Protein AF-A0A5N5PLQ9-F1 (afdb_monomer_lite)

Radius of gyration: 39.33 Å; chains: 1; bounding box: 97×87×127 Å

Structure (mmCIF, N/CA/C/O backbone):
data_AF-A0A5N5PLQ9-F1
#
_entry.id   AF-A0A5N5PLQ9-F1
#
loop_
_atom_site.group_PDB
_atom_site.id
_atom_site.type_symbol
_atom_site.label_atom_id
_atom_site.label_alt_id
_atom_site.label_comp_id
_atom_site.label_asym_id
_atom_site.label_entity_id
_atom_site.label_seq_id
_atom_site.pdbx_PDB_ins_code
_atom_site.Cartn_x
_atom_site.Cartn_y
_atom_site.Cartn_z
_atom_site.occupancy
_atom_site.B_iso_or_equiv
_atom_site.auth_seq_id
_atom_site.auth_comp_id
_atom_site.auth_asym_id
_atom_site.auth_atom_id
_atom_site.pdbx_PDB_model_num
ATOM 1 N N . MET A 1 1 ? 40.479 -20.915 9.458 1.00 91.56 1 MET A N 1
ATOM 2 C CA . MET A 1 1 ? 40.654 -22.218 10.147 1.00 91.56 1 MET A CA 1
ATOM 3 C C . MET A 1 1 ? 41.685 -22.178 11.271 1.00 91.56 1 MET A C 1
ATOM 5 O O . MET A 1 1 ? 41.251 -22.421 12.381 1.00 91.56 1 MET A O 1
ATOM 9 N N . ARG A 1 2 ? 42.975 -21.832 11.072 1.00 94.31 2 ARG A N 1
ATOM 10 C CA . ARG A 1 2 ? 43.963 -21.769 12.189 1.00 94.31 2 ARG A CA 1
ATOM 11 C C . ARG A 1 2 ? 43.480 -20.915 13.383 1.00 94.31 2 ARG A C 1
ATOM 13 O O . ARG A 1 2 ? 43.333 -21.447 14.471 1.00 94.31 2 ARG A O 1
ATOM 20 N N . ARG A 1 3 ? 42.987 -19.692 13.142 1.00 94.75 3 ARG A N 1
ATOM 21 C CA . ARG A 1 3 ? 42.328 -18.868 14.185 1.00 94.75 3 ARG A CA 1
ATOM 22 C C . ARG A 1 3 ? 41.118 -19.508 14.878 1.00 94.75 3 ARG A C 1
ATOM 24 O O . ARG A 1 3 ? 40.865 -19.220 16.036 1.00 94.75 3 ARG A O 1
ATOM 31 N N . VAL A 1 4 ? 40.373 -20.384 14.200 1.00 94.31 4 VAL A N 1
ATOM 32 C CA . VAL A 1 4 ? 39.262 -21.136 14.818 1.00 94.31 4 VAL A CA 1
ATOM 33 C C . VAL A 1 4 ? 39.811 -22.276 15.680 1.00 94.31 4 VAL A C 1
ATOM 35 O O . VAL A 1 4 ? 39.299 -22.509 16.764 1.00 94.31 4 VAL A O 1
ATOM 38 N N . GLN A 1 5 ? 40.900 -22.924 15.250 1.00 95.44 5 GLN A N 1
ATOM 39 C CA . GLN A 1 5 ? 41.643 -23.892 16.061 1.00 95.44 5 GLN A CA 1
ATOM 40 C C . GLN A 1 5 ? 42.141 -23.261 17.370 1.00 95.44 5 GLN A C 1
ATOM 42 O O . GLN A 1 5 ? 41.986 -23.854 18.432 1.00 95.44 5 GLN A O 1
ATOM 47 N N . GLU A 1 6 ? 42.697 -22.049 17.280 1.00 94.94 6 GLU A N 1
ATOM 48 C CA . GLU A 1 6 ? 43.163 -21.246 18.415 1.00 94.94 6 GLU A CA 1
ATOM 49 C C . GLU A 1 6 ? 41.993 -20.854 19.340 1.00 94.94 6 GLU A C 1
ATOM 51 O O . GLU A 1 6 ? 42.039 -21.147 20.532 1.00 94.94 6 GLU A O 1
ATOM 56 N N . LYS A 1 7 ? 40.916 -20.259 18.798 1.00 93.69 7 LYS A N 1
ATOM 57 C CA . LYS A 1 7 ? 39.748 -19.788 19.573 1.00 93.69 7 LYS A CA 1
ATOM 58 C C . LYS A 1 7 ? 38.915 -20.915 20.209 1.00 93.69 7 LYS A C 1
ATOM 60 O O . LYS A 1 7 ? 38.348 -20.702 21.275 1.00 93.69 7 LYS A O 1
ATOM 65 N N . GLU A 1 8 ? 38.823 -22.095 19.587 1.00 93.75 8 GLU A N 1
ATOM 66 C CA . GLU A 1 8 ? 38.110 -23.265 20.140 1.00 93.75 8 GLU A CA 1
ATOM 67 C C . GLU A 1 8 ? 39.027 -24.259 20.889 1.00 93.75 8 GLU A C 1
ATOM 69 O O . GLU A 1 8 ? 38.540 -25.272 21.389 1.00 93.75 8 GLU A O 1
ATOM 74 N N . GLY A 1 9 ? 40.339 -24.001 20.989 1.00 93.62 9 GLY A N 1
ATOM 75 C CA . GLY A 1 9 ? 41.283 -24.846 21.739 1.00 93.62 9 GLY A CA 1
ATOM 76 C C . GLY A 1 9 ? 41.495 -26.251 21.152 1.00 93.62 9 GLY A C 1
ATOM 77 O O . GLY A 1 9 ? 41.645 -27.222 21.893 1.00 93.62 9 GLY A O 1
ATOM 78 N N . LEU A 1 10 ? 41.464 -26.391 19.824 1.00 93.00 10 LEU A N 1
ATOM 79 C CA . LEU A 1 10 ? 41.426 -27.693 19.149 1.00 93.00 10 LEU A CA 1
ATOM 80 C C . LEU A 1 10 ? 42.824 -28.286 18.886 1.00 93.00 10 LEU A C 1
ATOM 82 O O . LEU A 1 10 ? 43.667 -27.692 18.213 1.00 93.00 10 LEU A O 1
ATOM 86 N N . ASN A 1 11 ? 43.032 -29.539 19.301 1.00 91.50 11 ASN A N 1
ATOM 87 C CA . ASN A 1 11 ? 44.289 -30.281 19.091 1.00 91.50 11 ASN A CA 1
ATOM 88 C C . ASN A 1 11 ? 44.632 -30.564 17.611 1.00 91.50 11 ASN A C 1
ATOM 90 O O . ASN A 1 11 ? 45.754 -30.956 17.304 1.00 91.50 11 ASN A O 1
ATOM 94 N N . THR A 1 12 ? 43.680 -30.404 16.686 1.00 91.50 12 THR A N 1
ATOM 95 C CA . THR A 1 12 ? 43.868 -30.631 15.242 1.00 91.50 12 THR A CA 1
ATOM 96 C C . THR A 1 12 ? 43.189 -29.530 14.430 1.00 91.50 12 THR A C 1
ATOM 98 O O . THR A 1 12 ? 42.253 -28.891 14.907 1.00 91.50 12 THR A O 1
ATOM 101 N N . LEU A 1 13 ? 43.665 -29.292 13.204 1.00 93.62 13 LEU A N 1
ATOM 102 C CA . LEU A 1 13 ? 43.151 -28.234 12.332 1.00 93.62 13 LEU A CA 1
ATOM 103 C C . LEU A 1 13 ? 41.700 -28.543 11.890 1.00 93.62 13 LEU A C 1
ATOM 105 O O . LEU A 1 13 ? 41.498 -29.522 11.171 1.00 93.62 13 LEU A O 1
ATOM 109 N N . PRO A 1 14 ? 40.693 -27.723 12.251 1.00 94.69 14 PRO A N 1
ATOM 110 C CA . PRO A 1 14 ? 39.298 -27.976 11.894 1.00 94.69 14 PRO A CA 1
ATOM 111 C C . PRO A 1 14 ? 39.049 -27.987 10.377 1.00 94.69 14 PRO A C 1
ATOM 113 O O . PRO A 1 14 ? 39.562 -27.142 9.632 1.00 94.69 14 PRO A O 1
ATOM 116 N N . ARG A 1 15 ? 38.206 -28.922 9.918 1.00 94.50 15 ARG A N 1
ATOM 117 C CA . ARG A 1 15 ? 37.817 -29.068 8.505 1.00 94.50 15 ARG A CA 1
ATOM 118 C C . ARG A 1 15 ? 36.704 -28.073 8.155 1.00 94.50 15 ARG A C 1
ATOM 120 O O . ARG A 1 15 ? 35.741 -27.967 8.915 1.00 94.50 15 ARG A O 1
ATOM 127 N N . PRO A 1 16 ? 36.738 -27.386 6.998 1.00 94.69 16 PRO A N 1
ATOM 128 C CA . PRO A 1 16 ? 35.674 -26.450 6.617 1.00 94.69 16 PRO A CA 1
ATOM 129 C C . PRO A 1 16 ? 34.268 -27.067 6.566 1.00 94.69 16 PRO A C 1
ATOM 131 O O . PRO A 1 16 ? 33.301 -26.388 6.910 1.00 94.69 16 PRO A O 1
ATOM 134 N N . CYS A 1 17 ? 34.149 -28.355 6.221 1.00 92.69 17 CYS A N 1
ATOM 135 C CA . CYS A 1 17 ? 32.877 -29.084 6.192 1.00 92.69 17 CYS A CA 1
ATOM 136 C C . CYS A 1 17 ? 32.149 -29.168 7.544 1.00 92.69 17 CYS A C 1
ATOM 138 O O . CYS A 1 17 ? 30.941 -29.384 7.552 1.00 92.69 17 CYS A O 1
ATOM 140 N N . ASP A 1 18 ? 32.846 -28.993 8.671 1.00 91.31 18 ASP A N 1
ATOM 141 C CA . ASP A 1 18 ? 32.240 -29.045 10.009 1.00 91.31 18 ASP A CA 1
ATOM 142 C C . ASP A 1 18 ? 31.623 -27.691 10.424 1.00 91.31 18 ASP A C 1
ATOM 144 O O . ASP A 1 18 ? 30.775 -27.622 11.315 1.00 91.31 18 ASP A O 1
ATOM 148 N N . TYR A 1 19 ? 31.995 -26.604 9.736 1.00 91.94 19 TYR A N 1
ATOM 149 C CA . TYR A 1 19 ? 31.581 -25.234 10.058 1.00 91.94 19 TYR A CA 1
ATOM 150 C C . TYR A 1 19 ? 30.620 -24.682 9.004 1.00 91.94 19 TYR A C 1
ATOM 152 O O . TYR A 1 19 ? 29.542 -24.204 9.364 1.00 91.94 19 TYR A O 1
ATOM 160 N N . PHE A 1 20 ? 30.958 -24.813 7.719 1.00 93.00 20 PHE A N 1
ATOM 161 C CA . PHE A 1 20 ? 30.150 -24.319 6.605 1.00 93.00 20 PHE A CA 1
ATOM 162 C C . PHE A 1 20 ? 29.087 -25.340 6.181 1.00 93.00 20 PHE A C 1
ATOM 164 O O . PHE A 1 20 ? 29.387 -26.488 5.854 1.00 93.00 20 PHE A O 1
ATOM 171 N N . ASP A 1 21 ? 27.822 -24.918 6.165 1.00 91.38 21 ASP A N 1
ATOM 172 C CA . ASP A 1 21 ? 26.695 -25.762 5.755 1.00 91.38 21 ASP A CA 1
ATOM 173 C C . ASP A 1 21 ? 26.682 -26.070 4.248 1.00 91.38 21 ASP A C 1
ATOM 175 O O . ASP A 1 21 ? 26.325 -27.186 3.860 1.00 91.38 21 ASP A O 1
ATOM 179 N N . LEU A 1 22 ? 27.087 -25.097 3.422 1.00 92.25 22 LEU A N 1
ATOM 180 C CA . LEU A 1 22 ? 27.115 -25.153 1.959 1.00 92.25 22 LEU A CA 1
ATOM 181 C C . LEU A 1 22 ? 28.392 -24.483 1.421 1.00 92.25 22 LEU A C 1
ATOM 183 O O . LEU A 1 22 ? 28.823 -23.455 1.941 1.00 92.25 22 LEU A O 1
ATOM 187 N N . MET A 1 23 ? 28.975 -25.057 0.370 1.00 95.00 23 MET A N 1
ATOM 188 C CA . MET A 1 23 ? 30.137 -24.551 -0.366 1.00 95.00 23 MET A CA 1
ATOM 189 C C . MET A 1 23 ? 29.860 -24.574 -1.877 1.00 95.00 23 MET A C 1
ATOM 191 O O . MET A 1 23 ? 29.136 -25.438 -2.371 1.00 95.00 23 MET A O 1
ATOM 195 N N . ALA A 1 24 ? 30.458 -23.643 -2.618 1.00 95.06 24 ALA A N 1
ATOM 196 C CA . ALA A 1 24 ? 30.345 -23.548 -4.072 1.00 95.06 24 ALA A CA 1
ATOM 197 C C . ALA A 1 24 ? 31.711 -23.239 -4.688 1.00 95.06 24 ALA A C 1
ATOM 199 O O . ALA A 1 24 ? 32.555 -22.622 -4.036 1.00 95.06 24 ALA A O 1
ATOM 200 N N . GLY A 1 25 ? 31.919 -23.630 -5.943 1.00 93.50 25 GLY A N 1
ATOM 201 C CA . GLY A 1 25 ? 33.151 -23.318 -6.655 1.00 93.50 25 GLY A CA 1
ATOM 202 C C . GLY A 1 25 ? 33.025 -23.401 -8.173 1.00 93.50 25 GLY A C 1
ATOM 203 O O . GLY A 1 25 ? 32.235 -24.174 -8.711 1.00 93.50 25 GLY A O 1
ATOM 204 N N . THR A 1 26 ? 33.858 -22.615 -8.844 1.00 89.19 26 THR A N 1
ATOM 205 C CA . THR A 1 26 ? 33.985 -22.537 -10.302 1.00 89.19 26 THR A CA 1
ATOM 206 C C . THR A 1 26 ? 35.455 -22.740 -10.677 1.00 89.19 26 THR A C 1
ATOM 208 O O . THR A 1 26 ? 36.331 -22.371 -9.889 1.00 89.19 26 THR A O 1
ATOM 211 N N . SER A 1 27 ? 35.757 -23.329 -11.838 1.00 87.06 27 SER A N 1
ATOM 212 C CA . SER A 1 27 ? 37.130 -23.603 -12.281 1.00 87.06 27 SER A CA 1
ATOM 213 C C . SER A 1 27 ? 37.939 -24.378 -11.224 1.00 87.06 27 SER A C 1
ATOM 215 O O . SER A 1 27 ? 37.453 -25.337 -10.615 1.00 87.06 27 SER A O 1
ATOM 217 N N . THR A 1 28 ? 39.173 -23.963 -10.944 1.00 85.50 28 THR A N 1
ATOM 218 C CA . THR A 1 28 ? 40.009 -24.496 -9.855 1.00 85.50 28 THR A CA 1
ATOM 219 C C . THR A 1 28 ? 39.378 -24.334 -8.467 1.00 85.50 28 THR A C 1
ATOM 221 O O . THR A 1 28 ? 39.568 -25.198 -7.610 1.00 85.50 28 THR A O 1
ATOM 224 N N . GLY A 1 29 ? 38.550 -23.306 -8.252 1.00 88.38 29 GLY A N 1
ATOM 225 C CA . GLY A 1 29 ? 37.715 -23.169 -7.055 1.00 88.38 29 GLY A CA 1
ATOM 226 C C . GLY A 1 29 ? 36.673 -24.286 -6.924 1.00 88.38 29 GLY A C 1
ATOM 227 O O . GLY A 1 29 ? 36.380 -24.727 -5.814 1.00 88.38 29 GLY A O 1
ATOM 228 N N . GLY A 1 30 ? 36.169 -24.812 -8.044 1.00 90.88 30 GLY A N 1
ATOM 229 C CA . GLY A 1 30 ? 35.303 -25.993 -8.083 1.00 90.88 30 GLY A CA 1
ATOM 230 C C . GLY A 1 30 ? 36.023 -27.248 -7.587 1.00 90.88 30 GLY A C 1
ATOM 231 O O . GLY A 1 30 ? 35.507 -27.971 -6.734 1.00 90.88 30 GLY A O 1
ATOM 232 N N . LEU A 1 31 ? 37.269 -27.462 -8.025 1.00 90.19 31 LEU A N 1
ATOM 233 C CA . LEU A 1 31 ? 38.106 -28.538 -7.485 1.00 90.19 31 LEU A CA 1
ATOM 234 C C . LEU A 1 31 ? 38.316 -28.377 -5.967 1.00 90.19 31 LEU A C 1
ATOM 236 O O . LEU A 1 31 ? 38.152 -29.345 -5.227 1.00 90.19 31 LEU A O 1
ATOM 240 N N . ILE A 1 32 ? 38.594 -27.163 -5.481 1.00 92.06 32 ILE A N 1
ATOM 241 C CA . ILE A 1 32 ? 38.752 -26.880 -4.042 1.00 92.06 32 ILE A CA 1
ATOM 242 C C . ILE A 1 32 ? 37.457 -27.176 -3.260 1.00 92.06 32 ILE A C 1
ATOM 244 O O . ILE A 1 32 ? 37.521 -27.796 -2.196 1.00 92.06 32 ILE A O 1
ATOM 248 N N . ALA A 1 33 ? 36.279 -26.827 -3.790 1.00 94.44 33 ALA A N 1
ATOM 249 C CA . ALA A 1 33 ? 34.990 -27.158 -3.173 1.00 94.44 33 ALA A CA 1
ATOM 250 C C . ALA A 1 33 ? 34.750 -28.682 -3.077 1.00 94.44 33 ALA A C 1
ATOM 252 O O . ALA A 1 33 ? 34.196 -29.162 -2.084 1.00 94.44 33 ALA A O 1
ATOM 253 N N . ILE A 1 34 ? 35.229 -29.464 -4.052 1.00 94.38 34 ILE A N 1
ATOM 254 C CA . ILE A 1 34 ? 35.226 -30.936 -3.994 1.00 94.38 34 ILE A CA 1
ATOM 255 C C . ILE A 1 34 ? 36.176 -31.451 -2.897 1.00 94.38 34 ILE A C 1
ATOM 257 O O . ILE A 1 34 ? 35.775 -32.318 -2.114 1.00 94.38 34 ILE A O 1
ATOM 261 N N . LEU A 1 35 ? 37.400 -30.915 -2.789 1.00 94.88 35 LEU A N 1
ATOM 262 C CA . LEU A 1 35 ? 38.365 -31.328 -1.757 1.00 94.88 35 LEU A CA 1
ATOM 263 C C . LEU A 1 35 ? 37.844 -31.046 -0.333 1.00 94.88 35 LEU A C 1
ATOM 265 O O . LEU A 1 35 ? 37.879 -31.926 0.529 1.00 94.88 35 LEU A O 1
ATOM 269 N N . LEU A 1 36 ? 37.328 -29.837 -0.091 1.00 95.06 36 LEU A N 1
ATOM 270 C CA . LEU A 1 36 ? 36.887 -29.389 1.237 1.00 95.06 36 LEU A CA 1
ATOM 271 C C . LEU A 1 36 ? 35.491 -29.904 1.626 1.00 95.06 36 LEU A C 1
ATOM 273 O O . LEU A 1 36 ? 35.249 -30.175 2.801 1.00 95.06 36 LEU A O 1
ATOM 277 N N . GLY A 1 37 ? 34.576 -30.048 0.662 1.00 93.56 37 GLY A N 1
ATOM 278 C CA . GLY A 1 37 ? 33.211 -30.537 0.879 1.00 93.56 37 GLY A CA 1
ATOM 279 C C . GLY A 1 37 ? 33.082 -32.049 0.711 1.00 93.56 37 GLY A C 1
ATOM 280 O O . GLY A 1 37 ? 32.916 -32.777 1.688 1.00 93.56 37 GLY A O 1
ATOM 281 N N . ARG A 1 38 ? 33.180 -32.546 -0.530 1.00 93.00 38 ARG A N 1
ATOM 282 C CA . ARG A 1 38 ? 32.905 -33.960 -0.865 1.00 93.00 38 ARG A CA 1
ATOM 283 C C . ARG A 1 38 ? 33.914 -34.945 -0.274 1.00 93.00 38 ARG A C 1
ATOM 285 O O . ARG A 1 38 ? 33.540 -36.071 0.067 1.00 93.00 38 ARG A O 1
ATOM 292 N N . LEU A 1 39 ? 35.180 -34.542 -0.185 1.00 93.12 39 LEU A N 1
ATOM 293 C CA . LEU A 1 39 ? 36.262 -35.368 0.361 1.00 93.12 39 LEU A CA 1
ATOM 294 C C . LEU A 1 39 ? 36.614 -35.021 1.818 1.00 93.12 39 LEU A C 1
ATOM 296 O O . LEU A 1 39 ? 37.296 -35.811 2.470 1.00 93.12 39 LEU A O 1
ATOM 300 N N . GLN A 1 40 ? 36.079 -33.913 2.346 1.00 91.88 40 GLN A N 1
ATOM 301 C CA . GLN A 1 40 ? 36.221 -33.462 3.739 1.00 91.88 40 GLN A CA 1
ATOM 302 C C . GLN A 1 40 ? 37.683 -33.323 4.198 1.00 91.88 40 GLN A C 1
ATOM 304 O O . GLN A 1 40 ? 38.036 -33.709 5.312 1.00 91.88 40 GLN A O 1
ATOM 309 N N . MET A 1 41 ? 38.541 -32.776 3.334 1.00 94.69 41 MET A N 1
ATOM 310 C CA . MET A 1 41 ? 39.920 -32.427 3.685 1.00 94.69 41 MET A CA 1
ATOM 311 C C . MET A 1 41 ? 39.972 -31.209 4.620 1.00 94.69 41 MET A C 1
ATOM 313 O O . MET A 1 41 ? 39.159 -30.285 4.518 1.00 94.69 41 MET A O 1
ATOM 317 N N . THR A 1 42 ? 40.981 -31.154 5.490 1.00 96.00 42 THR A N 1
ATOM 318 C CA . THR A 1 42 ? 41.402 -29.892 6.118 1.00 96.00 42 THR A CA 1
ATOM 319 C C . THR A 1 42 ? 41.978 -28.933 5.068 1.00 96.00 42 THR A C 1
ATOM 321 O O . THR A 1 42 ? 42.375 -29.338 3.972 1.00 96.00 42 THR A O 1
ATOM 324 N N . THR A 1 43 ? 42.081 -27.640 5.393 1.00 93.44 43 THR A N 1
ATOM 325 C CA . THR A 1 43 ? 42.650 -26.653 4.454 1.00 93.44 43 THR A CA 1
ATOM 326 C C . THR A 1 43 ? 44.131 -26.885 4.149 1.00 93.44 43 THR A C 1
ATOM 328 O O . THR A 1 43 ? 44.593 -26.442 3.104 1.00 93.44 43 THR A O 1
ATOM 331 N N . GLN A 1 44 ? 44.869 -27.566 5.034 1.00 93.50 44 GLN A N 1
ATOM 332 C CA . GLN A 1 44 ? 46.270 -27.921 4.799 1.00 93.50 44 GLN A CA 1
ATOM 333 C C . GLN A 1 44 ? 46.365 -29.074 3.792 1.00 93.50 44 GLN A C 1
ATOM 335 O O . GLN A 1 44 ? 46.954 -28.909 2.732 1.00 93.50 44 GLN A O 1
ATOM 340 N N . GLU A 1 45 ? 45.664 -30.184 4.043 1.00 94.56 45 GLU A N 1
ATOM 341 C CA . GLU A 1 45 ? 45.624 -31.325 3.118 1.00 94.56 45 GLU A CA 1
ATOM 342 C C . GLU A 1 45 ? 45.125 -30.942 1.720 1.00 94.56 45 GLU A C 1
ATOM 344 O O . GLU A 1 45 ? 45.648 -31.440 0.724 1.00 94.56 45 GLU A O 1
ATOM 349 N N . ALA A 1 46 ? 44.122 -30.063 1.631 1.00 93.06 46 ALA A N 1
ATOM 350 C CA . ALA A 1 46 ? 43.607 -29.585 0.353 1.00 93.06 46 ALA A CA 1
ATOM 351 C C . ALA A 1 46 ? 44.644 -28.744 -0.409 1.00 93.06 46 ALA A C 1
ATOM 353 O O . ALA A 1 46 ? 44.763 -28.896 -1.624 1.00 93.06 46 ALA A O 1
ATOM 354 N N . LEU A 1 47 ? 45.422 -27.908 0.290 1.00 89.25 47 LEU A N 1
ATOM 355 C CA . LEU A 1 47 ? 46.523 -27.140 -0.296 1.00 89.25 47 LEU A CA 1
ATOM 356 C C . LEU A 1 47 ? 47.642 -28.069 -0.787 1.00 89.25 47 LEU A C 1
ATOM 358 O O . LEU A 1 47 ? 48.060 -27.962 -1.937 1.00 89.25 47 LEU A O 1
ATOM 362 N N . ASP A 1 48 ? 48.067 -29.021 0.045 1.00 90.19 48 ASP A N 1
ATOM 363 C CA . ASP A 1 48 ? 49.145 -29.966 -0.273 1.00 90.19 48 ASP A CA 1
ATOM 364 C C . ASP A 1 48 ? 48.753 -30.914 -1.422 1.00 90.19 48 ASP A C 1
ATOM 366 O O . ASP A 1 48 ? 49.582 -31.266 -2.266 1.00 90.19 48 ASP A O 1
ATOM 370 N N . THR A 1 49 ? 47.470 -31.287 -1.498 1.00 90.75 49 THR A N 1
ATOM 371 C CA . THR A 1 49 ? 46.887 -32.037 -2.621 1.00 90.75 49 THR A CA 1
ATOM 372 C C . THR A 1 49 ? 46.848 -31.180 -3.888 1.00 90.75 49 THR A C 1
ATOM 374 O O . THR A 1 49 ? 47.274 -31.632 -4.951 1.00 90.75 49 THR A O 1
ATOM 377 N N . TYR A 1 50 ? 46.378 -29.932 -3.799 1.00 87.31 50 TYR A N 1
ATOM 378 C CA . TYR A 1 50 ? 46.282 -29.027 -4.946 1.00 87.31 50 TYR A CA 1
ATOM 379 C C . TYR A 1 50 ? 47.661 -28.707 -5.545 1.00 87.31 50 TYR A C 1
ATOM 381 O O . TYR A 1 50 ? 47.825 -28.763 -6.763 1.00 87.31 50 TYR A O 1
ATOM 389 N N . ASP A 1 51 ? 48.676 -28.466 -4.708 1.00 84.19 51 ASP A N 1
ATOM 390 C CA . ASP A 1 51 ? 50.067 -28.249 -5.132 1.00 84.19 51 ASP A CA 1
ATOM 391 C C . ASP A 1 51 ? 50.605 -29.450 -5.941 1.00 84.19 51 ASP A C 1
ATOM 393 O O . ASP A 1 51 ? 51.292 -29.260 -6.946 1.00 84.19 51 ASP A O 1
ATOM 397 N N . GLN A 1 52 ? 50.284 -30.689 -5.543 1.00 84.94 52 GLN A N 1
ATOM 398 C CA . GLN A 1 52 ? 50.662 -31.909 -6.275 1.00 84.94 52 GLN A CA 1
ATOM 399 C C . GLN A 1 52 ? 49.900 -32.054 -7.602 1.00 84.94 52 GLN A C 1
ATOM 401 O O . GLN A 1 52 ? 50.495 -32.374 -8.635 1.00 84.94 52 GLN A O 1
ATOM 406 N N . VAL A 1 53 ? 48.592 -31.786 -7.591 1.00 84.69 53 VAL A N 1
ATOM 407 C CA . VAL A 1 53 ? 47.722 -31.853 -8.775 1.00 84.69 53 VAL A CA 1
ATOM 408 C C . VAL A 1 53 ? 48.148 -30.829 -9.830 1.00 84.69 53 VAL A C 1
ATOM 410 O O . VAL A 1 53 ? 48.347 -31.197 -10.988 1.00 84.69 53 VAL A O 1
ATOM 413 N N . ALA A 1 54 ? 48.379 -29.574 -9.438 1.00 81.44 54 ALA A N 1
ATOM 414 C CA . ALA A 1 54 ? 48.837 -28.515 -10.335 1.00 81.44 54 ALA A CA 1
ATOM 415 C C . ALA A 1 54 ? 50.195 -28.856 -10.982 1.00 81.44 54 ALA A C 1
ATOM 417 O O . ALA A 1 54 ? 50.328 -28.765 -12.204 1.00 81.44 54 ALA A O 1
ATOM 418 N N . LYS A 1 55 ? 51.166 -29.347 -10.193 1.00 83.06 55 LYS A N 1
ATOM 419 C CA . LYS A 1 55 ? 52.488 -29.804 -10.678 1.00 83.06 55 LYS A CA 1
ATOM 420 C C . LYS A 1 55 ? 52.400 -30.962 -11.681 1.00 83.06 55 LYS A C 1
ATOM 422 O O . LYS A 1 55 ? 53.230 -31.041 -12.588 1.00 83.06 55 LYS A O 1
ATOM 427 N N . ARG A 1 56 ? 51.409 -31.856 -11.546 1.00 84.25 56 ARG A N 1
ATOM 428 C CA . ARG A 1 56 ? 51.156 -32.962 -12.493 1.00 84.25 56 ARG A CA 1
ATOM 429 C C . ARG A 1 56 ? 50.469 -32.477 -13.775 1.00 84.25 56 ARG A C 1
ATOM 431 O O . ARG A 1 56 ? 50.822 -32.930 -14.860 1.00 84.25 56 ARG A O 1
ATOM 438 N N . ILE A 1 57 ? 49.507 -31.563 -13.657 1.00 82.25 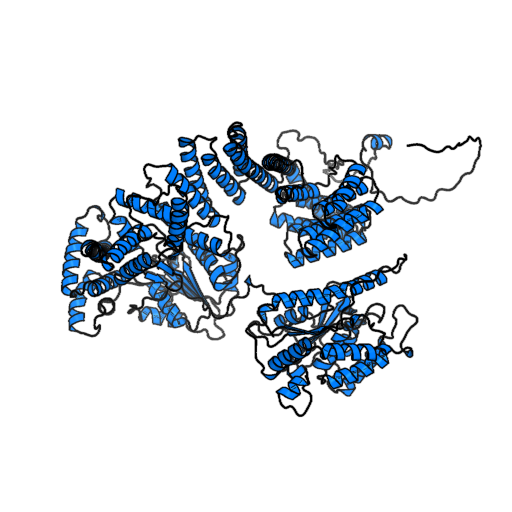57 ILE A N 1
ATOM 439 C CA . ILE A 1 57 ? 48.658 -31.112 -14.768 1.00 82.25 57 ILE A CA 1
ATOM 440 C C . ILE A 1 57 ? 49.354 -30.088 -15.663 1.00 82.25 57 ILE A C 1
ATOM 442 O O . ILE A 1 57 ? 49.338 -30.250 -16.881 1.00 82.25 57 ILE A O 1
ATOM 446 N N . PHE A 1 58 ? 49.970 -29.052 -15.094 1.00 78.19 58 PHE A N 1
ATOM 447 C CA . PHE A 1 58 ? 50.541 -27.946 -15.874 1.00 78.19 58 PHE A CA 1
ATOM 448 C C . PHE A 1 58 ? 52.012 -28.171 -16.269 1.00 78.19 58 PHE A C 1
ATOM 450 O O . PHE A 1 58 ? 52.661 -27.300 -16.860 1.00 78.19 58 PHE A O 1
ATOM 457 N N . ASN A 1 59 ? 52.533 -29.373 -15.999 1.00 80.31 59 ASN A N 1
ATOM 458 C CA . ASN A 1 59 ? 53.869 -29.801 -16.392 1.00 80.31 59 ASN A CA 1
ATOM 459 C C . ASN A 1 59 ? 54.096 -29.662 -17.908 1.00 80.31 59 ASN A C 1
ATOM 461 O O . ASN A 1 59 ? 53.198 -29.921 -18.714 1.00 80.31 59 ASN A O 1
ATOM 465 N N . ARG A 1 60 ? 55.329 -29.337 -18.318 1.00 74.19 60 ARG A N 1
ATOM 466 C CA . ARG A 1 60 ? 55.709 -29.262 -19.739 1.00 74.19 60 ARG A CA 1
ATOM 467 C C . ARG A 1 60 ? 55.504 -30.606 -20.458 1.00 74.19 60 ARG A C 1
ATOM 469 O O . ARG A 1 60 ? 55.085 -30.598 -21.609 1.00 74.19 60 ARG A O 1
ATOM 476 N N . SER A 1 61 ? 55.682 -31.743 -19.776 1.00 76.25 61 SER A N 1
ATOM 477 C CA . SER A 1 61 ? 55.411 -33.091 -20.320 1.00 76.25 61 SER A CA 1
ATOM 478 C C . SER A 1 61 ? 53.920 -33.402 -20.549 1.00 76.25 61 SER A C 1
ATOM 480 O O . SER A 1 61 ? 53.578 -34.352 -21.264 1.00 76.25 61 SER A O 1
ATOM 482 N N . ASN A 1 62 ? 53.021 -32.600 -19.966 1.00 79.12 62 ASN A N 1
ATOM 483 C CA . ASN A 1 62 ? 51.581 -32.698 -20.179 1.00 79.12 62 ASN A CA 1
ATOM 484 C C . ASN A 1 62 ? 51.049 -31.719 -21.242 1.00 79.12 62 ASN A C 1
ATOM 486 O O . ASN A 1 62 ? 49.861 -31.763 -21.574 1.00 79.12 62 ASN A O 1
ATOM 490 N N . ARG A 1 63 ? 51.906 -30.852 -21.800 1.00 78.25 63 ARG A N 1
ATOM 491 C CA . ARG A 1 63 ? 51.505 -29.959 -22.892 1.00 78.25 63 ARG A CA 1
ATOM 492 C C . ARG A 1 63 ? 51.283 -30.736 -24.196 1.00 78.25 63 ARG A C 1
ATOM 494 O O . ARG A 1 63 ? 51.882 -31.790 -24.419 1.00 78.25 63 ARG A O 1
ATOM 501 N N . LYS A 1 64 ? 50.415 -30.214 -25.062 1.00 69.94 64 LYS A N 1
ATOM 502 C CA . LYS A 1 64 ? 50.142 -30.726 -26.411 1.00 69.94 64 LYS A CA 1
ATOM 503 C C . LYS A 1 64 ? 50.340 -29.636 -27.462 1.00 69.94 64 LYS A C 1
ATOM 505 O O . LYS A 1 64 ? 49.927 -28.499 -27.269 1.00 69.94 64 LYS A O 1
ATOM 510 N N . LEU A 1 65 ? 50.877 -30.030 -28.615 1.00 61.94 65 LEU A N 1
ATOM 511 C CA . LEU A 1 65 ? 50.733 -29.297 -29.875 1.00 61.94 65 LEU A CA 1
ATOM 512 C C . LEU A 1 65 ? 49.343 -29.614 -30.453 1.00 61.94 65 LEU A C 1
ATOM 514 O O . LEU A 1 65 ? 49.188 -30.503 -31.285 1.00 61.94 65 LEU A O 1
ATOM 518 N N . SER A 1 66 ? 48.315 -28.956 -29.916 1.00 65.44 66 SER A N 1
ATOM 519 C CA . SER A 1 66 ? 46.922 -29.054 -30.370 1.00 65.44 66 SER A CA 1
ATOM 520 C C . SER A 1 66 ? 46.128 -27.811 -29.960 1.00 65.44 66 SER A C 1
ATOM 522 O O . SER A 1 66 ? 46.625 -27.002 -29.186 1.00 65.44 66 SER A O 1
ATOM 524 N N . GLU A 1 67 ? 44.878 -27.706 -30.419 1.00 61.03 67 GLU A N 1
ATOM 525 C CA . GLU A 1 67 ? 43.896 -26.668 -30.044 1.00 61.03 67 GLU A CA 1
ATOM 526 C C . GLU A 1 67 ? 43.807 -26.404 -28.524 1.00 61.03 67 GLU A C 1
ATOM 528 O O . GLU A 1 67 ? 43.597 -25.271 -28.096 1.00 61.03 67 GLU A O 1
ATOM 533 N N . TYR A 1 68 ? 44.015 -27.443 -27.708 1.00 76.00 68 TYR A N 1
ATOM 534 C CA . TYR A 1 68 ? 44.058 -27.360 -26.248 1.00 76.00 68 TYR A CA 1
ATOM 535 C C . TYR A 1 68 ? 45.479 -27.597 -25.734 1.00 76.00 68 TYR A C 1
ATOM 537 O O . TYR A 1 68 ? 46.138 -28.561 -26.142 1.00 76.00 68 TYR A O 1
ATOM 545 N N . GLN A 1 69 ? 45.931 -26.752 -24.806 1.00 77.19 69 GLN A N 1
ATOM 546 C CA . GLN A 1 69 ? 47.304 -26.764 -24.303 1.00 77.19 69 GLN A CA 1
ATOM 547 C C . GLN A 1 69 ? 47.661 -28.016 -23.488 1.00 77.19 69 GLN A C 1
ATOM 549 O O . GLN A 1 69 ? 48.817 -28.424 -23.539 1.00 77.19 69 GLN A O 1
ATOM 554 N N . PHE A 1 70 ? 46.726 -28.634 -22.751 1.00 82.69 70 PHE A N 1
ATOM 555 C CA . PHE A 1 70 ? 47.015 -29.713 -21.788 1.00 82.69 70 PHE A CA 1
ATOM 556 C C . PHE A 1 70 ? 46.146 -30.968 -21.987 1.00 82.69 70 PHE A C 1
ATOM 558 O O . PHE A 1 70 ? 45.016 -30.910 -22.483 1.00 82.69 70 PHE A O 1
ATOM 565 N N . LYS A 1 71 ? 46.647 -32.146 -21.577 1.00 85.31 71 LYS A N 1
ATOM 566 C CA . LYS A 1 71 ? 45.866 -33.399 -21.649 1.00 85.31 71 LYS A CA 1
ATOM 567 C C . LYS A 1 71 ? 44.785 -33.423 -20.565 1.00 85.31 71 LYS A C 1
ATOM 569 O O . LYS A 1 71 ? 45.088 -33.442 -19.374 1.00 85.31 71 LYS A O 1
ATOM 574 N N . ALA A 1 72 ? 43.526 -33.508 -20.997 1.00 84.75 72 ALA A N 1
ATOM 575 C CA . ALA A 1 72 ? 42.358 -33.663 -20.128 1.00 84.75 72 ALA A CA 1
ATOM 576 C C . ALA A 1 72 ? 42.405 -34.933 -19.253 1.00 84.75 72 ALA A C 1
ATOM 578 O O . ALA A 1 72 ? 41.995 -34.888 -18.094 1.00 84.75 72 ALA A O 1
ATOM 579 N N . THR A 1 73 ? 42.937 -36.042 -19.784 1.00 86.81 73 THR A N 1
ATOM 580 C CA . THR A 1 73 ? 43.062 -37.321 -19.061 1.00 86.81 73 THR A CA 1
ATOM 581 C C . THR A 1 73 ? 43.912 -37.177 -17.804 1.00 86.81 73 THR A C 1
ATOM 583 O O . THR A 1 73 ? 43.499 -37.602 -16.742 1.00 86.81 73 THR A O 1
ATOM 586 N N . THR A 1 74 ? 45.025 -36.445 -17.855 1.00 88.31 74 THR A N 1
ATOM 587 C CA . THR A 1 74 ? 45.932 -36.287 -16.705 1.00 88.31 74 THR A CA 1
ATOM 588 C C . THR A 1 74 ? 45.306 -35.570 -15.500 1.00 88.31 74 THR A C 1
ATOM 590 O O . THR A 1 74 ? 45.781 -35.749 -14.379 1.00 88.31 74 THR A O 1
ATOM 593 N N . LEU A 1 75 ? 44.218 -34.812 -15.695 1.00 85.81 75 LEU A N 1
ATOM 594 C CA . LEU A 1 75 ? 43.382 -34.304 -14.601 1.00 85.81 75 LEU A CA 1
ATOM 595 C C . LEU A 1 75 ? 42.368 -35.355 -14.111 1.00 85.81 75 LEU A C 1
ATOM 597 O O . LEU A 1 75 ? 42.190 -35.491 -12.903 1.00 85.81 75 LEU A O 1
ATOM 601 N N . GLN A 1 76 ? 41.756 -36.138 -15.005 1.00 91.00 76 GLN A N 1
ATOM 602 C CA . GLN A 1 76 ? 40.937 -37.294 -14.615 1.00 91.00 76 GLN A CA 1
ATOM 603 C C . GLN A 1 76 ? 41.759 -38.285 -13.769 1.00 91.00 76 GLN A C 1
ATOM 605 O O . GLN A 1 76 ? 41.407 -38.514 -12.615 1.00 91.00 76 GLN A O 1
ATOM 610 N N . ASP A 1 77 ? 42.913 -38.743 -14.269 1.00 91.00 77 ASP A N 1
ATOM 611 C CA . ASP A 1 77 ? 43.850 -39.647 -13.583 1.00 91.00 77 ASP A CA 1
ATOM 612 C C . ASP A 1 77 ? 44.340 -39.107 -12.219 1.00 91.00 77 ASP A C 1
ATOM 614 O O . ASP A 1 77 ? 44.914 -39.840 -11.408 1.00 91.00 77 ASP A O 1
ATOM 618 N N . ALA A 1 78 ? 44.256 -37.790 -11.999 1.00 90.19 78 ALA A N 1
ATOM 619 C CA . ALA A 1 78 ? 44.632 -37.144 -10.744 1.00 90.19 78 ALA A CA 1
ATOM 620 C C . ALA A 1 78 ? 43.466 -37.135 -9.750 1.00 90.19 78 ALA A C 1
ATOM 622 O O . ALA A 1 78 ? 43.661 -37.487 -8.588 1.00 90.19 78 ALA A O 1
ATOM 623 N N . VAL A 1 79 ? 42.256 -36.792 -10.201 1.00 90.69 79 VAL A N 1
ATOM 624 C CA . VAL A 1 79 ? 41.060 -36.781 -9.347 1.00 90.69 79 VAL A CA 1
ATOM 625 C C . VAL A 1 79 ? 40.613 -38.202 -8.997 1.00 90.69 79 VAL A C 1
ATOM 627 O O . VAL A 1 79 ? 40.316 -38.457 -7.835 1.00 90.69 79 VAL A O 1
ATOM 630 N N . GLU A 1 80 ? 40.634 -39.145 -9.944 1.00 92.12 80 GLU A N 1
ATOM 631 C CA . GLU A 1 80 ? 40.341 -40.564 -9.682 1.00 92.12 80 GLU A CA 1
ATOM 632 C C . GLU A 1 80 ? 41.285 -41.143 -8.619 1.00 92.12 80 GLU A C 1
ATOM 634 O O . GLU A 1 80 ? 40.826 -41.763 -7.659 1.00 92.12 80 GLU A O 1
ATOM 639 N N . LYS A 1 81 ? 42.592 -40.851 -8.721 1.00 91.19 81 LYS A N 1
ATOM 640 C CA . LYS A 1 81 ? 43.577 -41.253 -7.710 1.00 91.19 81 LYS A CA 1
ATOM 641 C C . LYS A 1 81 ? 43.237 -40.685 -6.321 1.00 91.19 81 LYS A C 1
ATOM 643 O O . LYS A 1 81 ? 43.223 -41.437 -5.352 1.00 91.19 81 LYS A O 1
ATOM 648 N N . ILE A 1 82 ? 42.928 -39.391 -6.222 1.00 91.50 82 ILE A N 1
ATOM 649 C CA . ILE A 1 82 ? 42.591 -38.729 -4.947 1.00 91.50 82 ILE A CA 1
ATOM 650 C C . ILE A 1 82 ? 41.313 -39.307 -4.321 1.00 91.50 82 ILE A C 1
ATOM 652 O O . ILE A 1 82 ? 41.230 -39.458 -3.102 1.00 91.50 82 ILE A O 1
ATOM 656 N N . VAL A 1 83 ? 40.311 -39.633 -5.139 1.00 90.81 83 VAL A N 1
ATOM 657 C CA . VAL A 1 83 ? 39.051 -40.238 -4.681 1.00 90.81 83 VAL A CA 1
ATOM 658 C C . VAL A 1 83 ? 39.291 -41.645 -4.126 1.00 90.81 83 VAL A C 1
ATOM 660 O O . VAL A 1 83 ? 38.767 -41.965 -3.055 1.00 90.81 83 VAL A O 1
ATOM 663 N N . ALA A 1 84 ? 40.137 -42.439 -4.792 1.00 88.44 84 ALA A N 1
ATOM 664 C CA . ALA A 1 84 ? 40.560 -43.754 -4.319 1.00 88.44 84 ALA A CA 1
ATOM 665 C C . ALA A 1 84 ? 41.371 -43.669 -3.011 1.00 88.44 84 ALA A C 1
ATOM 667 O O . ALA A 1 84 ? 41.024 -44.337 -2.043 1.00 88.44 84 ALA A O 1
ATOM 668 N N . GLU A 1 85 ? 42.383 -42.796 -2.934 1.00 88.25 85 GLU A N 1
ATOM 669 C CA . GLU A 1 85 ? 43.206 -42.593 -1.724 1.00 88.25 85 GLU A CA 1
ATOM 670 C C . GLU A 1 85 ? 42.395 -42.100 -0.513 1.00 88.25 85 GLU A C 1
ATOM 672 O O . GLU A 1 85 ? 42.799 -42.306 0.631 1.00 88.25 85 GLU A O 1
ATOM 677 N N . ARG A 1 86 ? 41.242 -41.457 -0.740 1.00 86.69 86 ARG A N 1
ATOM 678 C CA . ARG A 1 86 ? 40.346 -40.992 0.329 1.00 86.69 86 ARG A CA 1
ATOM 679 C C . ARG A 1 86 ? 39.282 -42.008 0.743 1.00 86.69 86 ARG A C 1
ATOM 681 O O . ARG A 1 86 ? 38.660 -41.797 1.781 1.00 86.69 86 ARG A O 1
ATOM 688 N N . SER A 1 87 ? 39.064 -43.087 -0.013 1.00 80.06 87 SER A N 1
ATOM 689 C CA . SER A 1 87 ? 38.110 -44.163 0.315 1.00 80.06 87 SER A CA 1
ATOM 690 C C . SER A 1 87 ? 36.676 -43.687 0.622 1.00 80.06 87 SER A C 1
ATOM 692 O O . SER A 1 87 ? 36.000 -44.239 1.489 1.00 80.06 87 SER A O 1
ATOM 694 N N . ARG A 1 88 ? 36.184 -42.653 -0.084 1.00 79.06 88 ARG A N 1
ATOM 695 C CA . ARG A 1 88 ? 34.837 -42.062 0.133 1.00 79.06 88 ARG A CA 1
ATOM 696 C C . ARG A 1 88 ? 33.825 -42.316 -0.992 1.00 79.06 88 ARG A C 1
ATOM 698 O O . ARG A 1 88 ? 32.814 -41.613 -1.054 1.00 79.06 88 ARG A O 1
ATOM 705 N N . GLY A 1 89 ? 34.091 -43.296 -1.856 1.00 84.06 89 GLY A N 1
ATOM 706 C CA . GLY A 1 89 ? 33.241 -43.698 -2.984 1.00 84.06 89 GLY A CA 1
ATOM 707 C C . GLY A 1 89 ? 33.270 -42.737 -4.181 1.00 84.06 89 GLY A C 1
ATOM 708 O O . GLY A 1 89 ? 33.366 -41.523 -4.014 1.00 84.06 89 GLY A O 1
ATOM 709 N N . ASP A 1 90 ? 33.149 -43.293 -5.389 1.00 89.19 90 ASP A N 1
ATOM 710 C CA . ASP A 1 90 ? 33.357 -42.588 -6.667 1.00 89.19 90 ASP A CA 1
ATOM 711 C C . ASP A 1 90 ? 32.300 -41.534 -7.024 1.00 89.19 90 ASP A C 1
ATOM 713 O O . ASP A 1 90 ? 32.572 -40.628 -7.817 1.00 89.19 90 ASP A O 1
ATOM 717 N N . LEU A 1 91 ? 31.076 -41.684 -6.511 1.00 93.25 91 LEU A N 1
ATOM 718 C CA . LEU A 1 91 ? 29.933 -40.852 -6.892 1.00 93.25 91 LEU A CA 1
ATOM 719 C C . LEU A 1 91 ? 30.043 -39.444 -6.305 1.00 93.25 91 LEU A C 1
ATOM 721 O O . LEU A 1 91 ? 30.422 -39.257 -5.148 1.00 93.25 91 LEU A O 1
ATOM 725 N N . LEU A 1 92 ? 29.660 -38.438 -7.087 1.00 92.62 92 LEU A N 1
ATOM 726 C CA . LEU A 1 92 ? 29.630 -37.045 -6.654 1.00 92.62 92 LEU A CA 1
ATOM 727 C C . LEU A 1 92 ? 28.664 -36.851 -5.480 1.00 92.62 92 LEU A C 1
ATOM 729 O O . LEU A 1 92 ? 29.021 -36.197 -4.501 1.00 92.62 92 LEU A O 1
ATOM 733 N N . LYS A 1 93 ? 27.473 -37.452 -5.558 1.00 90.31 93 LYS A N 1
ATOM 734 C CA . LYS A 1 93 ? 26.479 -37.452 -4.480 1.00 90.31 93 LYS A CA 1
ATOM 735 C C . LYS A 1 93 ? 26.979 -38.305 -3.307 1.00 90.31 93 LYS A C 1
ATOM 737 O O . LYS A 1 93 ? 27.191 -39.505 -3.462 1.00 90.31 93 LYS A O 1
ATOM 742 N N . ASP A 1 94 ? 27.170 -37.690 -2.140 1.00 86.50 94 ASP A N 1
ATOM 743 C CA . ASP A 1 94 ? 27.426 -38.405 -0.883 1.00 86.50 94 ASP A CA 1
ATOM 744 C C . ASP A 1 94 ? 26.063 -38.799 -0.269 1.00 86.50 94 ASP A C 1
ATOM 746 O O . ASP A 1 94 ? 25.284 -37.908 0.088 1.00 86.50 94 ASP A O 1
ATOM 750 N N . PRO A 1 95 ? 25.743 -40.102 -0.122 1.00 76.69 95 PRO A N 1
ATOM 751 C CA . PRO A 1 95 ? 24.454 -40.554 0.414 1.00 76.69 95 PRO A CA 1
ATOM 752 C C . PRO A 1 95 ? 24.224 -40.142 1.878 1.00 76.69 95 PRO A C 1
ATOM 754 O O . PRO A 1 95 ? 23.103 -40.208 2.372 1.00 76.69 95 PRO A O 1
ATOM 757 N N . GLN A 1 96 ? 25.264 -39.690 2.584 1.00 77.75 96 GLN A N 1
ATOM 758 C CA . GLN A 1 96 ? 25.190 -39.214 3.964 1.00 77.75 96 GLN A CA 1
ATOM 759 C C . GLN A 1 96 ? 25.139 -37.673 4.056 1.00 77.75 96 GLN A C 1
ATOM 761 O O . GLN A 1 96 ? 25.074 -37.123 5.158 1.00 77.75 96 GLN A O 1
ATOM 766 N N . ALA A 1 97 ? 25.123 -36.953 2.923 1.00 74.62 97 ALA A N 1
ATOM 767 C CA . ALA A 1 97 ? 25.110 -35.486 2.887 1.00 74.62 97 ALA A CA 1
ATOM 768 C C . ALA A 1 97 ? 23.824 -34.854 3.443 1.00 74.62 97 ALA A C 1
ATOM 770 O O . ALA A 1 97 ? 23.863 -33.717 3.917 1.00 74.62 97 ALA A O 1
ATOM 771 N N . ALA A 1 98 ? 22.688 -35.561 3.414 1.00 67.56 98 ALA A N 1
ATOM 772 C CA . ALA A 1 98 ? 21.421 -35.058 3.951 1.00 67.56 98 ALA A CA 1
ATOM 773 C C . ALA A 1 98 ? 21.543 -34.686 5.442 1.00 67.56 98 ALA A C 1
ATOM 775 O O . ALA A 1 98 ? 21.166 -33.585 5.840 1.00 67.56 98 ALA A O 1
ATOM 776 N N . GLN A 1 99 ? 22.172 -35.563 6.230 1.00 65.06 99 GLN A N 1
ATOM 777 C CA . GLN A 1 99 ? 22.281 -35.481 7.692 1.00 65.06 99 GLN A CA 1
ATOM 778 C C . GLN A 1 99 ? 23.407 -34.555 8.196 1.00 65.06 99 GLN A C 1
ATOM 780 O O . GLN A 1 99 ? 23.654 -34.499 9.399 1.00 65.06 99 GLN A O 1
ATOM 785 N N . ARG A 1 100 ? 24.152 -33.877 7.306 1.00 77.31 100 ARG A N 1
ATOM 786 C CA . ARG A 1 100 ? 25.417 -33.201 7.657 1.00 77.31 100 ARG A CA 1
ATOM 787 C C . ARG A 1 100 ? 25.596 -31.824 7.011 1.00 77.31 100 ARG A C 1
ATOM 789 O O . ARG A 1 100 ? 24.928 -31.473 6.034 1.00 77.31 100 ARG A O 1
ATOM 796 N N . LYS A 1 101 ? 26.542 -31.068 7.575 1.00 86.50 101 LYS A N 1
ATOM 797 C CA . LYS A 1 101 ? 27.171 -29.880 6.979 1.00 86.50 101 LYS A CA 1
ATOM 798 C C . LYS A 1 101 ? 28.131 -30.264 5.840 1.00 86.50 101 LYS A C 1
ATOM 800 O O . LYS A 1 101 ? 28.307 -31.446 5.543 1.00 86.50 101 LYS A O 1
ATOM 805 N N . GLY A 1 102 ? 28.739 -29.268 5.196 1.00 88.88 102 GLY A N 1
ATOM 806 C CA . GLY A 1 102 ? 29.739 -29.477 4.151 1.00 88.88 102 GLY A CA 1
ATOM 807 C C . GLY A 1 102 ? 29.176 -29.909 2.799 1.00 88.88 102 GLY A C 1
ATOM 808 O O . GLY A 1 102 ? 29.911 -30.485 1.998 1.00 88.88 102 GLY A O 1
ATOM 809 N N . LYS A 1 103 ? 27.891 -29.636 2.532 1.00 92.94 103 LYS A N 1
ATOM 810 C CA . LYS A 1 103 ? 27.298 -29.810 1.198 1.00 92.94 103 LYS A CA 1
ATOM 811 C C . LYS A 1 103 ? 28.080 -28.952 0.200 1.00 92.94 103 LYS A C 1
ATOM 813 O O . LYS A 1 103 ? 28.411 -27.813 0.519 1.00 92.94 103 LYS A O 1
ATOM 818 N N . ALA A 1 104 ? 28.367 -29.457 -0.996 1.00 93.94 104 ALA A N 1
ATOM 819 C CA . ALA A 1 104 ? 29.074 -28.689 -2.015 1.00 93.94 104 ALA A CA 1
ATOM 820 C C . ALA A 1 104 ? 28.423 -28.816 -3.396 1.00 93.94 104 ALA A C 1
ATOM 822 O O . ALA A 1 104 ? 27.731 -29.793 -3.689 1.00 93.94 104 ALA A O 1
ATOM 823 N N . PHE A 1 105 ? 28.653 -27.830 -4.256 1.00 94.19 105 PHE A N 1
ATOM 824 C CA . PHE A 1 105 ? 28.396 -27.949 -5.688 1.00 94.19 105 PHE A CA 1
ATOM 825 C C . PHE A 1 105 ? 29.480 -27.243 -6.504 1.00 94.19 105 PHE A C 1
ATOM 827 O O . PHE A 1 105 ? 30.172 -26.359 -5.992 1.00 94.19 105 PHE A O 1
ATOM 834 N N . VAL A 1 106 ? 29.626 -27.632 -7.771 1.00 94.75 106 VAL A N 1
ATOM 835 C CA . VAL A 1 106 ? 30.528 -26.960 -8.719 1.00 94.75 106 VAL A CA 1
ATOM 836 C C . VAL A 1 106 ? 29.786 -26.498 -9.969 1.00 94.75 106 VAL A C 1
ATOM 838 O O . VAL A 1 106 ? 28.856 -27.166 -10.424 1.00 94.75 106 VAL A O 1
ATOM 841 N N . CYS A 1 107 ? 30.192 -25.350 -10.506 1.00 93.12 107 CYS A N 1
ATOM 842 C CA . CYS A 1 107 ? 29.573 -24.726 -11.674 1.00 93.12 107 CYS A CA 1
ATOM 843 C C . CYS A 1 107 ? 30.295 -25.128 -12.967 1.00 93.12 107 CYS A C 1
ATOM 845 O O . CYS A 1 107 ? 31.523 -25.040 -13.049 1.00 93.12 107 CYS A O 1
ATOM 847 N N . ALA A 1 108 ? 29.537 -25.501 -13.995 1.00 91.44 108 ALA A N 1
ATOM 848 C CA . ALA A 1 108 ? 30.006 -25.618 -15.377 1.00 91.44 108 ALA A CA 1
ATOM 849 C C . ALA A 1 108 ? 28.918 -25.093 -16.329 1.00 91.44 108 ALA A C 1
ATOM 851 O O . ALA A 1 108 ? 27.769 -24.942 -15.921 1.00 91.44 108 ALA A O 1
ATOM 852 N N . VAL A 1 109 ? 29.263 -24.810 -17.581 1.00 84.94 109 VAL A N 1
ATOM 853 C CA . VAL A 1 109 ? 28.337 -24.247 -18.584 1.00 84.94 109 VAL A CA 1
ATOM 854 C C . VAL A 1 109 ? 28.173 -25.233 -19.738 1.00 84.94 109 VAL A C 1
ATOM 856 O O . VAL A 1 109 ? 29.139 -25.902 -20.111 1.00 84.94 109 VAL A O 1
ATOM 859 N N . ASP A 1 110 ? 26.961 -25.364 -20.284 1.00 83.25 110 ASP A N 1
ATOM 860 C CA . ASP A 1 110 ? 26.729 -26.174 -21.487 1.00 83.25 110 ASP A CA 1
ATOM 861 C C . ASP A 1 110 ? 27.283 -25.435 -22.715 1.00 83.25 110 ASP A C 1
ATOM 863 O O . ASP A 1 110 ? 26.948 -24.282 -22.975 1.00 83.25 110 ASP A O 1
ATOM 867 N N . ALA A 1 111 ? 28.126 -26.101 -23.501 1.00 72.38 111 ALA A N 1
ATOM 868 C CA . ALA A 1 111 ? 28.747 -25.534 -24.695 1.00 72.38 111 ALA A CA 1
ATOM 869 C C . ALA A 1 111 ? 27.735 -25.140 -25.793 1.00 72.38 111 ALA A C 1
ATOM 871 O O . ALA A 1 111 ? 28.121 -24.470 -26.750 1.00 72.38 111 ALA A O 1
ATOM 872 N N . LYS A 1 112 ? 26.464 -25.556 -25.675 1.00 67.94 112 LYS A N 1
ATOM 873 C CA . LYS A 1 112 ? 25.353 -25.150 -26.554 1.00 67.94 112 LYS A CA 1
ATOM 874 C C . LYS A 1 112 ? 24.459 -24.040 -25.980 1.00 67.94 112 LYS A C 1
ATOM 876 O O . LYS A 1 112 ? 23.623 -23.530 -26.716 1.00 67.94 112 LYS A O 1
ATOM 881 N N . GLY A 1 113 ? 24.605 -23.693 -24.700 1.00 62.88 113 GLY A N 1
ATOM 882 C CA . GLY A 1 113 ? 23.768 -22.723 -23.986 1.00 62.88 113 GLY A CA 1
ATOM 883 C C . GLY A 1 113 ? 24.601 -21.989 -22.943 1.00 62.88 113 GLY A C 1
ATOM 884 O O . GLY A 1 113 ? 24.654 -22.394 -21.781 1.00 62.88 113 GLY A O 1
ATOM 885 N N . LEU A 1 114 ? 25.310 -20.947 -23.390 1.00 54.81 114 LEU A N 1
ATOM 886 C CA . LEU A 1 114 ? 26.314 -20.227 -22.593 1.00 54.81 114 LEU A CA 1
ATOM 887 C C . LEU A 1 114 ? 25.714 -19.436 -21.415 1.00 54.81 114 LEU A C 1
ATOM 889 O O . LEU A 1 114 ? 26.433 -19.039 -20.499 1.00 54.81 114 LEU A O 1
ATOM 893 N N . ASP A 1 115 ? 24.404 -19.235 -21.434 1.00 54.25 115 ASP A N 1
ATOM 894 C CA . ASP A 1 115 ? 23.560 -18.630 -20.409 1.00 54.25 115 ASP A CA 1
ATOM 895 C C . ASP A 1 115 ? 23.214 -19.592 -19.252 1.00 54.25 115 ASP A C 1
ATOM 897 O O . ASP A 1 115 ? 22.994 -19.149 -18.121 1.00 54.25 115 ASP A O 1
ATOM 901 N N . VAL A 1 116 ? 23.209 -20.912 -19.486 1.00 65.25 116 VAL A N 1
ATOM 902 C CA . VAL A 1 116 ? 22.747 -21.906 -18.502 1.00 65.25 116 VAL A CA 1
ATOM 903 C C . VAL A 1 116 ? 23.907 -22.535 -17.720 1.00 65.25 116 VAL A C 1
ATOM 905 O O . VAL A 1 116 ? 24.653 -23.389 -18.208 1.00 65.25 116 VAL A O 1
ATOM 908 N N . VAL A 1 117 ? 24.015 -22.164 -16.440 1.00 83.75 117 VAL A N 1
ATOM 909 C CA . VAL A 1 117 ? 25.002 -22.719 -15.498 1.00 83.75 117 VAL A CA 1
ATOM 910 C C . VAL A 1 117 ? 24.480 -24.014 -14.859 1.00 83.75 117 VAL A C 1
ATOM 912 O O . VAL A 1 117 ? 23.590 -23.997 -14.010 1.00 83.75 117 VAL A O 1
ATOM 915 N N . GLN A 1 118 ? 25.081 -25.146 -15.220 1.00 90.12 118 GLN A N 1
ATOM 916 C CA . GLN A 1 118 ? 24.815 -26.463 -14.641 1.00 90.12 118 GLN A CA 1
ATOM 917 C C . GLN A 1 118 ? 25.482 -26.595 -13.260 1.00 90.12 118 GLN A C 1
ATOM 919 O O . GLN A 1 118 ? 26.699 -26.431 -13.127 1.00 90.12 118 GLN A O 1
ATOM 924 N N . LEU A 1 119 ? 24.696 -26.946 -12.233 1.00 92.25 119 LEU A N 1
ATOM 925 C CA . LEU A 1 119 ? 25.186 -27.141 -10.861 1.00 92.25 119 LEU A CA 1
ATOM 926 C C . LEU A 1 119 ? 25.389 -28.630 -10.539 1.00 92.25 119 LEU A C 1
ATOM 928 O O . LEU A 1 119 ? 24.440 -29.380 -10.308 1.00 92.25 119 LEU A O 1
ATOM 932 N N . PHE A 1 120 ? 26.647 -29.056 -10.468 1.00 93.69 120 PHE A N 1
ATOM 933 C CA . PHE A 1 120 ? 27.035 -30.419 -10.103 1.00 93.69 120 PHE A CA 1
ATOM 934 C C . PHE A 1 120 ? 27.075 -30.561 -8.573 1.00 93.69 120 PHE A C 1
ATOM 936 O O . PHE A 1 120 ? 28.065 -30.202 -7.935 1.00 93.69 120 PHE A O 1
ATOM 943 N N . ARG A 1 121 ? 25.982 -31.055 -7.974 1.00 93.00 121 ARG A N 1
ATOM 944 C CA . ARG A 1 121 ? 25.769 -31.133 -6.512 1.00 93.00 121 ARG A CA 1
ATOM 945 C C . ARG A 1 121 ? 26.291 -32.427 -5.885 1.00 93.00 121 ARG A C 1
ATOM 947 O O . ARG A 1 121 ? 26.099 -33.513 -6.425 1.00 93.00 121 ARG A O 1
ATOM 954 N N . THR A 1 122 ? 26.841 -32.329 -4.674 1.00 92.31 122 THR A N 1
ATOM 955 C CA . THR A 1 122 ? 27.299 -33.480 -3.869 1.00 92.31 122 THR A CA 1
ATOM 956 C C . THR A 1 122 ? 26.213 -34.077 -2.967 1.00 92.31 122 THR A C 1
ATOM 958 O O . THR A 1 122 ? 26.516 -34.817 -2.032 1.00 92.31 122 THR A O 1
ATOM 961 N N . TYR A 1 123 ? 24.954 -33.715 -3.196 1.00 89.75 123 TYR A N 1
ATOM 962 C CA . TYR A 1 123 ? 23.795 -34.030 -2.364 1.00 89.75 123 TYR A CA 1
ATOM 963 C C . TYR A 1 123 ? 22.538 -34.116 -3.239 1.00 89.75 123 TYR A C 1
ATOM 965 O O . TYR A 1 123 ? 22.554 -33.713 -4.404 1.00 89.75 123 TYR A O 1
ATOM 973 N N . GLU A 1 124 ? 21.452 -34.651 -2.686 1.00 83.19 124 GLU A N 1
ATOM 974 C CA . GLU A 1 124 ? 20.155 -34.717 -3.364 1.00 83.19 124 GLU A CA 1
ATOM 975 C C . GLU A 1 124 ? 19.257 -33.532 -2.994 1.00 83.19 124 GLU A C 1
ATOM 977 O O . GLU A 1 124 ? 19.314 -33.014 -1.878 1.00 83.19 124 GLU A O 1
ATOM 982 N N . THR A 1 125 ? 18.424 -33.117 -3.948 1.00 71.19 125 THR A N 1
ATOM 983 C CA . THR A 1 125 ? 17.433 -32.045 -3.813 1.00 71.19 125 THR A CA 1
ATOM 984 C C . THR A 1 125 ? 16.080 -32.536 -4.341 1.00 71.19 125 THR A C 1
ATOM 986 O O . THR A 1 125 ? 16.042 -33.122 -5.431 1.00 71.19 125 THR A O 1
ATOM 989 N N . PRO A 1 126 ? 14.967 -32.319 -3.609 1.00 55.09 126 PRO A N 1
ATOM 990 C CA . PRO A 1 126 ? 13.629 -32.644 -4.100 1.00 55.09 126 PRO A CA 1
ATOM 991 C C . PRO A 1 126 ? 13.329 -31.937 -5.427 1.00 55.09 126 PRO A C 1
ATOM 993 O O . PRO A 1 126 ? 13.731 -30.791 -5.619 1.00 55.09 126 PRO A O 1
ATOM 996 N N . ASN A 1 127 ? 12.599 -32.613 -6.315 1.00 53.25 127 ASN A N 1
ATOM 997 C CA . ASN A 1 127 ? 12.090 -32.078 -7.586 1.00 53.25 127 ASN A CA 1
ATOM 998 C C . ASN A 1 127 ? 13.160 -31.478 -8.529 1.00 53.25 127 ASN A C 1
ATOM 1000 O O . ASN A 1 127 ? 12.859 -30.570 -9.298 1.00 53.25 127 ASN A O 1
ATOM 1004 N N . SER A 1 128 ? 14.404 -31.964 -8.486 1.00 56.09 128 SER A N 1
ATOM 1005 C CA . SER A 1 128 ? 15.467 -31.496 -9.386 1.00 56.09 128 SER A CA 1
ATOM 1006 C C . SER A 1 128 ? 15.417 -32.159 -10.767 1.00 56.09 128 SER A C 1
ATOM 1008 O O . SER A 1 128 ? 15.295 -33.376 -10.889 1.00 56.09 128 SER A O 1
ATOM 1010 N N . GLU A 1 129 ? 15.607 -31.361 -11.821 1.00 56.34 129 GLU A N 1
ATOM 1011 C CA . GLU A 1 129 ? 15.765 -31.838 -13.208 1.00 56.34 129 GLU A CA 1
ATOM 1012 C C . GLU A 1 129 ? 17.047 -32.682 -13.389 1.00 56.34 129 GLU A C 1
ATOM 1014 O O . GLU A 1 129 ? 17.141 -33.533 -14.272 1.00 56.34 129 GLU A O 1
ATOM 1019 N N . ASP A 1 130 ? 18.008 -32.533 -12.473 1.00 65.75 130 ASP A N 1
ATOM 1020 C CA . ASP A 1 130 ? 19.297 -33.236 -12.414 1.00 65.75 130 ASP A CA 1
ATOM 1021 C C . ASP A 1 130 ? 19.206 -34.716 -11.970 1.00 65.75 130 ASP A C 1
ATOM 1023 O O . ASP A 1 130 ? 20.174 -35.297 -11.465 1.00 65.75 130 ASP A O 1
ATOM 1027 N N . THR A 1 131 ? 18.057 -35.368 -12.176 1.00 71.19 131 THR A N 1
ATOM 1028 C CA . THR A 1 131 ? 17.899 -36.824 -11.986 1.00 71.19 131 THR A CA 1
ATOM 1029 C C . THR A 1 131 ? 18.877 -37.617 -12.853 1.00 71.19 131 THR A C 1
ATOM 1031 O O . THR A 1 131 ? 19.466 -38.588 -12.378 1.00 71.19 131 THR A O 1
ATOM 1034 N N . TRP A 1 132 ? 19.140 -37.158 -14.080 1.00 84.44 132 TRP A N 1
ATOM 1035 C CA . TRP A 1 132 ? 20.116 -37.761 -14.995 1.00 84.44 132 TRP A CA 1
ATOM 1036 C C . TRP A 1 132 ? 21.565 -37.714 -14.467 1.00 84.44 132 TRP A C 1
ATOM 1038 O O . TRP A 1 132 ? 22.371 -38.564 -14.835 1.00 84.44 132 TRP A O 1
ATOM 1048 N N . LEU A 1 133 ? 21.897 -36.792 -13.549 1.00 86.62 133 LEU A N 1
ATOM 1049 C CA . LEU A 1 133 ? 23.209 -36.698 -12.886 1.00 86.62 133 LEU A CA 1
ATOM 1050 C C . LEU A 1 133 ? 23.316 -37.539 -11.600 1.00 86.62 133 LEU A C 1
ATOM 1052 O O . LEU A 1 133 ? 24.288 -37.393 -10.855 1.00 86.62 133 LEU A O 1
ATOM 1056 N N . LYS A 1 134 ? 22.352 -38.426 -11.305 1.00 83.88 134 LYS A N 1
ATOM 1057 C CA . LYS A 1 134 ? 22.393 -39.298 -10.114 1.00 83.88 134 LYS A CA 1
ATOM 1058 C C . LYS A 1 134 ? 23.700 -40.087 -10.005 1.00 83.88 134 LYS A C 1
ATOM 1060 O O . LYS A 1 134 ? 24.326 -40.068 -8.948 1.00 83.88 134 LYS A O 1
ATOM 1065 N N . ASP A 1 135 ? 24.138 -40.678 -11.112 1.00 87.62 135 ASP A N 1
ATOM 1066 C CA . ASP A 1 135 ? 25.330 -41.528 -11.177 1.00 87.62 135 ASP A CA 1
ATOM 1067 C C . ASP A 1 135 ? 26.564 -40.772 -11.710 1.00 87.62 135 ASP A C 1
ATOM 1069 O O . ASP A 1 135 ? 27.448 -41.361 -12.333 1.00 87.62 135 ASP A O 1
ATOM 1073 N N . CYS A 1 136 ? 26.620 -39.446 -11.526 1.00 92.50 136 CYS A N 1
ATOM 1074 C CA . CYS A 1 136 ? 27.796 -38.634 -11.850 1.00 92.50 136 CYS A CA 1
ATOM 1075 C C . CYS A 1 136 ? 28.954 -38.970 -10.898 1.00 92.50 136 CYS A C 1
ATOM 1077 O O . CYS A 1 136 ? 28.778 -38.973 -9.678 1.00 92.50 136 CYS A O 1
ATOM 1079 N N . LYS A 1 137 ? 30.156 -39.198 -11.431 1.00 94.81 137 LYS A N 1
ATOM 1080 C CA . LYS A 1 137 ? 31.387 -39.386 -10.653 1.00 94.81 137 LYS A CA 1
ATOM 1081 C C . LYS A 1 137 ? 32.000 -38.051 -10.230 1.00 94.81 137 LYS A C 1
ATOM 1083 O O . LYS A 1 137 ? 31.812 -37.024 -10.884 1.00 94.81 137 LYS A O 1
ATOM 1088 N N . VAL A 1 138 ? 32.796 -38.071 -9.159 1.00 94.56 138 VAL A N 1
ATOM 1089 C CA . VAL A 1 138 ? 33.538 -36.893 -8.667 1.00 94.56 138 VAL A CA 1
ATOM 1090 C C . VAL A 1 138 ? 34.461 -36.313 -9.749 1.00 94.56 138 VAL A C 1
ATOM 1092 O O . VAL A 1 138 ? 34.551 -35.093 -9.889 1.00 94.56 138 VAL A O 1
ATOM 1095 N N . TRP A 1 139 ? 35.112 -37.164 -10.552 1.00 93.88 139 TRP A N 1
ATOM 1096 C CA . TRP A 1 139 ? 36.004 -36.698 -11.617 1.00 93.88 139 TRP A CA 1
ATOM 1097 C C . TRP A 1 139 ? 35.263 -36.064 -12.798 1.00 93.88 139 TRP A C 1
ATOM 1099 O O . TRP A 1 139 ? 35.803 -35.130 -13.382 1.00 93.88 139 TRP A O 1
ATOM 1109 N N . GLU A 1 140 ? 34.044 -36.508 -13.135 1.00 94.69 140 GLU A N 1
ATOM 1110 C CA . GLU A 1 140 ? 33.249 -35.921 -14.229 1.00 94.69 140 GLU A CA 1
ATOM 1111 C C . GLU A 1 140 ? 32.914 -34.459 -13.906 1.00 94.69 140 GLU A C 1
ATOM 1113 O O . GLU A 1 140 ? 33.179 -33.569 -14.713 1.00 94.69 140 GLU A O 1
ATOM 1118 N N . ALA A 1 141 ? 32.447 -34.191 -12.682 1.00 94.69 141 ALA A N 1
ATOM 1119 C CA . ALA A 1 141 ? 32.183 -32.836 -12.197 1.00 94.69 141 ALA A CA 1
ATOM 1120 C C . ALA A 1 141 ? 33.458 -31.981 -12.104 1.00 94.69 141 ALA A C 1
ATOM 1122 O O . ALA A 1 141 ? 33.465 -30.827 -12.536 1.00 94.69 141 ALA A O 1
ATOM 1123 N N . ALA A 1 142 ? 34.560 -32.552 -11.598 1.00 92.94 142 ALA A N 1
ATOM 1124 C CA . ALA A 1 142 ? 35.851 -31.869 -11.553 1.00 92.94 142 ALA A CA 1
ATOM 1125 C C . ALA A 1 142 ? 36.372 -31.525 -12.961 1.00 92.94 142 ALA A C 1
ATOM 1127 O O . ALA A 1 142 ? 36.910 -30.440 -13.163 1.00 92.94 142 ALA A O 1
ATOM 1128 N N . ARG A 1 143 ? 36.179 -32.410 -13.949 1.00 92.44 143 ARG A N 1
ATOM 1129 C CA . ARG A 1 143 ? 36.517 -32.178 -15.362 1.00 92.44 143 ARG A CA 1
ATOM 1130 C C . ARG A 1 143 ? 35.600 -31.162 -16.038 1.00 92.44 143 ARG A C 1
ATOM 1132 O O . ARG A 1 143 ? 36.099 -30.420 -16.876 1.00 92.44 143 ARG A O 1
ATOM 1139 N N . ALA A 1 144 ? 34.316 -31.118 -15.681 1.00 92.50 144 ALA A N 1
ATOM 1140 C CA . ALA A 1 144 ? 33.354 -30.157 -16.217 1.00 92.50 144 ALA A CA 1
ATOM 1141 C C . ALA A 1 144 ? 33.662 -28.736 -15.740 1.00 92.50 144 ALA A C 1
ATOM 1143 O O . ALA A 1 144 ? 33.870 -27.845 -16.559 1.00 92.50 144 ALA A O 1
ATOM 1144 N N . THR A 1 145 ? 33.794 -28.537 -14.424 1.00 90.94 145 THR A N 1
ATOM 1145 C CA . THR A 1 145 ? 34.057 -27.202 -13.866 1.00 90.94 145 THR A CA 1
ATOM 1146 C C . THR A 1 145 ? 35.414 -26.634 -14.296 1.00 90.94 145 THR A C 1
ATOM 1148 O O . THR A 1 145 ? 35.528 -25.427 -14.411 1.00 90.94 145 THR A O 1
ATOM 1151 N N . THR A 1 146 ? 36.408 -27.474 -14.621 1.00 87.44 146 THR A N 1
ATOM 1152 C CA . THR A 1 146 ? 37.766 -27.073 -15.068 1.00 87.44 146 THR A CA 1
ATOM 1153 C C . THR A 1 146 ? 38.009 -27.194 -16.581 1.00 87.44 146 THR A C 1
ATOM 1155 O O . THR A 1 146 ? 39.161 -27.204 -17.030 1.00 87.44 146 THR A O 1
ATOM 1158 N N . ALA A 1 147 ? 36.969 -27.331 -17.408 1.00 86.31 147 ALA A N 1
ATOM 1159 C CA . ALA A 1 147 ? 37.103 -27.422 -18.867 1.00 86.31 147 ALA A CA 1
ATOM 1160 C C . ALA A 1 147 ? 37.397 -26.046 -19.510 1.00 86.31 147 ALA A C 1
ATOM 1162 O O . ALA A 1 147 ? 36.633 -25.543 -20.333 1.00 86.31 147 ALA A O 1
ATOM 1163 N N . ALA A 1 148 ? 38.493 -25.416 -19.075 1.00 80.62 148 ALA A N 1
ATOM 1164 C CA . ALA A 1 148 ? 38.862 -24.047 -19.414 1.00 80.62 148 ALA A CA 1
ATOM 1165 C C . ALA A 1 148 ? 39.230 -23.927 -20.908 1.00 80.62 148 ALA A C 1
ATOM 1167 O O . ALA A 1 148 ? 40.134 -24.643 -21.361 1.00 80.62 148 ALA A O 1
ATOM 1168 N N . PRO A 1 149 ? 38.576 -23.031 -21.677 1.00 71.56 149 PRO A N 1
ATOM 1169 C CA . PRO A 1 149 ? 38.835 -22.856 -23.106 1.00 71.56 149 PRO A CA 1
ATOM 1170 C C . PRO A 1 149 ? 40.315 -22.609 -23.423 1.00 71.56 149 PRO A C 1
ATOM 1172 O O . PRO A 1 149 ? 41.014 -21.944 -22.664 1.00 71.56 149 PRO A O 1
ATOM 1175 N N . ALA A 1 150 ? 40.803 -23.173 -24.533 1.00 72.25 150 ALA A N 1
ATOM 1176 C CA . ALA A 1 150 ? 42.220 -23.259 -24.926 1.00 72.25 150 ALA A CA 1
ATOM 1177 C C . ALA A 1 150 ? 43.167 -24.018 -23.959 1.00 72.25 150 ALA A C 1
ATOM 1179 O O . ALA A 1 150 ? 44.223 -24.475 -24.393 1.00 72.25 150 ALA A O 1
ATOM 1180 N N . TYR A 1 151 ? 42.816 -24.242 -22.688 1.00 74.12 151 TYR A N 1
ATOM 1181 C CA . TYR A 1 151 ? 43.619 -25.051 -21.758 1.00 74.12 151 TYR A CA 1
ATOM 1182 C C . TYR A 1 151 ? 43.266 -26.541 -21.841 1.00 74.12 151 TYR A C 1
ATOM 1184 O O . TYR A 1 151 ? 44.158 -27.376 -22.002 1.00 74.12 151 TYR A O 1
ATOM 1192 N N . PHE A 1 152 ? 41.974 -26.875 -21.781 1.00 81.06 152 PHE A N 1
ATOM 1193 C CA . PHE A 1 152 ? 41.465 -28.248 -21.802 1.00 81.06 152 PHE A CA 1
ATOM 1194 C C . PHE A 1 152 ? 40.322 -28.407 -22.801 1.00 81.06 152 PHE A C 1
ATOM 1196 O O . PHE A 1 152 ? 39.491 -27.516 -22.956 1.00 81.06 152 PHE A O 1
ATOM 1203 N N . LYS A 1 153 ? 40.229 -29.590 -23.421 1.00 84.62 153 LYS A N 1
ATOM 1204 C CA . LYS A 1 153 ? 39.061 -29.958 -24.230 1.00 84.62 153 LYS A CA 1
ATOM 1205 C C . LYS A 1 153 ? 37.787 -29.951 -23.353 1.00 84.62 153 LYS A C 1
ATOM 1207 O O . LYS A 1 153 ? 37.874 -30.423 -22.209 1.00 84.62 153 LYS A O 1
ATOM 1212 N N . PRO A 1 154 ? 36.626 -29.501 -23.874 1.00 88.12 154 PRO A N 1
ATOM 1213 C CA . PRO A 1 154 ? 35.320 -29.720 -23.250 1.00 88.12 154 PRO A CA 1
ATOM 1214 C C . PRO A 1 154 ? 35.081 -31.194 -22.885 1.00 88.12 154 PRO A C 1
ATOM 1216 O O . PRO A 1 154 ? 35.632 -32.095 -23.528 1.00 88.12 154 PRO A O 1
ATOM 1219 N N . VAL A 1 155 ? 34.266 -31.458 -21.860 1.00 91.38 155 VAL A N 1
ATOM 1220 C CA . VAL A 1 155 ? 33.913 -32.828 -21.438 1.00 91.38 155 VAL A CA 1
ATOM 1221 C C . VAL A 1 155 ? 32.468 -33.151 -21.802 1.00 91.38 155 VAL A C 1
ATOM 1223 O O . VAL A 1 155 ? 31.561 -32.389 -21.493 1.00 91.38 155 VAL A O 1
ATOM 1226 N N . GLU A 1 156 ? 32.249 -34.285 -22.458 1.00 92.31 156 GLU A N 1
ATOM 1227 C CA . GLU A 1 156 ? 30.915 -34.766 -22.817 1.00 92.31 156 GLU A CA 1
ATOM 1228 C C . GLU A 1 156 ? 30.452 -35.800 -21.781 1.00 92.31 156 GLU A C 1
ATOM 1230 O O . GLU A 1 156 ? 31.146 -36.789 -21.544 1.00 92.31 156 GLU A O 1
ATOM 1235 N N . ILE A 1 157 ? 29.295 -35.574 -21.156 1.00 91.69 157 ILE A N 1
ATOM 1236 C CA . ILE A 1 157 ? 28.688 -36.481 -20.172 1.00 91.69 157 ILE A CA 1
ATOM 1237 C C . ILE A 1 157 ? 27.393 -37.031 -20.771 1.00 91.69 157 ILE A C 1
ATOM 1239 O O . ILE A 1 157 ? 26.512 -36.270 -21.178 1.00 91.69 157 ILE A O 1
ATOM 1243 N N . LYS A 1 158 ? 27.281 -38.364 -20.816 1.00 88.62 158 LYS A N 1
ATOM 1244 C CA . LYS A 1 158 ? 26.119 -39.090 -21.354 1.00 88.62 158 LYS A CA 1
ATOM 1245 C C . LYS A 1 158 ? 25.486 -39.953 -20.277 1.00 88.62 158 LYS A C 1
ATOM 1247 O O . LYS A 1 158 ? 26.215 -40.645 -19.560 1.00 88.62 158 LYS A O 1
ATOM 1252 N N . ARG A 1 159 ? 24.155 -39.930 -20.180 1.00 88.69 159 ARG A N 1
ATOM 1253 C CA . ARG A 1 159 ? 23.329 -40.830 -19.356 1.00 88.69 159 ARG A CA 1
ATOM 1254 C C . ARG A 1 159 ? 21.968 -41.012 -20.040 1.00 88.69 159 ARG A C 1
ATOM 1256 O O . ARG A 1 159 ? 21.248 -40.041 -20.256 1.00 88.69 159 ARG A O 1
ATOM 1263 N N . GLY A 1 160 ? 21.615 -42.251 -20.390 1.00 82.19 160 GLY A N 1
ATOM 1264 C CA . GLY A 1 160 ? 20.395 -42.539 -21.155 1.00 82.19 160 GLY A CA 1
ATOM 1265 C C . GLY A 1 160 ? 20.373 -41.808 -22.503 1.00 82.19 160 GLY A C 1
ATOM 1266 O O . GLY A 1 160 ? 21.354 -41.842 -23.242 1.00 82.19 160 GLY A O 1
ATOM 1267 N N . SER A 1 161 ? 19.266 -41.126 -22.802 1.00 80.38 161 SER A N 1
ATOM 1268 C CA . SER A 1 161 ? 19.100 -40.269 -23.985 1.00 80.38 161 SER A CA 1
ATOM 1269 C C . SER A 1 161 ? 19.750 -38.881 -23.861 1.00 80.38 161 SER A C 1
ATOM 1271 O O . SER A 1 161 ? 19.805 -38.153 -24.851 1.00 80.38 161 SER A O 1
ATOM 1273 N N . VAL A 1 162 ? 20.246 -38.494 -22.679 1.00 83.00 162 VAL A N 1
ATOM 1274 C CA . VAL A 1 162 ? 20.834 -37.168 -22.440 1.00 83.00 162 VAL A CA 1
ATOM 1275 C C . VAL A 1 162 ? 22.339 -37.198 -22.702 1.00 83.00 162 VAL A C 1
ATOM 1277 O O . VAL A 1 162 ? 23.072 -37.994 -22.110 1.00 83.00 162 VAL A O 1
ATOM 1280 N N . ALA A 1 163 ? 22.805 -36.289 -23.560 1.00 86.94 163 ALA A N 1
ATOM 1281 C CA . ALA A 1 163 ? 24.216 -36.024 -23.821 1.00 86.94 163 ALA A CA 1
ATOM 1282 C C . ALA A 1 163 ? 24.464 -34.507 -23.819 1.00 86.94 163 ALA A C 1
ATOM 1284 O O . ALA A 1 163 ? 23.928 -33.793 -24.668 1.00 86.94 163 ALA A O 1
ATOM 1285 N N . LYS A 1 164 ? 25.274 -34.025 -22.871 1.00 88.50 164 LYS A N 1
ATOM 1286 C CA . LYS A 1 164 ? 25.665 -32.610 -22.741 1.00 88.50 164 LYS A CA 1
ATOM 1287 C C . LYS A 1 164 ? 27.183 -32.460 -22.766 1.00 88.50 164 LYS A C 1
ATOM 1289 O O . LYS A 1 164 ? 27.899 -33.333 -22.270 1.00 88.50 164 LYS A O 1
ATOM 1294 N N . THR A 1 165 ? 27.666 -31.342 -23.303 1.00 90.06 165 THR A N 1
ATOM 1295 C CA . THR A 1 165 ? 29.099 -31.023 -23.399 1.00 90.06 165 THR A CA 1
ATOM 1296 C C . THR A 1 165 ? 29.395 -29.793 -22.561 1.00 90.06 165 THR A C 1
ATOM 1298 O O . THR A 1 165 ? 28.840 -28.735 -22.825 1.00 90.06 165 THR A O 1
ATOM 1301 N N . PHE A 1 166 ? 30.279 -29.916 -21.574 1.00 89.81 166 PHE A N 1
ATOM 1302 C CA . PHE A 1 166 ? 30.545 -28.871 -20.591 1.00 89.81 166 PHE A CA 1
ATOM 1303 C C . PHE A 1 166 ? 31.894 -28.180 -20.787 1.00 89.81 166 PHE A C 1
ATOM 1305 O O . PHE A 1 166 ? 32.909 -28.825 -21.082 1.00 89.81 166 PHE A O 1
ATOM 1312 N N . ILE A 1 167 ? 31.878 -26.869 -20.549 1.00 85.50 167 ILE A N 1
ATOM 1313 C CA . ILE A 1 167 ? 33.035 -25.977 -20.432 1.00 85.50 167 ILE A CA 1
ATOM 1314 C C . ILE A 1 167 ? 33.093 -25.353 -19.029 1.00 85.50 167 ILE A C 1
ATOM 1316 O O . ILE A 1 167 ? 32.120 -25.407 -18.271 1.00 85.50 167 ILE A O 1
ATOM 1320 N N . ASP A 1 168 ? 34.247 -24.780 -18.680 1.00 81.81 168 ASP A N 1
ATOM 1321 C CA . ASP A 1 168 ? 34.494 -24.157 -17.373 1.00 81.81 168 ASP A CA 1
ATOM 1322 C C . ASP A 1 168 ? 33.420 -23.118 -17.017 1.00 81.81 168 ASP A C 1
ATOM 1324 O O . ASP A 1 168 ? 33.080 -22.245 -17.819 1.00 81.81 168 ASP A O 1
ATOM 1328 N N . GLY A 1 169 ? 32.903 -23.191 -15.789 1.00 73.12 169 GLY A N 1
ATOM 1329 C CA . GLY A 1 169 ? 31.886 -22.259 -15.311 1.00 73.12 169 GLY A CA 1
ATOM 1330 C C . GLY A 1 169 ? 32.355 -20.800 -15.270 1.00 73.12 169 GLY A C 1
ATOM 1331 O O . GLY A 1 169 ? 31.514 -19.908 -15.246 1.00 73.12 169 GLY A O 1
ATOM 1332 N N . ALA A 1 170 ? 33.665 -20.524 -15.309 1.00 71.31 170 ALA A N 1
ATOM 1333 C CA . ALA A 1 170 ? 34.231 -19.173 -15.331 1.00 71.31 170 ALA A CA 1
ATOM 1334 C C . ALA A 1 170 ? 33.957 -18.415 -16.644 1.00 71.31 170 ALA A C 1
ATOM 1336 O O . ALA A 1 170 ? 34.263 -17.229 -16.741 1.00 71.31 170 ALA A O 1
ATOM 1337 N N . VAL A 1 171 ? 33.353 -19.076 -17.637 1.00 66.31 171 VAL A N 1
ATOM 1338 C CA . VAL A 1 171 ? 32.783 -18.429 -18.826 1.00 66.31 171 VAL A CA 1
ATOM 1339 C C . VAL A 1 171 ? 31.559 -17.568 -18.468 1.00 66.31 171 VAL A C 1
ATOM 1341 O O . VAL A 1 171 ? 31.410 -16.492 -19.047 1.00 66.31 171 VAL A O 1
ATOM 1344 N N . SER A 1 172 ? 30.750 -17.976 -17.475 1.00 67.25 172 SER A N 1
ATOM 1345 C CA . SER A 1 172 ? 29.451 -17.335 -17.159 1.00 67.25 172 SER A CA 1
ATOM 1346 C C . SER A 1 172 ? 29.148 -17.150 -15.658 1.00 67.25 172 SER A C 1
ATOM 1348 O O . SER A 1 172 ? 28.132 -16.562 -15.309 1.00 67.25 172 SER A O 1
ATOM 1350 N N . CYS A 1 173 ? 29.981 -17.665 -14.746 1.00 74.25 173 CYS A N 1
ATOM 1351 C CA . CYS A 1 173 ? 29.762 -17.614 -13.293 1.00 74.25 173 CYS A CA 1
ATOM 1352 C C . CYS A 1 173 ? 31.085 -17.740 -12.505 1.00 74.25 173 CYS A C 1
ATOM 1354 O O . CYS A 1 173 ? 31.272 -18.648 -11.687 1.00 74.25 173 CYS A O 1
ATOM 1356 N N . ASN A 1 174 ? 32.042 -16.847 -12.771 1.00 78.19 174 ASN A N 1
ATOM 1357 C CA . ASN A 1 174 ? 33.380 -16.901 -12.170 1.00 78.19 174 ASN A CA 1
ATOM 1358 C C . ASN A 1 174 ? 33.372 -16.597 -10.654 1.00 78.19 174 ASN A C 1
ATOM 1360 O O . ASN A 1 174 ? 34.181 -17.145 -9.907 1.00 78.19 174 ASN A O 1
ATOM 1364 N N . ASN A 1 175 ? 32.414 -15.799 -10.162 1.00 84.88 175 ASN A N 1
ATOM 1365 C CA . ASN A 1 175 ? 32.142 -15.645 -8.727 1.00 84.88 175 ASN A CA 1
ATOM 1366 C C . ASN A 1 175 ? 30.813 -16.332 -8.339 1.00 84.88 175 ASN A C 1
ATOM 1368 O O . ASN A 1 175 ? 29.765 -15.684 -8.327 1.00 84.88 175 ASN A O 1
ATOM 1372 N N . PRO A 1 176 ? 30.821 -17.628 -7.965 1.00 90.19 176 PRO A N 1
ATOM 1373 C CA . PRO A 1 176 ? 29.602 -18.394 -7.688 1.00 90.19 176 PRO A CA 1
ATOM 1374 C C . PRO A 1 176 ? 28.898 -18.010 -6.375 1.00 90.19 176 PRO A C 1
ATOM 1376 O O . PRO A 1 176 ? 27.958 -18.692 -5.971 1.00 90.19 176 PRO A O 1
ATOM 1379 N N . ALA A 1 177 ? 29.311 -16.930 -5.698 1.00 87.38 177 ALA A N 1
ATOM 1380 C CA . ALA A 1 177 ? 28.684 -16.477 -4.460 1.00 87.38 177 ALA A CA 1
ATOM 1381 C C . ALA A 1 177 ? 27.181 -16.192 -4.638 1.00 87.38 177 ALA A C 1
ATOM 1383 O O . ALA A 1 177 ? 26.403 -16.605 -3.789 1.00 87.38 177 ALA A O 1
ATOM 1384 N N . GLY A 1 178 ? 26.749 -15.591 -5.755 1.00 81.88 178 GLY A N 1
ATOM 1385 C CA . GLY A 1 178 ? 25.318 -15.410 -6.051 1.00 81.88 178 GLY A CA 1
ATOM 1386 C C . GLY A 1 178 ? 24.560 -16.742 -6.150 1.00 81.88 178 GLY A C 1
ATOM 1387 O O . GLY A 1 178 ? 23.559 -16.946 -5.462 1.00 81.88 178 GLY A O 1
ATOM 1388 N N . LYS A 1 179 ? 25.100 -17.706 -6.913 1.00 85.81 179 LYS A N 1
ATOM 1389 C CA . LYS A 1 179 ? 24.524 -19.057 -7.039 1.00 85.81 179 LYS A CA 1
ATOM 1390 C C . LYS A 1 179 ? 24.526 -19.840 -5.723 1.00 85.81 179 LYS A C 1
ATOM 1392 O O . LYS A 1 179 ? 23.621 -20.640 -5.506 1.00 85.81 179 LYS A O 1
ATOM 1397 N N . LEU A 1 180 ? 25.477 -19.590 -4.819 1.00 89.44 180 LEU A N 1
ATOM 1398 C CA . LEU A 1 180 ? 25.472 -20.167 -3.470 1.00 89.44 180 LEU A CA 1
ATOM 1399 C C . LEU A 1 180 ? 24.270 -19.680 -2.649 1.00 89.44 180 LEU A C 1
ATOM 1401 O O . LEU A 1 180 ? 23.714 -20.473 -1.893 1.00 89.44 180 LEU A O 1
ATOM 1405 N N . LEU A 1 181 ? 23.843 -18.422 -2.806 1.00 83.75 181 LEU A N 1
ATOM 1406 C CA . LEU A 1 181 ? 22.685 -17.873 -2.091 1.00 83.75 181 LEU A CA 1
ATOM 1407 C C . LEU A 1 181 ? 21.353 -18.349 -2.694 1.00 83.75 181 LEU A C 1
ATOM 1409 O O . LEU A 1 181 ? 20.462 -18.735 -1.939 1.00 83.75 181 LEU A O 1
ATOM 1413 N N . GLU A 1 182 ? 21.240 -18.414 -4.028 1.00 81.38 182 GLU A N 1
ATOM 1414 C CA . GLU A 1 182 ? 20.105 -19.071 -4.706 1.00 81.38 182 GLU A CA 1
ATOM 1415 C C . GLU A 1 182 ? 19.934 -20.520 -4.229 1.00 81.38 182 GLU A C 1
ATOM 1417 O O . GLU A 1 182 ? 18.847 -20.942 -3.836 1.00 81.38 182 GLU A O 1
ATOM 1422 N N . GLU A 1 183 ? 21.021 -21.295 -4.244 1.00 85.88 183 GLU A N 1
ATOM 1423 C CA . GLU A 1 183 ? 20.986 -22.708 -3.879 1.00 85.88 183 GLU A CA 1
ATOM 1424 C C . GLU A 1 183 ? 20.778 -22.903 -2.369 1.00 85.88 183 GLU A C 1
ATOM 1426 O O . GLU A 1 183 ? 20.060 -23.816 -1.969 1.00 85.88 183 GLU A O 1
ATOM 1431 N N . ALA A 1 184 ? 21.287 -22.005 -1.515 1.00 85.31 184 ALA A N 1
ATOM 1432 C CA . ALA A 1 184 ? 20.932 -21.981 -0.095 1.00 85.31 184 ALA A CA 1
ATOM 1433 C C . ALA A 1 184 ? 19.416 -21.805 0.114 1.00 85.31 184 ALA A C 1
ATOM 1435 O O . ALA A 1 184 ? 18.853 -22.471 0.982 1.00 85.31 184 ALA A O 1
ATOM 1436 N N . GLY A 1 185 ? 18.755 -20.982 -0.712 1.00 75.62 185 GLY A N 1
ATOM 1437 C CA . GLY A 1 185 ? 17.296 -20.825 -0.740 1.00 75.62 185 GLY A CA 1
ATOM 1438 C C . GLY A 1 185 ? 16.524 -22.089 -1.128 1.00 75.62 185 GLY A C 1
ATOM 1439 O O . GLY A 1 185 ? 15.412 -22.293 -0.648 1.00 75.62 185 GLY A O 1
ATOM 1440 N N . ARG A 1 186 ? 17.118 -22.966 -1.951 1.00 77.75 186 ARG A N 1
ATOM 1441 C CA . ARG A 1 186 ? 16.537 -24.272 -2.324 1.00 77.75 186 ARG A CA 1
ATOM 1442 C C . ARG A 1 186 ? 16.801 -25.360 -1.277 1.00 77.75 186 ARG A C 1
ATOM 1444 O O . ARG A 1 186 ? 15.973 -26.246 -1.086 1.00 77.75 186 ARG A O 1
ATOM 1451 N N . VAL A 1 187 ? 17.964 -25.320 -0.624 1.00 79.00 187 VAL A N 1
ATOM 1452 C CA . VAL A 1 187 ? 18.483 -26.402 0.237 1.00 79.00 187 VAL A CA 1
ATOM 1453 C C . VAL A 1 187 ? 18.124 -26.228 1.717 1.00 79.00 187 VAL A C 1
ATOM 1455 O O . VAL A 1 187 ? 18.099 -27.212 2.461 1.00 79.00 187 VAL A O 1
ATOM 1458 N N . PHE A 1 188 ? 17.837 -25.006 2.173 1.00 80.88 188 PHE A N 1
ATOM 1459 C CA . PHE A 1 188 ? 17.545 -24.711 3.577 1.00 80.88 188 PHE A CA 1
ATOM 1460 C C . PHE A 1 188 ? 16.198 -24.005 3.765 1.00 80.88 188 PHE A C 1
ATOM 1462 O O . PHE A 1 188 ? 15.700 -23.315 2.885 1.00 80.88 188 PHE A O 1
ATOM 1469 N N . ASN A 1 189 ? 15.618 -24.147 4.961 1.00 70.44 189 ASN A N 1
ATOM 1470 C CA . ASN A 1 189 ? 14.417 -23.411 5.360 1.00 70.44 189 ASN A CA 1
ATOM 1471 C C . ASN A 1 189 ? 14.663 -21.890 5.260 1.00 70.44 189 ASN A C 1
ATOM 1473 O O . ASN A 1 189 ? 15.660 -21.395 5.783 1.00 70.44 189 ASN A O 1
ATOM 1477 N N . SER A 1 190 ? 13.741 -21.150 4.643 1.00 63.41 190 SER A N 1
ATOM 1478 C CA . SER A 1 190 ? 13.843 -19.703 4.404 1.00 63.41 190 SER A CA 1
ATOM 1479 C C . SER A 1 190 ? 13.978 -18.859 5.684 1.00 63.41 190 SER A C 1
ATOM 1481 O O . SER A 1 190 ? 14.633 -17.815 5.666 1.00 63.41 190 SER A O 1
ATOM 1483 N N . ARG A 1 191 ? 13.447 -19.323 6.824 1.00 61.44 191 ARG A N 1
ATOM 1484 C CA . ARG A 1 191 ? 13.608 -18.688 8.148 1.00 61.44 191 ARG A CA 1
ATOM 1485 C C . ARG A 1 191 ? 14.939 -19.035 8.839 1.00 61.44 191 ARG A C 1
ATOM 1487 O O . ARG A 1 191 ? 15.250 -18.466 9.884 1.00 61.44 191 ARG A O 1
ATOM 1494 N N . ARG A 1 192 ? 15.762 -19.940 8.285 1.00 77.44 192 ARG A N 1
ATOM 1495 C CA . ARG A 1 192 ? 17.077 -20.296 8.853 1.00 77.44 192 ARG A CA 1
ATOM 1496 C C . ARG A 1 192 ? 17.992 -19.071 8.866 1.00 77.44 192 ARG A C 1
ATOM 1498 O O . ARG A 1 192 ? 18.271 -18.508 7.811 1.00 77.44 192 ARG A O 1
ATOM 1505 N N . LYS A 1 193 ? 18.500 -18.690 10.041 1.00 79.00 193 LYS A N 1
ATOM 1506 C CA . LYS A 1 193 ? 19.464 -17.588 10.182 1.00 79.00 193 LYS A CA 1
ATOM 1507 C C . LYS A 1 193 ? 20.862 -17.973 9.692 1.00 79.00 193 LYS A C 1
ATOM 1509 O O . LYS A 1 193 ? 21.275 -19.129 9.809 1.00 79.00 193 LYS A O 1
ATOM 1514 N N . ILE A 1 194 ? 21.580 -16.994 9.151 1.00 80.31 194 ILE A N 1
ATOM 1515 C CA . ILE A 1 194 ? 22.930 -17.141 8.593 1.00 80.31 194 ILE A CA 1
ATOM 1516 C C . ILE A 1 194 ? 23.969 -16.768 9.663 1.00 80.31 194 ILE A C 1
ATOM 1518 O O . ILE A 1 194 ? 23.757 -15.847 10.454 1.00 80.31 194 ILE A O 1
ATOM 1522 N N . GLY A 1 195 ? 25.087 -17.500 9.691 1.00 81.38 195 GLY A N 1
ATOM 1523 C CA . GLY A 1 195 ? 26.283 -17.134 10.457 1.00 81.38 195 GLY A CA 1
ATOM 1524 C C . GLY A 1 195 ? 27.141 -16.139 9.676 1.00 81.38 195 GLY A C 1
ATOM 1525 O O . GLY A 1 195 ? 27.090 -14.945 9.938 1.00 81.38 195 GLY A O 1
ATOM 1526 N N . ALA A 1 196 ? 27.876 -16.637 8.677 1.00 88.00 196 ALA A N 1
ATOM 1527 C CA . ALA A 1 196 ? 28.688 -15.836 7.762 1.00 88.00 196 ALA A CA 1
ATOM 1528 C C . ALA A 1 196 ? 28.676 -16.414 6.337 1.00 88.00 196 ALA A C 1
ATOM 1530 O O . ALA A 1 196 ? 28.541 -17.626 6.148 1.00 88.00 196 ALA A O 1
ATOM 1531 N N . ILE A 1 197 ? 28.883 -15.547 5.346 1.00 90.50 197 ILE A N 1
ATOM 1532 C CA . ILE A 1 197 ? 29.140 -15.882 3.941 1.00 90.50 197 ILE A CA 1
ATOM 1533 C C . ILE A 1 197 ? 30.596 -15.516 3.638 1.00 90.50 197 ILE A C 1
ATOM 1535 O O . ILE A 1 197 ? 30.999 -14.367 3.804 1.00 90.50 197 ILE A O 1
ATOM 1539 N N . LEU A 1 198 ? 31.385 -16.488 3.181 1.00 92.75 198 LEU A N 1
ATOM 1540 C CA . LEU A 1 198 ? 32.807 -16.319 2.878 1.00 92.75 198 LEU A CA 1
ATOM 1541 C C . LEU A 1 198 ? 33.048 -16.430 1.369 1.00 92.75 198 LEU A C 1
ATOM 1543 O O . LEU A 1 198 ? 32.770 -17.468 0.772 1.00 92.75 198 LEU A O 1
ATOM 1547 N N . SER A 1 199 ? 33.600 -15.379 0.762 1.00 92.31 199 SER A N 1
ATOM 1548 C CA . SER A 1 199 ? 34.040 -15.365 -0.635 1.00 92.31 199 SER A CA 1
ATOM 1549 C C . SER A 1 199 ? 35.564 -15.260 -0.710 1.00 92.31 199 SER A C 1
ATOM 1551 O O . SER A 1 199 ? 36.168 -14.405 -0.063 1.00 92.31 199 SER A O 1
ATOM 1553 N N . ILE A 1 200 ? 36.190 -16.126 -1.508 1.00 89.81 200 ILE A N 1
ATOM 1554 C CA . ILE A 1 200 ? 37.641 -16.151 -1.732 1.00 89.81 200 ILE A CA 1
ATOM 1555 C C . ILE A 1 200 ? 37.881 -16.007 -3.237 1.00 89.81 200 ILE A C 1
ATOM 1557 O O . ILE A 1 200 ? 37.323 -16.774 -4.019 1.00 89.81 200 ILE A O 1
ATOM 1561 N N . GLY A 1 201 ? 38.673 -15.012 -3.636 1.00 84.31 201 GLY A N 1
ATOM 1562 C CA . GLY A 1 201 ? 39.035 -14.744 -5.030 1.00 84.31 201 GLY A CA 1
ATOM 1563 C C . GLY A 1 201 ? 40.497 -15.072 -5.346 1.00 84.31 201 GLY A C 1
ATOM 1564 O O . GLY A 1 201 ? 41.348 -15.130 -4.460 1.00 84.31 201 GLY A O 1
ATOM 1565 N N . THR A 1 202 ? 40.795 -15.267 -6.633 1.00 74.06 202 THR A N 1
ATOM 1566 C CA . THR A 1 202 ? 42.135 -15.599 -7.160 1.00 74.06 202 THR A CA 1
ATOM 1567 C C . THR A 1 202 ? 43.044 -14.383 -7.388 1.00 74.06 202 THR A C 1
ATOM 1569 O O . THR A 1 202 ? 44.151 -14.521 -7.900 1.00 74.06 202 THR A O 1
ATOM 1572 N N . GLY A 1 203 ? 42.590 -13.189 -7.012 1.00 72.56 203 GLY A N 1
ATOM 1573 C CA . GLY A 1 203 ? 43.305 -11.924 -7.127 1.00 72.56 203 GLY A CA 1
ATOM 1574 C C . GLY A 1 203 ? 42.864 -11.042 -8.296 1.00 72.56 203 GLY A C 1
ATOM 1575 O O . GLY A 1 203 ? 42.302 -11.505 -9.288 1.00 72.56 203 GLY A O 1
ATOM 1576 N N . THR A 1 204 ? 43.129 -9.740 -8.178 1.00 66.88 204 THR A N 1
ATOM 1577 C CA . THR A 1 204 ? 42.763 -8.722 -9.182 1.00 66.88 204 THR A CA 1
ATOM 1578 C C . THR A 1 204 ? 43.919 -8.400 -10.137 1.00 66.88 204 THR A C 1
ATOM 1580 O O . THR A 1 204 ? 45.068 -8.763 -9.878 1.00 66.88 204 THR A O 1
ATOM 1583 N N . LYS A 1 205 ? 43.625 -7.703 -11.244 1.00 57.44 205 LYS A N 1
ATOM 1584 C CA . LYS A 1 205 ? 44.614 -7.134 -12.183 1.00 57.44 205 LYS A CA 1
ATOM 1585 C C . LYS A 1 205 ? 44.614 -5.594 -12.083 1.00 57.44 205 LYS A C 1
ATOM 1587 O O . LYS A 1 205 ? 43.542 -5.020 -11.884 1.00 57.44 205 LYS A O 1
ATOM 1592 N N . PRO A 1 206 ? 45.766 -4.909 -12.219 1.00 44.47 206 PRO A N 1
ATOM 1593 C CA . PRO A 1 206 ? 45.847 -3.449 -12.266 1.00 44.47 206 PRO A CA 1
ATOM 1594 C C . PRO A 1 206 ? 45.294 -2.893 -13.588 1.00 44.47 206 PRO A C 1
ATOM 1596 O O . PRO A 1 206 ? 45.168 -3.610 -14.580 1.00 44.47 206 PRO A O 1
ATOM 1599 N N . LYS A 1 207 ? 44.955 -1.599 -13.597 1.00 39.84 207 LYS A N 1
ATOM 1600 C CA . LYS A 1 207 ? 44.066 -1.000 -14.609 1.00 39.84 207 LYS A CA 1
ATOM 1601 C C . LYS A 1 207 ? 44.686 -0.682 -15.982 1.00 39.84 207 LYS A C 1
ATOM 1603 O O . LYS A 1 207 ? 43.922 -0.476 -16.919 1.00 39.84 207 LYS A O 1
ATOM 1608 N N . ASN A 1 208 ? 46.015 -0.662 -16.135 1.00 36.28 208 ASN A N 1
ATOM 1609 C CA . ASN A 1 208 ? 46.663 -0.108 -17.335 1.00 36.28 208 ASN A CA 1
ATOM 1610 C C . ASN A 1 208 ? 47.532 -1.136 -18.086 1.00 36.28 208 ASN A C 1
ATOM 1612 O O . ASN A 1 208 ? 48.617 -1.464 -17.616 1.00 36.28 208 ASN A O 1
ATOM 1616 N N . MET A 1 209 ? 47.096 -1.566 -19.279 1.00 24.83 209 MET A N 1
ATOM 1617 C CA . MET A 1 209 ? 47.938 -1.728 -20.486 1.00 24.83 209 MET A CA 1
ATOM 1618 C C . MET A 1 209 ? 47.075 -2.064 -21.729 1.00 24.83 209 MET A C 1
ATOM 1620 O O . MET A 1 209 ? 45.978 -2.612 -21.570 1.00 24.83 209 MET A O 1
ATOM 1624 N N . PRO A 1 210 ? 47.530 -1.721 -22.954 1.00 35.72 210 PRO A N 1
ATOM 1625 C CA . PRO A 1 210 ? 46.766 -1.905 -24.191 1.00 35.72 210 PRO A CA 1
ATOM 1626 C C . PRO A 1 210 ? 46.764 -3.367 -24.675 1.00 35.72 210 PRO A C 1
ATOM 1628 O O . PRO A 1 210 ? 47.401 -4.241 -24.087 1.00 35.72 210 PRO A O 1
ATOM 1631 N N . THR A 1 211 ? 46.040 -3.642 -25.763 1.00 29.73 211 THR A N 1
ATOM 1632 C CA . THR A 1 211 ? 46.095 -4.925 -26.485 1.00 29.73 211 THR A CA 1
ATOM 1633 C C . THR A 1 211 ? 46.131 -4.681 -27.984 1.00 29.73 211 THR A C 1
ATOM 1635 O O . THR A 1 211 ? 45.273 -3.969 -28.491 1.00 29.73 211 THR A O 1
ATOM 1638 N N . ASP A 1 212 ? 47.118 -5.296 -28.631 1.00 26.08 212 ASP A N 1
ATOM 1639 C CA . ASP A 1 212 ? 47.500 -5.113 -30.033 1.00 26.08 212 ASP A CA 1
ATOM 1640 C C . ASP A 1 212 ? 46.559 -5.830 -31.028 1.00 26.08 212 ASP A C 1
ATOM 1642 O O . ASP A 1 212 ? 45.765 -6.708 -30.654 1.00 26.08 212 ASP A O 1
ATOM 1646 N N . GLU A 1 213 ? 46.645 -5.445 -32.298 1.00 35.62 213 GLU A N 1
ATOM 1647 C CA . GLU A 1 213 ? 45.712 -5.832 -33.358 1.00 35.62 213 GLU A CA 1
ATOM 1648 C C . GLU A 1 213 ? 46.104 -7.136 -34.086 1.00 35.62 213 GLU A C 1
ATOM 1650 O O . GLU A 1 213 ? 47.063 -7.825 -33.741 1.00 35.62 213 GLU A O 1
ATOM 1655 N N . GLY A 1 214 ? 45.283 -7.565 -35.051 1.00 27.56 214 GLY A N 1
ATOM 1656 C CA . GLY A 1 214 ? 45.541 -8.757 -35.872 1.00 27.56 214 GLY A CA 1
ATOM 1657 C C . GLY A 1 214 ? 44.276 -9.561 -36.173 1.00 27.56 214 GLY A C 1
ATOM 1658 O O . GLY A 1 214 ? 43.580 -10.019 -35.256 1.00 27.56 214 GLY A O 1
ATOM 1659 N N . SER A 1 215 ? 43.985 -9.726 -37.461 1.00 36.28 215 SER A N 1
ATOM 1660 C CA . SER A 1 215 ? 42.717 -10.214 -38.013 1.00 36.28 215 SER A CA 1
ATOM 1661 C C . SER A 1 215 ? 42.752 -11.690 -38.455 1.00 36.28 215 SER A C 1
ATOM 1663 O O . SER A 1 215 ? 43.810 -12.297 -38.596 1.00 36.28 215 SER A O 1
ATOM 1665 N N . GLY A 1 216 ? 41.566 -12.271 -38.683 1.00 33.03 216 GLY A N 1
ATOM 1666 C CA . GLY A 1 216 ? 41.390 -13.576 -39.341 1.00 33.03 216 GLY A CA 1
ATOM 1667 C C . GLY A 1 216 ? 41.215 -14.791 -38.413 1.00 33.03 216 GLY A C 1
ATOM 1668 O O . GLY A 1 216 ? 42.093 -15.105 -37.617 1.00 33.03 216 GLY A O 1
ATOM 1669 N N . LYS A 1 217 ? 40.075 -15.493 -38.569 1.00 33.25 217 LYS A N 1
ATOM 1670 C CA . LYS A 1 217 ? 39.647 -16.832 -38.060 1.00 33.25 217 LYS A CA 1
ATOM 1671 C C . LYS A 1 217 ? 39.866 -17.228 -36.585 1.00 33.25 217 LYS A C 1
ATOM 1673 O O . LYS A 1 217 ? 39.181 -18.128 -36.114 1.00 33.25 217 LYS A O 1
ATOM 1678 N N . LEU A 1 218 ? 40.673 -16.514 -35.810 1.00 32.62 218 LEU A N 1
ATOM 1679 C CA . LEU A 1 218 ? 40.849 -16.665 -34.361 1.00 32.62 218 LEU A CA 1
ATOM 1680 C C . LEU A 1 218 ? 39.638 -16.128 -33.559 1.00 32.62 218 LEU A C 1
ATOM 1682 O O . LEU A 1 218 ? 39.728 -15.965 -32.347 1.00 32.62 218 LEU A O 1
ATOM 1686 N N . GLY A 1 219 ? 38.514 -15.826 -34.225 1.00 37.69 219 GLY A N 1
ATOM 1687 C CA . GLY A 1 219 ? 37.375 -15.066 -33.698 1.00 37.69 219 GLY A CA 1
ATOM 1688 C C . GLY A 1 219 ? 36.782 -15.648 -32.419 1.00 37.69 219 GLY A C 1
ATOM 1689 O O . GLY A 1 219 ? 36.797 -14.972 -31.399 1.00 37.69 219 GLY A O 1
ATOM 1690 N N . TYR A 1 220 ? 36.353 -16.915 -32.433 1.00 35.50 220 TYR A N 1
ATOM 1691 C CA . TYR A 1 220 ? 35.776 -17.573 -31.250 1.00 35.50 220 TYR A CA 1
ATOM 1692 C C . TYR A 1 220 ? 36.758 -17.604 -30.064 1.00 35.50 220 TYR A C 1
ATOM 1694 O O . TYR A 1 220 ? 36.393 -17.268 -28.940 1.00 35.50 220 TYR A O 1
ATOM 1702 N N . ALA A 1 221 ? 38.036 -17.908 -30.318 1.00 33.38 221 ALA A N 1
ATOM 1703 C CA . ALA A 1 221 ? 39.070 -17.919 -29.283 1.00 33.38 221 ALA A CA 1
ATOM 1704 C C . ALA A 1 221 ? 39.371 -16.511 -28.729 1.00 33.38 221 ALA A C 1
ATOM 1706 O O . ALA A 1 221 ? 39.459 -16.348 -27.513 1.00 33.38 221 ALA A O 1
ATOM 1707 N N . LYS A 1 222 ? 39.478 -15.481 -29.585 1.00 38.53 222 LYS A N 1
ATOM 1708 C CA . LYS A 1 222 ? 39.650 -14.077 -29.163 1.00 38.53 222 LYS A CA 1
ATOM 1709 C C . LYS A 1 222 ? 38.412 -13.554 -28.427 1.00 38.53 222 LYS A C 1
ATOM 1711 O O . LYS A 1 222 ? 38.580 -12.885 -27.414 1.00 38.53 222 LYS A O 1
ATOM 1716 N N . ALA A 1 223 ? 37.198 -13.872 -28.877 1.00 40.41 223 ALA A N 1
ATOM 1717 C CA . ALA A 1 223 ? 35.948 -13.480 -28.224 1.00 40.41 223 ALA A CA 1
ATOM 1718 C C . ALA A 1 223 ? 35.842 -14.090 -26.821 1.00 40.41 223 ALA A C 1
ATOM 1720 O O . ALA A 1 223 ? 35.645 -13.366 -25.849 1.00 40.41 223 ALA A O 1
ATOM 1721 N N . LEU A 1 224 ? 36.097 -15.393 -26.694 1.00 37.62 224 LEU A N 1
ATOM 1722 C CA . LEU A 1 224 ? 36.064 -16.112 -25.421 1.00 37.62 224 LEU A CA 1
ATOM 1723 C C . LEU A 1 224 ? 37.189 -15.654 -24.470 1.00 37.62 224 LEU A C 1
ATOM 1725 O O . LEU A 1 224 ? 36.965 -15.495 -23.272 1.00 37.62 224 LEU A O 1
ATOM 1729 N N . PHE A 1 225 ? 38.374 -15.318 -24.993 1.00 39.28 225 PHE A N 1
ATOM 1730 C CA . PHE A 1 225 ? 39.458 -14.696 -24.217 1.00 39.28 225 PHE A CA 1
ATOM 1731 C C . PHE A 1 225 ? 39.144 -13.241 -23.807 1.00 39.28 225 PHE A C 1
ATOM 1733 O O . PHE A 1 225 ? 39.524 -12.812 -22.718 1.00 39.28 225 PHE A O 1
ATOM 1740 N N . LYS A 1 226 ? 38.403 -12.482 -24.631 1.00 45.06 226 LYS A N 1
ATOM 1741 C CA . LYS A 1 226 ? 37.891 -11.132 -24.317 1.00 45.06 226 LYS A CA 1
ATOM 1742 C C . LYS A 1 226 ? 36.776 -11.200 -23.260 1.00 45.06 226 LYS A C 1
ATOM 1744 O O . LYS A 1 226 ? 36.805 -10.410 -22.322 1.00 45.06 226 LYS A O 1
ATOM 1749 N N . MET A 1 227 ? 35.893 -12.202 -23.314 1.00 41.59 227 MET A N 1
ATOM 1750 C CA . MET A 1 227 ? 34.956 -12.544 -22.231 1.00 41.59 227 MET A CA 1
ATOM 1751 C C . MET A 1 227 ? 35.697 -12.857 -20.930 1.00 41.59 227 MET A C 1
ATOM 1753 O O . MET A 1 227 ? 35.406 -12.242 -19.912 1.00 41.59 227 MET A O 1
ATOM 1757 N N . LEU A 1 228 ? 36.709 -13.731 -20.953 1.00 42.12 228 LEU A N 1
ATOM 1758 C CA . LEU A 1 228 ? 37.518 -14.055 -19.768 1.00 42.12 228 LEU A CA 1
ATOM 1759 C C . LEU A 1 228 ? 38.335 -12.850 -19.246 1.00 42.12 228 LEU A C 1
ATOM 1761 O O . LEU A 1 228 ? 38.615 -12.768 -18.049 1.00 42.12 228 LEU A O 1
ATOM 1765 N N . LYS A 1 229 ? 38.685 -11.879 -20.105 1.00 45.62 229 LYS A N 1
ATOM 1766 C CA . LYS A 1 229 ? 39.260 -10.581 -19.696 1.00 45.62 229 LYS A CA 1
ATOM 1767 C C . LYS A 1 229 ? 38.213 -9.704 -18.990 1.00 45.62 229 LYS A C 1
ATOM 1769 O O . LYS A 1 229 ? 38.538 -9.098 -17.972 1.00 45.62 229 LYS A O 1
ATOM 1774 N N . ASN A 1 230 ? 36.970 -9.692 -19.475 1.00 47.47 230 ASN A N 1
ATOM 1775 C CA . ASN A 1 230 ? 35.850 -8.944 -18.891 1.00 47.47 230 ASN A CA 1
ATOM 1776 C C . ASN A 1 230 ? 35.299 -9.590 -17.601 1.00 47.47 230 ASN A C 1
ATOM 1778 O O . ASN A 1 230 ? 34.907 -8.874 -16.686 1.00 47.47 230 ASN A O 1
ATOM 1782 N N . GLN A 1 231 ? 35.352 -10.920 -17.464 1.00 43.81 231 GLN A N 1
ATOM 1783 C CA . GLN A 1 231 ? 34.967 -11.688 -16.264 1.00 43.81 231 GLN A CA 1
ATOM 1784 C C . GLN A 1 231 ? 35.744 -11.273 -14.995 1.00 43.81 231 GLN A C 1
ATOM 1786 O O . GLN A 1 231 ? 35.278 -11.492 -13.879 1.00 43.81 231 GLN A O 1
ATOM 1791 N N . ALA A 1 232 ? 36.905 -10.617 -15.125 1.00 45.41 232 ALA A N 1
ATOM 1792 C CA . ALA A 1 232 ? 37.582 -10.000 -13.981 1.00 45.41 232 ALA A CA 1
ATOM 1793 C C . ALA A 1 232 ? 36.742 -8.868 -13.348 1.00 45.41 232 ALA A C 1
ATOM 1795 O O . ALA A 1 232 ? 36.780 -8.689 -12.132 1.00 45.41 232 ALA A O 1
ATOM 1796 N N . VAL A 1 233 ? 35.949 -8.149 -14.153 1.00 47.25 233 VAL A N 1
ATOM 1797 C CA . VAL A 1 233 ? 34.998 -7.125 -13.693 1.00 47.25 233 VAL A CA 1
ATOM 1798 C C . VAL A 1 233 ? 33.794 -7.779 -13.014 1.00 47.25 233 VAL A C 1
ATOM 1800 O O . VAL A 1 233 ? 33.426 -7.347 -11.926 1.00 47.25 233 VAL A O 1
ATOM 1803 N N . ASP A 1 234 ? 33.247 -8.866 -13.577 1.00 53.50 234 ASP A N 1
ATOM 1804 C CA . ASP A 1 234 ? 32.135 -9.628 -12.973 1.00 53.50 234 ASP A CA 1
ATOM 1805 C C . ASP A 1 234 ? 32.458 -10.096 -11.545 1.00 53.50 234 ASP A C 1
ATOM 1807 O O . ASP A 1 234 ? 31.680 -9.879 -10.613 1.00 53.50 234 ASP A O 1
ATOM 1811 N N . THR A 1 235 ? 33.654 -10.656 -11.322 1.00 63.38 235 THR A N 1
ATOM 1812 C CA . THR A 1 235 ? 34.001 -11.155 -9.981 1.00 63.38 235 THR A CA 1
ATOM 1813 C C . THR A 1 235 ? 33.983 -10.083 -8.892 1.00 63.38 235 THR A C 1
ATOM 1815 O O . THR A 1 235 ? 33.723 -10.427 -7.733 1.00 63.38 235 THR A O 1
ATOM 1818 N N . GLU A 1 236 ? 34.229 -8.816 -9.244 1.00 68.94 236 GLU A N 1
ATOM 1819 C CA . GLU A 1 236 ? 34.122 -7.665 -8.345 1.00 68.94 236 GLU A CA 1
ATOM 1820 C C . GLU A 1 236 ? 32.734 -7.002 -8.390 1.00 68.94 236 GLU A C 1
ATOM 1822 O O . GLU A 1 236 ? 32.274 -6.534 -7.355 1.00 68.94 236 GLU A O 1
ATOM 1827 N N . HIS A 1 237 ? 32.000 -7.048 -9.507 1.00 66.81 237 HIS A N 1
ATOM 1828 C CA . HIS A 1 237 ? 30.587 -6.649 -9.571 1.00 66.81 237 HIS A CA 1
ATOM 1829 C C . HIS A 1 237 ? 29.731 -7.495 -8.611 1.00 66.81 237 HIS A C 1
ATOM 1831 O O . HIS A 1 237 ? 29.056 -6.944 -7.741 1.00 66.81 237 HIS A O 1
ATOM 1837 N N . VAL A 1 238 ? 29.858 -8.828 -8.652 1.00 71.81 238 VAL A N 1
ATOM 1838 C CA . VAL A 1 238 ? 29.198 -9.734 -7.693 1.00 71.81 238 VAL A CA 1
ATOM 1839 C C . VAL A 1 238 ? 29.667 -9.469 -6.255 1.00 71.81 238 VAL A C 1
ATOM 1841 O O . VAL A 1 238 ? 28.866 -9.544 -5.325 1.00 71.81 238 VAL A O 1
ATOM 1844 N N . HIS A 1 239 ? 30.941 -9.115 -6.034 1.00 81.12 239 HIS A N 1
ATOM 1845 C CA . HIS A 1 239 ? 31.403 -8.717 -4.697 1.00 81.12 239 HIS A CA 1
ATOM 1846 C C . HIS A 1 239 ? 30.717 -7.429 -4.214 1.00 81.12 239 HIS A C 1
ATOM 1848 O O . HIS A 1 239 ? 30.220 -7.395 -3.089 1.00 81.12 239 HIS A O 1
ATOM 1854 N N . LEU A 1 240 ? 30.667 -6.391 -5.050 1.00 76.00 240 LEU A N 1
ATOM 1855 C CA . LEU A 1 240 ? 30.078 -5.093 -4.723 1.00 76.00 240 LEU A CA 1
ATOM 1856 C C . LEU A 1 240 ? 28.563 -5.188 -4.516 1.00 76.00 240 LEU A C 1
ATOM 1858 O O . LEU A 1 240 ? 28.061 -4.626 -3.545 1.00 76.00 240 LEU A O 1
ATOM 1862 N N . GLY A 1 241 ? 27.851 -5.962 -5.342 1.00 69.94 241 GLY A N 1
ATOM 1863 C CA . GLY A 1 241 ? 26.423 -6.239 -5.166 1.00 69.94 241 GLY A CA 1
ATOM 1864 C C . GLY A 1 241 ? 26.124 -6.925 -3.829 1.00 69.94 241 GLY A C 1
ATOM 1865 O O . GLY A 1 241 ? 25.238 -6.493 -3.091 1.00 69.94 241 GLY A O 1
ATOM 1866 N N . LEU A 1 242 ? 26.919 -7.930 -3.442 1.00 76.00 242 LEU A N 1
ATOM 1867 C CA . LEU A 1 242 ? 26.792 -8.559 -2.122 1.00 76.00 242 LEU A CA 1
ATOM 1868 C C . LEU A 1 242 ? 27.207 -7.614 -0.982 1.00 76.00 242 LEU A C 1
ATOM 1870 O O . LEU A 1 242 ? 26.522 -7.550 0.035 1.00 76.00 242 LEU A O 1
ATOM 1874 N N . LYS A 1 243 ? 28.270 -6.821 -1.150 1.00 78.06 243 LYS A N 1
ATOM 1875 C CA . LYS A 1 243 ? 28.709 -5.822 -0.160 1.00 78.06 243 LYS A CA 1
ATOM 1876 C C . LYS A 1 243 ? 27.655 -4.732 0.069 1.00 78.06 243 LYS A C 1
ATOM 1878 O O . LYS A 1 243 ? 27.484 -4.290 1.202 1.00 78.06 243 LYS A O 1
ATOM 1883 N N . ALA A 1 244 ? 26.918 -4.341 -0.971 1.00 67.94 244 ALA A N 1
ATOM 1884 C CA . ALA A 1 244 ? 25.757 -3.465 -0.861 1.00 67.94 244 ALA A CA 1
ATOM 1885 C C . ALA A 1 244 ? 24.586 -4.168 -0.149 1.00 67.94 244 ALA A C 1
ATOM 1887 O O . ALA A 1 244 ? 24.064 -3.629 0.827 1.00 67.94 244 ALA A O 1
ATOM 1888 N N . ARG A 1 245 ? 24.235 -5.400 -0.559 1.00 70.06 245 ARG A N 1
ATOM 1889 C CA . ARG A 1 245 ? 23.163 -6.216 0.051 1.00 70.06 245 ARG A CA 1
ATOM 1890 C C . ARG A 1 245 ? 23.363 -6.437 1.556 1.00 70.06 245 ARG A C 1
ATOM 1892 O O . ARG A 1 245 ? 22.401 -6.389 2.315 1.00 70.06 245 ARG A O 1
ATOM 1899 N N . PHE A 1 246 ? 24.605 -6.641 1.996 1.00 72.88 246 PHE A N 1
ATOM 1900 C CA . PHE A 1 246 ? 24.953 -6.875 3.403 1.00 72.88 246 PHE A CA 1
ATOM 1901 C C . PHE A 1 246 ? 25.438 -5.624 4.155 1.00 72.88 246 PHE A C 1
ATOM 1903 O O . PHE A 1 246 ? 25.871 -5.746 5.297 1.00 72.88 246 PHE A O 1
ATOM 1910 N N . LYS A 1 247 ? 25.327 -4.413 3.583 1.00 73.12 247 LYS A N 1
ATOM 1911 C CA . LYS A 1 247 ? 25.813 -3.159 4.199 1.00 73.12 247 LYS A CA 1
ATOM 1912 C C . LYS A 1 247 ? 25.289 -2.924 5.625 1.00 73.12 247 LYS A C 1
ATOM 1914 O O . LYS A 1 247 ? 26.018 -2.403 6.464 1.00 73.12 247 LYS A O 1
ATOM 1919 N N . ASN A 1 248 ? 24.047 -3.324 5.898 1.00 64.44 248 ASN A N 1
ATOM 1920 C CA . ASN A 1 248 ? 23.394 -3.158 7.203 1.00 64.44 248 ASN A CA 1
ATOM 1921 C C . ASN A 1 248 ? 23.629 -4.346 8.162 1.00 64.44 248 ASN A C 1
ATOM 1923 O O . ASN A 1 248 ? 23.134 -4.334 9.286 1.00 64.44 248 ASN A O 1
ATOM 1927 N N . PHE A 1 249 ? 24.372 -5.369 7.728 1.00 69.50 249 PHE A N 1
ATOM 1928 C CA . PHE A 1 249 ? 24.632 -6.610 8.458 1.00 69.50 249 PHE A CA 1
ATOM 1929 C C . PHE A 1 249 ? 26.152 -6.831 8.588 1.00 69.50 249 PHE A C 1
ATOM 1931 O O . PHE A 1 249 ? 26.715 -7.689 7.898 1.00 69.50 249 PHE A O 1
ATOM 1938 N N . PRO A 1 250 ? 26.846 -6.052 9.444 1.00 69.19 250 PRO A N 1
ATOM 1939 C CA . PRO A 1 250 ? 28.273 -6.243 9.684 1.00 69.19 250 PRO A CA 1
ATOM 1940 C C . PRO A 1 250 ? 28.559 -7.683 10.123 1.00 69.19 250 PRO A C 1
ATOM 1942 O O . PRO A 1 250 ? 27.756 -8.313 10.811 1.00 69.19 250 PRO A O 1
ATOM 1945 N N . ASN A 1 251 ? 29.710 -8.203 9.698 1.00 80.19 251 ASN A N 1
ATOM 1946 C CA . ASN A 1 251 ? 30.191 -9.566 9.945 1.00 80.19 251 ASN A CA 1
ATOM 1947 C C . ASN A 1 251 ? 29.353 -10.690 9.289 1.00 80.19 251 ASN A C 1
ATOM 1949 O O . ASN A 1 251 ? 29.630 -11.866 9.522 1.00 80.19 251 ASN A O 1
ATOM 1953 N N . ALA A 1 252 ? 28.361 -10.374 8.442 1.00 81.69 252 ALA A N 1
ATOM 1954 C CA . ALA A 1 252 ? 27.590 -11.382 7.701 1.00 81.69 252 ALA A CA 1
ATOM 1955 C C . ALA A 1 252 ? 28.245 -11.818 6.375 1.00 81.69 252 ALA A C 1
ATOM 1957 O O . ALA A 1 252 ? 27.981 -12.925 5.901 1.00 81.69 252 ALA A O 1
ATOM 1958 N N . TYR A 1 253 ? 29.102 -10.985 5.774 1.00 89.06 253 TYR A N 1
ATOM 1959 C CA . TYR A 1 253 ? 29.769 -11.253 4.495 1.00 89.06 253 TYR A CA 1
ATOM 1960 C C . TYR A 1 253 ? 31.232 -10.795 4.508 1.00 89.06 253 TYR A C 1
ATOM 1962 O O . TYR A 1 253 ? 31.514 -9.642 4.820 1.00 89.06 253 TYR A O 1
ATOM 1970 N N . PHE A 1 254 ? 32.139 -11.693 4.117 1.00 91.31 254 PHE A N 1
ATOM 1971 C CA . PHE A 1 254 ? 33.587 -11.469 4.063 1.00 91.31 254 PHE A CA 1
ATOM 1972 C C . PHE A 1 254 ? 34.139 -11.803 2.669 1.00 91.31 254 PHE A C 1
ATOM 1974 O O . PHE A 1 254 ? 33.706 -12.775 2.035 1.00 91.31 254 PHE A O 1
ATOM 1981 N N . ARG A 1 255 ? 35.125 -11.029 2.195 1.00 90.94 255 ARG A N 1
ATOM 1982 C CA . ARG A 1 255 ? 35.768 -11.207 0.882 1.00 90.94 255 ARG A CA 1
ATOM 1983 C C . ARG A 1 255 ? 37.282 -11.086 1.002 1.00 90.94 255 ARG A C 1
ATOM 1985 O O . ARG A 1 255 ? 37.802 -9.986 1.143 1.00 90.94 255 ARG A O 1
ATOM 1992 N N . PHE A 1 256 ? 37.986 -12.195 0.800 1.00 91.31 256 PHE A N 1
ATOM 1993 C CA . PHE A 1 256 ? 39.442 -12.184 0.660 1.00 91.31 256 PHE A CA 1
ATOM 1994 C C . PHE A 1 256 ? 39.825 -12.302 -0.816 1.00 91.31 256 PHE A C 1
ATOM 1996 O O . PHE A 1 256 ? 39.440 -13.262 -1.485 1.00 91.31 256 PHE A O 1
ATOM 2003 N N . ASN A 1 257 ? 40.554 -11.317 -1.346 1.00 87.12 257 ASN A N 1
ATOM 2004 C CA . ASN A 1 257 ? 40.984 -11.288 -2.747 1.00 87.12 257 ASN A CA 1
ATOM 2005 C C . ASN A 1 257 ? 42.336 -10.563 -2.867 1.00 87.12 257 ASN A C 1
ATOM 2007 O O . ASN A 1 257 ? 42.431 -9.388 -2.519 1.00 87.12 257 ASN A O 1
ATOM 2011 N N . VAL A 1 258 ? 43.383 -11.254 -3.330 1.00 85.25 258 VAL A N 1
ATOM 2012 C CA . VAL A 1 258 ? 44.775 -10.757 -3.285 1.00 85.25 258 VAL A CA 1
ATOM 2013 C C . VAL A 1 258 ? 45.026 -9.703 -4.381 1.00 85.25 258 VAL A C 1
ATOM 2015 O O . VAL A 1 258 ? 44.987 -10.046 -5.567 1.00 85.25 258 VAL A O 1
ATOM 2018 N N . PRO A 1 259 ? 45.321 -8.429 -4.054 1.00 78.81 259 PRO A N 1
ATOM 2019 C CA . PRO A 1 259 ? 45.569 -7.406 -5.069 1.00 78.81 259 PRO A CA 1
ATOM 2020 C C . PRO A 1 259 ? 46.773 -7.762 -5.952 1.00 78.81 259 PRO A C 1
ATOM 2022 O O . PRO A 1 259 ? 47.835 -8.107 -5.443 1.00 78.81 259 PRO A O 1
ATOM 2025 N N . GLY A 1 260 ? 46.605 -7.704 -7.275 1.00 69.00 260 GLY A N 1
ATOM 2026 C CA . GLY A 1 260 ? 47.645 -8.079 -8.246 1.00 69.00 260 GLY A CA 1
ATOM 2027 C C . GLY A 1 260 ? 47.814 -9.589 -8.479 1.00 69.00 260 GLY A C 1
ATOM 2028 O O . GLY A 1 260 ? 48.399 -9.975 -9.490 1.00 69.00 260 GLY A O 1
ATOM 2029 N N . GLY A 1 261 ? 47.257 -10.456 -7.620 1.00 71.69 261 GLY A N 1
ATOM 2030 C CA . GLY A 1 261 ? 47.385 -11.917 -7.745 1.00 71.69 261 GLY A CA 1
ATOM 2031 C C . GLY A 1 261 ? 46.854 -12.479 -9.070 1.00 71.69 261 GLY A C 1
ATOM 2032 O O . GLY A 1 261 ? 47.401 -13.447 -9.595 1.00 71.69 261 GLY A O 1
ATOM 2033 N N . GLY A 1 262 ? 45.876 -11.800 -9.682 1.00 67.19 262 GLY A N 1
ATOM 2034 C CA . GLY A 1 262 ? 45.286 -12.177 -10.969 1.00 67.19 262 GLY A CA 1
ATOM 2035 C C . GLY A 1 262 ? 46.226 -12.033 -12.176 1.00 67.19 262 GLY A C 1
ATOM 2036 O O . GLY A 1 262 ? 45.813 -12.328 -13.297 1.00 67.19 262 GLY A O 1
ATOM 2037 N N . HIS A 1 263 ? 47.467 -11.572 -11.987 1.00 68.62 263 HIS A N 1
ATOM 2038 C CA . HIS A 1 263 ? 48.517 -11.591 -13.013 1.00 68.62 263 HIS A CA 1
ATOM 2039 C C . HIS A 1 263 ? 49.091 -12.981 -13.308 1.00 68.62 263 HIS A C 1
ATOM 2041 O O . HIS A 1 263 ? 49.644 -13.175 -14.390 1.00 68.62 263 HIS A O 1
ATOM 2047 N N . ILE A 1 264 ? 49.027 -13.915 -12.357 1.00 71.31 264 ILE A N 1
ATOM 2048 C CA . ILE A 1 264 ? 49.630 -15.245 -12.499 1.00 71.31 264 ILE A CA 1
ATOM 2049 C C . ILE A 1 264 ? 48.626 -16.148 -13.221 1.00 71.31 264 ILE A C 1
ATOM 2051 O O . ILE A 1 264 ? 47.503 -16.350 -12.758 1.00 71.31 264 ILE A O 1
ATOM 2055 N N . GLY A 1 265 ? 49.003 -16.632 -14.406 1.00 67.19 265 GLY A N 1
ATOM 2056 C CA . GLY A 1 265 ? 48.122 -17.414 -15.271 1.00 67.19 265 GLY A CA 1
ATOM 2057 C C . GLY A 1 265 ? 47.865 -18.832 -14.755 1.00 67.19 265 GLY A C 1
ATOM 2058 O O . GLY A 1 265 ? 48.658 -19.395 -14.007 1.00 67.19 265 GLY A O 1
ATOM 2059 N N . LEU A 1 266 ? 46.787 -19.468 -15.230 1.00 66.75 266 LEU A N 1
ATOM 2060 C CA . LEU A 1 266 ? 46.423 -20.845 -14.849 1.00 66.75 266 LEU A CA 1
ATOM 2061 C C . LEU A 1 266 ? 47.542 -21.876 -15.136 1.00 66.75 266 LEU A C 1
ATOM 2063 O O . LEU A 1 266 ? 47.629 -22.897 -14.463 1.00 66.75 266 LEU A O 1
ATOM 2067 N N . ALA A 1 267 ? 48.400 -21.609 -16.130 1.00 65.88 267 ALA A N 1
ATOM 2068 C CA . ALA A 1 267 ? 49.548 -22.451 -16.484 1.00 65.88 267 ALA A CA 1
ATOM 2069 C C . ALA A 1 267 ? 50.874 -22.042 -15.813 1.00 65.88 267 ALA A C 1
ATOM 2071 O O . ALA A 1 267 ? 51.852 -22.781 -15.959 1.00 65.88 267 ALA A O 1
ATOM 2072 N N . ASP A 1 268 ? 50.920 -20.923 -15.085 1.00 73.62 268 ASP A N 1
ATOM 2073 C CA . ASP A 1 268 ? 52.127 -20.341 -14.476 1.00 73.62 268 ASP A CA 1
ATOM 2074 C C . ASP A 1 268 ? 52.444 -21.016 -13.124 1.00 73.62 268 ASP A C 1
ATOM 2076 O O . ASP A 1 268 ? 52.713 -20.369 -12.110 1.00 73.62 268 ASP A O 1
ATOM 2080 N N . TRP A 1 269 ? 52.354 -22.348 -13.069 1.00 72.38 269 TRP A N 1
ATOM 2081 C CA . TRP A 1 269 ? 52.500 -23.113 -11.824 1.00 72.38 269 TRP A CA 1
ATOM 2082 C C . TRP A 1 269 ? 53.908 -23.004 -11.210 1.00 72.38 269 TRP A C 1
ATOM 2084 O O . TRP A 1 269 ? 54.080 -23.209 -10.008 1.00 72.38 269 TRP A O 1
ATOM 2094 N N . ASP A 1 270 ? 54.910 -22.663 -12.021 1.00 74.00 270 ASP A N 1
ATOM 2095 C CA . ASP A 1 270 ? 56.275 -22.345 -11.604 1.00 74.00 270 ASP A CA 1
ATOM 2096 C C . ASP A 1 270 ? 56.367 -20.991 -10.872 1.00 74.00 270 ASP A C 1
ATOM 2098 O O . ASP A 1 270 ? 57.212 -20.828 -9.991 1.00 74.00 270 ASP A O 1
ATOM 2102 N N . ARG A 1 271 ? 55.430 -20.065 -11.118 1.00 80.12 271 ARG A N 1
ATOM 2103 C CA . ARG A 1 271 ? 55.284 -18.790 -10.387 1.00 80.12 271 ARG A CA 1
ATOM 2104 C C . ARG A 1 271 ? 54.453 -18.902 -9.103 1.00 80.12 271 ARG A C 1
ATOM 2106 O O . ARG A 1 271 ? 54.234 -17.904 -8.422 1.00 80.12 271 ARG A O 1
ATOM 2113 N N . MET A 1 272 ? 54.041 -20.101 -8.677 1.00 75.12 272 MET A N 1
ATOM 2114 C CA . MET A 1 272 ? 53.272 -20.277 -7.429 1.00 75.12 272 MET A CA 1
ATOM 2115 C C . MET A 1 272 ? 54.003 -19.791 -6.163 1.00 75.12 272 MET A C 1
ATOM 2117 O O . MET A 1 272 ? 53.345 -19.488 -5.169 1.00 75.12 272 MET A O 1
ATOM 2121 N N . GLY A 1 273 ? 55.338 -19.678 -6.178 1.00 80.19 273 GLY A N 1
ATOM 2122 C CA . GLY A 1 273 ? 56.096 -19.033 -5.094 1.00 80.19 273 GLY A CA 1
ATOM 2123 C C . GLY A 1 273 ? 55.833 -17.524 -4.988 1.00 80.19 273 GLY A C 1
ATOM 2124 O O . GLY A 1 273 ? 55.661 -17.005 -3.888 1.00 80.19 273 GLY A O 1
ATOM 2125 N N . GLU A 1 274 ? 55.707 -16.840 -6.128 1.00 83.31 274 GLU A N 1
ATOM 2126 C CA . GLU A 1 274 ? 55.337 -15.421 -6.227 1.00 83.31 274 GLU A CA 1
ATOM 2127 C C . GLU A 1 274 ? 53.912 -15.201 -5.692 1.00 83.31 274 GLU A C 1
ATOM 2129 O O . GLU A 1 274 ? 53.680 -14.310 -4.874 1.00 83.31 274 GLU A O 1
ATOM 2134 N N . LEU A 1 275 ? 52.968 -16.080 -6.063 1.00 81.31 275 LEU A N 1
ATOM 2135 C CA . LEU A 1 275 ? 51.592 -16.033 -5.558 1.00 81.31 275 LEU A CA 1
ATOM 2136 C C . LEU A 1 275 ? 51.517 -16.254 -4.039 1.00 81.31 275 LEU A C 1
ATOM 2138 O O . LEU A 1 275 ? 50.760 -15.558 -3.360 1.00 81.31 275 LEU A O 1
ATOM 2142 N N . LYS A 1 276 ? 52.308 -17.190 -3.493 1.00 84.00 276 LYS A N 1
ATOM 2143 C CA . LYS A 1 276 ? 52.381 -17.441 -2.043 1.00 84.00 276 LYS A CA 1
ATOM 2144 C C . LYS A 1 276 ? 52.929 -16.216 -1.300 1.00 84.00 276 LYS A C 1
ATOM 2146 O O . LYS A 1 276 ? 52.253 -15.738 -0.395 1.00 84.00 276 LYS A O 1
ATOM 2151 N N . ALA A 1 277 ? 54.029 -15.617 -1.762 1.00 84.56 277 ALA A N 1
ATOM 2152 C CA . ALA A 1 277 ? 54.585 -14.395 -1.169 1.00 84.56 277 ALA A CA 1
ATOM 2153 C C . ALA A 1 277 ? 53.624 -13.184 -1.240 1.00 84.56 277 ALA A C 1
ATOM 2155 O O . ALA A 1 277 ? 53.487 -12.435 -0.270 1.00 84.56 277 ALA A O 1
ATOM 2156 N N . MET A 1 278 ? 52.903 -12.999 -2.357 1.00 85.25 278 MET A N 1
ATOM 2157 C CA . MET A 1 278 ? 51.852 -11.971 -2.458 1.00 85.25 278 MET A CA 1
ATOM 2158 C C . MET A 1 278 ? 50.692 -12.230 -1.487 1.00 85.25 278 MET A C 1
ATOM 2160 O O . MET A 1 278 ? 50.177 -11.293 -0.875 1.00 85.25 278 MET A O 1
ATOM 2164 N N . THR A 1 279 ? 50.300 -13.495 -1.318 1.00 88.00 279 THR A N 1
ATOM 2165 C CA . THR A 1 279 ? 49.231 -13.896 -0.394 1.00 88.00 279 THR A CA 1
ATOM 2166 C C . THR A 1 279 ? 49.646 -13.674 1.061 1.00 88.00 279 THR A C 1
ATOM 2168 O O . THR A 1 279 ? 48.877 -13.099 1.823 1.00 88.00 279 THR A O 1
ATOM 2171 N N . GLU A 1 280 ? 50.868 -14.044 1.444 1.00 89.38 280 GLU A N 1
ATOM 2172 C CA . GLU A 1 280 ? 51.421 -13.804 2.785 1.00 89.38 280 GLU A CA 1
ATOM 2173 C C . GLU A 1 280 ? 51.449 -12.305 3.121 1.00 89.38 280 GLU A C 1
ATOM 2175 O O . GLU A 1 280 ? 50.941 -11.903 4.169 1.00 89.38 280 GLU A O 1
ATOM 2180 N N . LYS A 1 281 ? 51.923 -11.462 2.190 1.00 88.88 281 LYS A N 1
ATOM 2181 C CA . LYS A 1 281 ? 51.916 -9.997 2.341 1.00 88.88 281 LYS A CA 1
ATOM 2182 C C . LYS A 1 281 ? 50.504 -9.407 2.459 1.00 88.88 281 LYS A C 1
ATOM 2184 O O . LYS A 1 281 ? 50.313 -8.432 3.184 1.00 88.88 281 LYS A O 1
ATOM 2189 N N . TYR A 1 282 ? 49.524 -9.964 1.746 1.00 91.12 282 TYR A N 1
ATOM 2190 C CA . TYR A 1 282 ? 48.120 -9.549 1.844 1.00 91.12 282 TYR A CA 1
ATOM 2191 C C . TYR A 1 282 ? 47.504 -9.945 3.193 1.00 91.12 282 TYR A C 1
ATOM 2193 O O . TYR A 1 282 ? 46.864 -9.119 3.841 1.00 91.12 282 TYR A O 1
ATOM 2201 N N . LEU A 1 283 ? 47.749 -11.175 3.652 1.00 90.31 283 LEU A N 1
ATOM 2202 C CA . LEU A 1 283 ? 47.255 -11.677 4.937 1.00 90.31 283 LEU A CA 1
ATOM 2203 C C . LEU A 1 283 ? 47.875 -10.944 6.138 1.00 90.31 283 LEU A C 1
ATOM 2205 O O . LEU A 1 283 ? 47.214 -10.825 7.164 1.00 90.31 283 LEU A O 1
ATOM 2209 N N . SER A 1 284 ? 49.096 -10.406 6.014 1.00 88.38 284 SER A N 1
ATOM 2210 C CA . SER A 1 284 ? 49.739 -9.600 7.064 1.00 88.38 284 SER A CA 1
ATOM 2211 C C . SER A 1 284 ? 49.265 -8.140 7.144 1.00 88.38 284 SER A C 1
ATOM 2213 O O . SER A 1 284 ? 49.767 -7.384 7.974 1.00 88.38 284 SER A O 1
ATOM 2215 N N . LEU A 1 285 ? 48.341 -7.694 6.283 1.00 91.38 285 LEU A N 1
ATOM 2216 C CA . LEU A 1 285 ? 47.777 -6.343 6.386 1.00 91.38 285 LEU A CA 1
ATOM 2217 C C . LEU A 1 285 ? 46.889 -6.244 7.645 1.00 91.38 285 LEU A C 1
ATOM 2219 O O . LEU A 1 285 ? 46.077 -7.147 7.861 1.00 91.38 285 LEU A O 1
ATOM 2223 N N . PRO A 1 286 ? 46.963 -5.166 8.455 1.00 90.75 286 PRO A N 1
ATOM 2224 C CA . PRO A 1 286 ? 46.197 -5.071 9.704 1.00 90.75 286 PRO A CA 1
ATOM 2225 C C . PRO A 1 286 ? 44.681 -5.240 9.533 1.00 90.75 286 PRO A C 1
ATOM 2227 O O . PRO A 1 286 ? 44.070 -6.004 10.272 1.00 90.75 286 PRO A O 1
ATOM 2230 N N . ALA A 1 287 ? 44.085 -4.610 8.514 1.00 84.31 287 ALA A N 1
ATOM 2231 C CA . ALA A 1 287 ? 42.653 -4.743 8.225 1.00 84.31 287 ALA A CA 1
ATOM 2232 C C . ALA A 1 287 ? 42.260 -6.176 7.812 1.00 84.31 287 ALA A C 1
ATOM 2234 O O . ALA A 1 287 ? 41.247 -6.695 8.266 1.00 84.31 287 ALA A O 1
ATOM 2235 N N . VAL A 1 288 ? 43.096 -6.852 7.015 1.00 90.44 288 VAL A N 1
ATOM 2236 C CA . VAL A 1 288 ? 42.858 -8.246 6.596 1.00 90.44 288 VAL A CA 1
ATOM 2237 C C . VAL A 1 288 ? 43.020 -9.197 7.784 1.00 90.44 288 VAL A C 1
ATOM 2239 O O . VAL A 1 288 ? 42.214 -10.107 7.956 1.00 90.44 288 VAL A O 1
ATOM 2242 N N . THR A 1 289 ? 44.007 -8.951 8.652 1.00 92.25 289 THR A N 1
ATOM 2243 C CA . THR A 1 289 ? 44.161 -9.663 9.932 1.00 92.25 289 THR A CA 1
ATOM 2244 C C . THR A 1 289 ? 42.912 -9.504 10.806 1.00 92.25 289 THR A C 1
ATOM 2246 O O . THR A 1 289 ? 42.439 -10.493 11.359 1.00 92.25 289 THR A O 1
ATOM 2249 N N . GLN A 1 290 ? 42.346 -8.294 10.895 1.00 91.44 290 GLN A N 1
ATOM 2250 C CA . GLN A 1 290 ? 41.123 -8.026 11.656 1.00 91.44 290 GLN A CA 1
ATOM 2251 C C . GLN A 1 290 ? 39.906 -8.770 11.079 1.00 91.44 290 GLN A C 1
ATOM 2253 O O . GLN A 1 290 ? 39.250 -9.497 11.821 1.00 91.44 290 GLN A O 1
ATOM 2258 N N . GLU A 1 291 ? 39.644 -8.683 9.769 1.00 91.00 291 GLU A N 1
ATOM 2259 C CA . GLU A 1 291 ? 38.545 -9.427 9.123 1.00 91.00 291 GLU A CA 1
ATOM 2260 C C . GLU A 1 291 ? 38.675 -10.955 9.329 1.00 91.00 291 GLU A C 1
ATOM 2262 O O . GLU A 1 291 ? 37.676 -11.671 9.441 1.00 91.00 291 GLU A O 1
ATOM 2267 N N . ILE A 1 292 ? 39.910 -11.472 9.417 1.00 94.38 292 ILE A N 1
ATOM 2268 C CA . ILE A 1 292 ? 40.206 -12.886 9.706 1.00 94.38 292 ILE A CA 1
ATOM 2269 C C . ILE A 1 292 ? 39.913 -13.262 11.170 1.00 94.38 292 ILE A C 1
ATOM 2271 O O . ILE A 1 292 ? 39.471 -14.390 11.416 1.00 94.38 292 ILE A O 1
ATOM 2275 N N . GLU A 1 293 ? 40.125 -12.360 12.133 1.00 93.62 293 GLU A N 1
ATOM 2276 C CA . GLU A 1 293 ? 39.669 -12.556 13.518 1.00 93.62 293 GLU A CA 1
ATOM 2277 C C . GLU A 1 293 ? 38.141 -12.548 13.596 1.00 93.62 293 GLU A C 1
ATOM 2279 O O . GLU A 1 293 ? 37.557 -13.486 14.136 1.00 93.62 293 GLU A O 1
ATOM 2284 N N . GLU A 1 294 ? 37.496 -11.546 12.993 1.00 91.69 294 GLU A N 1
ATOM 2285 C CA . GLU A 1 294 ? 36.045 -11.339 13.043 1.00 91.69 294 GLU A CA 1
ATOM 2286 C C . GLU A 1 294 ? 35.270 -12.539 12.481 1.00 91.69 294 GLU A C 1
ATOM 2288 O O . GLU A 1 294 ? 34.353 -13.046 13.135 1.00 91.69 294 GLU A O 1
ATOM 2293 N N . ILE A 1 295 ? 35.663 -13.072 11.315 1.00 91.94 295 ILE A N 1
ATOM 2294 C CA . ILE A 1 295 ? 35.040 -14.298 10.792 1.00 91.94 295 ILE A CA 1
ATOM 2295 C C . ILE A 1 295 ? 35.353 -15.518 11.669 1.00 91.94 295 ILE A C 1
ATOM 2297 O O . ILE A 1 295 ? 34.495 -16.386 11.840 1.00 91.94 295 ILE A O 1
ATOM 2301 N N . ALA A 1 296 ? 36.550 -15.609 12.256 1.00 93.50 296 ALA A N 1
ATOM 2302 C CA . ALA A 1 296 ? 36.890 -16.715 13.145 1.00 93.50 296 ALA A CA 1
ATOM 2303 C C . ALA A 1 296 ? 36.076 -16.678 14.451 1.00 93.50 296 ALA A C 1
ATOM 2305 O O . ALA A 1 296 ? 35.666 -17.739 14.923 1.00 93.50 296 ALA A O 1
ATOM 2306 N N . ASP A 1 297 ? 35.758 -15.493 14.981 1.00 90.44 297 ASP A N 1
ATOM 2307 C CA . ASP A 1 297 ? 34.845 -15.318 16.114 1.00 90.44 297 ASP A CA 1
ATOM 2308 C C . ASP A 1 297 ? 33.397 -15.678 15.757 1.00 90.44 297 ASP A C 1
ATOM 2310 O O . ASP A 1 297 ? 32.729 -16.350 16.547 1.00 90.44 297 ASP A O 1
ATOM 2314 N N . VAL A 1 298 ? 32.898 -15.322 14.565 1.00 89.12 298 VAL A N 1
ATOM 2315 C CA . VAL A 1 298 ? 31.562 -15.761 14.105 1.00 89.12 298 VAL A CA 1
ATOM 2316 C C . VAL A 1 298 ? 31.494 -17.291 13.986 1.00 89.12 298 VAL A C 1
ATOM 2318 O O . VAL A 1 298 ? 30.538 -17.905 14.466 1.00 89.12 298 VAL A O 1
ATOM 2321 N N . LEU A 1 299 ? 32.522 -17.924 13.408 1.00 90.75 299 LEU A N 1
ATOM 2322 C CA . LEU A 1 299 ? 32.578 -19.380 13.232 1.00 90.75 299 LEU A CA 1
ATOM 2323 C C . LEU A 1 299 ? 32.719 -20.145 14.560 1.00 90.75 299 LEU A C 1
ATOM 2325 O O . LEU A 1 299 ? 32.038 -21.155 14.737 1.00 90.75 299 LEU A O 1
ATOM 2329 N N . ALA A 1 300 ? 33.557 -19.672 15.489 1.00 89.50 300 ALA A N 1
ATOM 2330 C CA . ALA A 1 300 ? 33.765 -20.305 16.796 1.00 89.50 300 ALA A CA 1
ATOM 2331 C C . ALA A 1 300 ? 32.565 -20.101 17.740 1.00 89.50 300 ALA A C 1
ATOM 2333 O O . ALA A 1 300 ? 32.070 -21.049 18.351 1.00 89.50 300 ALA A O 1
ATOM 2334 N N . SER A 1 301 ? 32.033 -18.874 17.819 1.00 82.94 301 SER A N 1
ATOM 2335 C CA . SER A 1 301 ? 30.886 -18.561 18.689 1.00 82.94 301 SER A CA 1
ATOM 2336 C C . SER A 1 301 ? 29.548 -19.102 18.175 1.00 82.94 301 SER A C 1
ATOM 2338 O O . SER A 1 301 ? 28.568 -19.093 18.920 1.00 82.94 301 SER A O 1
ATOM 2340 N N . LYS A 1 302 ? 29.490 -19.560 16.913 1.00 76.81 302 LYS A N 1
ATOM 2341 C CA . LYS A 1 302 ? 28.302 -20.137 16.246 1.00 76.81 302 LYS A CA 1
ATOM 2342 C C . LYS A 1 302 ? 27.079 -19.203 16.265 1.00 76.81 302 LYS A C 1
ATOM 2344 O O . LYS A 1 302 ? 25.941 -19.649 16.109 1.00 76.81 302 LYS A O 1
ATOM 2349 N N . LYS A 1 303 ? 27.315 -17.896 16.433 1.00 68.69 303 LYS A N 1
ATOM 2350 C CA . LYS A 1 303 ? 26.289 -16.847 16.417 1.00 68.69 303 LYS A CA 1
ATOM 2351 C C . LYS A 1 303 ? 25.671 -16.719 15.023 1.00 68.69 303 LYS A C 1
ATOM 2353 O O . LYS A 1 303 ? 26.324 -16.962 14.012 1.00 68.69 303 LYS A O 1
ATOM 2358 N N . THR A 1 304 ? 24.408 -16.299 14.979 1.00 67.19 304 THR A N 1
ATOM 2359 C CA . THR A 1 304 ? 23.699 -15.993 13.728 1.00 67.19 304 THR A CA 1
ATOM 2360 C C . THR A 1 304 ? 23.212 -14.549 13.747 1.00 67.19 304 THR A C 1
ATOM 2362 O O . THR A 1 304 ? 22.656 -14.087 14.745 1.00 67.19 304 THR A O 1
ATOM 2365 N N . LEU A 1 305 ? 23.454 -13.811 12.665 1.00 59.53 305 LEU A N 1
ATOM 2366 C CA . LEU A 1 305 ? 23.429 -12.341 12.658 1.00 59.53 305 LEU A CA 1
ATOM 2367 C C . LEU A 1 305 ? 22.060 -11.762 12.262 1.00 59.53 305 LEU A C 1
ATOM 2369 O O . LEU A 1 305 ? 21.961 -10.809 11.496 1.00 59.53 305 LEU A O 1
ATOM 2373 N N . GLY A 1 306 ? 20.983 -12.369 12.770 1.00 54.88 306 GLY A N 1
ATOM 2374 C CA . GLY A 1 306 ? 19.591 -11.949 12.545 1.00 54.88 306 GLY A CA 1
ATOM 2375 C C . GLY A 1 306 ? 19.029 -12.283 11.157 1.00 54.88 306 GLY A C 1
ATOM 2376 O O . GLY A 1 306 ? 17.925 -12.816 11.074 1.00 54.88 306 GLY A O 1
ATOM 2377 N N . ILE A 1 307 ? 19.809 -12.032 10.104 1.00 66.50 307 ILE A N 1
ATOM 2378 C CA . ILE A 1 307 ? 19.486 -12.256 8.691 1.00 66.50 307 ILE A CA 1
ATOM 2379 C C . ILE A 1 307 ? 19.243 -13.741 8.357 1.00 66.50 307 ILE A C 1
ATOM 2381 O O . ILE A 1 307 ? 19.946 -14.623 8.861 1.00 66.50 307 ILE A O 1
ATOM 2385 N N . THR A 1 308 ? 18.253 -14.029 7.502 1.00 72.62 308 THR A N 1
ATOM 2386 C CA . THR A 1 308 ? 17.845 -15.402 7.134 1.00 72.62 308 THR A CA 1
ATOM 2387 C C . THR A 1 308 ? 18.137 -15.767 5.678 1.00 72.62 308 THR A C 1
ATOM 2389 O O . THR A 1 308 ? 18.409 -14.908 4.845 1.00 72.62 308 THR A O 1
ATOM 2392 N N . VAL A 1 309 ? 18.016 -17.058 5.355 1.00 70.56 309 VAL A N 1
ATOM 2393 C CA . VAL A 1 309 ? 18.102 -17.603 3.989 1.00 70.56 309 VAL A CA 1
ATOM 2394 C C . VAL A 1 309 ? 17.121 -16.923 3.012 1.00 70.56 309 VAL A C 1
ATOM 2396 O O . VAL A 1 309 ? 17.472 -16.717 1.854 1.00 70.56 309 VAL A O 1
ATOM 2399 N N . ALA A 1 310 ? 15.941 -16.480 3.464 1.00 57.50 310 ALA A N 1
ATOM 2400 C CA . ALA A 1 310 ? 15.022 -15.672 2.651 1.00 57.50 310 ALA A CA 1
ATOM 2401 C C . ALA A 1 310 ? 15.672 -14.367 2.151 1.00 57.50 310 ALA A C 1
ATOM 2403 O O . ALA A 1 310 ? 15.578 -14.040 0.971 1.00 57.50 310 ALA A O 1
ATOM 2404 N N . HIS A 1 311 ? 16.406 -13.670 3.027 1.00 58.31 311 HIS A N 1
ATOM 2405 C CA . HIS A 1 311 ? 16.993 -12.354 2.746 1.00 58.31 311 HIS A CA 1
ATOM 2406 C C . HIS A 1 311 ? 18.079 -12.389 1.655 1.00 58.31 311 HIS A C 1
ATOM 2408 O O . HIS A 1 311 ? 18.465 -11.347 1.118 1.00 58.31 311 HIS A O 1
ATOM 2414 N N . ILE A 1 312 ? 18.602 -13.577 1.334 1.00 58.28 312 ILE A N 1
ATOM 2415 C CA . ILE A 1 312 ? 19.733 -13.769 0.416 1.00 58.28 312 ILE A CA 1
ATOM 2416 C C . ILE A 1 312 ? 19.353 -14.423 -0.914 1.00 58.28 312 ILE A C 1
ATOM 2418 O O . ILE A 1 312 ? 20.054 -14.213 -1.899 1.00 58.28 312 ILE A O 1
ATOM 2422 N N . ALA A 1 313 ? 18.255 -15.180 -0.964 1.00 52.50 313 ALA A N 1
ATOM 2423 C CA . ALA A 1 313 ? 17.899 -16.036 -2.099 1.00 52.50 313 ALA A CA 1
ATOM 2424 C C . ALA A 1 313 ? 17.073 -15.333 -3.198 1.00 52.50 313 ALA A C 1
ATOM 2426 O O . ALA A 1 313 ? 16.442 -16.000 -4.011 1.00 52.50 313 ALA A O 1
ATOM 2427 N N . CYS A 1 314 ? 17.084 -13.996 -3.220 1.00 48.91 314 CYS A N 1
ATOM 2428 C CA . CYS A 1 314 ? 16.321 -13.151 -4.153 1.00 48.91 314 CYS A CA 1
ATOM 2429 C C . CYS A 1 314 ? 14.790 -13.247 -4.033 1.00 48.91 314 CYS A C 1
ATOM 2431 O O . CYS A 1 314 ? 14.077 -13.108 -5.020 1.00 48.91 314 CYS A O 1
ATOM 2433 N N . LEU A 1 315 ? 14.303 -13.349 -2.795 1.00 39.44 315 LEU A N 1
ATOM 2434 C CA . LEU A 1 315 ? 13.177 -12.507 -2.387 1.00 39.44 315 LEU A CA 1
ATOM 2435 C C . LEU A 1 315 ? 13.689 -11.061 -2.200 1.00 39.44 315 LEU A C 1
ATOM 2437 O O . LEU A 1 315 ? 14.864 -10.855 -1.856 1.00 39.44 315 LEU A O 1
ATOM 2441 N N . THR A 1 316 ? 12.845 -10.078 -2.503 1.00 34.44 316 THR A N 1
ATOM 2442 C CA . THR A 1 316 ? 13.142 -8.635 -2.436 1.00 34.44 316 THR A CA 1
ATOM 2443 C C . THR A 1 316 ? 13.016 -8.098 -1.002 1.00 34.44 316 THR A C 1
ATOM 2445 O O . THR A 1 316 ? 12.620 -8.827 -0.097 1.00 34.44 316 THR A O 1
ATOM 2448 N N . ASN A 1 317 ? 13.332 -6.818 -0.757 1.00 33.66 317 ASN A N 1
ATOM 2449 C CA . ASN A 1 317 ? 12.967 -6.190 0.526 1.00 33.66 317 ASN A CA 1
ATOM 2450 C C . ASN A 1 317 ? 11.440 -6.112 0.701 1.00 33.66 317 ASN A C 1
ATOM 2452 O O . ASN A 1 317 ? 10.954 -6.183 1.825 1.00 33.66 317 ASN A O 1
ATOM 2456 N N . ASP A 1 318 ? 10.715 -6.023 -0.410 1.00 36.16 318 ASP A N 1
ATOM 2457 C CA . ASP A 1 318 ? 9.259 -5.949 -0.517 1.00 36.16 318 ASP A CA 1
ATOM 2458 C C . ASP A 1 318 ? 8.570 -7.313 -0.265 1.00 36.16 318 ASP A C 1
ATOM 2460 O O . ASP A 1 318 ? 7.358 -7.365 -0.086 1.00 36.16 318 ASP A O 1
ATOM 2464 N N . ASP A 1 319 ? 9.346 -8.402 -0.172 1.00 36.47 319 ASP A N 1
ATOM 2465 C CA . ASP A 1 319 ? 8.917 -9.747 0.255 1.00 36.47 319 ASP A CA 1
ATOM 2466 C C . ASP A 1 319 ? 9.345 -10.093 1.702 1.00 36.47 319 ASP A C 1
ATOM 2468 O O . ASP A 1 319 ? 8.988 -11.147 2.242 1.00 36.47 319 ASP A O 1
ATOM 2472 N N . LEU A 1 320 ? 10.192 -9.268 2.333 1.00 32.44 320 LEU A N 1
ATOM 2473 C CA . LEU A 1 320 ? 10.868 -9.597 3.596 1.00 32.44 320 LEU A CA 1
ATOM 2474 C C . LEU A 1 320 ? 10.059 -9.168 4.816 1.00 32.44 320 LEU A C 1
ATOM 2476 O O . LEU A 1 320 ? 10.488 -8.360 5.645 1.00 32.44 320 LEU A O 1
ATOM 2480 N N . TYR A 1 321 ? 8.885 -9.780 4.948 1.00 36.09 321 TYR A N 1
ATOM 2481 C CA . TYR A 1 321 ? 8.035 -9.559 6.101 1.00 36.09 321 TYR A CA 1
ATOM 2482 C C . TYR A 1 321 ? 8.707 -9.974 7.421 1.00 36.09 321 TYR A C 1
ATOM 2484 O O . TYR A 1 321 ? 9.300 -11.051 7.547 1.00 36.09 321 TYR A O 1
ATOM 2492 N N . ILE A 1 322 ? 8.608 -9.106 8.431 1.00 31.73 322 ILE A N 1
ATOM 2493 C CA . ILE A 1 322 ? 9.251 -9.313 9.731 1.00 31.73 322 ILE A CA 1
ATOM 2494 C C . ILE A 1 322 ? 8.402 -10.275 10.570 1.00 31.73 322 ILE A C 1
ATOM 2496 O O . ILE A 1 322 ? 7.388 -9.885 11.147 1.00 31.73 322 ILE A O 1
ATOM 2500 N N . ASP A 1 323 ? 8.892 -11.511 10.700 1.00 30.59 323 ASP A N 1
ATOM 2501 C CA . ASP A 1 323 ? 8.356 -12.637 11.493 1.00 30.59 323 ASP A CA 1
ATOM 2502 C C . ASP A 1 323 ? 8.417 -12.409 13.029 1.00 30.59 323 ASP A C 1
ATOM 2504 O O . ASP A 1 323 ? 8.864 -13.250 13.807 1.00 30.59 323 ASP A O 1
ATOM 2508 N N . THR A 1 324 ? 8.008 -11.218 13.467 1.00 31.66 324 THR A N 1
ATOM 2509 C CA . THR A 1 324 ? 7.668 -10.853 14.854 1.00 31.66 324 THR A CA 1
ATOM 2510 C C . THR A 1 324 ? 6.324 -10.127 14.948 1.00 31.66 324 THR A C 1
ATOM 2512 O O . THR A 1 324 ? 5.793 -9.969 16.049 1.00 31.66 324 THR A O 1
ATOM 2515 N N . LYS A 1 325 ? 5.748 -9.706 13.816 1.00 33.44 325 LYS A N 1
ATOM 2516 C CA . LYS A 1 325 ? 4.365 -9.246 13.739 1.00 33.44 325 LYS A CA 1
ATOM 2517 C C . LYS A 1 325 ? 3.456 -10.447 13.493 1.00 33.44 325 LYS A C 1
ATOM 2519 O O . LYS A 1 325 ? 3.392 -10.981 12.392 1.00 33.44 325 LYS A O 1
ATOM 2524 N N . THR A 1 326 ? 2.735 -10.855 14.531 1.00 34.12 326 THR A N 1
ATOM 2525 C CA . THR A 1 326 ? 1.440 -11.499 14.321 1.00 34.12 326 THR A CA 1
ATOM 2526 C C . THR A 1 326 ? 0.498 -10.471 13.708 1.00 34.12 326 THR A C 1
ATOM 2528 O O . THR A 1 326 ? 0.422 -9.346 14.211 1.00 34.12 326 THR A O 1
ATOM 2531 N N . ALA A 1 327 ? -0.232 -10.860 12.661 1.00 37.81 327 ALA A N 1
ATOM 2532 C CA . ALA A 1 327 ? -1.342 -10.069 12.147 1.00 37.81 327 ALA A CA 1
ATOM 2533 C C . ALA A 1 327 ? -2.333 -9.850 13.300 1.00 37.81 327 ALA A C 1
ATOM 2535 O O . ALA A 1 327 ? -2.933 -10.803 13.806 1.00 37.81 327 ALA A O 1
ATOM 2536 N N . ARG A 1 328 ? -2.429 -8.610 13.790 1.00 43.88 328 ARG A N 1
ATOM 2537 C CA . ARG A 1 328 ? -3.364 -8.250 14.861 1.00 43.88 328 ARG A CA 1
ATOM 2538 C C . ARG A 1 328 ? -4.661 -7.760 14.226 1.00 43.88 328 ARG A C 1
ATOM 2540 O O . ARG A 1 328 ? -4.588 -6.948 13.299 1.00 43.88 328 ARG A O 1
ATOM 2547 N N . PRO A 1 329 ? -5.835 -8.179 14.733 1.00 47.47 329 PRO A N 1
ATOM 2548 C CA . PRO A 1 329 ? -7.098 -7.617 14.274 1.00 47.47 329 PRO A CA 1
ATOM 2549 C C . PRO A 1 329 ? -7.133 -6.089 14.464 1.00 47.47 329 PRO A C 1
ATOM 2551 O O . PRO A 1 329 ? -6.351 -5.521 15.228 1.00 47.47 329 PRO A O 1
ATOM 2554 N N . MET A 1 330 ? -8.058 -5.418 13.771 1.00 49.41 330 MET A N 1
ATOM 2555 C CA . MET A 1 330 ? -8.196 -3.947 13.744 1.00 49.41 330 MET A CA 1
ATOM 2556 C C . MET A 1 330 ? -8.507 -3.285 15.102 1.00 49.41 330 MET A C 1
ATOM 2558 O O . MET A 1 330 ? -8.530 -2.063 15.196 1.00 49.41 330 MET A O 1
ATOM 2562 N N . GLY A 1 331 ? -8.694 -4.069 16.164 1.00 54.22 331 GLY A N 1
ATOM 2563 C CA . GLY A 1 331 ? -8.691 -3.606 17.546 1.00 54.22 331 GLY A CA 1
ATOM 2564 C C . GLY A 1 331 ? -8.593 -4.778 18.522 1.00 54.22 331 GLY A C 1
ATOM 2565 O O . GLY A 1 331 ? -8.681 -5.939 18.126 1.00 54.22 331 GLY A O 1
ATOM 2566 N N . SER A 1 332 ? -8.444 -4.485 19.812 1.00 59.53 332 SER A N 1
ATOM 2567 C CA . SER A 1 332 ? -8.655 -5.477 20.876 1.00 59.53 332 SER A CA 1
ATOM 2568 C C . SER A 1 332 ? -10.153 -5.628 21.188 1.00 59.53 332 SER A C 1
ATOM 2570 O O . SER A 1 332 ? -10.919 -4.677 20.990 1.00 59.53 332 SER A O 1
ATOM 2572 N N . PRO A 1 333 ? -10.610 -6.770 21.737 1.00 72.50 333 PRO A N 1
ATOM 2573 C CA . PRO A 1 333 ? -11.902 -6.812 22.420 1.00 72.50 333 PRO A CA 1
ATOM 2574 C C . PRO A 1 333 ? -11.913 -5.821 23.599 1.00 72.50 333 PRO A C 1
ATOM 2576 O O . PRO A 1 333 ? -10.873 -5.534 24.193 1.00 72.50 333 PRO A O 1
ATOM 2579 N N . SER A 1 334 ? -13.088 -5.295 23.960 1.00 74.12 334 SER A N 1
ATOM 2580 C CA . SER A 1 334 ? -13.219 -4.378 25.101 1.00 74.12 334 SER A CA 1
ATOM 2581 C C . SER A 1 334 ? -12.668 -4.997 26.390 1.00 74.12 334 SER A C 1
ATOM 2583 O O . SER A 1 334 ? -12.998 -6.133 26.734 1.00 74.12 334 SER A O 1
ATOM 2585 N N . HIS A 1 335 ? -11.908 -4.218 27.164 1.00 72.69 335 HIS A N 1
ATOM 2586 C CA . HIS A 1 335 ? -11.454 -4.617 28.501 1.00 72.69 335 HIS A CA 1
ATOM 2587 C C . HIS A 1 335 ? -12.629 -4.894 29.462 1.00 72.69 335 HIS A C 1
ATOM 2589 O O . HIS A 1 335 ? -12.481 -5.644 30.426 1.00 72.69 335 HIS A O 1
ATOM 2595 N N . LYS A 1 336 ? -13.813 -4.339 29.164 1.00 79.94 336 LYS A N 1
ATOM 2596 C CA . LYS A 1 336 ? -15.074 -4.570 29.880 1.00 79.94 336 LYS A CA 1
ATOM 2597 C C . LYS A 1 336 ? -15.866 -5.782 29.356 1.00 79.94 336 LYS A C 1
ATOM 2599 O O . LYS A 1 336 ? -16.994 -5.967 29.792 1.00 79.94 336 LYS A O 1
ATOM 2604 N N . PHE A 1 337 ? -15.341 -6.601 28.433 1.00 83.56 337 PHE A N 1
ATOM 2605 C CA . PHE A 1 337 ? -16.088 -7.736 27.860 1.00 83.56 337 PHE A CA 1
ATOM 2606 C C . PHE A 1 337 ? -16.626 -8.682 28.954 1.00 83.56 337 PHE A C 1
ATOM 2608 O O . PHE A 1 337 ? -15.917 -9.072 29.890 1.00 83.56 337 PHE A O 1
ATOM 2615 N N . VAL A 1 338 ? -17.898 -9.051 28.818 1.00 84.50 338 VAL A N 1
ATOM 2616 C CA . VAL A 1 338 ? -18.661 -9.917 29.723 1.00 84.50 338 VAL A CA 1
ATOM 2617 C C . VAL A 1 338 ? -19.460 -10.906 28.871 1.00 84.50 338 VAL A C 1
ATOM 2619 O O . VAL A 1 338 ? -19.858 -10.578 27.751 1.00 84.50 338 VAL A O 1
ATOM 2622 N N . GLY A 1 339 ? -19.679 -12.107 29.407 1.00 83.06 339 GLY A N 1
ATOM 2623 C CA . GLY A 1 339 ? -20.660 -13.033 28.863 1.00 83.06 339 GLY A CA 1
ATOM 2624 C C . GLY A 1 339 ? -20.259 -13.862 27.655 1.00 83.06 339 GLY A C 1
ATOM 2625 O O . GLY A 1 339 ? -19.079 -14.100 27.386 1.00 83.06 339 GLY A O 1
ATOM 2626 N N . ARG A 1 340 ? -21.294 -14.298 26.926 1.00 88.31 340 ARG A N 1
ATOM 2627 C CA . ARG A 1 340 ? -21.223 -14.973 25.612 1.00 88.31 340 ARG A CA 1
ATOM 2628 C C . ARG A 1 340 ? -20.412 -16.276 25.584 1.00 88.31 340 ARG A C 1
ATOM 2630 O O . ARG A 1 340 ? -19.852 -16.632 24.545 1.00 88.31 340 ARG A O 1
ATOM 2637 N N . ARG A 1 341 ? -20.333 -16.987 26.715 1.00 86.94 341 ARG A N 1
ATOM 2638 C CA . ARG A 1 341 ? -19.642 -18.288 26.814 1.00 86.94 341 ARG A CA 1
ATOM 2639 C C . ARG A 1 341 ? -20.216 -19.312 25.840 1.00 86.94 341 ARG A C 1
ATOM 2641 O O . ARG A 1 341 ? -19.457 -19.966 25.143 1.00 86.94 341 ARG A O 1
ATOM 2648 N N . ASP A 1 342 ? -21.537 -19.355 25.720 1.00 87.81 342 ASP A N 1
ATOM 2649 C CA . ASP A 1 342 ? -22.291 -20.169 24.765 1.00 87.81 342 ASP A CA 1
ATOM 2650 C C . ASP A 1 342 ? -21.827 -19.990 23.306 1.00 87.81 342 ASP A C 1
ATOM 2652 O O . ASP A 1 342 ? -21.694 -20.967 22.569 1.00 87.81 342 ASP A O 1
ATOM 2656 N N . ILE A 1 343 ? -21.537 -18.753 22.888 1.00 91.94 343 ILE A N 1
ATOM 2657 C CA . ILE A 1 343 ? -21.070 -18.449 21.528 1.00 91.94 343 ILE A CA 1
ATOM 2658 C C . ILE A 1 343 ? -19.559 -18.694 21.398 1.00 91.94 343 ILE A C 1
ATOM 2660 O O . ILE A 1 343 ? -19.113 -19.208 20.374 1.00 91.94 343 ILE A O 1
ATOM 2664 N N . LEU A 1 344 ? -18.767 -18.366 22.423 1.00 91.75 344 LEU A N 1
ATOM 2665 C CA . LEU A 1 344 ? -17.309 -18.544 22.414 1.00 91.75 344 LEU A CA 1
ATOM 2666 C C . LEU A 1 344 ? -16.898 -20.025 22.460 1.00 91.75 344 LEU A C 1
ATOM 2668 O O . LEU A 1 344 ? -16.123 -20.455 21.612 1.00 91.75 344 LEU A O 1
ATOM 2672 N N . GLU A 1 345 ? -17.476 -20.828 23.355 1.00 90.50 345 GLU A N 1
ATOM 2673 C CA . GLU A 1 345 ? -17.241 -22.279 23.441 1.00 90.50 345 GLU A CA 1
ATOM 2674 C C . GLU A 1 345 ? -17.655 -22.990 22.142 1.00 90.50 345 GLU A C 1
ATOM 2676 O O . GLU A 1 345 ? -16.994 -23.924 21.681 1.00 90.50 345 GLU A O 1
ATOM 2681 N N . ARG A 1 346 ? -18.719 -22.501 21.495 1.00 92.38 346 ARG A N 1
ATOM 2682 C CA . ARG A 1 346 ? -19.185 -22.983 20.192 1.00 92.38 346 ARG A CA 1
ATOM 2683 C C . ARG A 1 346 ? -18.250 -22.591 19.043 1.00 92.38 346 ARG A C 1
ATOM 2685 O O . ARG A 1 346 ? -18.036 -23.414 18.153 1.00 92.38 346 ARG A O 1
ATOM 2692 N N . LEU A 1 347 ? -17.662 -21.392 19.065 1.00 92.88 347 LEU A N 1
ATOM 2693 C CA . LEU A 1 347 ? -16.607 -20.983 18.129 1.00 92.88 347 LEU A CA 1
ATOM 2694 C C . LEU A 1 347 ? -15.339 -21.833 18.318 1.00 92.88 347 LEU A C 1
ATOM 2696 O O . LEU A 1 347 ? -14.830 -22.375 17.337 1.00 92.88 347 LEU A O 1
ATOM 2700 N N . ASP A 1 348 ? -14.873 -22.017 19.558 1.00 90.06 348 ASP A N 1
ATOM 2701 C CA . ASP A 1 348 ? -13.717 -22.865 19.891 1.00 90.06 348 ASP A CA 1
ATOM 2702 C C . ASP A 1 348 ? -13.927 -24.322 19.447 1.00 90.06 348 ASP A C 1
ATOM 2704 O O . ASP A 1 348 ? -13.033 -24.926 18.845 1.00 90.06 348 ASP A O 1
ATOM 2708 N N . SER A 1 349 ? -15.127 -24.869 19.671 1.00 89.69 349 SER A N 1
ATOM 2709 C CA . SER A 1 349 ? -15.515 -26.216 19.242 1.00 89.69 349 SER A CA 1
ATOM 2710 C C . SER A 1 349 ? -15.564 -26.352 17.714 1.00 89.69 349 SER A C 1
ATOM 2712 O O . SER A 1 349 ? -14.865 -27.192 17.143 1.00 89.69 349 SER A O 1
ATOM 2714 N N . PHE A 1 350 ? -16.321 -25.492 17.023 1.00 90.81 350 PHE A N 1
ATOM 2715 C CA . PHE A 1 350 ? -16.472 -25.540 15.563 1.00 90.81 350 PHE A CA 1
ATOM 2716 C C . PHE A 1 350 ? -15.132 -25.352 14.838 1.00 90.81 350 PHE A C 1
ATOM 2718 O O . PHE A 1 350 ? -14.787 -26.074 13.891 1.00 90.81 350 PHE A O 1
ATOM 2725 N N . PHE A 1 351 ? -14.330 -24.397 15.307 1.00 90.12 351 PHE A N 1
ATOM 2726 C CA . PHE A 1 351 ? -13.031 -24.124 14.723 1.00 90.12 351 PHE A CA 1
ATOM 2727 C C . PHE A 1 351 ? -11.916 -25.035 15.228 1.00 90.12 351 PHE A C 1
ATOM 2729 O O . PHE A 1 351 ? -10.813 -24.837 14.741 1.00 90.12 351 PHE A O 1
ATOM 2736 N N . ALA A 1 352 ? -12.124 -26.021 16.111 1.00 86.50 352 ALA A N 1
ATOM 2737 C CA . ALA A 1 352 ? -11.075 -26.822 16.777 1.00 86.50 352 ALA A CA 1
ATOM 2738 C C . ALA A 1 352 ? -9.912 -27.338 15.873 1.00 86.50 352 ALA A C 1
ATOM 2740 O O . ALA A 1 352 ? -10.092 -27.508 14.658 1.00 86.50 352 ALA A O 1
ATOM 2741 N N . PRO A 1 353 ? -8.699 -27.592 16.418 1.00 81.19 353 PRO A N 1
ATOM 2742 C CA . PRO A 1 353 ? -7.533 -28.021 15.634 1.00 81.19 353 PRO A CA 1
ATOM 2743 C C . PRO A 1 353 ? -7.806 -29.246 14.748 1.00 81.19 353 PRO A C 1
ATOM 2745 O O . PRO A 1 353 ? -8.370 -30.242 15.201 1.00 81.19 353 PRO A O 1
ATOM 2748 N N . ARG A 1 354 ? -7.403 -29.188 13.472 1.00 75.62 354 ARG A N 1
ATOM 2749 C CA . ARG A 1 354 ? -7.668 -30.276 12.516 1.00 75.62 354 ARG A CA 1
ATOM 2750 C C . ARG A 1 354 ? -6.778 -31.488 12.792 1.00 75.62 354 ARG A C 1
ATOM 2752 O O . ARG A 1 354 ? -5.554 -31.377 12.797 1.00 75.62 354 ARG A O 1
ATOM 2759 N N . GLY A 1 355 ? -7.392 -32.666 12.905 1.00 59.22 355 GLY A N 1
ATOM 2760 C CA . GLY A 1 355 ? -6.686 -33.935 12.723 1.00 59.22 355 GLY A CA 1
ATOM 2761 C C . GLY A 1 355 ? -6.181 -34.082 11.281 1.00 59.22 355 GLY A C 1
ATOM 2762 O O . GLY A 1 355 ? -6.788 -33.545 10.352 1.00 59.22 355 GLY A O 1
ATOM 2763 N N . GLY A 1 356 ? -5.090 -34.829 11.084 1.00 51.53 356 GLY A N 1
ATOM 2764 C CA . GLY A 1 356 ? -4.263 -34.811 9.862 1.00 51.53 356 GLY A CA 1
ATOM 2765 C C . GLY A 1 356 ? -4.918 -35.175 8.517 1.00 51.53 356 GLY A C 1
ATOM 2766 O O . GLY A 1 356 ? -4.247 -35.064 7.497 1.00 51.53 356 GLY A O 1
ATOM 2767 N N . ASN A 1 357 ? -6.199 -35.562 8.493 1.00 48.62 357 ASN A N 1
ATOM 2768 C CA . ASN A 1 357 ? -6.952 -35.916 7.282 1.00 48.62 357 ASN A CA 1
ATOM 2769 C C . ASN A 1 357 ? -8.121 -34.954 6.952 1.00 48.62 357 ASN A C 1
ATOM 2771 O O . ASN A 1 357 ? -8.802 -35.159 5.949 1.00 48.62 357 ASN A O 1
ATOM 2775 N N . VAL A 1 358 ? -8.393 -33.914 7.756 1.00 52.34 358 VAL A N 1
ATOM 2776 C CA . VAL A 1 358 ? -9.565 -33.033 7.547 1.00 52.34 358 VAL A CA 1
ATOM 2777 C C . VAL A 1 358 ? -9.242 -31.885 6.582 1.00 52.34 358 VAL A C 1
ATOM 2779 O O . VAL A 1 358 ? -8.550 -30.927 6.934 1.00 52.34 358 VAL A O 1
ATOM 2782 N N . THR A 1 359 ? -9.786 -31.948 5.363 1.00 57.72 359 THR A N 1
ATOM 2783 C CA . THR A 1 359 ? -9.573 -30.946 4.303 1.00 57.72 359 THR A CA 1
ATOM 2784 C C . THR A 1 359 ? -10.881 -30.264 3.889 1.00 57.72 359 THR A C 1
ATOM 2786 O O . THR A 1 359 ? -11.756 -30.870 3.286 1.00 57.72 359 THR A O 1
ATOM 2789 N N . GLY A 1 360 ? -11.014 -28.974 4.208 1.00 70.00 360 GLY A N 1
ATOM 2790 C CA . GLY A 1 360 ? -12.182 -28.156 3.862 1.00 70.00 360 GLY A CA 1
ATOM 2791 C C . GLY A 1 360 ? -12.109 -26.764 4.492 1.00 70.00 360 GLY A C 1
ATOM 2792 O O . GLY A 1 360 ? -11.506 -26.592 5.551 1.00 70.00 360 GLY A O 1
ATOM 2793 N N . ARG A 1 361 ? -12.689 -25.752 3.843 1.00 85.12 361 ARG A N 1
ATOM 2794 C CA . ARG A 1 361 ? -12.798 -24.395 4.403 1.00 85.12 361 ARG A CA 1
ATOM 2795 C C . ARG A 1 361 ? -13.853 -24.383 5.511 1.00 85.12 361 ARG A C 1
ATOM 2797 O O . ARG A 1 361 ? -14.959 -24.867 5.288 1.00 85.12 361 ARG A O 1
ATOM 2804 N N . ARG A 1 362 ? -13.546 -23.794 6.672 1.00 88.25 362 ARG A N 1
ATOM 2805 C CA . ARG A 1 362 ? -14.540 -23.569 7.738 1.00 88.25 362 ARG A CA 1
ATOM 2806 C C . ARG A 1 362 ? -15.056 -22.141 7.709 1.00 88.25 362 ARG A C 1
ATOM 2808 O O . ARG A 1 362 ? -14.284 -21.214 7.486 1.00 88.25 362 ARG A O 1
ATOM 2815 N N . GLN A 1 363 ? -16.353 -21.985 7.933 1.00 90.00 363 GLN A N 1
ATOM 2816 C CA . GLN A 1 363 ? -17.084 -20.728 7.814 1.00 90.00 363 GLN A CA 1
ATOM 2817 C C . GLN A 1 363 ? -18.123 -20.661 8.932 1.00 90.00 363 GLN A C 1
ATOM 2819 O O . GLN A 1 363 ? -18.821 -21.648 9.140 1.00 90.00 363 GLN A O 1
ATOM 2824 N N . PHE A 1 364 ? -18.211 -19.537 9.640 1.00 92.44 364 PHE A N 1
ATOM 2825 C CA . PHE A 1 364 ? -19.129 -19.328 10.761 1.00 92.44 364 PHE A CA 1
ATOM 2826 C C . PHE A 1 364 ? -19.764 -17.937 10.663 1.00 92.44 364 PHE A C 1
ATOM 2828 O O . PHE A 1 364 ? -19.084 -16.971 10.316 1.00 92.44 364 PHE A O 1
ATOM 2835 N N . LEU A 1 365 ? -21.055 -17.823 10.973 1.00 91.12 365 LEU A N 1
ATOM 2836 C CA . LEU A 1 365 ? -21.831 -16.588 10.876 1.00 91.12 365 LEU A CA 1
ATOM 2837 C C . LEU A 1 365 ? -22.290 -16.117 12.262 1.00 91.12 365 LEU A C 1
ATOM 2839 O O . LEU A 1 365 ? -23.061 -16.796 12.938 1.00 91.12 365 LEU A O 1
ATOM 2843 N N . LEU A 1 366 ? -21.858 -14.915 12.645 1.00 92.00 366 LEU A N 1
ATOM 2844 C CA . LEU A 1 366 ? -22.402 -14.139 13.758 1.00 92.00 366 LEU A CA 1
ATOM 2845 C C . LEU A 1 366 ? -23.412 -13.127 13.195 1.00 92.00 366 LEU A C 1
ATOM 2847 O O . LEU A 1 366 ? -23.024 -12.094 12.649 1.00 92.00 366 LEU A O 1
ATOM 2851 N N . CYS A 1 367 ? -24.709 -13.397 13.318 1.00 88.50 367 CYS A N 1
ATOM 2852 C CA . CYS A 1 367 ? -25.773 -12.495 12.852 1.00 88.50 367 CYS A CA 1
ATOM 2853 C C . CYS A 1 367 ? -26.540 -11.878 14.033 1.00 88.50 367 CYS A C 1
ATOM 2855 O O . CYS A 1 367 ? -26.495 -12.402 15.140 1.00 88.50 367 CYS A O 1
ATOM 2857 N N . GLY A 1 368 ? -27.214 -10.739 13.845 1.00 82.25 368 GLY A N 1
ATOM 2858 C CA . GLY A 1 368 ? -27.963 -10.066 14.920 1.00 82.25 368 GLY A CA 1
ATOM 2859 C C . GLY A 1 368 ? -27.959 -8.541 14.812 1.00 82.25 368 GLY A C 1
ATOM 2860 O O . GLY A 1 368 ? -27.353 -7.973 13.903 1.00 82.25 368 GLY A O 1
ATOM 2861 N N . MET A 1 369 ? -28.612 -7.850 15.747 1.00 76.75 369 MET A N 1
ATOM 2862 C CA . MET A 1 369 ? -28.816 -6.394 15.672 1.00 76.75 369 MET A CA 1
ATOM 2863 C C . MET A 1 369 ? -27.516 -5.569 15.782 1.00 76.75 369 MET A C 1
ATOM 2865 O O . MET A 1 369 ? -26.438 -6.070 16.130 1.00 76.75 369 MET A O 1
ATOM 2869 N N . GLY A 1 370 ? -27.598 -4.276 15.448 1.00 70.88 370 GLY A N 1
ATOM 2870 C CA . GLY A 1 370 ? -26.536 -3.308 15.751 1.00 70.88 370 GLY A CA 1
ATOM 2871 C C . GLY A 1 370 ? -26.336 -3.168 17.266 1.00 70.88 370 GLY A C 1
ATOM 2872 O O . GLY A 1 370 ? -27.288 -3.306 18.024 1.00 70.88 370 GLY A O 1
ATOM 2873 N N . GLY A 1 371 ? -25.102 -2.946 17.725 1.00 68.00 371 GLY A N 1
ATOM 2874 C CA . GLY A 1 371 ? -24.782 -2.819 19.157 1.00 68.00 371 GLY A CA 1
ATOM 2875 C C . GLY A 1 371 ? -24.771 -4.122 19.981 1.00 68.00 371 GLY A C 1
ATOM 2876 O O . GLY A 1 371 ? -24.182 -4.129 21.057 1.00 68.00 371 GLY A O 1
ATOM 2877 N N . ALA A 1 372 ? -25.319 -5.240 19.481 1.00 77.69 372 ALA A N 1
ATOM 2878 C CA . ALA A 1 372 ? -25.445 -6.512 20.221 1.00 77.69 372 ALA A CA 1
ATOM 2879 C C . ALA A 1 372 ? -24.112 -7.231 20.563 1.00 77.69 372 ALA A C 1
ATOM 2881 O O . ALA A 1 372 ? -24.091 -8.188 21.342 1.00 77.69 372 ALA A O 1
ATOM 2882 N N . GLY A 1 373 ? -22.987 -6.773 19.994 1.00 79.88 373 GLY A N 1
ATOM 2883 C CA . GLY A 1 373 ? -21.634 -7.220 20.359 1.00 79.88 373 GLY A CA 1
ATOM 2884 C C . GLY A 1 373 ? -20.928 -8.175 19.386 1.00 79.88 373 GLY A C 1
ATOM 2885 O O . GLY A 1 373 ? -19.823 -8.605 19.697 1.00 79.88 373 GLY A O 1
ATOM 2886 N N . LYS A 1 374 ? -21.494 -8.481 18.207 1.00 88.06 374 LYS A N 1
ATOM 2887 C CA . LYS A 1 374 ? -20.925 -9.424 17.209 1.00 88.06 374 LYS A CA 1
ATOM 2888 C C . LYS A 1 374 ? -19.417 -9.250 16.961 1.00 88.06 374 LYS A C 1
ATOM 2890 O O . LYS A 1 374 ? -18.643 -10.172 17.197 1.00 88.06 374 LYS A O 1
ATOM 2895 N N . THR A 1 375 ? -19.010 -8.045 16.561 1.00 84.44 375 THR A N 1
ATOM 2896 C CA . THR A 1 375 ? -17.619 -7.631 16.324 1.00 84.44 375 THR A CA 1
ATOM 2897 C C . THR A 1 375 ? -16.738 -7.898 17.550 1.00 84.44 375 THR A C 1
ATOM 2899 O O . THR A 1 375 ? -15.627 -8.398 17.431 1.00 84.44 375 THR A O 1
ATOM 2902 N N . GLN A 1 376 ? -17.248 -7.641 18.761 1.00 84.31 376 GLN A N 1
ATOM 2903 C CA . GLN A 1 376 ? -16.517 -7.880 20.011 1.00 84.31 376 GLN A CA 1
ATOM 2904 C C . GLN A 1 376 ? -16.366 -9.377 20.327 1.00 84.31 376 GLN A C 1
ATOM 2906 O O . GLN A 1 376 ? -15.332 -9.763 20.860 1.00 84.31 376 GLN A O 1
ATOM 2911 N N . ILE A 1 377 ? -17.342 -10.223 19.974 1.00 90.31 377 ILE A N 1
ATOM 2912 C CA . ILE A 1 377 ? -17.237 -11.689 20.099 1.00 90.31 377 ILE A CA 1
ATOM 2913 C C . ILE A 1 377 ? -16.178 -12.226 19.127 1.00 90.31 377 ILE A C 1
ATOM 2915 O O . ILE A 1 377 ? -15.312 -12.995 19.537 1.00 90.31 377 ILE A O 1
ATOM 2919 N N . ALA A 1 378 ? -16.190 -11.770 17.869 1.00 90.12 378 ALA A N 1
ATOM 2920 C CA . ALA A 1 378 ? -15.188 -12.147 16.870 1.00 90.12 378 ALA A CA 1
ATOM 2921 C C . ALA A 1 378 ? -13.764 -11.736 17.301 1.00 90.12 378 ALA A C 1
ATOM 2923 O O . ALA A 1 378 ? -12.841 -12.548 17.245 1.00 90.12 378 ALA A O 1
ATOM 2924 N N . LEU A 1 379 ? -13.600 -10.513 17.822 1.00 84.12 379 LEU A N 1
ATOM 2925 C CA . LEU A 1 379 ? -12.339 -10.038 18.406 1.00 84.12 379 LEU A CA 1
ATOM 2926 C C . LEU A 1 379 ? -11.925 -10.821 19.661 1.00 84.12 379 LEU A C 1
ATOM 2928 O O . LEU A 1 379 ? -10.739 -11.086 19.849 1.00 84.12 379 LEU A O 1
ATOM 2932 N N . LYS A 1 380 ? -12.875 -11.222 20.515 1.00 86.62 380 LYS A N 1
ATOM 2933 C CA . LYS A 1 380 ? -12.574 -11.989 21.733 1.00 86.62 380 LYS A CA 1
ATOM 2934 C C . LYS A 1 380 ? -12.132 -13.418 21.422 1.00 86.62 380 LYS A C 1
ATOM 2936 O O . LYS A 1 380 ? -11.202 -13.907 22.056 1.00 86.62 380 LYS A O 1
ATOM 2941 N N . PHE A 1 381 ? -12.734 -14.042 20.411 1.00 89.44 381 PHE A N 1
ATOM 2942 C CA . PHE A 1 381 ? -12.280 -15.323 19.873 1.00 89.44 381 PHE A CA 1
ATOM 2943 C C . PHE A 1 381 ? -10.915 -15.209 19.172 1.00 89.44 381 PHE A C 1
ATOM 2945 O O . PHE A 1 381 ? -10.067 -16.084 19.328 1.00 89.44 381 PHE A O 1
ATOM 2952 N N . ALA A 1 382 ? -10.652 -14.125 18.434 1.00 85.38 382 ALA A N 1
ATOM 2953 C CA . ALA A 1 382 ? -9.333 -13.873 17.846 1.00 85.38 382 ALA A CA 1
ATOM 2954 C C . ALA A 1 382 ? -8.233 -13.715 18.915 1.00 85.38 382 ALA A C 1
ATOM 2956 O O . ALA A 1 382 ? -7.121 -14.206 18.737 1.00 85.38 382 ALA A O 1
ATOM 2957 N N . GLU A 1 383 ? -8.548 -13.072 20.043 1.00 81.50 383 GLU A N 1
ATOM 2958 C CA . GLU A 1 383 ? -7.649 -12.952 21.194 1.00 81.50 383 GLU A CA 1
ATOM 2959 C C . GLU A 1 383 ? -7.373 -14.311 21.863 1.00 81.50 383 GLU A C 1
ATOM 2961 O O . GLU A 1 383 ? -6.210 -14.648 22.089 1.00 81.50 383 GLU A O 1
ATOM 2966 N N . SER A 1 384 ? -8.405 -15.123 22.141 1.00 79.81 384 SER A N 1
ATOM 2967 C CA . SER A 1 384 ? -8.227 -16.442 22.776 1.00 79.81 384 SER A CA 1
ATOM 2968 C C . SER A 1 384 ? -7.532 -17.457 21.862 1.00 79.81 384 SER A C 1
ATOM 2970 O O . SER A 1 384 ? -6.703 -18.241 22.325 1.00 79.81 384 SER A O 1
ATOM 2972 N N . SER A 1 385 ? -7.814 -17.420 20.558 1.00 76.69 385 SER A N 1
ATOM 2973 C CA . SER A 1 385 ? -7.216 -18.321 19.562 1.00 76.69 385 SER A CA 1
ATOM 2974 C C . SER A 1 385 ? -5.886 -17.826 18.969 1.00 76.69 385 SER A C 1
ATOM 2976 O O . SER A 1 385 ? -5.278 -18.522 18.152 1.00 76.69 385 SER A O 1
ATOM 2978 N N . GLY A 1 386 ? -5.371 -16.673 19.414 1.00 60.41 386 GLY A N 1
ATOM 2979 C CA . GLY A 1 386 ? -4.176 -16.025 18.856 1.00 60.41 386 GLY A CA 1
ATOM 2980 C C . GLY A 1 386 ? -2.848 -16.785 19.017 1.00 60.41 386 GLY A C 1
ATOM 2981 O O . GLY A 1 386 ? -1.881 -16.462 18.335 1.00 60.41 386 GLY A O 1
ATOM 2982 N N . GLN A 1 387 ? -2.776 -17.815 19.871 1.00 65.19 387 GLN A N 1
ATOM 2983 C CA . GLN A 1 387 ? -1.627 -18.742 19.922 1.00 65.19 387 GLN A CA 1
ATOM 2984 C C . GLN A 1 387 ? -1.693 -19.866 18.873 1.00 65.19 387 GLN A C 1
ATOM 2986 O O . GLN A 1 387 ? -0.754 -20.650 18.748 1.00 65.19 387 GLN A O 1
ATOM 2991 N N . ARG A 1 388 ? -2.820 -19.995 18.166 1.00 73.19 388 ARG A N 1
ATOM 2992 C CA . ARG A 1 388 ? -3.137 -21.148 17.321 1.00 73.19 388 ARG A CA 1
ATOM 2993 C C . ARG A 1 388 ? -3.198 -20.796 15.836 1.00 73.19 388 ARG A C 1
ATOM 2995 O O . ARG A 1 388 ? -2.753 -21.588 15.009 1.00 73.19 388 ARG A O 1
ATOM 3002 N N . PHE A 1 389 ? -3.758 -19.639 15.494 1.00 79.94 389 PHE A N 1
ATOM 3003 C CA . PHE A 1 389 ? -3.730 -19.126 14.127 1.00 79.94 389 PHE A CA 1
ATOM 3004 C C . PHE A 1 389 ? -2.515 -18.213 13.961 1.00 79.94 389 PHE A C 1
ATOM 3006 O O . PHE A 1 389 ? -2.489 -17.112 14.504 1.00 79.94 389 PHE A O 1
ATOM 3013 N N . ASN A 1 390 ? -1.521 -18.655 13.184 1.00 71.56 390 ASN A N 1
ATOM 3014 C CA . ASN A 1 390 ? -0.309 -17.867 12.911 1.00 71.56 390 ASN A CA 1
ATOM 3015 C C . ASN A 1 390 ? -0.618 -16.550 12.171 1.00 71.56 390 ASN A C 1
ATOM 3017 O O . ASN A 1 390 ? 0.170 -15.608 12.225 1.00 71.56 390 ASN A O 1
ATOM 3021 N N . HIS A 1 391 ? -1.774 -16.483 11.501 1.00 77.44 391 HIS A N 1
ATOM 3022 C CA . HIS A 1 391 ? -2.273 -15.306 10.799 1.00 77.44 391 HIS A CA 1
ATOM 3023 C C . HIS A 1 391 ? -3.761 -15.088 11.117 1.00 77.44 391 HIS A C 1
ATOM 3025 O O . HIS A 1 391 ? -4.576 -15.999 10.932 1.00 77.44 391 HIS A O 1
ATOM 3031 N N . VAL A 1 392 ? -4.106 -13.878 11.567 1.00 82.38 392 VAL A N 1
ATOM 3032 C CA . VAL A 1 392 ? -5.480 -13.420 11.818 1.00 82.38 392 VAL A CA 1
ATOM 3033 C C . VAL A 1 392 ? -5.727 -12.142 11.017 1.00 82.38 392 VAL A C 1
ATOM 3035 O O . VAL A 1 392 ? -5.237 -11.071 11.363 1.00 82.38 392 VAL A O 1
ATOM 3038 N N . PHE A 1 393 ? -6.489 -12.258 9.934 1.00 83.06 393 PHE A N 1
ATOM 3039 C CA . PHE A 1 393 ? -6.813 -11.154 9.035 1.00 83.06 393 PHE A CA 1
ATOM 3040 C C . PHE A 1 393 ? -8.157 -10.517 9.396 1.00 83.06 393 PHE A C 1
ATOM 3042 O O . PHE A 1 393 ? -9.105 -11.214 9.765 1.00 83.06 393 PHE A O 1
ATOM 3049 N N . TRP A 1 394 ? -8.256 -9.197 9.237 1.00 82.00 394 TRP A N 1
ATOM 3050 C CA . TRP A 1 394 ? -9.489 -8.433 9.424 1.00 82.00 394 TRP A CA 1
ATOM 3051 C C . TRP A 1 394 ? -9.816 -7.655 8.155 1.00 82.00 394 TRP A C 1
ATOM 3053 O O . TRP A 1 394 ? -8.953 -6.959 7.623 1.00 82.00 394 TRP A O 1
ATOM 3063 N N . VAL A 1 395 ? -11.055 -7.764 7.686 1.00 80.62 395 VAL A N 1
ATOM 3064 C CA . VAL A 1 395 ? -11.557 -7.079 6.495 1.00 80.62 395 VAL A CA 1
ATOM 3065 C C . VAL A 1 395 ? -12.922 -6.478 6.816 1.00 80.62 395 VAL A C 1
ATOM 3067 O O . VAL A 1 395 ? -13.824 -7.179 7.275 1.00 80.62 395 VAL A O 1
ATOM 3070 N N . ASP A 1 396 ? -13.070 -5.179 6.569 1.00 76.19 396 ASP A N 1
ATOM 3071 C CA . ASP A 1 396 ? -14.379 -4.528 6.522 1.00 76.19 396 ASP A CA 1
ATOM 3072 C C . ASP A 1 396 ? -15.103 -4.999 5.254 1.00 76.19 396 ASP A C 1
ATOM 3074 O O . ASP A 1 396 ? -14.610 -4.818 4.141 1.00 76.19 396 ASP A O 1
ATOM 3078 N N . ALA A 1 397 ? -16.256 -5.640 5.428 1.00 78.81 397 ALA A N 1
ATOM 3079 C CA . ALA A 1 397 ? -17.073 -6.199 4.360 1.00 78.81 397 ALA A CA 1
ATOM 3080 C C . ALA A 1 397 ? -18.417 -5.464 4.184 1.00 78.81 397 ALA A C 1
ATOM 3082 O O . ALA A 1 397 ? -19.342 -6.030 3.594 1.00 78.81 397 ALA A O 1
ATOM 3083 N N . GLU A 1 398 ? -18.540 -4.207 4.647 1.00 73.81 398 GLU A N 1
ATOM 3084 C CA . GLU A 1 398 ? -19.732 -3.386 4.374 1.00 73.81 398 GLU A CA 1
ATOM 3085 C C . GLU A 1 398 ? -19.933 -3.194 2.861 1.00 73.81 398 GLU A C 1
ATOM 3087 O O . GLU A 1 398 ? -21.066 -3.125 2.388 1.00 73.81 398 GLU A O 1
ATOM 3092 N N . ASN A 1 399 ? -18.856 -3.120 2.069 1.00 67.69 399 ASN A N 1
ATOM 3093 C CA . ASN A 1 399 ? -18.935 -3.075 0.610 1.00 67.69 399 ASN A CA 1
ATOM 3094 C C . ASN A 1 399 ? -17.602 -3.457 -0.068 1.00 67.69 399 ASN A C 1
ATOM 3096 O O . ASN A 1 399 ? -16.558 -3.591 0.565 1.00 67.69 399 ASN A O 1
ATOM 3100 N N . LEU A 1 400 ? -17.615 -3.585 -1.402 1.00 70.94 400 LEU A N 1
ATOM 3101 C CA . LEU A 1 400 ? -16.414 -3.921 -2.180 1.00 70.94 400 LEU A CA 1
ATOM 3102 C C . LEU A 1 400 ? -15.271 -2.898 -2.056 1.00 70.94 400 LEU A C 1
ATOM 3104 O O . LEU A 1 400 ? -14.125 -3.281 -2.268 1.00 70.94 400 LEU A O 1
ATOM 3108 N N . GLN A 1 401 ? -15.534 -1.619 -1.766 1.00 63.09 401 GLN A N 1
ATOM 3109 C CA . GLN A 1 401 ? -14.467 -0.620 -1.626 1.00 63.09 401 GLN A CA 1
ATOM 3110 C C . GLN A 1 401 ? -13.812 -0.681 -0.244 1.00 63.09 401 GLN A C 1
ATOM 3112 O O . GLN A 1 401 ? -12.585 -0.633 -0.186 1.00 63.09 401 GLN A O 1
ATOM 3117 N N . THR A 1 402 ? -14.583 -0.852 0.838 1.00 68.44 402 THR A N 1
ATOM 3118 C CA . THR A 1 402 ? -14.001 -1.078 2.173 1.00 68.44 402 THR A CA 1
ATOM 3119 C C . THR A 1 402 ? -13.210 -2.383 2.198 1.00 68.44 402 THR A C 1
ATOM 3121 O O . THR A 1 402 ? -12.045 -2.368 2.588 1.00 68.44 402 THR A O 1
ATOM 3124 N N . ALA A 1 403 ? -13.737 -3.459 1.603 1.00 73.31 403 ALA A N 1
ATOM 3125 C CA . ALA A 1 403 ? -13.013 -4.724 1.487 1.00 73.31 403 ALA A CA 1
ATOM 3126 C C . ALA A 1 403 ? -11.715 -4.596 0.670 1.00 73.31 403 ALA A C 1
ATOM 3128 O O . ALA A 1 403 ? -10.662 -5.074 1.094 1.00 73.31 403 ALA A O 1
ATOM 3129 N N . ARG A 1 404 ? -11.747 -3.905 -0.483 1.00 72.44 404 ARG A N 1
ATOM 3130 C CA . ARG A 1 404 ? -10.541 -3.602 -1.281 1.00 72.44 404 ARG A CA 1
ATOM 3131 C C . ARG A 1 404 ? -9.514 -2.794 -0.488 1.00 72.44 404 ARG A C 1
ATOM 3133 O O . ARG A 1 404 ? -8.321 -3.062 -0.615 1.00 72.44 404 ARG A O 1
ATOM 3140 N N . GLN A 1 405 ? -9.961 -1.830 0.317 1.00 65.69 405 GLN A N 1
ATOM 3141 C CA . GLN A 1 405 ? -9.089 -1.008 1.152 1.00 65.69 405 GLN A CA 1
ATOM 3142 C C . GLN A 1 405 ? -8.472 -1.825 2.296 1.00 65.69 405 GLN A C 1
ATOM 3144 O O . GLN A 1 405 ? -7.254 -1.794 2.442 1.00 65.69 405 GLN A O 1
ATOM 3149 N N . SER A 1 406 ? -9.243 -2.652 3.012 1.00 72.25 406 SER A N 1
ATOM 3150 C CA . SER A 1 406 ? -8.689 -3.578 4.012 1.00 72.25 406 SER A CA 1
ATOM 3151 C C . SER A 1 406 ? -7.717 -4.594 3.400 1.00 72.25 406 SER A C 1
ATOM 3153 O O . SER A 1 406 ? -6.703 -4.906 4.013 1.00 72.25 406 SER A O 1
ATOM 3155 N N . TYR A 1 407 ? -7.954 -5.083 2.176 1.00 76.06 407 TYR A N 1
ATOM 3156 C CA . TYR A 1 407 ? -6.978 -5.941 1.491 1.00 76.06 407 TYR A CA 1
ATOM 3157 C C . TYR A 1 407 ? -5.704 -5.187 1.084 1.00 76.06 407 TYR A C 1
ATOM 3159 O O . TYR A 1 407 ? -4.612 -5.729 1.244 1.00 76.06 407 TYR A O 1
ATOM 3167 N N . LYS A 1 408 ? -5.805 -3.930 0.632 1.00 68.50 408 LYS A N 1
ATOM 3168 C CA . LYS A 1 408 ? -4.626 -3.070 0.422 1.00 68.50 408 LYS A CA 1
ATOM 3169 C C . LYS A 1 408 ? -3.881 -2.809 1.734 1.00 68.50 408 LYS A C 1
ATOM 3171 O O . LYS A 1 408 ? -2.657 -2.823 1.737 1.00 68.50 408 LYS A O 1
ATOM 3176 N N . GLU A 1 409 ? -4.586 -2.635 2.848 1.00 65.62 409 GLU A N 1
ATOM 3177 C CA . GLU A 1 409 ? -3.976 -2.533 4.177 1.00 65.62 409 GLU A CA 1
ATOM 3178 C C . GLU A 1 409 ? -3.278 -3.834 4.583 1.00 65.62 409 GLU A C 1
ATOM 3180 O O . GLU A 1 409 ? -2.123 -3.763 4.978 1.00 65.62 409 GLU A O 1
ATOM 3185 N N . ILE A 1 410 ? -3.879 -5.012 4.382 1.00 71.88 410 ILE A N 1
ATOM 3186 C CA . ILE A 1 410 ? -3.219 -6.311 4.621 1.00 71.88 410 ILE A CA 1
ATOM 3187 C C . ILE A 1 410 ? -1.947 -6.463 3.766 1.00 71.88 410 ILE A C 1
ATOM 3189 O O . ILE A 1 410 ? -0.939 -6.957 4.266 1.00 71.88 410 ILE A O 1
ATOM 3193 N N . ALA A 1 411 ? -1.932 -5.997 2.512 1.00 65.00 411 ALA A N 1
ATOM 3194 C CA . ALA A 1 411 ? -0.705 -5.990 1.707 1.00 65.00 411 ALA A CA 1
ATOM 3195 C C . ALA A 1 411 ? 0.401 -5.133 2.356 1.00 65.00 411 ALA A C 1
ATOM 3197 O O . ALA A 1 411 ? 1.539 -5.573 2.517 1.00 65.00 411 ALA A O 1
ATOM 3198 N N . ILE A 1 412 ? 0.057 -3.928 2.808 1.00 53.88 412 ILE A N 1
ATOM 3199 C CA . ILE A 1 412 ? 0.997 -3.003 3.459 1.00 53.88 412 ILE A CA 1
ATOM 3200 C C . ILE A 1 412 ? 1.467 -3.542 4.814 1.00 53.88 412 ILE A C 1
ATOM 3202 O O . ILE A 1 412 ? 2.658 -3.487 5.127 1.00 53.88 412 ILE A O 1
ATOM 3206 N N . THR A 1 413 ? 0.542 -4.032 5.643 1.00 52.44 413 THR A N 1
ATOM 3207 C CA . THR A 1 413 ? 0.836 -4.400 7.029 1.00 52.44 413 THR A CA 1
ATOM 3208 C C . THR A 1 413 ? 1.354 -5.816 7.181 1.00 52.44 413 THR A C 1
ATOM 3210 O O . THR A 1 413 ? 2.072 -6.013 8.156 1.00 52.44 413 THR A O 1
ATOM 3213 N N . GLU A 1 414 ? 1.058 -6.748 6.259 1.00 56.22 414 GLU A N 1
ATOM 3214 C CA . GLU A 1 414 ? 1.380 -8.189 6.350 1.00 56.22 414 GLU A CA 1
ATOM 3215 C C . GLU A 1 414 ? 2.182 -8.768 5.163 1.00 56.22 414 GLU A C 1
ATOM 3217 O O . GLU A 1 414 ? 2.836 -9.795 5.337 1.00 56.22 414 GLU A O 1
ATOM 3222 N N . MET A 1 415 ? 2.171 -8.146 3.972 1.00 51.09 415 MET A N 1
ATOM 3223 C CA . MET A 1 415 ? 3.050 -8.552 2.852 1.00 51.09 415 MET A CA 1
ATOM 3224 C C . MET A 1 415 ? 4.332 -7.707 2.804 1.00 51.09 415 MET A C 1
ATOM 3226 O O . MET A 1 415 ? 5.396 -8.232 2.499 1.00 51.09 415 MET A O 1
ATOM 3230 N N . GLY A 1 416 ? 4.259 -6.427 3.192 1.00 42.81 416 GLY A N 1
ATOM 3231 C CA . GLY A 1 416 ? 5.419 -5.534 3.326 1.00 42.81 416 GLY A CA 1
ATOM 3232 C C . GLY A 1 416 ? 5.875 -4.856 2.030 1.00 42.81 416 GLY A C 1
ATOM 3233 O O . GLY A 1 416 ? 6.894 -4.164 2.036 1.00 42.81 416 GLY A O 1
ATOM 3234 N N . GLN A 1 417 ? 5.118 -5.019 0.945 1.00 39.94 417 GLN A N 1
ATOM 3235 C CA . GLN A 1 417 ? 5.443 -4.465 -0.364 1.00 39.94 417 GLN A CA 1
ATOM 3236 C C . GLN A 1 417 ? 5.376 -2.933 -0.385 1.00 39.94 417 GLN A C 1
ATOM 3238 O O . GLN A 1 417 ? 4.430 -2.331 0.140 1.00 39.94 417 GLN A O 1
ATOM 3243 N N . LYS A 1 418 ? 6.292 -2.287 -1.118 1.00 39.81 418 LYS A N 1
ATOM 3244 C CA . LYS A 1 418 ? 5.916 -1.058 -1.820 1.00 39.81 418 LYS A CA 1
ATOM 3245 C C . LYS A 1 418 ? 4.756 -1.373 -2.758 1.00 39.81 418 LYS A C 1
ATOM 3247 O O . LYS A 1 418 ? 4.889 -2.164 -3.683 1.00 39.81 418 LYS A O 1
ATOM 3252 N N . LEU A 1 419 ? 3.634 -0.710 -2.519 1.00 40.00 419 LEU A N 1
ATOM 3253 C CA . LEU A 1 419 ? 2.529 -0.676 -3.461 1.00 40.00 419 LEU A CA 1
ATOM 3254 C C . LEU A 1 419 ? 2.942 0.133 -4.690 1.00 40.00 419 LEU A C 1
ATOM 3256 O O . LEU A 1 419 ? 2.946 1.366 -4.640 1.00 40.00 419 LEU A O 1
ATOM 3260 N N . ASP A 1 420 ? 3.204 -0.556 -5.792 1.00 42.91 420 ASP A N 1
ATOM 3261 C CA . ASP A 1 420 ? 2.916 0.017 -7.101 1.00 42.91 420 ASP A CA 1
ATOM 3262 C C . ASP A 1 420 ? 1.386 0.213 -7.224 1.00 42.91 420 ASP A C 1
ATOM 3264 O O . ASP A 1 420 ? 0.593 -0.408 -6.502 1.00 42.91 420 ASP A O 1
ATOM 3268 N N . ASP A 1 421 ? 0.929 1.121 -8.091 1.00 43.03 421 ASP A N 1
ATOM 3269 C CA . ASP A 1 421 ? -0.508 1.445 -8.185 1.00 43.03 421 ASP A CA 1
ATOM 3270 C C . ASP A 1 421 ? -1.361 0.251 -8.683 1.00 43.03 421 ASP A C 1
ATOM 3272 O O . ASP A 1 421 ? -2.569 0.219 -8.428 1.00 43.03 421 ASP A O 1
ATOM 3276 N N . ASP A 1 422 ? -0.719 -0.754 -9.292 1.00 45.75 422 ASP A N 1
ATOM 3277 C CA . ASP A 1 422 ? -1.334 -1.940 -9.899 1.00 45.75 422 ASP A CA 1
ATOM 3278 C C . ASP A 1 422 ? -1.602 -3.113 -8.929 1.00 45.75 422 ASP A C 1
ATOM 3280 O O . ASP A 1 422 ? -2.267 -4.071 -9.324 1.00 45.75 422 ASP A O 1
ATOM 3284 N N . THR A 1 423 ? -1.138 -3.080 -7.667 1.00 51.78 423 THR A N 1
ATOM 3285 C CA . THR A 1 423 ? -1.362 -4.196 -6.717 1.00 51.78 423 THR A CA 1
ATOM 3286 C C . THR A 1 423 ? -2.859 -4.440 -6.486 1.00 51.78 423 THR A C 1
ATOM 3288 O O . THR A 1 423 ? -3.560 -3.610 -5.885 1.00 51.78 423 THR A O 1
ATOM 3291 N N . SER A 1 424 ? -3.361 -5.593 -6.936 1.00 64.56 424 SER A N 1
ATOM 3292 C CA . SER A 1 424 ? -4.787 -5.909 -6.905 1.00 64.56 424 SER A CA 1
ATOM 3293 C C . SER A 1 424 ? -5.208 -6.591 -5.599 1.00 64.56 424 SER A C 1
ATOM 3295 O O . SER A 1 424 ? -4.413 -7.179 -4.869 1.00 64.56 424 SER A O 1
ATOM 3297 N N . THR A 1 425 ? -6.509 -6.559 -5.305 1.00 67.31 425 THR A N 1
ATOM 3298 C CA . THR A 1 425 ? -7.085 -7.338 -4.195 1.00 67.31 425 THR A CA 1
ATOM 3299 C C . THR A 1 425 ? -6.984 -8.849 -4.431 1.00 67.31 425 THR A C 1
ATOM 3301 O O . THR A 1 425 ? -6.894 -9.609 -3.468 1.00 67.31 425 THR A O 1
ATOM 3304 N N . GLU A 1 426 ? -6.952 -9.282 -5.692 1.00 73.62 426 GLU A N 1
ATOM 3305 C CA . GLU A 1 426 ? -6.824 -10.691 -6.064 1.00 73.62 426 GLU A CA 1
ATOM 3306 C C . GLU A 1 426 ? -5.417 -11.215 -5.740 1.00 73.62 426 GLU A C 1
ATOM 3308 O O . GLU A 1 426 ? -5.290 -12.336 -5.258 1.00 73.62 426 GLU A O 1
ATOM 3313 N N . ASP A 1 427 ? -4.368 -10.393 -5.864 1.00 70.19 427 ASP A N 1
ATOM 3314 C CA . ASP A 1 427 ? -2.997 -10.760 -5.468 1.00 70.19 427 ASP A CA 1
ATOM 3315 C C . ASP A 1 427 ? -2.887 -11.035 -3.962 1.00 70.19 427 ASP A C 1
ATOM 3317 O O . ASP A 1 427 ? -2.324 -12.049 -3.548 1.00 70.19 427 ASP A O 1
ATOM 3321 N N . VAL A 1 428 ? -3.498 -10.183 -3.130 1.00 73.56 428 VAL A N 1
ATOM 3322 C CA . VAL A 1 428 ? -3.532 -10.354 -1.665 1.00 73.56 428 VAL A CA 1
ATOM 3323 C C . VAL A 1 428 ? -4.337 -11.597 -1.277 1.00 73.56 428 VAL A C 1
ATOM 3325 O O . VAL A 1 428 ? -3.937 -12.367 -0.403 1.00 73.56 428 VAL A O 1
ATOM 3328 N N . GLN A 1 429 ? -5.460 -11.839 -1.956 1.00 79.69 429 GLN A N 1
ATOM 3329 C CA . GLN A 1 429 ? -6.268 -13.044 -1.773 1.00 79.69 429 GLN A CA 1
ATOM 3330 C C . GLN A 1 429 ? -5.516 -14.314 -2.208 1.00 79.69 429 GLN A C 1
ATOM 3332 O O . GLN A 1 429 ? -5.564 -15.322 -1.503 1.00 79.69 429 GLN A O 1
ATOM 3337 N N . ASN A 1 430 ? -4.767 -14.269 -3.311 1.00 76.56 430 ASN A N 1
ATOM 3338 C CA . ASN A 1 430 ? -3.919 -15.365 -3.780 1.00 76.56 430 ASN A CA 1
ATOM 3339 C C . ASN A 1 430 ? -2.726 -15.614 -2.838 1.00 76.56 430 ASN A C 1
ATOM 3341 O O . ASN A 1 430 ? -2.372 -16.767 -2.581 1.00 76.56 430 ASN A O 1
ATOM 3345 N N . TRP A 1 431 ? -2.157 -14.561 -2.244 1.00 78.81 431 TRP A N 1
ATOM 3346 C CA . TRP A 1 431 ? -1.150 -14.680 -1.191 1.00 78.81 431 TRP A CA 1
ATOM 3347 C C . TRP A 1 431 ? -1.718 -15.386 0.051 1.00 78.81 431 TRP A C 1
ATOM 3349 O O . TRP A 1 431 ? -1.159 -16.405 0.462 1.00 78.81 431 TRP A O 1
ATOM 3359 N N . ILE A 1 432 ? -2.872 -14.956 0.581 1.00 80.69 432 ILE A N 1
ATOM 3360 C CA . ILE A 1 432 ? -3.549 -15.631 1.709 1.00 80.69 432 ILE A CA 1
ATOM 3361 C C . ILE A 1 432 ? -3.890 -17.096 1.365 1.00 80.69 432 ILE A C 1
ATOM 3363 O O . ILE A 1 432 ? -3.724 -17.995 2.194 1.00 80.69 432 ILE A O 1
ATOM 3367 N N . ALA A 1 433 ? -4.309 -17.370 0.128 1.00 80.00 433 ALA A N 1
ATOM 3368 C CA . ALA A 1 433 ? -4.577 -18.723 -0.356 1.00 80.00 433 ALA A CA 1
ATOM 3369 C C . ALA A 1 433 ? -3.328 -19.626 -0.383 1.00 80.00 433 ALA A C 1
ATOM 3371 O O . ALA A 1 433 ? -3.439 -20.840 -0.192 1.00 80.00 433 ALA A O 1
ATOM 3372 N N . SER A 1 434 ? -2.145 -19.041 -0.605 1.00 73.62 434 SER A N 1
ATOM 3373 C CA . SER A 1 434 ? -0.855 -19.744 -0.672 1.00 73.62 434 SER A CA 1
ATOM 3374 C C . SER A 1 434 ? -0.282 -20.145 0.696 1.00 73.62 434 SER A C 1
ATOM 3376 O O . SER A 1 434 ? 0.625 -20.985 0.767 1.00 73.62 434 SER A O 1
ATOM 3378 N N . LEU A 1 435 ? -0.805 -19.566 1.786 1.00 73.94 435 LEU A N 1
ATOM 3379 C CA . LEU A 1 435 ? -0.318 -19.795 3.146 1.00 73.94 435 LEU A CA 1
ATOM 3380 C C . LEU A 1 435 ? -0.420 -21.275 3.540 1.00 73.94 435 LEU A C 1
ATOM 3382 O O . LEU A 1 435 ? -1.425 -21.956 3.317 1.00 73.94 435 LEU A O 1
ATOM 3386 N N . ARG A 1 436 ? 0.656 -21.787 4.146 1.00 70.75 436 ARG A N 1
ATOM 3387 C CA . ARG A 1 436 ? 0.773 -23.208 4.511 1.00 70.75 436 ARG A CA 1
ATOM 3388 C C . ARG A 1 436 ? 0.095 -23.541 5.839 1.00 70.75 436 ARG A C 1
ATOM 3390 O O . ARG A 1 436 ? -0.347 -24.679 6.005 1.00 70.75 436 ARG A O 1
ATOM 3397 N N . ASP A 1 437 ? -0.014 -22.576 6.740 1.00 75.75 437 ASP A N 1
ATOM 3398 C CA . ASP A 1 437 ? -0.588 -22.755 8.075 1.00 75.75 437 ASP A CA 1
ATOM 3399 C C . ASP A 1 437 ? -2.115 -22.542 8.070 1.00 75.75 437 ASP A C 1
ATOM 3401 O O . ASP A 1 437 ? -2.690 -22.093 7.075 1.00 75.75 437 ASP A O 1
ATOM 3405 N N . GLU A 1 438 ? -2.800 -22.872 9.172 1.00 82.81 438 GLU A N 1
ATOM 3406 C CA . GLU A 1 438 ? -4.184 -22.418 9.359 1.00 82.81 438 GLU A CA 1
ATOM 3407 C C . GLU A 1 438 ? -4.208 -20.905 9.610 1.00 82.81 438 GLU A C 1
ATOM 3409 O O . GLU A 1 438 ? -3.535 -20.402 10.512 1.00 82.81 438 GLU A O 1
ATOM 3414 N N . TRP A 1 439 ? -5.049 -20.197 8.856 1.00 85.62 439 TRP A N 1
ATOM 3415 C CA . TRP A 1 439 ? -5.351 -18.783 9.066 1.00 85.62 439 TRP A CA 1
ATOM 3416 C C . TRP A 1 439 ? -6.810 -18.573 9.473 1.00 85.62 439 TRP A C 1
ATOM 3418 O O . TRP A 1 439 ? -7.689 -19.380 9.144 1.00 85.62 439 TRP A O 1
ATOM 3428 N N . LEU A 1 440 ? -7.043 -17.471 10.185 1.00 88.94 440 LEU A N 1
ATOM 3429 C CA . LEU A 1 440 ? -8.357 -16.928 10.512 1.00 88.94 440 LEU A CA 1
ATOM 3430 C C . LEU A 1 440 ? -8.580 -15.650 9.691 1.00 88.94 440 LEU A C 1
ATOM 3432 O O . LEU A 1 440 ? -7.686 -14.812 9.598 1.00 88.94 440 LEU A O 1
ATOM 3436 N N . LEU A 1 441 ? -9.763 -15.495 9.104 1.00 89.81 441 LEU A N 1
ATOM 3437 C CA . LEU A 1 441 ? -10.210 -14.269 8.440 1.00 89.81 441 LEU A CA 1
ATOM 3438 C C . LEU A 1 441 ? -11.530 -13.824 9.068 1.00 89.81 441 LEU A C 1
ATOM 3440 O O . LEU A 1 441 ? -12.450 -14.632 9.197 1.00 89.81 441 LEU A O 1
ATOM 3444 N N . ILE A 1 442 ? -11.632 -12.551 9.435 1.00 89.56 442 ILE A N 1
ATOM 3445 C CA . ILE A 1 442 ? -12.865 -11.953 9.946 1.00 89.56 442 ILE A CA 1
ATOM 3446 C C . ILE A 1 442 ? -13.358 -10.917 8.936 1.00 89.56 442 ILE A C 1
ATOM 3448 O O . ILE A 1 442 ? -12.627 -9.990 8.594 1.00 89.56 442 ILE A O 1
ATOM 3452 N N . LEU A 1 443 ? -14.587 -11.112 8.458 1.00 88.19 443 LEU A N 1
ATOM 3453 C CA . LEU A 1 443 ? -15.298 -10.255 7.507 1.00 88.19 443 LEU A CA 1
ATOM 3454 C C . LEU A 1 443 ? -16.445 -9.557 8.253 1.00 88.19 443 LEU A C 1
ATOM 3456 O O . LEU A 1 443 ? -17.568 -10.069 8.345 1.00 88.19 443 LEU A O 1
ATOM 3460 N N . ASP A 1 444 ? -16.128 -8.417 8.866 1.00 84.31 444 ASP A N 1
ATOM 3461 C CA . ASP A 1 444 ? -17.056 -7.668 9.723 1.00 84.31 444 ASP A CA 1
ATOM 3462 C C . ASP A 1 444 ? -18.013 -6.810 8.882 1.00 84.31 444 ASP A C 1
ATOM 3464 O O . ASP A 1 444 ? -17.653 -6.346 7.803 1.00 84.31 444 ASP A O 1
ATOM 3468 N N . ASN A 1 445 ? -19.244 -6.606 9.359 1.00 76.62 445 ASN A N 1
ATOM 3469 C CA . ASN A 1 445 ? -20.300 -5.860 8.651 1.00 76.62 445 ASN A CA 1
ATOM 3470 C C . ASN A 1 445 ? -20.685 -6.415 7.260 1.00 76.62 445 ASN A C 1
ATOM 3472 O O . ASN A 1 445 ? -21.281 -5.698 6.460 1.00 76.62 445 ASN A O 1
ATOM 3476 N N . SER A 1 446 ? -20.431 -7.704 7.006 1.00 77.50 446 SER A N 1
ATOM 3477 C CA . SER A 1 446 ? -20.772 -8.419 5.767 1.00 77.50 446 SER A CA 1
ATOM 3478 C C . SER A 1 446 ? -22.230 -8.199 5.339 1.00 77.50 446 SER A C 1
ATOM 3480 O O . SER A 1 446 ? -23.157 -8.605 6.050 1.00 77.50 446 SER A O 1
ATOM 3482 N N . ILE A 1 447 ? -22.441 -7.609 4.159 1.00 69.06 447 ILE A N 1
ATOM 3483 C CA . ILE A 1 447 ? -23.764 -7.471 3.519 1.00 69.06 447 ILE A CA 1
ATOM 3484 C C . ILE A 1 447 ? -23.983 -8.515 2.413 1.00 69.06 447 ILE A C 1
ATOM 3486 O O . ILE A 1 447 ? -23.058 -9.181 1.963 1.00 69.06 447 ILE A O 1
ATOM 3490 N N . THR A 1 448 ? -25.214 -8.639 1.922 1.00 60.06 448 THR A N 1
ATOM 3491 C CA . THR A 1 448 ? -25.645 -9.690 0.979 1.00 60.06 448 THR A CA 1
ATOM 3492 C C . THR A 1 448 ? -25.039 -9.628 -0.433 1.00 60.06 448 THR A C 1
ATOM 3494 O O . THR A 1 448 ? -25.340 -10.490 -1.254 1.00 60.06 448 THR A O 1
ATOM 3497 N N . ALA A 1 449 ? -24.215 -8.628 -0.767 1.00 56.03 449 ALA A N 1
ATOM 3498 C CA . ALA A 1 449 ? -23.773 -8.369 -2.139 1.00 56.03 449 ALA A CA 1
ATOM 3499 C C . ALA A 1 449 ? -22.255 -8.539 -2.334 1.00 56.03 449 ALA A C 1
ATOM 3501 O O . ALA A 1 449 ? -21.456 -7.836 -1.723 1.00 56.03 449 ALA A O 1
ATOM 3502 N N . ASN A 1 450 ? -21.872 -9.375 -3.308 1.00 57.59 450 ASN A N 1
ATOM 3503 C CA . ASN A 1 450 ? -20.500 -9.580 -3.812 1.00 57.59 450 ASN A CA 1
ATOM 3504 C C . ASN A 1 450 ? -19.491 -10.274 -2.871 1.00 57.59 450 ASN A C 1
ATOM 3506 O O . ASN A 1 450 ? -18.296 -10.252 -3.174 1.00 57.59 450 ASN A O 1
ATOM 3510 N N . LEU A 1 451 ? -19.928 -10.921 -1.785 1.00 63.88 451 LEU A N 1
ATOM 3511 C CA . LEU A 1 451 ? -19.010 -11.516 -0.798 1.00 63.88 451 LEU A CA 1
ATOM 3512 C C . LEU A 1 451 ? -18.079 -12.608 -1.369 1.00 63.88 451 LEU A C 1
ATOM 3514 O O . LEU A 1 451 ? -16.970 -12.791 -0.878 1.00 63.88 451 LEU A O 1
ATOM 3518 N N . GLU A 1 452 ? -18.467 -13.285 -2.456 1.00 64.56 452 GLU A N 1
ATOM 3519 C CA . GLU A 1 452 ? -17.591 -14.221 -3.186 1.00 64.56 452 GLU A CA 1
ATOM 3520 C C . GLU A 1 452 ? -16.262 -13.578 -3.620 1.00 64.56 452 GLU A C 1
ATOM 3522 O O . GLU A 1 452 ? -15.227 -14.238 -3.633 1.00 64.56 452 GLU A O 1
ATOM 3527 N N . ARG A 1 453 ? -16.278 -12.274 -3.936 1.00 67.69 453 ARG A N 1
ATOM 3528 C CA . ARG A 1 453 ? -15.110 -11.492 -4.379 1.00 67.69 453 ARG A CA 1
ATOM 3529 C C . ARG A 1 453 ? -14.295 -10.914 -3.217 1.00 67.69 453 ARG A C 1
ATOM 3531 O O . ARG A 1 453 ? -13.260 -10.292 -3.444 1.00 67.69 453 ARG A O 1
ATOM 3538 N N . THR A 1 454 ? -14.752 -11.086 -1.977 1.00 71.56 454 THR A N 1
ATOM 3539 C CA . THR A 1 454 ? -14.056 -10.632 -0.762 1.00 71.56 454 THR A CA 1
ATOM 3540 C C . THR A 1 454 ? -13.512 -11.795 0.067 1.00 71.56 454 THR A C 1
ATOM 3542 O O . THR A 1 454 ? -13.106 -11.579 1.203 1.00 71.56 454 THR A O 1
ATOM 3545 N N . VAL A 1 455 ? -13.512 -13.024 -0.461 1.00 83.38 455 VAL A N 1
ATOM 3546 C CA . VAL A 1 455 ? -13.020 -14.218 0.238 1.00 83.38 455 VAL A CA 1
ATOM 3547 C C . VAL A 1 455 ? -11.853 -14.842 -0.546 1.00 83.38 455 VAL A C 1
ATOM 3549 O O . VAL A 1 455 ? -12.034 -15.182 -1.713 1.00 83.38 455 VAL A O 1
ATOM 3552 N N . PRO A 1 456 ? -10.675 -15.075 0.073 1.00 84.00 456 PRO A N 1
ATOM 3553 C CA . PRO A 1 456 ? -9.535 -15.716 -0.583 1.00 84.00 456 PRO A CA 1
ATOM 3554 C C . PRO A 1 456 ? -9.870 -17.105 -1.130 1.00 84.00 456 PRO A C 1
ATOM 3556 O O . PRO A 1 456 ? -10.712 -17.811 -0.570 1.00 84.00 456 PRO A O 1
ATOM 3559 N N . VAL A 1 457 ? -9.179 -17.558 -2.176 1.00 72.00 457 VAL A N 1
ATOM 3560 C CA . VAL A 1 457 ? -9.315 -18.937 -2.683 1.00 72.00 457 VAL A CA 1
ATOM 3561 C C . VAL A 1 457 ? -8.658 -19.967 -1.735 1.00 72.00 457 VAL A C 1
ATOM 3563 O O . VAL A 1 457 ? -7.909 -19.624 -0.825 1.00 72.00 457 VAL A O 1
ATOM 3566 N N . GLY A 1 458 ? -8.977 -21.258 -1.885 1.00 70.19 458 GLY A N 1
ATOM 3567 C CA . GLY A 1 458 ? -8.331 -22.349 -1.129 1.00 70.19 458 GLY A CA 1
ATOM 3568 C C . GLY A 1 458 ? -8.984 -22.777 0.203 1.00 70.19 458 GLY A C 1
ATOM 3569 O O . GLY A 1 458 ? -9.904 -22.145 0.729 1.00 70.19 458 GLY A O 1
ATOM 3570 N N . ASN A 1 459 ? -8.507 -23.912 0.740 1.00 74.19 459 ASN A N 1
ATOM 3571 C CA . ASN A 1 459 ? -9.236 -24.749 1.717 1.00 74.19 459 ASN A CA 1
ATOM 3572 C C . ASN A 1 459 ? -8.624 -24.822 3.136 1.00 74.19 459 ASN A C 1
ATOM 3574 O O . ASN A 1 459 ? -9.118 -25.578 3.975 1.00 74.19 459 ASN A O 1
ATOM 3578 N N . ARG A 1 460 ? -7.554 -24.064 3.426 1.00 76.31 460 ARG A N 1
ATOM 3579 C CA . ARG A 1 460 ? -6.935 -23.993 4.773 1.00 76.31 460 ARG A CA 1
ATOM 3580 C C . ARG A 1 460 ? -7.548 -22.917 5.676 1.00 76.31 460 ARG A C 1
ATOM 3582 O O . ARG A 1 460 ? -7.359 -22.968 6.887 1.00 76.31 460 ARG A O 1
ATOM 3589 N N . GLY A 1 461 ? -8.321 -21.999 5.097 1.00 85.56 461 GLY A N 1
ATOM 3590 C CA . GLY A 1 461 ? -8.959 -20.906 5.818 1.00 85.56 461 GLY A CA 1
ATOM 3591 C C . GLY A 1 461 ? -10.043 -21.333 6.805 1.00 85.56 461 GLY A C 1
ATOM 3592 O O . GLY A 1 461 ? -10.762 -22.324 6.608 1.00 85.56 461 GLY A O 1
ATOM 3593 N N . ASN A 1 462 ? -10.157 -20.522 7.850 1.00 90.56 462 ASN A N 1
ATOM 3594 C CA . ASN A 1 462 ? -11.223 -20.501 8.838 1.00 90.56 462 ASN A CA 1
ATOM 3595 C C . ASN A 1 462 ? -11.786 -19.067 8.819 1.00 90.56 462 ASN A C 1
ATOM 3597 O O . ASN A 1 462 ? -11.007 -18.120 8.887 1.00 90.56 462 ASN A O 1
ATOM 3601 N N . ILE A 1 463 ? -13.097 -18.889 8.642 1.00 91.38 463 ILE A N 1
ATOM 3602 C CA . ILE A 1 463 ? -13.694 -17.573 8.352 1.00 91.38 463 ILE A CA 1
ATOM 3603 C C . ILE A 1 463 ? -14.849 -17.275 9.303 1.00 91.38 463 ILE A C 1
ATOM 3605 O O . ILE A 1 463 ? -15.750 -18.101 9.442 1.00 91.38 463 ILE A O 1
ATOM 3609 N N . ILE A 1 464 ? -14.845 -16.088 9.910 1.00 91.94 464 ILE A N 1
ATOM 3610 C CA . ILE A 1 464 ? -15.968 -15.543 10.681 1.00 91.94 464 ILE A CA 1
ATOM 3611 C C . ILE A 1 464 ? -16.575 -14.377 9.904 1.00 91.94 464 ILE A C 1
ATOM 3613 O O . ILE A 1 464 ? -15.897 -13.394 9.618 1.00 91.94 464 ILE A O 1
ATOM 3617 N N . TYR A 1 465 ? -17.867 -14.467 9.617 1.00 89.69 465 TYR A N 1
ATOM 3618 C CA . TYR A 1 465 ? -18.671 -13.362 9.108 1.00 89.69 465 TYR A CA 1
ATOM 3619 C C . TYR A 1 465 ? -19.410 -12.700 10.270 1.00 89.69 465 TYR A C 1
ATOM 3621 O O . TYR A 1 465 ? -19.969 -13.407 11.116 1.00 89.69 465 TYR A O 1
ATOM 3629 N N . THR A 1 466 ? -19.487 -11.368 10.297 1.00 88.69 466 THR A N 1
ATOM 3630 C CA . THR A 1 466 ? -20.471 -10.670 11.141 1.00 88.69 466 THR A CA 1
ATOM 3631 C C . THR A 1 466 ? -21.465 -9.907 10.277 1.00 88.69 466 THR A C 1
ATOM 3633 O O . THR A 1 466 ? -21.081 -9.298 9.282 1.00 88.69 466 THR A O 1
ATOM 3636 N N . SER A 1 467 ? -22.756 -9.946 10.623 1.00 86.19 467 SER A N 1
ATOM 3637 C CA . SER A 1 467 ? -23.791 -9.265 9.834 1.00 86.19 467 SER A CA 1
ATOM 3638 C C . SER A 1 467 ? -24.987 -8.783 10.649 1.00 86.19 467 SER A C 1
ATOM 3640 O O . SER A 1 467 ? -25.230 -9.216 11.779 1.00 86.19 467 SER A O 1
ATOM 3642 N N . ARG A 1 468 ? -25.746 -7.855 10.060 1.00 81.62 468 ARG A N 1
ATOM 3643 C CA . ARG A 1 468 ? -27.089 -7.476 10.519 1.00 81.62 468 ARG A CA 1
ATOM 3644 C C . ARG A 1 468 ? -28.185 -8.335 9.881 1.00 81.62 468 ARG A C 1
ATOM 3646 O O . ARG A 1 468 ? -29.253 -8.441 10.473 1.00 81.62 468 ARG A O 1
ATOM 3653 N N . ASP A 1 469 ? -27.920 -8.962 8.733 1.00 76.12 469 ASP A N 1
ATOM 3654 C CA . ASP A 1 469 ? -28.857 -9.899 8.113 1.00 76.12 469 ASP A CA 1
ATOM 3655 C C . ASP A 1 469 ? -28.795 -11.260 8.827 1.00 76.12 469 ASP A C 1
ATOM 3657 O O . ASP A 1 469 ? -27.725 -11.844 9.008 1.00 76.12 469 ASP A O 1
ATOM 3661 N N . GLN A 1 470 ? -29.958 -11.754 9.254 1.00 73.94 470 GLN A N 1
ATOM 3662 C CA . GLN A 1 470 ? -30.130 -13.080 9.858 1.00 73.94 470 GLN A CA 1
ATOM 3663 C C . GLN A 1 470 ? -30.288 -14.193 8.811 1.00 73.94 470 GLN A C 1
ATOM 3665 O O . GLN A 1 470 ? -30.273 -15.363 9.177 1.00 73.94 470 GLN A O 1
ATOM 3670 N N . LYS A 1 471 ? -30.436 -13.838 7.527 1.00 69.38 471 LYS A N 1
ATOM 3671 C CA . LYS A 1 471 ? -30.530 -14.753 6.380 1.00 69.38 471 LYS A CA 1
ATOM 3672 C C . LYS A 1 471 ? -29.305 -14.671 5.462 1.00 69.38 471 LYS A C 1
ATOM 3674 O O . LYS A 1 471 ? -29.401 -15.020 4.285 1.00 69.38 471 LYS A O 1
ATOM 3679 N N . LEU A 1 472 ? -28.166 -14.182 5.971 1.00 68.94 472 LEU A N 1
ATOM 3680 C CA . LEU A 1 472 ? -26.954 -14.009 5.163 1.00 68.94 472 LEU A CA 1
ATOM 3681 C C . LEU A 1 472 ? -26.436 -15.349 4.598 1.00 68.94 472 LEU A C 1
ATOM 3683 O O . LEU A 1 472 ? -25.884 -15.392 3.506 1.00 68.94 472 LEU A O 1
ATOM 3687 N N . ASP A 1 473 ? -26.661 -16.453 5.309 1.00 65.69 473 ASP A N 1
ATOM 3688 C CA . ASP A 1 473 ? -26.427 -17.820 4.832 1.00 65.69 473 ASP A CA 1
ATOM 3689 C C . ASP A 1 473 ? -27.219 -18.126 3.543 1.00 65.69 473 ASP A C 1
ATOM 3691 O O . ASP A 1 473 ? -26.646 -18.483 2.512 1.00 65.69 473 ASP A O 1
ATOM 3695 N N . GLN A 1 474 ? -28.535 -17.901 3.582 1.00 66.88 474 GLN A N 1
ATOM 3696 C CA . GLN A 1 474 ? -29.470 -18.159 2.486 1.00 66.88 474 GLN A CA 1
ATOM 3697 C C . GLN A 1 474 ? -29.225 -17.227 1.295 1.00 66.88 474 GLN A C 1
ATOM 3699 O O . GLN A 1 474 ? -29.291 -17.665 0.147 1.00 66.88 474 GLN A O 1
ATOM 3704 N N . SER A 1 475 ? -28.943 -15.948 1.555 1.00 59.34 475 SER A N 1
ATOM 3705 C CA . SER A 1 475 ? -28.779 -14.922 0.520 1.00 59.34 475 SER A CA 1
ATOM 3706 C C . SER A 1 475 ? -27.405 -14.939 -0.158 1.00 59.34 475 SER A C 1
ATOM 3708 O O . SER A 1 475 ? -27.313 -14.533 -1.315 1.00 59.34 475 SER A O 1
ATOM 3710 N N . LEU A 1 476 ? -26.362 -15.465 0.498 1.00 59.09 476 LEU A N 1
ATOM 3711 C CA . LEU A 1 476 ? -25.052 -15.721 -0.120 1.00 59.09 476 LEU A CA 1
ATOM 3712 C C . LEU A 1 476 ? -24.935 -17.107 -0.782 1.00 59.09 476 LEU A C 1
ATOM 3714 O O . LEU A 1 476 ? -23.870 -17.443 -1.293 1.00 59.09 476 LEU A O 1
ATOM 3718 N N . GLY A 1 477 ? -25.972 -17.951 -0.721 1.00 58.53 477 GLY A N 1
ATOM 3719 C CA . GLY A 1 477 ? -25.889 -19.349 -1.171 1.00 58.53 477 GLY A CA 1
ATOM 3720 C C . GLY A 1 477 ? -24.930 -20.217 -0.339 1.00 58.53 477 GLY A C 1
ATOM 3721 O O . GLY A 1 477 ? -24.632 -21.357 -0.708 1.00 58.53 477 GLY A O 1
ATOM 3722 N N . LEU A 1 478 ? -24.447 -19.706 0.798 1.00 66.12 478 LEU A N 1
ATOM 3723 C CA . LEU A 1 478 ? -23.571 -20.431 1.707 1.00 66.12 478 LEU A CA 1
ATOM 3724 C C . LEU A 1 478 ? -24.412 -21.445 2.481 1.00 66.12 478 LEU A C 1
ATOM 3726 O O . LEU A 1 478 ? -25.074 -21.107 3.459 1.00 66.12 478 LEU A O 1
ATOM 3730 N N . THR A 1 479 ? -24.348 -22.712 2.066 1.00 69.25 479 THR A N 1
ATOM 3731 C CA . THR A 1 479 ? -24.977 -23.834 2.784 1.00 69.25 479 THR A CA 1
ATOM 3732 C C . THR A 1 479 ? -24.207 -24.124 4.080 1.00 69.25 479 THR A C 1
ATOM 3734 O O . THR A 1 479 ? -23.461 -25.098 4.186 1.00 69.25 479 THR A O 1
ATOM 3737 N N . LEU A 1 480 ? -24.330 -23.221 5.054 1.00 80.56 480 LEU A N 1
ATOM 3738 C CA . LEU A 1 480 ? -23.770 -23.358 6.392 1.00 80.56 480 LEU A CA 1
ATOM 3739 C C . LEU A 1 480 ? -24.633 -24.340 7.201 1.00 80.56 480 LEU A C 1
ATOM 3741 O O . LEU A 1 480 ? -25.860 -24.233 7.171 1.00 80.56 480 LEU A O 1
ATOM 3745 N N . PRO A 1 481 ? -24.035 -25.294 7.933 1.00 83.81 481 PRO A N 1
ATOM 3746 C CA . PRO A 1 481 ? -24.801 -26.165 8.812 1.00 83.81 481 PRO A CA 1
ATOM 3747 C C . PRO A 1 481 ? -25.261 -25.386 10.064 1.00 83.81 481 PRO A C 1
ATOM 3749 O O . PRO A 1 481 ? -24.634 -24.380 10.415 1.00 83.81 481 PRO A O 1
ATOM 3752 N N . PRO A 1 482 ? -26.327 -25.812 10.771 1.00 83.81 482 PRO A N 1
ATOM 3753 C CA . PRO A 1 482 ? -26.904 -25.045 11.880 1.00 83.81 482 PRO A CA 1
ATOM 3754 C C . PRO A 1 482 ? -25.896 -24.677 12.977 1.00 83.81 482 PRO A C 1
ATOM 3756 O O . PRO A 1 482 ? -25.924 -23.561 13.493 1.00 83.81 482 PRO A O 1
ATOM 3759 N N . GLU A 1 483 ? -24.954 -25.569 13.293 1.00 85.56 483 GLU A N 1
ATOM 3760 C CA . GLU A 1 483 ? -23.881 -25.343 14.263 1.00 85.56 483 GLU A CA 1
ATOM 3761 C C . GLU A 1 483 ? -22.919 -24.206 13.875 1.00 85.56 483 GLU A C 1
ATOM 3763 O O . GLU A 1 483 ? -22.307 -23.616 14.767 1.00 85.56 483 GLU A O 1
ATOM 3768 N N . ALA A 1 484 ? -22.874 -23.800 12.604 1.00 88.19 484 ALA A N 1
ATOM 3769 C CA . ALA A 1 484 ? -22.065 -22.690 12.101 1.00 88.19 484 ALA A CA 1
ATOM 3770 C C . ALA A 1 484 ? -22.752 -21.307 12.155 1.00 88.19 484 ALA A C 1
ATOM 3772 O O . ALA A 1 484 ? -22.105 -20.309 11.844 1.00 88.19 484 ALA A O 1
ATOM 3773 N N . VAL A 1 485 ? -24.038 -21.213 12.527 1.00 89.69 485 VAL A N 1
ATOM 3774 C CA . VAL A 1 485 ? -24.792 -19.940 12.547 1.00 89.69 485 VAL A CA 1
ATOM 3775 C C . VAL A 1 485 ? -25.263 -19.590 13.961 1.00 89.69 485 VAL A C 1
ATOM 3777 O O . VAL A 1 485 ? -26.123 -20.269 14.527 1.00 89.69 485 VAL A O 1
ATOM 3780 N N . ALA A 1 486 ? -24.716 -18.524 14.550 1.00 91.44 486 ALA A N 1
ATOM 3781 C CA . ALA A 1 486 ? -25.097 -18.041 15.878 1.00 91.44 486 ALA A CA 1
ATOM 3782 C C . ALA A 1 486 ? -25.763 -16.657 15.809 1.00 91.44 486 ALA A C 1
ATOM 3784 O O . ALA A 1 486 ? -25.214 -15.705 15.245 1.00 91.44 486 ALA A O 1
ATOM 3785 N N . VAL A 1 487 ? -26.947 -16.552 16.419 1.00 88.94 487 VAL A N 1
ATOM 3786 C CA . VAL A 1 487 ? -27.696 -15.297 16.548 1.00 88.94 487 VAL A CA 1
ATOM 3787 C C . VAL A 1 487 ? -27.271 -14.594 17.837 1.00 88.94 487 VAL A C 1
ATOM 3789 O O . VAL A 1 487 ? -27.519 -15.081 18.938 1.00 88.94 487 VAL A O 1
ATOM 3792 N N . VAL A 1 488 ? -26.631 -13.437 17.701 1.00 88.56 488 VAL A N 1
ATOM 3793 C CA . VAL A 1 488 ? -26.218 -12.574 18.809 1.00 88.56 488 VAL A CA 1
ATOM 3794 C C . VAL A 1 488 ? -27.391 -11.667 19.188 1.00 88.56 488 VAL A C 1
ATOM 3796 O O . VAL A 1 488 ? -27.626 -10.629 18.562 1.00 88.56 488 VAL A O 1
ATOM 3799 N N . ASN A 1 489 ? -28.133 -12.098 20.206 1.00 86.00 489 ASN A N 1
ATOM 3800 C CA . ASN A 1 489 ? -29.240 -11.361 20.822 1.00 86.00 489 ASN A CA 1
ATOM 3801 C C . ASN A 1 489 ? -28.726 -10.259 21.774 1.00 86.00 489 ASN A C 1
ATOM 3803 O O . ASN A 1 489 ? -27.526 -9.988 21.837 1.00 86.00 489 ASN A O 1
ATOM 3807 N N . ASP A 1 490 ? -29.616 -9.639 22.549 1.00 84.81 490 ASP A N 1
ATOM 3808 C CA . ASP A 1 490 ? -29.255 -8.758 23.674 1.00 84.81 490 ASP A CA 1
ATOM 3809 C C . ASP A 1 490 ? -28.453 -9.549 24.752 1.00 84.81 490 ASP A C 1
ATOM 3811 O O . ASP A 1 490 ? -28.284 -10.769 24.623 1.00 84.81 490 ASP A O 1
ATOM 3815 N N . LEU A 1 491 ? -27.855 -8.905 25.766 1.00 86.94 491 LEU A N 1
ATOM 3816 C CA . LEU A 1 491 ? -27.227 -9.650 26.882 1.00 86.94 491 LEU A CA 1
ATOM 3817 C C . LEU A 1 491 ? -28.304 -10.333 27.740 1.00 86.94 491 LEU A C 1
ATOM 3819 O O . LEU A 1 491 ? -29.458 -9.904 27.734 1.00 86.94 491 LEU A O 1
ATOM 3823 N N . ASP A 1 492 ? -27.928 -11.362 28.504 1.00 90.81 492 ASP A N 1
ATOM 3824 C CA . ASP A 1 492 ? -28.749 -11.746 29.654 1.00 90.81 492 ASP A CA 1
ATOM 3825 C C . ASP A 1 492 ? -28.601 -10.719 30.792 1.00 90.81 492 ASP A C 1
ATOM 3827 O O . ASP A 1 492 ? -27.714 -9.858 30.778 1.00 90.81 492 ASP A O 1
ATOM 3831 N N . LEU A 1 493 ? -29.523 -10.772 31.752 1.00 91.75 493 LEU A N 1
ATOM 3832 C CA . LEU A 1 493 ? -29.637 -9.767 32.806 1.00 91.75 493 LEU A CA 1
ATOM 3833 C C . LEU A 1 493 ? -28.440 -9.783 33.774 1.00 91.75 493 LEU A C 1
ATOM 3835 O O . LEU A 1 493 ? -28.013 -8.720 34.217 1.00 91.75 493 LEU A O 1
ATOM 3839 N N . GLU A 1 494 ? -27.851 -10.949 34.051 1.00 91.50 494 GLU A N 1
ATOM 3840 C CA . GLU A 1 494 ? -26.684 -11.078 34.938 1.00 91.50 494 GLU A CA 1
ATOM 3841 C C . GLU A 1 494 ? -25.409 -10.570 34.261 1.00 91.50 494 GLU A C 1
ATOM 3843 O O . GLU A 1 494 ? -24.620 -9.853 34.884 1.00 91.50 494 GLU A O 1
ATOM 3848 N N . ASP A 1 495 ? -25.219 -10.881 32.977 1.00 91.38 495 ASP A N 1
ATOM 3849 C CA . ASP A 1 495 ? -24.143 -10.327 32.156 1.00 91.38 495 ASP A CA 1
ATOM 3850 C C . ASP A 1 495 ? -24.298 -8.802 31.989 1.00 91.38 495 ASP A C 1
ATOM 3852 O O . ASP A 1 495 ? -23.307 -8.071 32.059 1.00 91.38 495 ASP A O 1
ATOM 3856 N N . ALA A 1 496 ? -25.524 -8.291 31.827 1.00 92.12 496 ALA A N 1
ATOM 3857 C CA . ALA A 1 496 ? -25.802 -6.856 31.746 1.00 92.12 496 ALA A CA 1
ATOM 3858 C C . ALA A 1 496 ? -25.537 -6.130 33.079 1.00 92.12 496 ALA A C 1
ATOM 3860 O O . ALA A 1 496 ? -24.838 -5.118 33.092 1.00 92.12 496 ALA A O 1
ATOM 3861 N N . ILE A 1 497 ? -26.009 -6.661 34.211 1.00 94.31 497 ILE A N 1
ATOM 3862 C CA . ILE A 1 497 ? -25.701 -6.141 35.555 1.00 94.31 497 ILE A CA 1
ATOM 3863 C C . ILE A 1 497 ? -24.186 -6.178 35.813 1.00 94.31 497 ILE A C 1
ATOM 3865 O O . ILE A 1 497 ? -23.594 -5.194 36.262 1.00 94.31 497 ILE A O 1
ATOM 3869 N N . THR A 1 498 ? -23.526 -7.286 35.472 1.00 92.75 498 THR A N 1
ATOM 3870 C CA . THR A 1 498 ? -22.074 -7.448 35.629 1.00 92.75 498 THR A CA 1
ATOM 3871 C C . THR A 1 498 ? -21.290 -6.475 34.743 1.00 92.75 498 THR A C 1
ATOM 3873 O O . THR A 1 498 ? -20.260 -5.955 35.177 1.00 92.75 498 THR A O 1
ATOM 3876 N N . LEU A 1 499 ? -21.764 -6.186 33.527 1.00 91.75 499 LEU A N 1
ATOM 3877 C CA . LEU A 1 499 ? -21.191 -5.161 32.653 1.00 91.75 499 LEU A CA 1
ATOM 3878 C C . LEU A 1 499 ? -21.404 -3.750 33.219 1.00 91.75 499 LEU A C 1
ATOM 3880 O O . LEU A 1 499 ? -20.444 -2.983 33.238 1.00 91.75 499 LEU A O 1
ATOM 3884 N N . LEU A 1 500 ? -22.598 -3.426 33.736 1.00 94.50 500 LEU A N 1
ATOM 3885 C CA . LEU A 1 500 ? -22.888 -2.119 34.341 1.00 94.50 500 LEU A CA 1
ATOM 3886 C C . LEU A 1 500 ? -21.947 -1.841 35.515 1.00 94.50 500 LEU A C 1
ATOM 3888 O O . LEU A 1 500 ? -21.282 -0.808 35.547 1.00 94.50 500 LEU A O 1
ATOM 3892 N N . LEU A 1 501 ? -21.844 -2.790 36.451 1.00 93.50 501 LEU A N 1
ATOM 3893 C CA . LEU A 1 501 ? -21.007 -2.647 37.641 1.00 93.50 501 LEU A CA 1
ATOM 3894 C C . LEU A 1 501 ? -19.516 -2.575 37.283 1.00 93.50 501 LEU A C 1
ATOM 3896 O O . LEU A 1 501 ? -18.801 -1.755 37.852 1.00 93.50 501 LEU A O 1
ATOM 3900 N N . LYS A 1 502 ? -19.041 -3.343 36.289 1.00 90.81 502 LYS A N 1
ATOM 3901 C CA . LYS A 1 502 ? -17.667 -3.200 35.771 1.00 90.81 502 LYS A CA 1
ATOM 3902 C C . LYS A 1 502 ? -17.423 -1.842 35.110 1.00 90.81 502 LYS A C 1
ATOM 3904 O O . LYS A 1 502 ? -16.381 -1.241 35.351 1.00 90.81 502 LYS A O 1
ATOM 3909 N N . ALA A 1 503 ? -18.352 -1.362 34.284 1.00 90.00 503 ALA A N 1
ATOM 3910 C CA . ALA A 1 503 ? -18.233 -0.073 33.605 1.00 90.00 503 ALA A CA 1
ATOM 3911 C C . ALA A 1 503 ? -18.282 1.107 34.594 1.00 90.00 503 ALA A C 1
ATOM 3913 O O . ALA A 1 503 ? -17.567 2.084 34.397 1.00 90.00 503 ALA A O 1
ATOM 3914 N N . ALA A 1 504 ? -19.037 0.966 35.689 1.00 92.44 504 ALA A N 1
ATOM 3915 C CA . ALA A 1 504 ? -19.071 1.890 36.823 1.00 92.44 504 ALA A CA 1
ATOM 3916 C C . ALA A 1 504 ? -17.851 1.795 37.766 1.00 92.44 504 ALA A C 1
ATOM 3918 O O . ALA A 1 504 ? -17.763 2.557 38.727 1.00 92.44 504 ALA A O 1
ATOM 3919 N N . ASN A 1 505 ? -16.913 0.870 37.516 1.00 89.50 505 ASN A N 1
ATOM 3920 C CA . ASN A 1 505 ? -15.789 0.542 38.404 1.00 89.50 505 ASN A CA 1
ATOM 3921 C C . ASN A 1 505 ? -16.233 0.167 39.841 1.00 89.50 505 ASN A C 1
ATOM 3923 O O . ASN A 1 505 ? -15.573 0.485 40.831 1.00 89.50 505 ASN A O 1
ATOM 3927 N N . LEU A 1 506 ? -17.383 -0.506 39.945 1.00 88.81 506 LEU A N 1
ATOM 3928 C CA . LEU A 1 506 ? -18.008 -0.961 41.184 1.00 88.81 506 LEU A CA 1
ATOM 3929 C C . LEU A 1 506 ? -17.774 -2.460 41.430 1.00 88.81 506 LEU A C 1
ATOM 3931 O O . LEU A 1 506 ? -17.418 -3.242 40.544 1.00 88.81 506 LEU A O 1
ATOM 3935 N N . VAL A 1 507 ? -18.004 -2.880 42.674 1.00 83.06 507 VAL A N 1
ATOM 3936 C CA . VAL A 1 507 ? -17.794 -4.261 43.123 1.00 83.06 507 VAL A CA 1
ATOM 3937 C C . VAL A 1 507 ? -18.901 -5.172 42.575 1.00 83.06 507 VAL A C 1
ATOM 3939 O O . VAL A 1 507 ? -19.954 -5.328 43.186 1.00 83.06 507 VAL A O 1
ATOM 3942 N N . ALA A 1 508 ? -18.647 -5.802 41.424 1.00 71.12 508 ALA A N 1
ATOM 3943 C CA . ALA A 1 508 ? -19.628 -6.586 40.659 1.00 71.12 508 ALA A CA 1
ATOM 3944 C C . ALA A 1 508 ? -20.226 -7.826 41.371 1.00 71.12 508 ALA A C 1
ATOM 3946 O O . ALA A 1 508 ? -21.175 -8.419 40.859 1.00 71.12 508 ALA A O 1
ATOM 3947 N N . TYR A 1 509 ? -19.693 -8.215 42.536 1.00 75.19 509 TYR A N 1
ATOM 3948 C CA . TYR A 1 509 ? -20.221 -9.279 43.406 1.00 75.19 509 TYR A CA 1
ATOM 3949 C C . TYR A 1 509 ? -20.992 -8.750 44.635 1.00 75.19 509 TYR A C 1
ATOM 3951 O O . TYR A 1 509 ? -21.354 -9.529 45.513 1.00 75.19 509 TYR A O 1
ATOM 3959 N N . SER A 1 510 ? -21.232 -7.438 44.730 1.00 86.19 510 SER A N 1
ATOM 3960 C CA . SER A 1 510 ? -22.060 -6.847 45.786 1.00 86.19 510 SER A CA 1
ATOM 3961 C C . SER A 1 510 ? -23.544 -7.017 45.461 1.00 86.19 510 SER A C 1
ATOM 3963 O O . SER A 1 510 ? -24.066 -6.360 44.562 1.00 86.19 510 SER A O 1
ATOM 3965 N N . GLU A 1 511 ? -24.225 -7.877 46.214 1.00 87.94 511 GLU A N 1
ATOM 3966 C CA . GLU A 1 511 ? -25.647 -8.204 46.033 1.00 87.94 511 GLU A CA 1
ATOM 3967 C C . GLU A 1 511 ? -26.557 -6.960 46.052 1.00 87.94 511 GLU A C 1
ATOM 3969 O O . GLU A 1 511 ? -27.430 -6.800 45.204 1.00 87.94 511 GLU A O 1
ATOM 3974 N N . HIS A 1 512 ? -26.284 -6.013 46.952 1.00 90.88 512 HIS A N 1
ATOM 3975 C CA . HIS A 1 512 ? -27.010 -4.743 47.034 1.00 90.88 512 HIS A CA 1
ATOM 3976 C C . HIS A 1 512 ? -26.851 -3.892 45.761 1.00 90.88 512 HIS A C 1
ATOM 3978 O O . HIS A 1 512 ? -27.834 -3.343 45.267 1.00 90.88 512 HIS A O 1
ATOM 3984 N N . LEU A 1 513 ? -25.640 -3.815 45.193 1.00 90.31 513 LEU A N 1
ATOM 3985 C CA . LEU A 1 513 ? -25.398 -3.058 43.957 1.00 90.31 513 LEU A CA 1
ATOM 3986 C C . LEU A 1 513 ? -25.968 -3.772 42.724 1.00 90.31 513 LEU A C 1
ATOM 3988 O O . LEU A 1 513 ? -26.314 -3.114 41.748 1.00 90.31 513 LEU A O 1
ATOM 3992 N N . ARG A 1 514 ? -26.099 -5.105 42.760 1.00 92.62 514 ARG A N 1
ATOM 3993 C CA . ARG A 1 514 ? -26.793 -5.879 41.718 1.00 92.62 514 ARG A CA 1
ATOM 3994 C C . ARG A 1 514 ? -28.291 -5.564 41.696 1.00 92.62 514 ARG A C 1
ATOM 3996 O O . ARG A 1 514 ? -28.829 -5.302 40.626 1.00 92.62 514 ARG A O 1
ATOM 4003 N N . GLN A 1 515 ? -28.921 -5.479 42.868 1.00 92.50 515 GLN A N 1
ATOM 4004 C CA . GLN A 1 515 ? -30.332 -5.092 43.011 1.00 92.50 515 GLN A CA 1
ATOM 4005 C C . GLN A 1 515 ? -30.599 -3.640 42.567 1.00 92.50 515 GLN A C 1
ATOM 4007 O O . GLN A 1 515 ? -31.641 -3.361 41.981 1.00 92.50 515 GLN A O 1
ATOM 4012 N N . GLU A 1 516 ? -29.652 -2.714 42.764 1.00 93.50 516 GLU A N 1
ATOM 4013 C CA . GLU A 1 516 ? -29.747 -1.358 42.189 1.00 93.50 516 GLU A CA 1
ATOM 4014 C C . GLU A 1 516 ? -29.476 -1.315 40.672 1.00 93.50 516 GLU A C 1
ATOM 4016 O O . GLU A 1 516 ? -30.033 -0.473 39.965 1.00 93.50 516 GLU A O 1
ATOM 4021 N N . ALA A 1 517 ? -28.635 -2.215 40.154 1.00 94.75 517 ALA A N 1
ATOM 4022 C CA . ALA A 1 517 ? -28.294 -2.305 38.734 1.00 94.75 517 ALA A CA 1
ATOM 4023 C C . ALA A 1 517 ? -29.402 -2.930 37.867 1.00 94.75 517 ALA A C 1
ATOM 4025 O O . ALA A 1 517 ? -29.525 -2.570 36.694 1.00 94.75 517 ALA A O 1
ATOM 4026 N N . GLU A 1 518 ? -30.208 -3.843 38.415 1.00 95.81 518 GLU A N 1
ATOM 4027 C CA . GLU A 1 518 ? -31.262 -4.563 37.685 1.00 95.81 518 GLU A CA 1
ATOM 4028 C C . GLU A 1 518 ? -32.269 -3.633 36.964 1.00 95.81 518 GLU A C 1
ATOM 4030 O O . GLU A 1 518 ? -32.488 -3.832 35.762 1.00 95.81 518 GLU A O 1
ATOM 4035 N N . PRO A 1 519 ? -32.837 -2.579 37.593 1.00 95.06 519 PRO A N 1
ATOM 4036 C CA . PRO A 1 519 ? -33.728 -1.643 36.902 1.00 95.06 519 PRO A CA 1
ATOM 4037 C C . PRO A 1 519 ? -33.058 -0.899 35.738 1.00 95.06 519 PRO A C 1
ATOM 4039 O O . PRO A 1 519 ? -33.675 -0.728 34.686 1.00 95.06 519 PRO A O 1
ATOM 4042 N N . VAL A 1 520 ? -31.789 -0.496 35.894 1.00 94.38 520 VAL A N 1
ATOM 4043 C CA . VAL A 1 520 ? -31.012 0.171 34.834 1.00 94.38 520 VAL A CA 1
ATOM 4044 C C . VAL A 1 520 ? -30.762 -0.792 33.672 1.00 94.38 520 VAL A C 1
ATOM 4046 O O . VAL A 1 520 ? -31.003 -0.444 32.516 1.00 94.38 520 VAL A O 1
ATOM 4049 N N . ALA A 1 521 ? -30.342 -2.026 33.963 1.00 93.12 521 ALA A N 1
ATOM 4050 C CA . ALA A 1 521 ? -30.112 -3.049 32.946 1.00 93.12 521 ALA A CA 1
ATOM 4051 C C . ALA A 1 521 ? -31.397 -3.402 32.172 1.00 93.12 521 ALA A C 1
ATOM 4053 O O . ALA A 1 521 ? -31.370 -3.562 30.946 1.00 93.12 521 ALA A O 1
ATOM 4054 N N . THR A 1 522 ? -32.528 -3.446 32.878 1.00 91.62 522 THR A N 1
ATOM 4055 C CA . THR A 1 522 ? -33.857 -3.723 32.322 1.00 91.62 522 THR A CA 1
ATOM 4056 C C . THR A 1 522 ? -34.357 -2.590 31.423 1.00 91.62 522 THR A C 1
ATOM 4058 O O . THR A 1 522 ? -34.763 -2.845 30.289 1.00 91.62 522 THR A O 1
ATOM 4061 N N . GLU A 1 523 ? -34.294 -1.327 31.861 1.00 89.75 523 GLU A N 1
ATOM 4062 C CA . GLU A 1 523 ? -34.789 -0.193 31.059 1.00 89.75 523 GLU A CA 1
ATOM 4063 C C . GLU A 1 523 ? -33.938 0.124 29.822 1.00 89.75 523 GLU A C 1
ATOM 4065 O O . GLU A 1 523 ? -34.472 0.643 28.832 1.00 89.75 523 GLU A O 1
ATOM 4070 N N . LEU A 1 524 ? -32.650 -0.231 29.861 1.00 88.88 524 LEU A N 1
ATOM 4071 C CA . LEU A 1 524 ? -31.724 -0.210 28.723 1.00 88.88 524 LEU A CA 1
ATOM 4072 C C . LEU A 1 524 ? -31.816 -1.479 27.851 1.00 88.88 524 LEU A C 1
ATOM 4074 O O . LEU A 1 524 ? -31.056 -1.632 26.893 1.00 88.88 524 LEU A O 1
ATOM 4078 N N . GLY A 1 525 ? -32.741 -2.395 28.164 1.00 87.06 525 GLY A N 1
ATOM 4079 C CA . GLY A 1 525 ? -33.028 -3.593 27.373 1.00 87.06 525 GLY A CA 1
ATOM 4080 C C . GLY A 1 525 ? -31.857 -4.570 27.257 1.00 87.06 525 GLY A C 1
ATOM 4081 O O . GLY A 1 525 ? -31.764 -5.260 26.246 1.00 87.06 525 GLY A O 1
ATOM 4082 N N . CYS A 1 526 ? -30.944 -4.584 28.236 1.00 88.44 526 CYS A N 1
ATOM 4083 C CA . CYS A 1 526 ? -29.708 -5.380 28.232 1.00 88.44 526 CYS A CA 1
ATOM 4084 C C . CYS A 1 526 ? -28.819 -5.169 26.979 1.00 88.44 526 CYS A C 1
ATOM 4086 O O . CYS A 1 526 ? -28.014 -6.026 26.603 1.00 88.44 526 CYS A O 1
ATOM 4088 N N . LEU A 1 527 ? -28.927 -4.004 26.327 1.00 85.44 527 LEU A N 1
ATOM 4089 C CA . LEU A 1 527 ? -28.112 -3.637 25.167 1.00 85.44 527 LEU A CA 1
ATOM 4090 C C . LEU A 1 527 ? -26.691 -3.270 25.608 1.00 85.44 527 LEU A C 1
ATOM 4092 O O . LEU A 1 527 ? -26.463 -2.162 26.089 1.00 85.44 527 LEU A O 1
ATOM 4096 N N . ALA A 1 528 ? -25.729 -4.173 25.389 1.00 84.50 528 ALA A N 1
ATOM 4097 C CA . ALA A 1 528 ? -24.335 -4.056 25.843 1.00 84.50 528 ALA A CA 1
ATOM 4098 C C . ALA A 1 528 ? -23.711 -2.654 25.678 1.00 84.50 528 ALA A C 1
ATOM 4100 O O . ALA A 1 528 ? -23.057 -2.162 26.592 1.00 84.50 528 ALA A O 1
ATOM 4101 N N . LEU A 1 529 ? -23.952 -1.985 24.544 1.00 84.88 529 LEU A N 1
ATOM 4102 C CA . LEU A 1 529 ? -23.492 -0.615 24.305 1.00 84.88 529 LEU A CA 1
ATOM 4103 C C . LEU A 1 529 ? -24.050 0.396 25.320 1.00 84.88 529 LEU A C 1
ATOM 4105 O O . LEU A 1 529 ? -23.289 1.189 25.860 1.00 84.88 529 LEU A O 1
ATOM 4109 N N . ALA A 1 530 ? -25.362 0.389 25.563 1.00 88.44 530 ALA A N 1
ATOM 4110 C CA . ALA A 1 530 ? -26.021 1.351 26.447 1.00 88.44 530 ALA A CA 1
ATOM 4111 C C . ALA A 1 530 ? -25.682 1.098 27.921 1.00 88.44 530 ALA A C 1
ATOM 4113 O O . ALA A 1 530 ? -25.488 2.044 28.679 1.00 88.44 530 ALA A O 1
ATOM 4114 N N . ILE A 1 531 ? -25.536 -0.175 28.301 1.00 91.69 531 ILE A N 1
ATOM 4115 C CA . ILE A 1 531 ? -25.034 -0.587 29.617 1.00 91.69 531 ILE A CA 1
ATOM 4116 C C . ILE A 1 531 ? -23.618 -0.032 29.860 1.00 91.69 531 ILE A C 1
ATOM 4118 O O . ILE A 1 531 ? -23.330 0.485 30.938 1.00 91.69 531 ILE A O 1
ATOM 4122 N N . ASP A 1 532 ? -22.748 -0.094 28.847 1.00 89.88 532 ASP A N 1
ATOM 4123 C CA . ASP A 1 532 ? -21.384 0.439 28.919 1.00 89.88 532 ASP A CA 1
ATOM 4124 C C . ASP A 1 532 ? -21.372 1.971 29.101 1.00 89.88 532 ASP A C 1
ATOM 4126 O O . ASP A 1 532 ? -20.670 2.476 29.977 1.00 89.88 532 ASP A O 1
ATOM 4130 N N . GLN A 1 533 ? -22.218 2.708 28.358 1.00 90.81 533 GLN A N 1
ATOM 4131 C CA . GLN A 1 533 ? -22.396 4.160 28.554 1.00 90.81 533 GLN A CA 1
ATOM 4132 C C . GLN A 1 533 ? -22.879 4.492 29.972 1.00 90.81 533 GLN A C 1
ATOM 4134 O O . GLN A 1 533 ? -22.337 5.389 30.614 1.00 90.81 533 GLN A O 1
ATOM 4139 N N . ALA A 1 534 ? -23.896 3.772 30.455 1.00 94.25 534 ALA A N 1
ATOM 4140 C CA . ALA A 1 534 ? -24.513 4.003 31.756 1.00 94.25 534 ALA A CA 1
ATOM 4141 C C . ALA A 1 534 ? -23.506 3.835 32.900 1.00 94.25 534 ALA A C 1
ATOM 4143 O O . ALA A 1 534 ? -23.368 4.725 33.739 1.00 94.25 534 ALA A O 1
ATOM 4144 N N . GLY A 1 535 ? -22.741 2.739 32.896 1.00 93.69 535 GLY A N 1
ATOM 4145 C CA . GLY A 1 535 ? -21.695 2.524 33.893 1.00 93.69 535 GLY A CA 1
ATOM 4146 C C . GLY A 1 535 ? -20.577 3.563 33.790 1.00 93.69 535 GLY A C 1
ATOM 4147 O O . GLY A 1 535 ? -20.200 4.151 34.802 1.00 93.69 535 GLY A O 1
ATOM 4148 N N . SER A 1 536 ? -20.103 3.871 32.577 1.00 92.31 536 SER A N 1
ATOM 4149 C CA . SER A 1 536 ? -19.099 4.925 32.372 1.00 92.31 536 SER A CA 1
ATOM 4150 C C . SER A 1 536 ? -19.557 6.293 32.893 1.00 92.31 536 SER A C 1
ATOM 4152 O O . SER A 1 536 ? -18.765 6.998 33.515 1.00 92.31 536 SER A O 1
ATOM 4154 N N . TYR A 1 537 ? -20.829 6.660 32.710 1.00 94.69 537 TYR A N 1
ATOM 4155 C CA . TYR A 1 537 ? -21.387 7.888 33.279 1.00 94.69 537 TYR A CA 1
ATOM 4156 C C . TYR A 1 537 ? -21.412 7.857 34.814 1.00 94.69 537 TYR A C 1
ATOM 4158 O O . TYR A 1 537 ? -20.947 8.809 35.439 1.00 94.69 537 TYR A O 1
ATOM 4166 N N . ILE A 1 538 ? -21.903 6.764 35.417 1.00 95.25 538 ILE A N 1
ATOM 4167 C CA . ILE A 1 538 ? -21.954 6.578 36.880 1.00 95.25 538 ILE A CA 1
ATOM 4168 C C . ILE A 1 538 ? -20.557 6.770 37.490 1.00 95.25 538 ILE A C 1
ATOM 4170 O O . ILE A 1 538 ? -20.393 7.533 38.443 1.00 95.25 538 ILE A O 1
ATOM 4174 N N . PHE A 1 539 ? -19.531 6.158 36.889 1.00 92.75 539 PHE A N 1
ATOM 4175 C CA . PHE A 1 539 ? -18.140 6.335 37.310 1.00 92.75 539 PHE A CA 1
ATOM 4176 C C . PHE A 1 539 ? -17.660 7.789 37.171 1.00 92.75 539 PHE A C 1
ATOM 4178 O O . PHE A 1 539 ? -17.099 8.353 38.114 1.00 92.75 539 PHE A O 1
ATOM 4185 N N . MET A 1 540 ? -17.893 8.412 36.011 1.00 91.19 540 MET A N 1
ATOM 4186 C CA . MET A 1 540 ? -17.370 9.745 35.693 1.00 91.19 540 MET A CA 1
ATOM 4187 C C . MET A 1 540 ? -18.053 10.886 36.451 1.00 91.19 540 MET A C 1
ATOM 4189 O O . MET A 1 540 ? -17.411 11.896 36.730 1.00 91.19 540 MET A O 1
ATOM 4193 N N . GLN A 1 541 ? -19.334 10.751 36.796 1.00 91.75 541 GLN A N 1
ATOM 4194 C CA . GLN A 1 541 ? -20.064 11.732 37.609 1.00 91.75 541 GLN A CA 1
ATOM 4195 C C . GLN A 1 541 ? -20.074 11.396 39.105 1.00 91.75 541 GLN A C 1
ATOM 4197 O O . GLN A 1 541 ? -20.481 12.232 39.907 1.00 91.75 541 GLN A O 1
ATOM 4202 N N . ARG A 1 542 ? -19.581 10.210 39.495 1.00 89.31 542 ARG A N 1
ATOM 4203 C CA . ARG A 1 542 ? -19.515 9.729 40.889 1.00 89.31 542 ARG A CA 1
ATOM 4204 C C . ARG A 1 542 ? -20.876 9.728 41.604 1.00 89.31 542 ARG A C 1
ATOM 4206 O O . ARG A 1 542 ? -20.935 9.913 42.819 1.00 89.31 542 ARG A O 1
ATOM 4213 N N . CYS A 1 543 ? -21.956 9.536 40.851 1.00 92.38 543 CYS A N 1
ATOM 4214 C CA . CYS A 1 543 ? -23.315 9.423 41.372 1.00 92.38 543 CYS A CA 1
ATOM 4215 C C . CYS A 1 543 ? -23.659 7.966 41.735 1.00 92.38 543 CYS A C 1
ATOM 4217 O O . CYS A 1 543 ? -22.907 7.041 41.418 1.00 92.38 543 CYS A O 1
ATOM 4219 N N . SER A 1 544 ? -24.784 7.743 42.419 1.00 94.06 544 SER A N 1
ATOM 4220 C CA . SER A 1 544 ? -25.296 6.388 42.651 1.00 94.06 544 SER A CA 1
ATOM 4221 C C . SER A 1 544 ? -25.996 5.825 41.408 1.00 94.06 544 SER A C 1
ATOM 4223 O O . SER A 1 544 ? -26.368 6.547 40.477 1.00 94.06 544 SER A O 1
ATOM 4225 N N . ILE A 1 545 ? -26.226 4.509 41.407 1.00 94.88 545 ILE A N 1
ATOM 4226 C CA . ILE A 1 545 ? -26.977 3.832 40.342 1.00 94.88 545 ILE A CA 1
ATOM 4227 C C . ILE A 1 545 ? -28.436 4.338 40.315 1.00 94.88 545 ILE A C 1
ATOM 4229 O O . ILE A 1 545 ? -29.018 4.509 39.241 1.00 94.88 545 ILE A O 1
ATOM 4233 N N . ALA A 1 546 ? -29.001 4.660 41.486 1.00 93.12 546 ALA A N 1
ATOM 4234 C CA . ALA A 1 546 ? -30.332 5.248 41.625 1.00 93.12 546 ALA A CA 1
ATOM 4235 C C . ALA A 1 546 ? -30.423 6.674 41.044 1.00 93.12 546 ALA A C 1
ATOM 4237 O O . ALA A 1 546 ? -31.371 6.966 40.312 1.00 93.12 546 ALA A O 1
ATOM 4238 N N . ASP A 1 547 ? -29.426 7.534 41.299 1.00 93.38 547 ASP A N 1
ATOM 4239 C CA . ASP A 1 547 ? -29.368 8.890 40.724 1.00 93.38 547 ASP A CA 1
ATOM 4240 C C . ASP A 1 547 ? -29.327 8.826 39.190 1.00 93.38 547 ASP A C 1
ATOM 4242 O O . ASP A 1 547 ? -30.073 9.529 38.503 1.00 93.38 547 ASP A O 1
ATOM 4246 N N . TYR A 1 548 ? -28.491 7.935 38.640 1.00 95.31 548 TYR A N 1
ATOM 4247 C CA . TYR A 1 548 ? -28.415 7.725 37.197 1.00 95.31 548 TYR A CA 1
ATOM 4248 C C . TYR A 1 548 ? -29.752 7.268 36.606 1.00 95.31 548 TYR A C 1
ATOM 4250 O O . TYR A 1 548 ? -30.172 7.787 35.572 1.00 95.31 548 TYR A O 1
ATOM 4258 N N . LEU A 1 549 ? -30.446 6.331 37.260 1.00 94.44 549 LEU A N 1
ATOM 4259 C CA . LEU A 1 549 ? -31.751 5.848 36.807 1.00 94.44 549 LEU A CA 1
ATOM 4260 C C . LEU A 1 549 ? -32.794 6.977 36.743 1.00 94.44 549 LEU A C 1
ATOM 4262 O O . LEU A 1 549 ? -33.604 7.003 35.813 1.00 94.44 549 LEU A O 1
ATOM 4266 N N . GLN A 1 550 ? -32.768 7.927 37.684 1.00 93.81 550 GLN A N 1
ATOM 4267 C CA . GLN A 1 550 ? -33.627 9.111 37.628 1.00 93.81 550 GLN A CA 1
ATOM 4268 C C . GLN A 1 550 ? -33.264 10.015 36.438 1.00 93.81 550 GLN A C 1
ATOM 4270 O O . GLN A 1 550 ? -34.127 10.277 35.597 1.00 93.81 550 GLN A O 1
ATOM 4275 N N . VAL A 1 551 ? -31.994 10.421 36.315 1.00 92.94 551 VAL A N 1
ATOM 4276 C CA . VAL A 1 551 ? -31.507 11.275 35.209 1.00 92.94 551 VAL A CA 1
ATOM 4277 C C . VAL A 1 551 ? -31.795 10.640 33.841 1.00 92.94 551 VAL A C 1
ATOM 4279 O O . VAL A 1 551 ? -32.197 11.325 32.896 1.00 92.94 551 VAL A O 1
ATOM 4282 N N . PHE A 1 552 ? -31.660 9.316 33.737 1.00 92.75 552 PHE A N 1
ATOM 4283 C CA . PHE A 1 552 ? -31.999 8.548 32.544 1.00 92.75 552 PHE A CA 1
ATOM 4284 C C . PHE A 1 552 ? -33.485 8.635 32.184 1.00 92.75 552 PHE A C 1
ATOM 4286 O O . PHE A 1 552 ? -33.820 8.970 31.045 1.00 92.75 552 PHE A O 1
ATOM 4293 N N . ARG A 1 553 ? -34.382 8.375 33.143 1.00 92.25 553 ARG A N 1
ATOM 4294 C CA . ARG A 1 553 ? -35.838 8.451 32.933 1.00 92.25 553 ARG A CA 1
ATOM 4295 C C . ARG A 1 553 ? -36.279 9.855 32.528 1.00 92.25 553 ARG A C 1
ATOM 4297 O O . ARG A 1 553 ? -37.069 9.999 31.593 1.00 92.25 553 ARG A O 1
ATOM 4304 N N . GLU A 1 554 ? -35.739 10.880 33.183 1.00 89.94 554 GLU A N 1
ATOM 4305 C CA . GLU A 1 554 ? -36.020 12.285 32.879 1.00 89.94 554 GLU A CA 1
ATOM 4306 C C . GLU A 1 554 ? -35.569 12.654 31.458 1.00 89.94 554 GLU A C 1
ATOM 4308 O O . GLU A 1 554 ? -36.389 13.111 30.655 1.00 89.94 554 GLU A O 1
ATOM 4313 N N . ARG A 1 555 ? -34.312 12.373 31.078 1.00 89.12 555 ARG A N 1
ATOM 4314 C CA . ARG A 1 555 ? -33.825 12.712 29.728 1.00 89.12 555 ARG A CA 1
ATOM 4315 C C . ARG A 1 555 ? -34.485 11.876 28.628 1.00 89.12 555 ARG A C 1
ATOM 4317 O O . ARG A 1 555 ? -34.766 12.408 27.553 1.00 89.12 555 ARG A O 1
ATOM 4324 N N . ARG A 1 556 ? -34.813 10.606 28.886 1.00 86.62 556 ARG A N 1
ATOM 4325 C CA . ARG A 1 556 ? -35.616 9.781 27.965 1.00 86.62 556 ARG A CA 1
ATOM 4326 C C . ARG A 1 556 ? -36.992 10.414 27.721 1.00 86.62 556 ARG A C 1
ATOM 4328 O O . ARG A 1 556 ? -37.438 10.467 26.577 1.00 86.62 556 ARG A O 1
ATOM 4335 N N . ALA A 1 557 ? -37.634 10.946 28.763 1.00 85.88 557 ALA A N 1
ATOM 4336 C CA . ALA A 1 557 ? -38.918 11.640 28.655 1.00 85.88 557 ALA A CA 1
ATOM 4337 C C . ALA A 1 557 ? -38.829 13.014 27.958 1.00 85.88 557 ALA A C 1
ATOM 4339 O O . ALA A 1 557 ? -39.808 13.427 27.337 1.00 85.88 557 ALA A O 1
ATOM 4340 N N . GLU A 1 558 ? -37.690 13.713 28.017 1.00 84.75 558 GLU A N 1
ATOM 4341 C CA . GLU A 1 558 ? -37.442 14.897 27.179 1.00 84.75 558 GLU A CA 1
ATOM 4342 C C . GLU A 1 558 ? -37.278 14.524 25.695 1.00 84.75 558 GLU A C 1
ATOM 4344 O O . GLU A 1 558 ? -37.945 15.109 24.845 1.00 84.75 558 GLU A O 1
ATOM 4349 N N . LEU A 1 559 ? -36.417 13.549 25.372 1.00 81.25 559 LEU A N 1
ATOM 4350 C CA . LEU A 1 559 ? -36.136 13.141 23.985 1.00 81.25 559 LEU A CA 1
ATOM 4351 C C . LEU A 1 559 ? -37.382 12.602 23.268 1.00 81.25 559 LEU A C 1
ATOM 4353 O O . LEU A 1 559 ? -37.577 12.884 22.090 1.00 81.25 559 LEU A O 1
ATOM 4357 N N . LEU A 1 560 ? -38.271 11.913 23.991 1.00 76.19 560 LEU A N 1
ATOM 4358 C CA . LEU A 1 560 ? -39.581 11.470 23.493 1.00 76.19 560 LEU A CA 1
ATOM 4359 C C . LEU A 1 560 ? -40.527 12.617 23.076 1.00 76.19 560 LEU A C 1
ATOM 4361 O O . LEU A 1 560 ? -41.542 12.356 22.430 1.00 76.19 560 LEU A O 1
ATOM 4365 N N . ARG A 1 561 ? -40.236 13.870 23.456 1.00 81.25 561 ARG A N 1
ATOM 4366 C CA . ARG A 1 561 ? -41.035 15.065 23.123 1.00 81.25 561 ARG A CA 1
ATOM 4367 C C . ARG A 1 561 ? -40.402 15.937 22.034 1.00 81.25 561 ARG A C 1
ATOM 4369 O O . ARG A 1 561 ? -41.084 16.811 21.508 1.00 81.25 561 ARG A O 1
ATOM 4376 N N . ASP A 1 562 ? -39.127 15.730 21.717 1.00 77.50 562 ASP A N 1
ATOM 4377 C CA . ASP A 1 562 ? -38.382 16.516 20.731 1.00 77.50 562 ASP A CA 1
ATOM 4378 C C . ASP A 1 562 ? -38.682 15.996 19.312 1.00 77.50 562 ASP A C 1
ATOM 4380 O O . ASP A 1 562 ? -38.484 14.819 19.002 1.00 77.50 562 ASP A O 1
ATOM 4384 N N . GLU A 1 563 ? -39.191 16.885 18.450 1.00 75.31 563 GLU A N 1
ATOM 4385 C CA . GLU A 1 563 ? -39.614 16.579 17.074 1.00 75.31 563 GLU A CA 1
ATOM 4386 C C . GLU A 1 563 ? -38.526 15.854 16.262 1.00 75.31 563 GLU A C 1
ATOM 4388 O O . GLU A 1 563 ? -38.853 15.006 15.431 1.00 75.31 563 GLU A O 1
ATOM 4393 N N . ARG A 1 564 ? -37.239 16.127 16.532 1.00 72.44 564 ARG A N 1
ATOM 4394 C CA . ARG A 1 564 ? -36.095 15.560 15.793 1.00 72.44 564 ARG A CA 1
ATOM 4395 C C . ARG A 1 564 ? -35.961 14.044 15.915 1.00 72.44 564 ARG A C 1
ATOM 4397 O O . ARG A 1 564 ? -35.377 13.422 15.033 1.00 72.44 564 ARG A O 1
ATOM 4404 N N . TYR A 1 565 ? -36.500 13.448 16.980 1.00 71.69 565 TYR A N 1
ATOM 4405 C CA . TYR A 1 565 ? -36.379 12.011 17.257 1.00 71.69 565 TYR A CA 1
ATOM 4406 C C . TYR A 1 565 ? -37.696 11.247 17.048 1.00 71.69 565 TYR A C 1
ATOM 4408 O O . TYR A 1 565 ? -37.770 10.045 17.333 1.00 71.69 565 TYR A O 1
ATOM 4416 N N . LYS A 1 566 ? -38.748 11.906 16.536 1.00 60.53 566 LYS A N 1
ATOM 4417 C CA . LYS A 1 566 ? -40.012 11.238 16.194 1.00 60.53 566 LYS A CA 1
ATOM 4418 C C . LYS A 1 566 ? -39.818 10.238 15.055 1.00 60.53 566 LYS A C 1
ATOM 4420 O O . LYS A 1 566 ? -39.144 10.509 14.069 1.00 60.53 566 LYS A O 1
ATOM 4425 N N . GLY A 1 567 ? -40.448 9.072 15.190 1.00 55.06 567 GLY A N 1
ATOM 4426 C CA . GLY A 1 567 ? -40.351 7.982 14.216 1.00 55.06 567 GLY A CA 1
ATOM 4427 C C . GLY A 1 567 ? -39.110 7.093 14.359 1.00 55.06 567 GLY A C 1
ATOM 4428 O O . GLY A 1 567 ? -39.044 6.066 13.689 1.00 55.06 567 GLY A O 1
ATOM 4429 N N . GLN A 1 568 ? -38.161 7.424 15.246 1.00 60.72 568 GLN A N 1
ATOM 4430 C CA . GLN A 1 568 ? -37.126 6.471 15.657 1.00 60.72 568 GLN A CA 1
ATOM 4431 C C . GLN A 1 568 ? -37.716 5.356 16.535 1.00 60.72 568 GLN A C 1
ATOM 4433 O O . GLN A 1 568 ? -38.714 5.549 17.231 1.00 60.72 568 GLN A O 1
ATOM 4438 N N . ASP A 1 569 ? -37.076 4.187 16.521 1.00 61.09 569 ASP A N 1
ATOM 4439 C CA . ASP A 1 569 ? -37.462 3.048 17.354 1.00 61.09 569 ASP A CA 1
ATOM 4440 C C . ASP A 1 569 ? -37.292 3.351 18.868 1.00 61.09 569 ASP A C 1
ATOM 4442 O O . ASP A 1 569 ? -36.269 3.921 19.267 1.00 61.09 569 ASP A O 1
ATOM 4446 N N . PRO A 1 570 ? -38.233 2.945 19.748 1.00 58.34 570 PRO A N 1
ATOM 4447 C CA . PRO A 1 570 ? -38.145 3.206 21.188 1.00 58.34 570 PRO A CA 1
ATOM 4448 C C . PRO A 1 570 ? -36.937 2.599 21.928 1.00 58.34 570 PRO A C 1
ATOM 4450 O O . PRO A 1 570 ? -36.612 3.077 23.022 1.00 58.34 570 PRO A O 1
ATOM 4453 N N . ARG A 1 571 ? -36.254 1.575 21.383 1.00 63.19 571 ARG A N 1
ATOM 4454 C CA . ARG A 1 571 ? -34.952 1.112 21.906 1.00 63.19 571 ARG A CA 1
ATOM 4455 C C . ARG A 1 571 ? -33.832 2.040 21.431 1.00 63.19 571 ARG A C 1
ATOM 4457 O O . ARG A 1 571 ? -33.006 2.432 22.250 1.00 63.19 571 ARG A O 1
ATOM 4464 N N . SER A 1 572 ? -33.830 2.474 20.167 1.00 68.06 572 SER A N 1
ATOM 4465 C CA . SER A 1 572 ? -32.882 3.493 19.674 1.00 68.06 572 SER A CA 1
ATOM 4466 C C . SER A 1 572 ? -32.960 4.804 20.467 1.00 68.06 572 SER A C 1
ATOM 4468 O O . SER A 1 572 ? -31.922 5.330 20.862 1.00 68.06 572 SER A O 1
ATOM 4470 N N . GLN A 1 573 ? -34.164 5.280 20.799 1.00 70.62 573 GLN A N 1
ATOM 4471 C CA . GLN A 1 573 ? -34.360 6.476 21.631 1.00 70.62 573 GLN A CA 1
ATOM 4472 C C . GLN A 1 573 ? -33.818 6.306 23.065 1.00 70.62 573 GLN A C 1
ATOM 4474 O O . GLN A 1 573 ? -33.243 7.239 23.627 1.00 70.62 573 GLN A O 1
ATOM 4479 N N . ALA A 1 574 ? -33.944 5.111 23.656 1.00 71.44 574 ALA A N 1
ATOM 4480 C CA . ALA A 1 574 ? -33.343 4.799 24.957 1.00 71.44 574 ALA A CA 1
ATOM 4481 C C . ALA A 1 574 ? -31.805 4.822 24.897 1.00 71.44 574 ALA A C 1
ATOM 4483 O O . ALA A 1 574 ? -31.154 5.358 25.789 1.00 71.44 574 ALA A O 1
ATOM 4484 N N . VAL A 1 575 ? -31.222 4.301 23.814 1.00 81.94 575 VAL A N 1
ATOM 4485 C CA . VAL A 1 575 ? -29.774 4.346 23.566 1.00 81.94 575 VAL A CA 1
ATOM 4486 C C . VAL A 1 575 ? -29.294 5.796 23.375 1.00 81.94 575 VAL A C 1
ATOM 4488 O O . VAL A 1 575 ? -28.323 6.198 24.017 1.00 81.94 575 VAL A O 1
ATOM 4491 N N . TYR A 1 576 ? -30.010 6.607 22.585 1.00 87.44 576 TYR A N 1
ATOM 4492 C CA . TYR A 1 576 ? -29.726 8.038 22.385 1.00 87.44 576 TYR A CA 1
ATOM 4493 C C . TYR A 1 576 ? -29.743 8.830 23.704 1.00 87.44 576 TYR A C 1
ATOM 4495 O O . TYR A 1 576 ? -28.897 9.702 23.901 1.00 87.44 576 TYR A O 1
ATOM 4503 N N . ALA A 1 577 ? -30.644 8.498 24.638 1.00 88.31 577 ALA A N 1
ATOM 4504 C CA . ALA A 1 577 ? -30.667 9.123 25.960 1.00 88.31 577 ALA A CA 1
ATOM 4505 C C . ALA A 1 577 ? -29.353 8.911 26.731 1.00 88.31 577 ALA A C 1
ATOM 4507 O O . ALA A 1 577 ? -28.852 9.861 27.326 1.00 88.31 577 ALA A O 1
ATOM 4508 N N . THR A 1 578 ? -28.745 7.719 26.669 1.00 91.06 578 THR A N 1
ATOM 4509 C CA . THR A 1 578 ? -27.461 7.467 27.356 1.00 91.06 578 THR A CA 1
ATOM 4510 C C . THR A 1 578 ? -26.312 8.313 26.796 1.00 91.06 578 THR A C 1
ATOM 4512 O O . THR A 1 578 ? -25.515 8.839 27.573 1.00 91.06 578 THR A O 1
ATOM 4515 N N . PHE A 1 579 ? -26.261 8.524 25.475 1.00 92.00 579 PHE A N 1
ATOM 4516 C CA . PHE A 1 579 ? -25.246 9.372 24.838 1.00 92.00 579 PHE A CA 1
ATOM 4517 C C . PHE A 1 579 ? -25.435 10.854 25.191 1.00 92.00 579 PHE A C 1
ATOM 4519 O O . PHE A 1 579 ? -24.469 11.547 25.509 1.00 92.00 579 PHE A O 1
ATOM 4526 N N . ASP A 1 580 ? -26.682 11.337 25.170 1.00 91.88 580 ASP A N 1
ATOM 4527 C CA . ASP A 1 580 ? -27.009 12.735 25.463 1.00 91.88 580 ASP A CA 1
ATOM 4528 C C . ASP A 1 580 ? -26.709 13.111 26.920 1.00 91.88 580 ASP A C 1
ATOM 4530 O O . ASP A 1 580 ? -26.174 14.186 27.182 1.00 91.88 580 ASP A O 1
ATOM 4534 N N . ILE A 1 581 ? -26.962 12.197 27.861 1.00 92.94 581 ILE A N 1
ATOM 4535 C CA . ILE A 1 581 ? -26.620 12.354 29.282 1.00 92.94 581 ILE A CA 1
ATOM 4536 C C . ILE A 1 581 ? -25.099 12.512 29.467 1.00 92.94 581 ILE A C 1
ATOM 4538 O O . ILE A 1 581 ? -24.659 13.467 30.112 1.00 92.94 581 ILE A O 1
ATOM 4542 N N . SER A 1 582 ? -24.287 11.657 28.834 1.00 94.31 582 SER A N 1
ATOM 4543 C CA . SER A 1 582 ? -22.819 11.792 28.829 1.00 94.31 582 SER A CA 1
ATOM 4544 C C . SER A 1 582 ? -22.345 13.097 28.179 1.00 94.31 582 SER A C 1
ATOM 4546 O O . SER A 1 582 ? -21.472 13.779 28.712 1.00 94.31 582 SER A O 1
ATOM 4548 N N . TYR A 1 583 ? -22.955 13.502 27.064 1.00 94.56 583 TYR A N 1
ATOM 4549 C CA . TYR A 1 583 ? -22.662 14.774 26.398 1.00 94.56 583 TYR A CA 1
ATOM 4550 C C . TYR A 1 583 ? -23.011 15.995 27.255 1.00 94.56 583 TYR A C 1
ATOM 4552 O O . TYR A 1 583 ? -22.227 16.942 27.309 1.00 94.56 583 TYR A O 1
ATOM 4560 N N . ARG A 1 584 ? -24.142 15.972 27.971 1.00 92.38 584 ARG A N 1
ATOM 4561 C CA . ARG A 1 584 ? -24.524 17.025 28.923 1.00 92.38 584 ARG A CA 1
ATOM 4562 C C . ARG A 1 584 ? -23.516 17.143 30.068 1.00 92.38 584 ARG A C 1
ATOM 4564 O O . ARG A 1 584 ? -23.164 18.266 30.413 1.00 92.38 584 ARG A O 1
ATOM 4571 N N . ALA A 1 585 ? -22.993 16.031 30.590 1.00 92.62 585 ALA A N 1
ATOM 4572 C CA . ALA A 1 585 ? -21.931 16.057 31.602 1.00 92.62 585 ALA A CA 1
ATOM 4573 C C . ALA A 1 585 ? -20.620 16.665 31.071 1.00 92.62 585 ALA A C 1
ATOM 4575 O O . ALA A 1 585 ? -20.066 17.562 31.704 1.00 92.62 585 ALA A O 1
ATOM 4576 N N . VAL A 1 586 ? -20.152 16.261 29.882 1.00 93.69 586 VAL A N 1
ATOM 4577 C CA . VAL A 1 586 ? -18.975 16.892 29.245 1.00 93.69 586 VAL A CA 1
ATOM 4578 C C . VAL A 1 586 ? -19.227 18.383 28.972 1.00 93.69 586 VAL A C 1
ATOM 4580 O O . VAL A 1 586 ? -18.328 19.204 29.141 1.00 93.69 586 VAL A O 1
ATOM 4583 N N . LYS A 1 587 ? -20.458 18.766 28.610 1.00 93.12 587 LYS A N 1
ATOM 4584 C CA . LYS A 1 587 ? -20.833 20.168 28.382 1.00 93.12 587 LYS A CA 1
ATOM 4585 C C . LYS A 1 587 ? -20.882 21.007 29.663 1.00 93.12 587 LYS A C 1
ATOM 4587 O O . LYS A 1 587 ? -20.477 22.162 29.599 1.00 93.12 587 LYS A O 1
ATOM 4592 N N . ALA A 1 588 ? -21.302 20.442 30.794 1.00 90.62 588 ALA A N 1
ATOM 4593 C CA . ALA A 1 588 ? -21.226 21.106 32.098 1.00 90.62 588 ALA A CA 1
ATOM 4594 C C . ALA A 1 588 ? -19.766 21.307 32.541 1.00 90.62 588 ALA A C 1
ATOM 4596 O O . ALA A 1 588 ? -19.371 22.413 32.892 1.00 90.62 588 ALA A O 1
ATOM 4597 N N . LEU A 1 589 ? -18.907 20.288 32.402 1.00 89.00 589 LEU A N 1
ATOM 4598 C CA . LEU A 1 589 ? -17.463 20.434 32.654 1.00 89.00 589 LEU A CA 1
ATOM 4599 C C . LEU A 1 589 ? -16.831 21.537 31.780 1.00 89.00 589 LEU A C 1
ATOM 4601 O O . LEU A 1 589 ? -15.984 22.299 32.241 1.00 89.00 589 LEU A O 1
ATOM 4605 N N . ALA A 1 590 ? -17.281 21.673 30.529 1.00 88.75 590 ALA A N 1
ATOM 4606 C CA . ALA A 1 590 ? -16.819 22.710 29.610 1.00 88.75 590 ALA A CA 1
ATOM 4607 C C . ALA A 1 590 ? -17.248 24.147 29.990 1.00 88.75 590 ALA A C 1
ATOM 4609 O O . ALA A 1 590 ? -16.564 25.087 29.567 1.00 88.75 590 ALA A O 1
ATOM 4610 N N . THR A 1 591 ? -18.335 24.327 30.757 1.00 85.69 591 THR A N 1
ATOM 4611 C CA . THR A 1 591 ? -18.822 25.635 31.247 1.00 85.69 591 THR A CA 1
ATOM 4612 C C . THR A 1 591 ? -18.333 25.966 32.651 1.00 85.69 591 THR A C 1
ATOM 4614 O O . THR A 1 591 ? -17.866 27.075 32.896 1.00 85.69 591 THR A O 1
ATOM 4617 N N . ASP A 1 592 ? -18.402 25.007 33.568 1.00 76.62 592 ASP A N 1
ATOM 4618 C CA . ASP A 1 592 ? -18.257 25.247 35.009 1.00 76.62 592 ASP A CA 1
ATOM 4619 C C . ASP A 1 592 ? -16.784 25.427 35.422 1.00 76.62 592 ASP A C 1
ATOM 4621 O O . ASP A 1 592 ? -16.475 25.914 36.509 1.00 76.62 592 ASP A O 1
ATOM 4625 N N . GLN A 1 593 ? -15.865 25.055 34.525 1.00 71.88 593 GLN A N 1
ATOM 4626 C CA . GLN A 1 593 ? -14.413 25.141 34.670 1.00 71.88 593 GLN A CA 1
ATOM 4627 C C . GLN A 1 593 ? -13.785 26.076 33.613 1.00 71.88 593 GLN A C 1
ATOM 4629 O O . GLN A 1 593 ? -12.749 25.774 33.008 1.00 71.88 593 GLN A O 1
ATOM 4634 N N . GLU A 1 594 ? -14.412 27.222 33.337 1.00 64.25 594 GLU A N 1
ATOM 4635 C CA . GLU A 1 594 ? -13.816 28.252 32.478 1.00 64.25 594 GLU A CA 1
ATOM 4636 C C . GLU A 1 594 ? -12.467 28.744 33.052 1.00 64.25 594 GLU A C 1
ATOM 4638 O O . GLU A 1 594 ? -12.310 28.948 34.254 1.00 64.25 594 GLU A O 1
ATOM 4643 N N . GLY A 1 595 ? -11.444 28.853 32.197 1.00 61.53 595 GLY A N 1
ATOM 4644 C CA . GLY A 1 595 ? -10.065 29.172 32.604 1.00 61.53 595 GLY A CA 1
ATOM 4645 C C . GLY A 1 595 ? -9.251 28.020 33.223 1.00 61.53 595 GLY A C 1
ATOM 4646 O O . GLY A 1 595 ? -8.033 28.151 33.340 1.00 61.53 595 GLY A O 1
ATOM 4647 N N . HIS A 1 596 ? -9.865 26.882 33.565 1.00 72.50 596 HIS A N 1
ATOM 4648 C CA . HIS A 1 596 ? -9.164 25.690 34.062 1.00 72.50 596 HIS A CA 1
ATOM 4649 C C . HIS A 1 596 ? -8.830 24.690 32.936 1.00 72.50 596 HIS A C 1
ATOM 4651 O O . HIS A 1 596 ? -9.473 24.666 31.885 1.00 72.50 596 HIS A O 1
ATOM 4657 N N . PHE A 1 597 ? -7.817 23.847 33.176 1.00 70.69 597 PHE A N 1
ATOM 4658 C CA . PHE A 1 597 ? -7.303 22.873 32.201 1.00 70.69 597 PHE A CA 1
ATOM 4659 C C . PHE A 1 597 ? -8.339 21.790 31.853 1.00 70.69 597 PHE A C 1
ATOM 4661 O O . PHE A 1 597 ? -8.643 21.590 30.682 1.00 70.69 597 PHE A O 1
ATOM 4668 N N . GLU A 1 598 ? -8.955 21.178 32.869 1.00 75.94 598 GLU A N 1
ATOM 4669 C CA . GLU A 1 598 ? -10.008 20.156 32.723 1.00 75.94 598 GLU A CA 1
ATOM 4670 C C . GLU A 1 598 ? -11.203 20.661 31.884 1.00 75.94 598 GLU A C 1
ATOM 4672 O O . GLU A 1 598 ? -11.700 19.952 31.007 1.00 75.94 598 GLU A O 1
ATOM 4677 N N . GLY A 1 599 ? -11.599 21.927 32.059 1.00 85.81 599 GLY A N 1
ATOM 4678 C CA . GLY A 1 599 ? -12.640 22.560 31.247 1.00 85.81 599 GLY A CA 1
ATOM 4679 C C . GLY A 1 599 ? -12.225 22.807 29.791 1.00 85.81 599 GLY A C 1
ATOM 4680 O O . GLY A 1 599 ? -13.070 22.778 28.897 1.00 85.81 599 GLY A O 1
ATOM 4681 N N . GLU A 1 600 ? -10.935 23.026 29.510 1.00 85.38 600 GLU A N 1
ATOM 4682 C CA . GLU A 1 600 ? -10.436 23.138 28.130 1.00 85.38 600 GLU A CA 1
ATOM 4683 C C . GLU A 1 600 ? -10.353 21.771 27.447 1.00 85.38 600 GLU A C 1
ATOM 4685 O O . GLU A 1 600 ? -10.721 21.656 26.277 1.00 85.38 600 GLU A O 1
ATOM 4690 N N . ASP A 1 601 ? -9.976 20.723 28.181 1.00 89.62 601 ASP A N 1
ATOM 4691 C CA . ASP A 1 601 ? -10.062 19.340 27.708 1.00 89.62 601 ASP A CA 1
ATOM 4692 C C . ASP A 1 601 ? -11.517 18.949 27.404 1.00 89.62 601 ASP A C 1
ATOM 4694 O O . ASP A 1 601 ? -11.784 18.340 26.367 1.00 89.62 601 ASP A O 1
ATOM 4698 N N . ALA A 1 602 ? -12.480 19.387 28.223 1.00 92.62 602 ALA A N 1
ATOM 4699 C CA . ALA A 1 602 ? -13.908 19.223 27.955 1.00 92.62 602 ALA A CA 1
ATOM 4700 C C . ALA A 1 602 ? -14.377 19.997 26.706 1.00 92.62 602 ALA A C 1
ATOM 4702 O O . ALA A 1 602 ? -15.061 19.430 25.850 1.00 92.62 602 ALA A O 1
ATOM 4703 N N . ARG A 1 603 ? -13.954 21.256 26.519 1.00 92.12 603 ARG A N 1
ATOM 4704 C CA . ARG A 1 603 ? -14.222 22.012 25.276 1.00 92.12 603 ARG A CA 1
ATOM 4705 C C . ARG A 1 603 ? -13.601 21.332 24.049 1.00 92.12 603 ARG A C 1
ATOM 4707 O O . ARG A 1 603 ? -14.218 21.312 22.985 1.00 92.12 603 ARG A O 1
ATOM 4714 N N . ASN A 1 604 ? -12.426 20.722 24.187 1.00 93.25 604 ASN A N 1
ATOM 4715 C CA . ASN A 1 604 ? -11.784 19.937 23.131 1.00 93.25 604 ASN A CA 1
ATOM 4716 C C . ASN A 1 604 ? -12.493 18.608 22.845 1.00 93.25 604 ASN A C 1
ATOM 4718 O O . ASN A 1 604 ? -12.668 18.273 21.676 1.00 93.25 604 ASN A O 1
ATOM 4722 N N . ALA A 1 605 ? -12.972 17.898 23.867 1.00 95.62 605 ALA A N 1
ATOM 4723 C CA . ALA A 1 605 ? -13.791 16.697 23.717 1.00 95.62 605 ALA A CA 1
ATOM 4724 C C . ALA A 1 605 ? -15.054 16.972 22.882 1.00 95.62 605 ALA A C 1
ATOM 4726 O O . ALA A 1 605 ? -15.329 16.243 21.930 1.00 95.62 605 ALA A O 1
ATOM 4727 N N . LEU A 1 606 ? -15.776 18.064 23.172 1.00 94.94 606 LEU A N 1
ATOM 4728 C CA . LEU A 1 606 ? -16.942 18.484 22.383 1.00 94.94 606 LEU A CA 1
ATOM 4729 C C . LEU A 1 606 ? -16.559 18.779 20.926 1.00 94.94 606 LEU A C 1
ATOM 4731 O O . LEU A 1 606 ? -17.083 18.134 20.023 1.00 94.94 606 LEU A O 1
ATOM 4735 N N . ARG A 1 607 ? -15.569 19.659 20.696 1.00 94.06 607 ARG A N 1
ATOM 4736 C CA . ARG A 1 607 ? -15.065 19.995 19.347 1.00 94.06 607 ARG A CA 1
ATOM 4737 C C . ARG A 1 607 ? -14.676 18.747 18.541 1.00 94.06 607 ARG A C 1
ATOM 4739 O O . ARG A 1 607 ? -14.945 18.684 17.348 1.00 94.06 607 ARG A O 1
ATOM 4746 N N . ILE A 1 608 ? -14.040 17.752 19.165 1.00 95.88 608 ILE A N 1
ATOM 4747 C CA . ILE A 1 608 ? -13.670 16.496 18.494 1.00 95.88 608 ILE A CA 1
ATOM 4748 C C . ILE A 1 608 ? -14.926 15.702 18.130 1.00 95.88 608 ILE A C 1
ATOM 4750 O O . ILE A 1 608 ? -15.079 15.331 16.969 1.00 95.88 608 ILE A O 1
ATOM 4754 N N . LEU A 1 609 ? -15.835 15.481 19.085 1.00 95.94 609 LEU A N 1
ATOM 4755 C CA . LEU A 1 609 ? -17.103 14.776 18.873 1.00 95.94 609 LEU A CA 1
ATOM 4756 C C . LEU A 1 609 ? -17.936 15.414 17.746 1.00 95.94 609 LEU A C 1
ATOM 4758 O O . LEU A 1 609 ? -18.464 14.697 16.897 1.00 95.94 609 LEU A O 1
ATOM 4762 N N . ASP A 1 610 ? -18.003 16.746 17.712 1.00 94.62 610 ASP A N 1
ATOM 4763 C CA . ASP A 1 610 ? -18.742 17.533 16.719 1.00 94.62 610 ASP A CA 1
ATOM 4764 C C . ASP A 1 610 ? -18.100 17.515 15.314 1.00 94.62 610 ASP A C 1
ATOM 4766 O O . ASP A 1 610 ? -18.799 17.705 14.324 1.00 94.62 610 ASP A O 1
ATOM 4770 N N . LEU A 1 611 ? -16.800 17.224 15.187 1.00 94.25 611 LEU A N 1
ATOM 4771 C CA . LEU A 1 611 ? -16.118 17.112 13.888 1.00 94.25 611 LEU A CA 1
ATOM 4772 C C . LEU A 1 611 ? -16.065 15.674 13.359 1.00 94.25 611 LEU A C 1
ATOM 4774 O O . LEU A 1 611 ? -16.305 15.427 12.176 1.00 94.25 611 LEU A O 1
ATOM 4778 N N . VAL A 1 612 ? -15.708 14.708 14.212 1.00 94.81 612 VAL A N 1
ATOM 4779 C CA . VAL A 1 612 ? -15.391 13.341 13.760 1.00 94.81 612 VAL A CA 1
ATOM 4780 C C . VAL A 1 612 ? -16.634 12.489 13.501 1.00 94.81 612 VAL A C 1
ATOM 4782 O O . VAL A 1 612 ? -16.543 11.491 12.789 1.00 94.81 612 VAL A O 1
ATOM 4785 N N . CYS A 1 613 ? -17.809 12.922 13.975 1.00 93.31 613 CYS A N 1
ATOM 4786 C CA . CYS A 1 613 ? -19.101 12.337 13.603 1.00 93.31 613 CYS A CA 1
ATOM 4787 C C . CYS A 1 613 ? -19.499 12.564 12.128 1.00 93.31 613 CYS A C 1
ATOM 4789 O O . CYS A 1 613 ? -20.510 12.034 11.685 1.00 93.31 613 CYS A O 1
ATOM 4791 N N . PHE A 1 614 ? -18.693 13.281 11.334 1.00 93.56 614 PHE A N 1
ATOM 4792 C CA . PHE A 1 614 ? -18.873 13.390 9.879 1.00 93.56 614 PHE A CA 1
ATOM 4793 C C . PHE A 1 614 ? -17.880 12.549 9.054 1.00 93.56 614 PHE A C 1
ATOM 4795 O O . PHE A 1 614 ? -18.036 12.416 7.840 1.00 93.56 614 PHE A O 1
ATOM 4802 N N . TYR A 1 615 ? -16.866 11.959 9.693 1.00 93.75 615 TYR A N 1
ATOM 4803 C CA . TYR A 1 615 ? -15.913 11.042 9.059 1.00 93.75 615 TYR A CA 1
ATOM 4804 C C . TYR A 1 615 ? -16.447 9.598 9.035 1.00 93.75 615 TYR A C 1
ATOM 4806 O O . TYR A 1 615 ? -17.520 9.310 9.562 1.00 93.75 615 TYR A O 1
ATOM 4814 N N . HIS A 1 616 ? -15.705 8.659 8.434 1.00 88.94 616 HIS A N 1
ATOM 4815 C CA . HIS A 1 616 ? -15.970 7.227 8.626 1.00 88.94 616 HIS A CA 1
ATOM 4816 C C . HIS A 1 616 ? -15.878 6.876 10.115 1.00 88.94 616 HIS A C 1
ATOM 4818 O O . HIS A 1 616 ? -14.980 7.369 10.793 1.00 88.94 616 HIS A O 1
ATOM 4824 N N . ASN A 1 617 ? -16.788 6.039 10.618 1.00 82.19 617 ASN A N 1
ATOM 4825 C CA . ASN A 1 617 ? -16.936 5.781 12.052 1.00 82.19 617 ASN A CA 1
ATOM 4826 C C . ASN A 1 617 ? -15.785 4.970 12.675 1.00 82.19 617 ASN A C 1
ATOM 4828 O O . ASN A 1 617 ? -15.679 4.916 13.897 1.00 82.19 617 ASN A O 1
ATOM 4832 N N . GLU A 1 618 ? -14.913 4.362 11.872 1.00 79.50 618 GLU A N 1
ATOM 4833 C CA . GLU A 1 618 ? -13.727 3.643 12.345 1.00 79.50 618 GLU A CA 1
ATOM 4834 C C . GLU A 1 618 ? -12.449 4.107 11.639 1.00 79.50 618 GLU A C 1
ATOM 4836 O O . GLU A 1 618 ? -12.483 4.510 10.472 1.00 79.50 618 GLU A O 1
ATOM 4841 N N . GLY A 1 619 ? -11.322 4.019 12.357 1.00 76.88 619 GLY A N 1
ATOM 4842 C CA . GLY A 1 619 ? -9.971 4.162 11.802 1.00 76.88 619 GLY A CA 1
ATOM 4843 C C . GLY A 1 619 ? -9.420 5.589 11.708 1.00 76.88 619 GLY A C 1
ATOM 4844 O O . GLY A 1 619 ? -8.356 5.770 11.129 1.00 76.88 619 GLY A O 1
ATOM 4845 N N . ILE A 1 620 ? -10.090 6.590 12.287 1.00 89.81 620 ILE A N 1
ATOM 4846 C CA . ILE A 1 620 ? -9.804 8.026 12.110 1.00 89.81 620 ILE A CA 1
ATOM 4847 C C . ILE A 1 620 ? -8.420 8.401 12.689 1.00 89.81 620 ILE A C 1
ATOM 4849 O O . ILE A 1 620 ? -8.276 8.388 13.913 1.00 89.81 620 ILE A O 1
ATOM 4853 N N . PRO A 1 621 ? -7.399 8.770 11.886 1.00 89.62 621 PRO A N 1
ATOM 4854 C CA . PRO A 1 621 ? -6.055 9.040 12.408 1.00 89.62 621 PRO A CA 1
ATOM 4855 C C . PRO A 1 621 ? -5.915 10.388 13.133 1.00 89.62 621 PRO A C 1
ATOM 4857 O O . PRO A 1 621 ? -6.319 11.429 12.613 1.00 89.62 621 PRO A O 1
ATOM 4860 N N . GLU A 1 622 ? -5.204 10.395 14.268 1.00 91.44 622 GLU A N 1
ATOM 4861 C CA . GLU A 1 622 ? -4.722 11.607 14.967 1.00 91.44 622 GLU A CA 1
ATOM 4862 C C . GLU A 1 622 ? -3.982 12.560 14.002 1.00 91.44 622 GLU A C 1
ATOM 4864 O O . GLU A 1 622 ? -4.124 13.784 14.050 1.00 91.44 622 GLU A O 1
ATOM 4869 N N . GLU A 1 623 ? -3.224 11.980 13.070 1.00 90.88 623 GLU A N 1
ATOM 4870 C CA . GLU A 1 623 ? -2.388 12.683 12.097 1.00 90.88 623 GLU A CA 1
ATOM 4871 C C . GLU A 1 623 ? -3.183 13.586 11.125 1.00 90.88 623 GLU A C 1
ATOM 4873 O O . GLU A 1 623 ? -2.616 14.540 10.584 1.00 90.88 623 GLU A O 1
ATOM 4878 N N . ILE A 1 624 ? -4.501 13.378 10.961 1.00 94.81 624 ILE A N 1
ATOM 4879 C CA . ILE A 1 624 ? -5.379 14.312 10.229 1.00 94.81 624 ILE A CA 1
ATOM 4880 C C . ILE A 1 624 ? -5.267 15.724 10.824 1.00 94.81 624 ILE A C 1
ATOM 4882 O O . ILE A 1 624 ? -5.022 16.697 10.105 1.00 94.81 624 ILE A O 1
ATOM 4886 N N . PHE A 1 625 ? -5.391 15.834 12.148 1.00 94.62 625 PHE A N 1
ATOM 4887 C CA . PHE A 1 625 ? -5.357 17.110 12.861 1.00 94.62 625 PHE A CA 1
ATOM 4888 C C . PHE A 1 625 ? -3.943 17.702 12.863 1.00 94.62 625 PHE A C 1
ATOM 4890 O O . PHE A 1 625 ? -3.779 18.894 12.598 1.00 94.62 625 PHE A O 1
ATOM 4897 N N . GLN A 1 626 ? -2.915 16.861 13.030 1.00 93.25 626 GLN A N 1
ATOM 4898 C CA . GLN A 1 626 ? -1.507 17.261 12.930 1.00 93.25 626 GLN A CA 1
ATOM 4899 C C . GLN A 1 626 ? -1.180 17.914 11.579 1.00 93.25 626 GLN A C 1
ATOM 4901 O O . GLN A 1 626 ? -0.630 19.019 11.530 1.00 93.25 626 GLN A O 1
ATOM 4906 N N . ARG A 1 627 ? -1.511 17.250 10.464 1.00 91.25 627 ARG A N 1
ATOM 4907 C CA . ARG A 1 627 ? -1.222 17.759 9.115 1.00 91.25 627 ARG A CA 1
ATOM 4908 C C . ARG A 1 627 ? -2.034 19.015 8.809 1.00 91.25 627 ARG A C 1
ATOM 4910 O O . ARG A 1 627 ? -1.473 19.985 8.292 1.00 91.25 627 ARG A O 1
ATOM 4917 N N . ALA A 1 628 ? -3.308 19.047 9.208 1.00 92.19 628 ALA A N 1
ATOM 4918 C CA . ALA A 1 628 ? -4.152 20.226 9.054 1.00 92.19 628 ALA A CA 1
ATOM 4919 C C . ALA A 1 628 ? -3.606 21.445 9.818 1.00 92.19 628 ALA A C 1
ATOM 4921 O O . ALA A 1 628 ? -3.504 22.531 9.241 1.00 92.19 628 ALA A O 1
ATOM 4922 N N . ALA A 1 629 ? -3.175 21.266 11.070 1.00 92.38 629 ALA A N 1
ATOM 4923 C CA . ALA A 1 629 ? -2.560 22.311 11.887 1.00 92.38 629 ALA A CA 1
ATOM 4924 C C . ALA A 1 629 ? -1.269 22.860 11.255 1.00 92.38 629 ALA A C 1
ATOM 4926 O O . ALA A 1 629 ? -1.091 24.074 11.136 1.00 92.38 629 ALA A O 1
ATOM 4927 N N . LEU A 1 630 ? -0.388 21.980 10.767 1.00 90.31 630 LEU A N 1
ATOM 4928 C CA . LEU A 1 630 ? 0.863 22.379 10.116 1.00 90.31 630 LEU A CA 1
ATOM 4929 C C . LEU A 1 630 ? 0.628 23.110 8.778 1.00 90.31 630 LEU A C 1
ATOM 4931 O O . LEU A 1 630 ? 1.324 24.089 8.489 1.00 90.31 630 LEU A O 1
ATOM 4935 N N . LYS A 1 631 ? -0.371 22.700 7.979 1.00 87.38 631 LYS A N 1
ATOM 4936 C CA . LYS A 1 631 ? -0.769 23.377 6.724 1.00 87.38 631 LYS A CA 1
ATOM 4937 C C . LYS A 1 631 ? -1.419 24.742 7.007 1.00 87.38 631 LYS A C 1
ATOM 4939 O O . LYS A 1 631 ? -1.041 25.723 6.359 1.00 87.38 631 LYS A O 1
ATOM 4944 N N . ARG A 1 632 ? -2.282 24.834 8.035 1.00 87.75 632 ARG A N 1
ATOM 4945 C CA . ARG A 1 632 ? -2.854 26.089 8.571 1.00 87.75 632 ARG A CA 1
ATOM 4946 C C . ARG A 1 632 ? -1.743 27.056 8.977 1.00 87.75 632 ARG A C 1
ATOM 4948 O O . ARG A 1 632 ? -1.646 28.144 8.411 1.00 87.75 632 ARG A O 1
ATOM 4955 N N . HIS A 1 633 ? -0.860 26.642 9.887 1.00 87.62 633 HIS A N 1
ATOM 4956 C CA . HIS A 1 633 ? 0.252 27.459 10.376 1.00 87.62 633 HIS A CA 1
ATOM 4957 C C . HIS A 1 633 ? 1.178 27.919 9.234 1.00 87.62 633 HIS A C 1
ATOM 4959 O O . HIS A 1 633 ? 1.489 29.107 9.138 1.00 87.62 633 HIS A O 1
ATOM 4965 N N . ARG A 1 634 ? 1.548 27.027 8.299 1.00 86.31 634 ARG A N 1
ATOM 4966 C CA . ARG A 1 634 ? 2.387 27.371 7.132 1.00 86.31 634 ARG A CA 1
ATOM 4967 C C . ARG A 1 634 ? 1.755 28.441 6.226 1.00 86.31 634 ARG A C 1
ATOM 4969 O O . ARG A 1 634 ? 2.505 29.223 5.642 1.00 86.31 634 ARG A O 1
ATOM 4976 N N . ARG A 1 635 ? 0.423 28.484 6.082 1.00 84.69 635 ARG A N 1
ATOM 4977 C CA . ARG A 1 635 ? -0.290 29.517 5.300 1.00 84.69 635 ARG A CA 1
ATOM 4978 C C . ARG A 1 635 ? -0.468 30.823 6.077 1.00 84.69 635 ARG A C 1
ATOM 4980 O O . ARG A 1 635 ? -0.077 31.869 5.564 1.00 84.69 635 ARG A O 1
ATOM 4987 N N . VAL A 1 636 ? -0.956 30.766 7.318 1.00 83.75 636 VAL A N 1
ATOM 4988 C CA . VAL A 1 636 ? -1.166 31.961 8.159 1.00 83.75 636 VAL A CA 1
ATOM 4989 C C . VAL A 1 636 ? 0.154 32.713 8.378 1.00 83.75 636 VAL A C 1
ATOM 4991 O O . VAL A 1 636 ? 0.214 33.924 8.189 1.00 83.75 636 VAL A O 1
ATOM 4994 N N . ARG A 1 637 ? 1.264 32.001 8.621 1.00 82.12 637 ARG A N 1
ATOM 4995 C CA . ARG A 1 637 ? 2.615 32.586 8.751 1.00 82.12 637 ARG A CA 1
ATOM 4996 C C . ARG A 1 637 ? 3.216 33.117 7.432 1.00 82.12 637 ARG A C 1
ATOM 4998 O O . ARG A 1 637 ? 4.364 33.557 7.419 1.00 82.12 637 ARG A O 1
ATOM 5005 N N . LYS A 1 638 ? 2.490 33.034 6.311 1.00 83.19 638 LYS A N 1
ATOM 5006 C CA . LYS A 1 638 ? 2.792 33.718 5.037 1.00 83.19 638 LYS A CA 1
ATOM 5007 C C . LYS A 1 638 ? 1.857 34.915 4.779 1.00 83.19 638 LYS A C 1
ATOM 5009 O O . LYS A 1 638 ? 1.907 35.477 3.692 1.00 83.19 638 LYS A O 1
ATOM 5014 N N . GLY A 1 639 ? 0.993 35.277 5.732 1.00 80.62 639 GLY A N 1
ATOM 5015 C CA . GLY A 1 639 ? -0.044 36.298 5.547 1.00 80.62 639 GLY A CA 1
ATOM 5016 C C . GLY A 1 639 ? -1.190 35.862 4.626 1.00 80.62 639 GLY A C 1
ATOM 5017 O O . GLY A 1 639 ? -1.951 36.704 4.164 1.00 80.62 639 GLY A O 1
ATOM 5018 N N . LEU A 1 640 ? -1.308 34.562 4.326 1.00 74.62 640 LEU A N 1
ATOM 5019 C CA . LEU A 1 640 ? -2.331 34.037 3.420 1.00 74.62 640 LEU A CA 1
ATOM 5020 C C . LEU A 1 640 ? -3.593 33.627 4.198 1.00 74.62 640 LEU A C 1
ATOM 5022 O O . LEU A 1 640 ? -3.463 32.972 5.240 1.00 74.62 640 LEU A O 1
ATOM 5026 N N . PRO A 1 641 ? -4.803 33.925 3.684 1.00 71.44 641 PRO A N 1
ATOM 5027 C CA . PRO A 1 641 ? -6.048 33.490 4.305 1.00 71.44 641 PRO A CA 1
ATOM 5028 C C . PRO A 1 641 ? -6.163 31.958 4.340 1.00 71.44 641 PRO A C 1
ATOM 5030 O O . PRO A 1 641 ? -5.612 31.234 3.501 1.00 71.44 641 PRO A O 1
ATOM 5033 N N . HIS A 1 642 ? -6.901 31.455 5.329 1.00 74.69 642 HIS A N 1
ATOM 5034 C CA . HIS A 1 642 ? -7.133 30.027 5.527 1.00 74.69 642 HIS A CA 1
ATOM 5035 C C . HIS A 1 642 ? -8.580 29.775 5.968 1.00 74.69 642 HIS A C 1
ATOM 5037 O O . HIS A 1 642 ? -8.986 30.389 6.953 1.00 74.69 642 HIS A O 1
ATOM 5043 N N . PRO A 1 643 ? -9.324 28.814 5.384 1.00 70.62 643 PRO A N 1
ATOM 5044 C CA . PRO A 1 643 ? -10.695 28.489 5.815 1.00 70.62 643 PRO A CA 1
ATOM 5045 C C . PRO A 1 643 ? -10.807 27.822 7.207 1.00 70.62 643 PRO A C 1
ATOM 5047 O O . PRO A 1 643 ? -11.825 27.232 7.531 1.00 70.62 643 PRO A O 1
ATOM 5050 N N . LEU A 1 644 ? -9.749 27.892 8.029 1.00 73.62 644 LEU A N 1
ATOM 5051 C CA . LEU A 1 644 ? -9.712 27.448 9.434 1.00 73.62 644 LEU A CA 1
ATOM 5052 C C . LEU A 1 644 ? -9.183 28.569 10.351 1.00 73.62 644 LEU A C 1
ATOM 5054 O O . LEU A 1 644 ? -8.602 28.285 11.392 1.00 73.62 644 LEU A O 1
ATOM 5058 N N . ALA A 1 645 ? -9.268 29.837 9.939 1.00 64.75 645 ALA A N 1
ATOM 5059 C CA . ALA A 1 645 ? -8.817 30.982 10.726 1.00 64.75 645 ALA A CA 1
ATOM 5060 C C . ALA A 1 645 ? -9.982 31.959 10.929 1.00 64.75 645 ALA A C 1
ATOM 5062 O O . ALA A 1 645 ? -10.420 32.585 9.970 1.00 64.75 645 ALA A O 1
ATOM 5063 N N . GLY A 1 646 ? -10.472 32.078 12.169 1.00 60.59 646 GLY A N 1
ATOM 5064 C CA . GLY A 1 646 ? -11.569 32.992 12.515 1.00 60.59 646 GLY A CA 1
ATOM 5065 C C . GLY A 1 646 ? -12.957 32.555 12.027 1.00 60.59 646 GLY A C 1
ATOM 5066 O O . GLY A 1 646 ? -13.768 33.411 11.693 1.00 60.59 646 GLY A O 1
ATOM 5067 N N . GLY A 1 647 ? -13.219 31.246 11.942 1.00 64.56 647 GLY A N 1
ATOM 5068 C CA . GLY A 1 647 ? -14.550 30.705 11.633 1.00 64.56 647 GLY A CA 1
ATOM 5069 C C . GLY A 1 647 ? -15.453 30.582 12.869 1.00 64.56 647 GLY A C 1
ATOM 5070 O O . GLY A 1 647 ? -14.997 30.766 13.996 1.00 64.56 647 GLY A O 1
ATOM 5071 N N . ALA A 1 648 ? -16.723 30.222 12.656 1.00 66.06 648 ALA A N 1
ATOM 5072 C CA . ALA A 1 648 ? -17.713 30.042 13.726 1.00 66.06 648 ALA A CA 1
ATOM 5073 C C . ALA A 1 648 ? -17.362 28.901 14.707 1.00 66.06 648 ALA A C 1
ATOM 5075 O O . ALA A 1 648 ? -17.670 28.982 15.897 1.00 66.06 648 ALA A O 1
ATOM 5076 N N . VAL A 1 649 ? -16.665 27.860 14.237 1.00 77.94 649 VAL A N 1
ATOM 5077 C CA . VAL A 1 649 ? -16.099 26.807 15.093 1.00 77.94 649 VAL A CA 1
ATOM 5078 C C . VAL A 1 649 ? -14.687 27.207 15.525 1.00 77.94 649 VAL A C 1
ATOM 5080 O O . VAL A 1 649 ? -13.773 27.306 14.705 1.00 77.94 649 VAL A O 1
ATOM 5083 N N . CYS A 1 650 ? -14.497 27.403 16.831 1.00 81.88 650 CYS A N 1
ATOM 5084 C CA . CYS A 1 650 ? -13.189 27.660 17.435 1.00 81.88 650 CYS A CA 1
ATOM 5085 C C . CYS A 1 650 ? -12.322 26.386 17.425 1.00 81.88 650 CYS A C 1
ATOM 5087 O O . CYS A 1 650 ? -12.690 25.370 18.020 1.00 81.88 650 CYS A O 1
ATOM 5089 N N . LEU A 1 651 ? -11.154 26.459 16.777 1.00 86.62 651 LEU A N 1
ATOM 5090 C CA . LEU A 1 651 ? -10.228 25.338 16.533 1.00 86.62 651 LEU A CA 1
ATOM 5091 C C . LEU A 1 651 ? -8.794 25.629 17.005 1.00 86.62 651 LEU A C 1
ATOM 5093 O O . LEU A 1 651 ? -7.869 24.870 16.718 1.00 86.62 651 LEU A O 1
ATOM 5097 N N . GLU A 1 652 ? -8.593 26.743 17.703 1.00 83.31 652 GLU A N 1
ATOM 5098 C CA . GLU A 1 652 ? -7.292 27.282 18.120 1.00 83.31 652 GLU A CA 1
ATOM 5099 C C . GLU A 1 652 ? -6.524 26.277 18.981 1.00 83.31 652 GLU A C 1
ATOM 5101 O O . GLU A 1 652 ? -5.357 26.012 18.715 1.00 83.31 652 GLU A O 1
ATOM 5106 N N . SER A 1 653 ? -7.218 25.671 19.947 1.00 87.06 653 SER A N 1
ATOM 5107 C CA . SER A 1 653 ? -6.699 24.674 20.892 1.00 87.06 653 SER A CA 1
ATOM 5108 C C . SER A 1 653 ? -6.301 23.365 20.185 1.00 87.06 653 SER A C 1
ATOM 5110 O O . SER A 1 653 ? -5.173 22.893 20.321 1.00 87.06 653 SER A O 1
ATOM 5112 N N . LEU A 1 654 ? -7.187 22.821 19.336 1.00 91.12 654 LEU A N 1
ATOM 5113 C CA . LEU A 1 654 ? -6.963 21.562 18.606 1.00 91.12 654 LEU A CA 1
ATOM 5114 C C . LEU A 1 654 ? -5.924 21.664 17.482 1.00 91.12 654 LEU A C 1
ATOM 5116 O O . LEU A 1 654 ? -5.286 20.668 17.150 1.00 91.12 654 LEU A O 1
ATOM 5120 N N . LEU A 1 655 ? -5.760 22.838 16.866 1.00 91.81 655 LEU A N 1
ATOM 5121 C CA . LEU A 1 655 ? -4.839 23.063 15.745 1.00 91.81 655 LEU A CA 1
ATOM 5122 C C . LEU A 1 655 ? -3.640 23.949 16.133 1.00 91.81 655 LEU A C 1
ATOM 5124 O O . LEU A 1 655 ? -3.006 24.539 15.254 1.00 91.81 655 LEU A O 1
ATOM 5128 N N . TYR A 1 656 ? -3.322 24.044 17.428 1.00 90.31 656 TYR A N 1
ATOM 5129 C CA . TYR A 1 656 ? -2.202 24.841 17.923 1.00 90.31 656 TYR A CA 1
ATOM 5130 C C . TYR A 1 656 ? -0.848 24.278 17.466 1.00 90.31 656 TYR A C 1
ATOM 5132 O O . TYR A 1 656 ? -0.563 23.084 17.599 1.00 90.31 656 TYR A O 1
ATOM 5140 N N . VAL A 1 657 ? 0.019 25.157 16.965 1.00 90.06 657 VAL A N 1
ATOM 5141 C CA . VAL A 1 657 ? 1.404 24.848 16.594 1.00 90.06 657 VAL A CA 1
ATOM 5142 C C . VAL A 1 657 ? 2.315 25.782 17.381 1.00 90.06 657 VAL A C 1
ATOM 5144 O O . VAL A 1 657 ? 2.146 26.996 17.309 1.00 90.06 657 VAL A O 1
ATOM 5147 N N . ALA A 1 658 ? 3.259 25.215 18.130 1.00 87.12 658 ALA A N 1
ATOM 5148 C CA . ALA A 1 658 ? 4.193 25.967 18.962 1.00 87.12 658 ALA A CA 1
ATOM 5149 C C . ALA A 1 658 ? 5.317 26.622 18.133 1.00 87.12 658 ALA A C 1
ATOM 5151 O O . ALA A 1 658 ? 5.506 26.313 16.952 1.00 87.12 658 ALA A O 1
ATOM 5152 N N . ASP A 1 659 ? 6.111 27.493 18.764 1.00 82.81 659 ASP A N 1
ATOM 5153 C CA . ASP A 1 659 ? 7.203 28.237 18.111 1.00 82.81 659 ASP A CA 1
ATOM 5154 C C . ASP A 1 659 ? 8.303 27.334 17.516 1.00 82.81 659 ASP A C 1
ATOM 5156 O O . ASP A 1 659 ? 8.921 27.678 16.501 1.00 82.81 659 ASP A O 1
ATOM 5160 N N . ASP A 1 660 ? 8.499 26.133 18.080 1.00 84.62 660 ASP A N 1
ATOM 5161 C CA . ASP A 1 660 ? 9.379 25.082 17.535 1.00 84.62 660 ASP A CA 1
ATOM 5162 C C . ASP A 1 660 ? 8.838 24.445 16.233 1.00 84.62 660 ASP A C 1
ATOM 5164 O O . ASP A 1 660 ? 9.514 23.638 15.588 1.00 84.62 660 ASP A O 1
ATOM 5168 N N . ARG A 1 661 ? 7.643 24.877 15.809 1.00 84.12 661 ARG A N 1
ATOM 5169 C CA . ARG A 1 661 ? 6.874 24.466 14.628 1.00 84.12 661 ARG A CA 1
ATOM 5170 C C . ARG A 1 661 ? 6.278 23.062 14.718 1.00 84.12 661 ARG A C 1
ATOM 5172 O O . ARG A 1 661 ? 5.903 22.510 13.682 1.00 84.12 661 ARG A O 1
ATOM 5179 N N . ARG A 1 662 ? 6.142 22.496 15.921 1.00 89.00 662 ARG A N 1
ATOM 5180 C CA . ARG A 1 662 ? 5.424 21.236 16.159 1.00 89.00 662 ARG A CA 1
ATOM 5181 C C . ARG A 1 662 ? 3.980 21.493 16.584 1.00 89.00 662 ARG A C 1
ATOM 5183 O O . ARG A 1 662 ? 3.682 22.432 17.317 1.00 89.00 662 ARG A O 1
ATOM 5190 N N . TRP A 1 663 ? 3.075 20.646 16.102 1.00 93.25 663 TRP A N 1
ATOM 5191 C CA . TRP A 1 663 ? 1.685 20.623 16.556 1.00 93.25 663 TRP A CA 1
ATOM 5192 C C . TRP A 1 663 ? 1.611 20.121 18.001 1.00 93.25 663 TRP A C 1
ATOM 5194 O O . TRP A 1 663 ? 2.264 19.132 18.345 1.00 93.25 663 TRP A O 1
ATOM 5204 N N . SER A 1 664 ? 0.815 20.787 18.839 1.00 90.25 664 SER A N 1
ATOM 5205 C CA . SER A 1 664 ? 0.558 20.322 20.200 1.00 90.25 664 SER A CA 1
ATOM 5206 C C . SER A 1 664 ? -0.528 19.252 20.179 1.00 90.25 664 SER A C 1
ATOM 5208 O O . SER A 1 664 ? -1.708 19.550 20.028 1.00 90.25 664 SER A O 1
ATOM 5210 N N . ALA A 1 665 ? -0.124 17.994 20.342 1.00 90.06 665 ALA A N 1
ATOM 5211 C CA . ALA A 1 665 ? -1.043 16.858 20.342 1.00 90.06 665 ALA A CA 1
ATOM 5212 C C . ALA A 1 665 ? -1.867 16.720 21.639 1.00 90.06 665 ALA A C 1
ATOM 5214 O O . ALA A 1 665 ? -2.869 16.007 21.661 1.00 90.06 665 ALA A O 1
ATOM 5215 N N . MET A 1 666 ? -1.448 17.363 22.735 1.00 89.00 666 MET A N 1
ATOM 5216 C CA . MET A 1 666 ? -2.042 17.145 24.063 1.00 89.00 666 MET A CA 1
ATOM 5217 C C . MET A 1 666 ? -3.512 17.603 24.170 1.00 89.00 666 MET A C 1
ATOM 5219 O O . MET A 1 666 ? -4.307 16.795 24.643 1.00 89.00 666 MET A O 1
ATOM 5223 N N . PRO A 1 667 ? -3.923 18.794 23.674 1.00 90.94 667 PRO A N 1
ATOM 5224 C CA . PRO A 1 667 ? -5.326 19.229 23.704 1.00 90.94 667 PRO A CA 1
ATOM 5225 C C . PRO A 1 667 ? -6.266 18.282 22.944 1.00 90.94 667 PRO A C 1
ATOM 5227 O O . PRO A 1 667 ? -7.392 18.042 23.371 1.00 90.94 667 PRO A O 1
ATOM 5230 N N . PHE A 1 668 ? -5.790 17.693 21.838 1.00 93.25 668 PHE A N 1
ATOM 5231 C CA . PHE A 1 668 ? -6.534 16.655 21.127 1.00 93.25 668 PHE A CA 1
ATOM 5232 C C . PHE A 1 668 ? -6.634 15.379 21.972 1.00 93.25 668 PHE A C 1
ATOM 5234 O O . PHE A 1 668 ? -7.729 14.886 22.223 1.00 93.25 668 PHE A O 1
ATOM 5241 N N . ARG A 1 669 ? -5.499 14.862 22.460 1.00 92.56 669 ARG A N 1
ATOM 5242 C CA . ARG A 1 669 ? -5.434 13.593 23.205 1.00 92.56 669 ARG A CA 1
ATOM 5243 C C . ARG A 1 669 ? -6.246 13.605 24.493 1.00 92.56 669 ARG A C 1
ATOM 5245 O O . ARG A 1 669 ? -6.954 12.636 24.737 1.00 92.56 669 ARG A O 1
ATOM 5252 N N . PHE A 1 670 ? -6.192 14.672 25.287 1.00 90.81 670 PHE A N 1
ATOM 5253 C CA . PHE A 1 670 ? -7.006 14.766 26.500 1.00 90.81 670 PHE A CA 1
ATOM 5254 C C . PHE A 1 670 ? -8.505 14.861 26.178 1.00 90.81 670 PHE A C 1
ATOM 5256 O O . PHE A 1 670 ? -9.302 14.173 26.815 1.00 90.81 670 PHE A O 1
ATOM 5263 N N . GLY A 1 671 ? -8.884 15.585 25.117 1.00 94.25 671 GLY A N 1
ATOM 5264 C CA . GLY A 1 671 ? -10.258 15.584 24.608 1.00 94.25 671 GLY A CA 1
ATOM 5265 C C . GLY A 1 671 ? -10.746 14.185 24.197 1.00 94.25 671 GLY A C 1
ATOM 5266 O O . GLY A 1 671 ? -11.835 13.773 24.594 1.00 94.25 671 GLY A O 1
ATOM 5267 N N . VAL A 1 672 ? -9.931 13.407 23.471 1.00 94.00 672 VAL A N 1
ATOM 5268 C CA . VAL A 1 672 ? -10.262 12.007 23.134 1.00 94.00 672 VAL A CA 1
ATOM 5269 C C . VAL A 1 672 ? -10.311 11.119 24.385 1.00 94.00 672 VAL A C 1
ATOM 5271 O O . VAL A 1 672 ? -11.236 10.320 24.512 1.00 94.00 672 VAL A O 1
ATOM 5274 N N . MET A 1 673 ? -9.373 11.266 25.327 1.00 91.25 673 MET A N 1
ATOM 5275 C CA . MET A 1 673 ? -9.367 10.502 26.583 1.00 91.25 673 MET A CA 1
ATOM 5276 C C . MET A 1 673 ? -10.645 10.730 27.399 1.00 91.25 673 MET A C 1
ATOM 5278 O O . MET A 1 673 ? -11.195 9.768 27.932 1.00 91.25 673 MET A O 1
ATOM 5282 N N . LEU A 1 674 ? -11.153 11.964 27.463 1.00 92.88 674 LEU A N 1
ATOM 5283 C CA . LEU A 1 674 ? -12.413 12.265 28.144 1.00 92.88 674 LEU A CA 1
ATOM 5284 C C . LEU A 1 674 ? -13.614 11.628 27.420 1.00 92.88 674 LEU A C 1
ATOM 5286 O O . LEU A 1 674 ? -14.462 11.008 28.064 1.00 92.88 674 LEU A O 1
ATOM 5290 N N . LEU A 1 675 ? -13.667 11.702 26.083 1.00 95.00 675 LEU A N 1
ATOM 5291 C CA . LEU A 1 675 ? -14.693 11.000 25.297 1.00 95.00 675 LEU A CA 1
ATOM 5292 C C . LEU A 1 675 ? -14.636 9.474 25.493 1.00 95.00 675 LEU A C 1
ATOM 5294 O O . LEU A 1 675 ? -15.679 8.827 25.536 1.00 95.00 675 LEU A O 1
ATOM 5298 N N . GLU A 1 676 ? -13.445 8.887 25.619 1.00 91.19 676 GLU A N 1
ATOM 5299 C CA . GLU A 1 676 ? -13.250 7.448 25.842 1.00 91.19 676 GLU A CA 1
ATOM 5300 C C . GLU A 1 676 ? -13.621 7.015 27.270 1.00 91.19 676 GLU A C 1
ATOM 5302 O O . GLU A 1 676 ? -14.208 5.948 27.461 1.00 91.19 676 GLU A O 1
ATOM 5307 N N . GLN A 1 677 ? -13.387 7.864 28.274 1.00 90.12 677 GLN A N 1
ATOM 5308 C CA . GLN A 1 677 ? -13.853 7.638 29.647 1.00 90.12 677 GLN A CA 1
ATOM 5309 C C . GLN A 1 677 ? -15.388 7.572 29.726 1.00 90.12 677 GLN A C 1
ATOM 5311 O O . GLN A 1 677 ? -15.933 6.632 30.311 1.00 90.12 677 GLN A O 1
ATOM 5316 N N . PHE A 1 678 ? -16.089 8.479 29.035 1.00 91.12 678 PHE A N 1
ATOM 5317 C CA . PHE A 1 678 ? -17.541 8.382 28.807 1.00 91.12 678 PHE A CA 1
ATOM 5318 C C . PHE A 1 678 ? -17.939 7.297 27.781 1.00 91.12 678 PHE A C 1
ATOM 5320 O O . PHE A 1 678 ? -19.124 7.069 27.557 1.00 91.12 678 PHE A O 1
ATOM 5327 N N . SER A 1 679 ? -16.965 6.605 27.177 1.00 88.69 679 SER A N 1
ATOM 5328 C CA . SER A 1 679 ? -17.131 5.548 26.165 1.00 88.69 679 SER A CA 1
ATOM 5329 C C . SER A 1 679 ? -17.877 5.986 24.892 1.00 88.69 679 SER A C 1
ATOM 5331 O O . SER A 1 679 ? -18.439 5.156 24.175 1.00 88.69 679 SER A O 1
ATOM 5333 N N . LEU A 1 680 ? -17.831 7.286 24.573 1.00 91.44 680 LEU A N 1
ATOM 5334 C CA . LEU A 1 680 ? -18.349 7.875 23.332 1.00 91.44 680 LEU A CA 1
ATOM 5335 C C . LEU A 1 680 ? -17.451 7.562 22.117 1.00 91.44 680 LEU A C 1
ATOM 5337 O O . LEU A 1 680 ? -17.934 7.461 20.988 1.00 91.44 680 LEU A O 1
ATOM 5341 N N . VAL A 1 681 ? -16.148 7.372 22.352 1.00 90.88 681 VAL A N 1
ATOM 5342 C CA . VAL A 1 681 ? -15.150 6.922 21.361 1.00 90.88 681 VAL A CA 1
ATOM 5343 C C . VAL A 1 681 ? -14.261 5.819 21.949 1.00 90.88 681 VAL A C 1
ATOM 5345 O O . VAL A 1 681 ? -14.322 5.532 23.143 1.00 90.88 681 VAL A O 1
ATOM 5348 N N . LYS A 1 682 ? -13.429 5.205 21.105 1.00 84.69 682 LYS A N 1
ATOM 5349 C CA . LYS A 1 682 ? -12.376 4.243 21.466 1.00 84.69 682 LYS A CA 1
ATOM 5350 C C . LYS A 1 682 ? -11.066 4.617 20.778 1.00 84.69 682 LYS A C 1
ATOM 5352 O O . LYS A 1 682 ? -11.106 5.056 19.627 1.00 84.69 682 LYS A O 1
ATOM 5357 N N . GLN A 1 683 ? -9.931 4.396 21.436 1.00 80.38 683 GLN A N 1
ATOM 5358 C CA . GLN A 1 683 ? -8.591 4.661 20.906 1.00 80.38 683 GLN A CA 1
ATOM 5359 C C . GLN A 1 683 ? -7.831 3.368 20.576 1.00 80.38 683 GLN A C 1
ATOM 5361 O O . GLN A 1 683 ? -7.718 2.470 21.410 1.00 80.38 683 GLN A O 1
ATOM 5366 N N . ASP A 1 684 ? -7.210 3.303 19.395 1.00 71.19 684 ASP A N 1
ATOM 5367 C CA . ASP A 1 684 ? -6.081 2.399 19.151 1.00 71.19 684 ASP A CA 1
ATOM 5368 C C . ASP A 1 684 ? -4.775 3.175 19.362 1.00 71.19 684 ASP A C 1
ATOM 5370 O O . ASP A 1 684 ? -4.266 3.858 18.471 1.00 71.19 684 ASP A O 1
ATOM 5374 N N . MET A 1 685 ? -4.199 3.035 20.556 1.00 66.81 685 MET A N 1
ATOM 5375 C CA . MET A 1 685 ? -2.926 3.662 20.929 1.00 66.81 685 MET A CA 1
ATOM 5376 C C . MET A 1 685 ? -1.720 3.158 20.113 1.00 66.81 685 MET A C 1
ATOM 5378 O O . MET A 1 685 ? -0.672 3.807 20.118 1.00 66.81 685 MET A O 1
ATOM 5382 N N . SER A 1 686 ? -1.837 2.019 19.419 1.00 55.62 686 SER A N 1
ATOM 5383 C CA . SER A 1 686 ? -0.777 1.457 18.572 1.00 55.62 686 SER A CA 1
ATOM 5384 C C . SER A 1 686 ? -0.786 2.040 17.156 1.00 55.62 686 SER A C 1
ATOM 5386 O O . SER A 1 686 ? 0.284 2.305 16.607 1.00 55.62 686 SER A O 1
ATOM 5388 N N . ARG A 1 687 ? -1.976 2.308 16.598 1.00 62.81 687 ARG A N 1
ATOM 5389 C CA . ARG A 1 687 ? -2.163 2.958 15.285 1.00 62.81 687 ARG A CA 1
ATOM 5390 C C . ARG A 1 687 ? -2.340 4.480 15.369 1.00 62.81 687 ARG A C 1
ATOM 5392 O O . ARG A 1 687 ? -2.206 5.155 14.355 1.00 62.81 687 ARG A O 1
ATOM 5399 N N . ARG A 1 688 ? -2.618 5.020 16.564 1.00 78.50 688 ARG A N 1
ATOM 5400 C CA . ARG A 1 688 ? -3.052 6.412 16.818 1.00 78.50 688 ARG A CA 1
ATOM 5401 C C . ARG A 1 688 ? -4.306 6.787 16.027 1.00 78.50 688 ARG A C 1
ATOM 5403 O O . ARG A 1 688 ? -4.396 7.867 15.440 1.00 78.50 688 ARG A O 1
ATOM 5410 N N . THR A 1 689 ? -5.269 5.875 16.017 1.00 83.69 689 THR A N 1
ATOM 5411 C CA . THR A 1 689 ? -6.584 6.076 15.407 1.00 83.69 689 THR A CA 1
ATOM 5412 C C . THR A 1 689 ? -7.676 6.086 16.470 1.00 83.69 689 THR A C 1
ATOM 5414 O O . THR A 1 689 ? -7.514 5.526 17.558 1.00 83.69 689 THR A O 1
ATOM 5417 N N . ILE A 1 690 ? -8.795 6.736 16.154 1.00 88.38 690 ILE A N 1
ATOM 5418 C CA . ILE A 1 690 ? -9.997 6.758 16.985 1.00 88.38 690 ILE A CA 1
ATOM 5419 C C . ILE A 1 690 ? -11.189 6.188 16.212 1.00 88.38 690 ILE A C 1
ATOM 5421 O O . ILE A 1 690 ? -11.277 6.312 14.988 1.00 88.38 690 ILE A O 1
ATOM 5425 N N . SER A 1 691 ? -12.113 5.575 16.943 1.00 85.38 691 SER A N 1
ATOM 5426 C CA . SER A 1 691 ? -13.333 4.972 16.404 1.00 85.38 691 SER A CA 1
ATOM 5427 C C . SER A 1 691 ? -14.542 5.333 17.267 1.00 85.38 691 SER A C 1
ATOM 5429 O O . SER A 1 691 ? -14.435 5.480 18.483 1.00 85.38 691 SER A O 1
ATOM 5431 N N . MET A 1 692 ? -15.710 5.444 16.643 1.00 86.06 692 MET A N 1
ATOM 5432 C CA . MET A 1 692 ? -16.987 5.830 17.241 1.00 86.06 692 MET A CA 1
ATOM 5433 C C . MET A 1 692 ? -18.051 4.806 16.835 1.00 86.06 692 MET A C 1
ATOM 5435 O O . MET A 1 692 ? -18.089 4.364 15.690 1.00 86.06 692 MET A O 1
ATOM 5439 N N . HIS A 1 693 ? -18.941 4.401 17.743 1.00 80.94 693 HIS A N 1
ATOM 5440 C CA . HIS A 1 693 ? -19.994 3.455 17.360 1.00 80.94 693 HIS A CA 1
ATOM 5441 C C . HIS A 1 693 ? -21.021 4.130 16.432 1.00 80.94 693 HIS A C 1
ATOM 5443 O O . HIS A 1 693 ? -21.425 5.261 16.687 1.00 80.94 693 HIS A O 1
ATOM 5449 N N . VAL A 1 694 ? -21.513 3.426 15.405 1.00 79.12 694 VAL A N 1
ATOM 5450 C CA . VAL A 1 694 ? -22.415 3.977 14.363 1.00 79.12 694 VAL A CA 1
ATOM 5451 C C . VAL A 1 694 ? -23.666 4.676 14.932 1.00 79.12 694 VAL A C 1
ATOM 5453 O O . VAL A 1 694 ? -24.130 5.668 14.376 1.00 79.12 694 VAL A O 1
ATOM 5456 N N . LEU A 1 695 ? -24.202 4.205 16.065 1.00 80.69 695 LEU A N 1
ATOM 5457 C CA . LEU A 1 695 ? -25.332 4.868 16.742 1.00 80.69 695 LEU A CA 1
ATOM 5458 C C . LEU A 1 695 ? -24.942 6.184 17.440 1.00 80.69 695 LEU A C 1
ATOM 5460 O O . LEU A 1 695 ? -25.759 7.093 17.485 1.00 80.69 695 LEU A O 1
ATOM 5464 N N . ILE A 1 696 ? -23.713 6.294 17.956 1.00 87.44 696 ILE A N 1
ATOM 5465 C CA . ILE A 1 696 ? -23.175 7.530 18.558 1.00 87.44 696 ILE A CA 1
ATOM 5466 C C . ILE A 1 696 ? -22.882 8.539 17.447 1.00 87.44 696 ILE A C 1
ATOM 5468 O O . ILE A 1 696 ? -23.214 9.709 17.572 1.00 87.44 696 ILE A O 1
ATOM 5472 N N . HIS A 1 697 ? -22.325 8.059 16.335 1.00 87.19 697 HIS A N 1
ATOM 5473 C CA . HIS A 1 697 ? -22.097 8.826 15.111 1.00 87.19 697 HIS A CA 1
ATOM 5474 C C . HIS A 1 697 ? -23.406 9.437 14.583 1.00 87.19 697 HIS A C 1
ATOM 5476 O O . HIS A 1 697 ? -23.494 10.653 14.435 1.00 87.19 697 HIS A O 1
ATOM 5482 N N . SER A 1 698 ? -24.460 8.621 14.453 1.00 85.00 698 SER A N 1
ATOM 5483 C CA . SER A 1 698 ? -25.801 9.083 14.056 1.00 85.00 698 SER A CA 1
ATOM 5484 C C . SER A 1 698 ? -26.383 10.092 15.056 1.00 85.00 698 SER A C 1
ATOM 5486 O O . SER A 1 698 ? -26.721 11.205 14.669 1.00 85.00 698 SER A O 1
ATOM 5488 N N . TRP A 1 699 ? -26.415 9.764 16.355 1.00 89.88 699 TRP A N 1
ATOM 5489 C CA . TRP A 1 699 ? -26.922 10.663 17.401 1.00 89.88 699 TRP A CA 1
ATOM 5490 C C . TRP A 1 699 ? -26.184 12.013 17.442 1.00 89.88 699 TRP A C 1
ATOM 5492 O O . TRP A 1 699 ? -26.826 13.056 17.566 1.00 89.88 699 TRP A O 1
ATOM 5502 N N . ALA A 1 700 ? -24.853 12.014 17.307 1.00 92.00 700 ALA A N 1
ATOM 5503 C CA . ALA A 1 700 ? -24.041 13.229 17.327 1.00 92.00 700 ALA A CA 1
ATOM 5504 C C . ALA A 1 700 ? -24.368 14.153 16.143 1.00 92.00 700 ALA A C 1
ATOM 5506 O O . ALA A 1 700 ? -24.400 15.371 16.313 1.00 92.00 700 ALA A O 1
ATOM 5507 N N . VAL A 1 701 ? -24.677 13.573 14.980 1.00 89.38 701 VAL A N 1
ATOM 5508 C CA . VAL A 1 701 ? -25.141 14.283 13.782 1.00 89.38 701 VAL A CA 1
ATOM 5509 C C . VAL A 1 701 ? -26.603 14.736 13.917 1.00 89.38 701 VAL A C 1
ATOM 5511 O O . VAL A 1 701 ? -26.946 15.823 13.447 1.00 89.38 701 VAL A O 1
ATOM 5514 N N . ASP A 1 702 ? -27.471 13.948 14.554 1.00 86.69 702 ASP A N 1
ATOM 5515 C CA . ASP A 1 702 ? -28.903 14.246 14.732 1.00 86.69 702 ASP A CA 1
ATOM 5516 C C . ASP A 1 702 ? -29.154 15.405 15.714 1.00 86.69 702 ASP A C 1
ATOM 5518 O O . ASP A 1 702 ? -30.046 16.223 15.486 1.00 86.69 702 ASP A O 1
ATOM 5522 N N . ARG A 1 703 ? -28.350 15.522 16.782 1.00 88.75 703 ARG A N 1
ATOM 5523 C CA . ARG A 1 703 ? -28.536 16.537 17.840 1.00 88.75 703 ARG A CA 1
ATOM 5524 C C . ARG A 1 703 ? -28.145 17.973 17.468 1.00 88.75 703 ARG A C 1
ATOM 5526 O O . ARG A 1 703 ? -28.307 18.868 18.296 1.00 88.75 703 ARG A O 1
ATOM 5533 N N . MET A 1 704 ? -27.544 18.200 16.300 1.00 89.56 704 MET A N 1
ATOM 5534 C CA . MET A 1 704 ? -27.052 19.523 15.898 1.00 89.56 704 MET A CA 1
ATOM 5535 C C . MET A 1 704 ? -28.136 20.352 15.208 1.00 89.56 704 MET A C 1
ATOM 5537 O O . MET A 1 704 ? -28.805 19.866 14.295 1.00 89.56 704 MET A O 1
ATOM 5541 N N . GLU A 1 705 ? -28.233 21.633 15.568 1.00 88.50 705 GLU A N 1
ATOM 5542 C CA . GLU A 1 705 ? -29.042 22.596 14.812 1.00 88.50 705 GLU A CA 1
ATOM 5543 C C . GLU A 1 705 ? -28.463 22.816 13.397 1.00 88.50 705 GLU A C 1
ATOM 5545 O O . GLU A 1 705 ? -27.238 22.751 13.235 1.00 88.50 705 GLU A O 1
ATOM 5550 N N . PRO A 1 706 ? -29.288 23.094 12.364 1.00 86.44 706 PRO A N 1
ATOM 5551 C CA . PRO A 1 706 ? -28.855 23.061 10.961 1.00 86.44 706 PRO A CA 1
ATOM 5552 C C . PRO A 1 706 ? -27.658 23.957 10.612 1.00 86.44 706 PRO A C 1
ATOM 5554 O O . PRO A 1 706 ? -26.795 23.548 9.839 1.00 86.44 706 PRO A O 1
ATOM 5557 N N . GLU A 1 707 ? -27.582 25.153 11.199 1.00 84.56 707 GLU A N 1
ATOM 5558 C CA . GLU A 1 707 ? -26.498 26.120 10.968 1.00 84.56 707 GLU A CA 1
ATOM 5559 C C . GLU A 1 707 ? -25.173 25.612 11.561 1.00 84.56 707 GLU A C 1
ATOM 5561 O O . GLU A 1 707 ? -24.188 25.430 10.846 1.00 84.56 707 GLU A O 1
ATOM 5566 N N . TYR A 1 708 ? -25.182 25.248 12.847 1.00 87.38 708 TYR A N 1
ATOM 5567 C CA . TYR A 1 708 ? -24.021 24.685 13.545 1.00 87.38 708 TYR A CA 1
ATOM 5568 C C . TYR A 1 708 ? -23.535 23.368 12.916 1.00 87.38 708 TYR A C 1
ATOM 5570 O O . TYR A 1 708 ? -22.335 23.087 12.863 1.00 87.38 708 TYR A O 1
ATOM 5578 N N . LYS A 1 709 ? -24.470 22.568 12.395 1.00 89.19 709 LYS A N 1
ATOM 5579 C CA . LYS A 1 709 ? -24.200 21.349 11.627 1.00 89.19 709 LYS A CA 1
ATOM 5580 C C . LYS A 1 709 ? -23.445 21.665 10.333 1.00 89.19 709 LYS A C 1
ATOM 5582 O O . LYS A 1 709 ? -22.451 21.004 10.041 1.00 89.19 709 LYS A O 1
ATOM 5587 N N . ALA A 1 710 ? -23.868 22.688 9.588 1.00 85.50 710 ALA A N 1
ATOM 5588 C CA . ALA A 1 710 ? -23.205 23.118 8.357 1.00 85.50 710 ALA A CA 1
ATOM 5589 C C . ALA A 1 710 ? -21.770 23.616 8.596 1.00 85.50 710 ALA A C 1
ATOM 5591 O O . ALA A 1 710 ? -20.860 23.216 7.863 1.00 85.50 710 ALA A O 1
ATOM 5592 N N . ASP A 1 711 ? -21.548 24.407 9.649 1.00 85.38 711 ASP A N 1
ATOM 5593 C CA . ASP A 1 711 ? -20.211 24.887 10.015 1.00 85.38 711 ASP A CA 1
ATOM 5594 C C . ASP A 1 711 ? -19.265 23.732 10.386 1.00 85.38 711 ASP A C 1
ATOM 5596 O O . ASP A 1 711 ? -18.139 23.666 9.886 1.00 85.38 711 ASP A O 1
ATOM 5600 N N . ASN A 1 712 ? -19.718 22.768 11.198 1.00 90.00 712 ASN A N 1
ATOM 5601 C CA . ASN A 1 712 ? -18.893 21.608 11.558 1.00 90.00 712 ASN A CA 1
ATOM 5602 C C . ASN A 1 712 ? -18.619 20.684 10.359 1.00 90.00 712 ASN A C 1
ATOM 5604 O O . ASN A 1 712 ? -17.491 20.210 10.213 1.00 90.00 712 ASN A O 1
ATOM 5608 N N . ILE A 1 713 ? -19.582 20.496 9.445 1.00 88.81 713 ILE A N 1
ATOM 5609 C CA . ILE A 1 713 ? -19.361 19.792 8.168 1.00 88.81 713 ILE A CA 1
ATOM 5610 C C . ILE A 1 713 ? -18.273 20.497 7.343 1.00 88.81 713 ILE A C 1
ATOM 5612 O O . ILE A 1 713 ? -17.377 19.835 6.811 1.00 88.81 713 ILE A O 1
ATOM 5616 N N . LEU A 1 714 ? -18.313 21.831 7.237 1.00 84.00 714 LEU A N 1
ATOM 5617 C CA . LEU A 1 714 ? -17.308 22.606 6.505 1.00 84.00 714 LEU A CA 1
ATOM 5618 C C . LEU A 1 714 ? -15.924 22.508 7.163 1.00 84.00 714 LEU A C 1
ATOM 5620 O O . LEU A 1 714 ? -14.927 22.300 6.463 1.00 84.00 714 LEU A O 1
ATOM 5624 N N . CYS A 1 715 ? -15.848 22.591 8.493 1.00 88.69 715 CYS A N 1
ATOM 5625 C CA . CYS A 1 715 ? -14.606 22.395 9.236 1.00 88.69 715 CYS A CA 1
ATOM 5626 C C . CYS A 1 715 ? -14.049 20.974 9.069 1.00 88.69 715 CYS A C 1
ATOM 5628 O O . CYS A 1 715 ? -12.857 20.840 8.801 1.00 88.69 715 CYS A O 1
ATOM 5630 N N . ALA A 1 716 ? -14.879 19.928 9.128 1.00 92.38 716 ALA A N 1
ATOM 5631 C CA . ALA A 1 716 ? -14.461 18.541 8.909 1.00 92.38 716 ALA A CA 1
ATOM 5632 C C . ALA A 1 716 ? -13.943 18.310 7.474 1.00 92.38 716 ALA A C 1
ATOM 5634 O O . ALA A 1 716 ? -12.823 17.824 7.295 1.00 92.38 716 ALA A O 1
ATOM 5635 N N . LYS A 1 717 ? -14.687 18.747 6.440 1.00 89.75 717 LYS A N 1
ATOM 5636 C CA . LYS A 1 717 ? -14.226 18.726 5.033 1.00 89.75 717 LYS A CA 1
ATOM 5637 C C . LYS A 1 717 ? -12.878 19.442 4.877 1.00 89.75 717 LYS A C 1
ATOM 5639 O O . LYS A 1 717 ? -11.966 18.919 4.233 1.00 89.75 717 LYS A O 1
ATOM 5644 N N . THR A 1 718 ? -12.736 20.618 5.490 1.00 88.50 718 THR A N 1
ATOM 5645 C CA . THR A 1 718 ? -11.529 21.449 5.386 1.00 88.50 718 THR A CA 1
ATOM 5646 C C . THR A 1 718 ? -10.340 20.846 6.129 1.00 88.50 718 THR A C 1
ATOM 5648 O O . THR A 1 718 ? -9.248 20.814 5.572 1.00 88.50 718 THR A O 1
ATOM 5651 N N . ILE A 1 719 ? -10.522 20.323 7.344 1.00 92.81 719 ILE A N 1
ATOM 5652 C CA . ILE A 1 719 ? -9.469 19.627 8.098 1.00 92.81 719 ILE A CA 1
ATOM 5653 C C . ILE A 1 719 ? -8.971 18.415 7.300 1.00 92.81 719 ILE A C 1
ATOM 5655 O O . ILE A 1 719 ? -7.761 18.272 7.120 1.00 92.81 719 ILE A O 1
ATOM 5659 N N . LEU A 1 720 ? -9.878 17.608 6.737 1.00 93.50 720 LEU A N 1
ATOM 5660 C CA . LEU A 1 720 ? -9.510 16.450 5.921 1.00 93.50 720 LEU A CA 1
ATOM 5661 C C . LEU A 1 720 ? -8.730 16.854 4.657 1.00 93.50 720 LEU A C 1
ATOM 5663 O O . LEU A 1 720 ? -7.648 16.320 4.416 1.00 93.50 720 LEU A O 1
ATOM 5667 N N . CYS A 1 721 ? -9.197 17.852 3.895 1.00 89.88 721 CYS A N 1
ATOM 5668 C CA . CYS A 1 721 ? -8.459 18.376 2.733 1.00 89.88 721 CYS A CA 1
ATOM 5669 C C . CYS A 1 721 ? -7.115 19.012 3.129 1.00 89.88 721 CYS A C 1
ATOM 5671 O O . CYS A 1 721 ? -6.113 18.950 2.404 1.00 89.88 721 CYS A O 1
ATOM 5673 N N . CYS A 1 722 ? -7.036 19.589 4.327 1.00 88.69 722 CYS A N 1
ATOM 5674 C CA . CYS A 1 722 ? -5.785 20.088 4.866 1.00 88.69 722 CYS A CA 1
ATOM 5675 C C . CYS A 1 722 ? -4.821 18.966 5.301 1.00 88.69 722 CYS A C 1
ATOM 5677 O O . CYS A 1 722 ? -3.614 19.200 5.312 1.00 88.69 722 CYS A O 1
ATOM 5679 N N . ALA A 1 723 ? -5.304 17.752 5.563 1.00 91.31 723 ALA A N 1
ATOM 5680 C CA . ALA A 1 723 ? -4.461 16.594 5.844 1.00 91.31 723 ALA A CA 1
ATOM 5681 C C . ALA A 1 723 ? -3.861 15.935 4.585 1.00 91.31 723 ALA A C 1
ATOM 5683 O O . ALA A 1 723 ? -2.818 15.290 4.687 1.00 91.31 723 ALA A O 1
ATOM 5684 N N . ILE A 1 724 ? -4.470 16.110 3.403 1.00 89.00 724 ILE A N 1
ATOM 5685 C CA . ILE A 1 724 ? -4.008 15.479 2.153 1.00 89.00 724 ILE A CA 1
ATOM 5686 C C . ILE A 1 724 ? -2.572 15.926 1.805 1.00 89.00 724 ILE A C 1
ATOM 5688 O O . ILE A 1 724 ? -2.349 17.133 1.613 1.00 89.00 724 ILE A O 1
ATOM 5692 N N . PRO A 1 725 ? -1.614 14.985 1.661 1.00 76.75 725 PRO A N 1
ATOM 5693 C CA . PRO A 1 725 ? -0.295 15.278 1.120 1.00 76.75 725 PRO A CA 1
ATOM 5694 C C . PRO A 1 725 ? -0.339 15.528 -0.389 1.00 76.75 725 PRO A C 1
ATOM 5696 O O . PRO A 1 725 ? -0.928 14.774 -1.166 1.00 76.75 725 PRO A O 1
ATOM 5699 N N . THR A 1 726 ? 0.318 16.607 -0.797 1.00 63.44 726 THR A N 1
ATOM 5700 C CA . THR A 1 726 ? 0.460 17.046 -2.188 1.00 63.44 726 THR A CA 1
ATOM 5701 C C . THR A 1 726 ? 1.703 16.434 -2.834 1.00 63.44 726 THR A C 1
ATOM 5703 O O . THR A 1 726 ? 2.711 16.246 -2.164 1.00 63.44 726 THR A O 1
ATOM 5706 N N . ALA A 1 727 ? 1.673 16.203 -4.151 1.00 53.44 727 ALA A N 1
ATOM 5707 C CA . ALA A 1 727 ? 2.705 15.473 -4.908 1.00 53.44 727 ALA A CA 1
ATOM 5708 C C . ALA A 1 727 ? 4.140 16.067 -4.903 1.00 53.44 727 ALA A C 1
ATOM 5710 O O . ALA A 1 727 ? 5.036 15.498 -5.515 1.00 53.44 727 ALA A O 1
ATOM 5711 N N . GLU A 1 728 ? 4.378 17.182 -4.210 1.00 40.59 728 GLU A N 1
ATOM 5712 C CA . GLU A 1 728 ? 5.716 17.725 -3.933 1.00 40.59 728 GLU A CA 1
ATOM 5713 C C . GLU A 1 728 ? 6.459 16.948 -2.820 1.00 40.59 728 GLU A C 1
ATOM 5715 O O . GLU A 1 728 ? 7.674 17.084 -2.696 1.00 40.59 728 GLU A O 1
ATOM 5720 N N . THR A 1 729 ? 5.763 16.121 -2.023 1.00 43.31 729 THR A N 1
ATOM 5721 C CA . THR A 1 729 ? 6.346 15.276 -0.957 1.00 43.31 729 THR A CA 1
ATOM 5722 C C . THR A 1 729 ? 6.008 13.797 -1.161 1.00 43.31 729 THR A C 1
ATOM 5724 O O . THR A 1 729 ? 5.264 13.195 -0.395 1.00 43.31 729 THR A O 1
ATOM 5727 N N . LEU A 1 730 ? 6.537 13.182 -2.222 1.00 48.56 730 LEU A N 1
ATOM 5728 C CA . LEU A 1 730 ? 6.293 11.765 -2.534 1.00 48.56 730 LEU A CA 1
ATOM 5729 C C . LEU A 1 730 ? 7.164 10.805 -1.699 1.00 48.56 730 LEU A C 1
ATOM 5731 O O . LEU A 1 730 ? 7.974 10.045 -2.228 1.00 48.56 730 LEU A O 1
ATOM 5735 N N . GLU A 1 731 ? 6.964 10.810 -0.381 1.00 53.44 731 GLU A N 1
ATOM 5736 C CA . GLU A 1 731 ? 7.371 9.687 0.470 1.00 53.44 731 GLU A CA 1
ATOM 5737 C C . GLU A 1 731 ? 6.353 8.532 0.346 1.00 53.44 731 GLU A C 1
ATOM 5739 O O . GLU A 1 731 ? 5.150 8.794 0.266 1.00 53.44 731 GLU A O 1
ATOM 5744 N N . PRO A 1 732 ? 6.766 7.247 0.383 1.00 52.75 732 PRO A N 1
ATOM 5745 C CA . PRO A 1 732 ? 5.833 6.116 0.275 1.00 52.75 732 PRO A CA 1
ATOM 5746 C C . PRO A 1 732 ? 4.714 6.119 1.332 1.00 52.75 732 PRO A C 1
ATOM 5748 O O . PRO A 1 732 ? 3.600 5.669 1.064 1.00 52.75 732 PRO A O 1
ATOM 5751 N N . TYR A 1 733 ? 4.984 6.675 2.518 1.00 60.88 733 TYR A N 1
ATOM 5752 C CA . TYR A 1 733 ? 3.993 6.821 3.587 1.00 60.88 733 TYR A CA 1
ATOM 5753 C C . TYR A 1 733 ? 2.853 7.789 3.222 1.00 60.88 733 TYR A C 1
ATOM 5755 O O . TYR A 1 733 ? 1.713 7.566 3.623 1.00 60.88 733 TYR A O 1
ATOM 5763 N N . ASP A 1 734 ? 3.105 8.813 2.399 1.00 71.81 734 ASP A N 1
ATOM 5764 C CA . ASP A 1 734 ? 2.071 9.769 1.986 1.00 71.81 734 ASP A CA 1
ATOM 5765 C C . ASP A 1 734 ? 1.046 9.144 1.022 1.00 71.81 734 ASP A C 1
ATOM 5767 O O . ASP A 1 734 ? -0.115 9.557 1.013 1.00 71.81 734 ASP A O 1
ATOM 5771 N N . ALA A 1 735 ? 1.423 8.110 0.259 1.00 67.25 735 ALA A N 1
ATOM 5772 C CA . ALA A 1 735 ? 0.481 7.322 -0.542 1.00 67.25 735 ALA A CA 1
ATOM 5773 C C . ALA A 1 735 ? -0.408 6.421 0.337 1.00 67.25 735 ALA A C 1
ATOM 5775 O O . ALA A 1 735 ? -1.622 6.370 0.139 1.00 67.25 735 ALA A O 1
ATOM 5776 N N . TYR A 1 736 ? 0.165 5.771 1.358 1.00 66.19 736 TYR A N 1
ATOM 5777 C CA . TYR A 1 736 ? -0.610 5.044 2.372 1.00 66.19 736 TYR A CA 1
ATOM 5778 C C . TYR A 1 736 ? -1.590 5.971 3.103 1.00 66.19 736 TYR A C 1
ATOM 5780 O O . TYR A 1 736 ? -2.774 5.654 3.226 1.00 66.19 736 TYR A O 1
ATOM 5788 N N . PHE A 1 737 ? -1.125 7.154 3.514 1.00 77.19 737 PHE A N 1
ATOM 5789 C CA . PHE A 1 737 ? -1.947 8.121 4.229 1.00 77.19 737 PHE A CA 1
ATOM 5790 C C . PHE A 1 737 ? -3.155 8.586 3.400 1.00 77.19 737 PHE A C 1
ATOM 5792 O O . PHE A 1 737 ? -4.269 8.591 3.919 1.00 77.19 737 PHE A O 1
ATOM 5799 N N . ARG A 1 738 ? -2.996 8.884 2.097 1.00 79.69 738 ARG A N 1
ATOM 5800 C CA . ARG A 1 738 ? -4.142 9.212 1.217 1.00 79.69 738 ARG A CA 1
ATOM 5801 C C . ARG A 1 738 ? -5.179 8.091 1.145 1.00 79.69 738 ARG A C 1
ATOM 5803 O O . ARG A 1 738 ? -6.372 8.383 1.203 1.00 79.69 738 ARG A O 1
ATOM 5810 N N . ARG A 1 739 ? -4.740 6.828 1.075 1.00 74.12 739 ARG A N 1
ATOM 5811 C CA . ARG A 1 739 ? -5.639 5.661 1.058 1.00 74.12 739 ARG A CA 1
ATOM 5812 C C . ARG A 1 739 ? -6.442 5.558 2.372 1.00 74.12 739 ARG A C 1
ATOM 5814 O O . ARG A 1 739 ? -7.653 5.365 2.303 1.00 74.12 739 ARG A O 1
ATOM 5821 N N . MET A 1 740 ? -5.834 5.849 3.532 1.00 75.50 740 MET A N 1
ATOM 5822 C CA . MET A 1 740 ? -6.562 5.984 4.813 1.00 75.50 740 MET A CA 1
ATOM 5823 C C . MET A 1 740 ? -7.541 7.175 4.858 1.00 75.50 740 MET A C 1
ATOM 5825 O O . MET A 1 740 ? -8.569 7.090 5.522 1.00 75.50 740 MET A O 1
ATOM 5829 N N . LEU A 1 741 ? -7.274 8.293 4.167 1.00 87.56 741 LEU A N 1
ATOM 5830 C CA . LEU A 1 741 ? -8.196 9.444 4.161 1.00 87.56 741 LEU A CA 1
ATOM 5831 C C . LEU A 1 741 ? -9.496 9.187 3.380 1.00 87.56 741 LEU A C 1
ATOM 5833 O O . LEU A 1 741 ? -10.513 9.835 3.647 1.00 87.56 741 LEU A O 1
ATOM 5837 N N . TYR A 1 742 ? -9.475 8.277 2.403 1.00 86.06 742 TYR A N 1
ATOM 5838 C CA . TYR A 1 742 ? -10.576 8.112 1.454 1.00 86.06 742 TYR A CA 1
ATOM 5839 C C . TYR A 1 742 ? -11.919 7.676 2.087 1.00 86.06 742 TYR A C 1
ATOM 5841 O O . TYR A 1 742 ? -12.929 8.314 1.773 1.00 86.06 742 TYR A O 1
ATOM 5849 N N . PRO A 1 743 ? -11.989 6.694 3.014 1.00 82.06 743 PRO A N 1
ATOM 5850 C CA . PRO A 1 743 ? -13.236 6.364 3.714 1.00 82.06 743 PRO A CA 1
ATOM 5851 C C . PRO A 1 743 ? -13.867 7.571 4.423 1.00 82.06 743 PRO A C 1
ATOM 5853 O O . PRO A 1 743 ? -15.081 7.770 4.354 1.00 82.06 743 PRO A O 1
ATOM 5856 N N . HIS A 1 744 ? -13.054 8.430 5.049 1.00 90.75 744 HIS A N 1
ATOM 5857 C CA . HIS A 1 744 ? -13.544 9.644 5.707 1.00 90.75 744 HIS A CA 1
ATOM 5858 C C . HIS A 1 744 ? -14.050 10.688 4.697 1.00 90.75 744 HIS A C 1
ATOM 5860 O O . HIS A 1 744 ? -15.080 11.315 4.941 1.00 90.75 744 HIS A O 1
ATOM 5866 N N . ALA A 1 745 ? -13.401 10.826 3.534 1.00 90.12 745 ALA A N 1
ATOM 5867 C CA . ALA A 1 745 ? -13.882 11.685 2.448 1.00 90.12 745 ALA A CA 1
ATOM 5868 C C . ALA A 1 745 ? -15.214 11.181 1.863 1.00 90.12 745 ALA A C 1
ATOM 5870 O O . ALA A 1 745 ? -16.096 11.981 1.548 1.00 90.12 745 ALA A O 1
ATOM 5871 N N . LYS A 1 746 ? -15.398 9.856 1.768 1.00 85.69 746 LYS A N 1
ATOM 5872 C CA . LYS A 1 746 ? -16.652 9.257 1.292 1.00 85.69 746 LYS A CA 1
ATOM 5873 C C . LYS A 1 746 ? -17.794 9.378 2.300 1.00 85.69 746 LYS A C 1
ATOM 5875 O O . LYS A 1 746 ? -18.928 9.624 1.894 1.00 85.69 746 LYS A O 1
ATOM 5880 N N . ALA A 1 747 ? -17.515 9.276 3.600 1.00 87.88 747 ALA A N 1
ATOM 5881 C CA . ALA A 1 747 ? -18.504 9.580 4.635 1.00 87.88 747 ALA A CA 1
ATOM 5882 C C . ALA A 1 747 ? -19.034 11.021 4.498 1.00 87.88 747 ALA A C 1
ATOM 5884 O O . ALA A 1 747 ? -20.245 11.233 4.516 1.00 87.88 747 ALA A O 1
ATOM 5885 N N . LEU A 1 748 ? -18.143 11.982 4.224 1.00 89.19 748 LEU A N 1
ATOM 5886 C CA . LEU A 1 748 ? -18.493 13.388 4.002 1.00 89.19 748 LEU A CA 1
ATOM 5887 C C . LEU A 1 748 ? -19.309 13.650 2.721 1.00 89.19 748 LEU A C 1
ATOM 5889 O O . LEU A 1 748 ? -19.986 14.678 2.659 1.00 89.19 748 LEU A O 1
ATOM 5893 N N . GLU A 1 749 ? -19.330 12.752 1.721 1.00 83.06 749 GLU A N 1
ATOM 5894 C CA . GLU A 1 749 ? -20.241 12.912 0.570 1.00 83.06 749 GLU A CA 1
ATOM 5895 C C . GLU A 1 749 ? -21.720 12.786 0.981 1.00 83.06 749 GLU A C 1
ATOM 5897 O O . GLU A 1 749 ? -22.572 13.440 0.379 1.00 83.06 749 GLU A O 1
ATOM 5902 N N . LYS A 1 750 ? -22.042 12.063 2.066 1.00 82.94 750 LYS A N 1
ATOM 5903 C CA . LYS A 1 750 ? -23.407 12.027 2.637 1.00 82.94 750 LYS A CA 1
ATOM 5904 C C . LYS A 1 750 ? -23.901 13.415 3.089 1.00 82.94 750 LYS A C 1
ATOM 5906 O O . LYS A 1 750 ? -25.088 13.596 3.338 1.00 82.94 750 LYS A O 1
ATOM 5911 N N . HIS A 1 751 ? -22.996 14.395 3.160 1.00 82.62 751 HIS A N 1
ATOM 5912 C CA . HIS A 1 751 ? -23.239 15.793 3.513 1.00 82.62 751 HIS A CA 1
ATOM 5913 C C . HIS A 1 751 ? -22.794 16.754 2.387 1.00 82.62 751 HIS A C 1
ATOM 5915 O O . HIS A 1 751 ? -22.317 17.868 2.632 1.00 82.62 751 HIS A O 1
ATOM 5921 N N . ALA A 1 752 ? -22.919 16.314 1.128 1.00 72.00 752 ALA A N 1
ATOM 5922 C CA . ALA A 1 752 ? -22.603 17.115 -0.054 1.00 72.00 752 ALA A CA 1
ATOM 5923 C C . ALA A 1 752 ? -23.561 18.299 -0.263 1.00 72.00 752 ALA A C 1
ATOM 5925 O O . ALA A 1 752 ? -23.097 19.379 -0.617 1.00 72.00 752 ALA A O 1
ATOM 5926 N N . ASP A 1 753 ? -24.858 18.111 -0.007 1.00 68.06 753 ASP A N 1
ATOM 5927 C CA . ASP A 1 753 ? -25.898 19.124 -0.263 1.00 68.06 753 ASP A CA 1
ATOM 5928 C C . ASP A 1 753 ? -25.924 20.247 0.794 1.00 68.06 753 ASP A C 1
ATOM 5930 O O . ASP A 1 753 ? -26.637 21.237 0.650 1.00 68.06 753 ASP A O 1
ATOM 5934 N N . VAL A 1 754 ? -25.118 20.117 1.854 1.00 65.12 754 VAL A N 1
ATOM 5935 C CA . VAL A 1 754 ? -24.901 21.164 2.858 1.00 65.12 754 VAL A CA 1
ATOM 5936 C C . VAL A 1 754 ? -23.786 22.092 2.365 1.00 65.12 754 VAL A C 1
ATOM 5938 O O . VAL A 1 754 ? -22.594 21.841 2.582 1.00 65.12 754 VAL A O 1
ATOM 5941 N N . THR A 1 755 ? -24.194 23.145 1.656 1.00 57.25 755 THR A N 1
ATOM 5942 C CA . THR A 1 755 ? -23.332 24.172 1.048 1.00 57.25 755 THR A CA 1
ATOM 5943 C C . THR A 1 755 ? -23.321 25.466 1.862 1.00 57.25 755 THR A C 1
ATOM 5945 O O . THR A 1 755 ? -24.377 25.988 2.212 1.00 57.25 755 THR A O 1
ATOM 5948 N N . TYR A 1 756 ? -22.133 26.018 2.115 1.00 54.00 756 TYR A N 1
ATOM 5949 C CA . TYR A 1 756 ? -21.961 27.340 2.729 1.00 54.00 756 TYR A CA 1
ATOM 5950 C C . TYR A 1 756 ? -21.995 28.453 1.668 1.00 54.00 756 TYR A C 1
ATOM 5952 O O . TYR A 1 756 ? -21.683 28.199 0.509 1.00 54.00 756 TYR A O 1
ATOM 5960 N N . ALA A 1 757 ? -22.283 29.697 2.067 1.00 45.88 757 ALA A N 1
ATOM 5961 C CA . ALA A 1 757 ? -22.421 30.878 1.198 1.00 45.88 757 ALA A CA 1
ATOM 5962 C C . ALA A 1 757 ? -21.107 31.398 0.546 1.00 45.88 757 ALA A C 1
ATOM 5964 O O . ALA A 1 757 ? -20.940 32.598 0.337 1.00 45.88 757 ALA A O 1
ATOM 5965 N N . GLN A 1 758 ? -20.151 30.511 0.254 1.00 56.50 758 GLN A N 1
ATOM 5966 C CA . GLN A 1 758 ? -18.896 30.794 -0.451 1.00 56.50 758 GLN A CA 1
ATOM 5967 C C . GLN A 1 758 ? -18.527 29.600 -1.347 1.00 56.50 758 GLN A C 1
ATOM 5969 O O . GLN A 1 758 ? -17.672 28.779 -0.994 1.00 56.50 758 GLN A O 1
ATOM 5974 N N . ASP A 1 759 ? -19.168 29.501 -2.515 1.00 70.81 759 ASP A N 1
ATOM 5975 C CA . ASP A 1 759 ? -19.042 28.355 -3.430 1.00 70.81 759 ASP A CA 1
ATOM 5976 C C . ASP A 1 759 ? -17.582 28.026 -3.797 1.00 70.81 759 ASP A C 1
ATOM 5978 O O . ASP A 1 759 ? -17.211 26.855 -3.918 1.00 70.81 759 ASP A O 1
ATOM 5982 N N . LEU A 1 760 ? -16.711 29.037 -3.902 1.00 78.00 760 LEU A N 1
ATOM 5983 C CA . LEU A 1 760 ? -15.275 28.874 -4.165 1.00 78.00 760 LEU A CA 1
ATOM 5984 C C . LEU A 1 760 ? -14.543 27.988 -3.147 1.00 78.00 760 LEU A C 1
ATOM 5986 O O . LEU A 1 760 ? -13.620 27.250 -3.518 1.00 78.00 760 LEU A O 1
ATOM 5990 N N . THR A 1 761 ? -14.943 28.035 -1.875 1.00 78.19 761 THR A N 1
ATOM 5991 C CA . THR A 1 761 ? -14.353 27.190 -0.831 1.00 78.19 761 THR A CA 1
ATOM 5992 C C . THR A 1 761 ? -14.775 25.738 -1.048 1.00 78.19 761 THR A C 1
ATOM 5994 O O . THR A 1 761 ? -13.906 24.870 -1.123 1.00 78.19 761 THR A O 1
ATOM 5997 N N . GLN A 1 762 ? -16.067 25.465 -1.273 1.00 79.19 762 GLN A N 1
ATOM 5998 C CA . GLN A 1 762 ? -16.554 24.107 -1.564 1.00 79.19 762 GLN A CA 1
ATOM 5999 C C . GLN A 1 762 ? -15.971 23.555 -2.877 1.00 79.19 762 GLN A C 1
ATOM 6001 O O . GLN A 1 762 ? -15.491 22.427 -2.891 1.00 79.19 762 GLN A O 1
ATOM 6006 N N . SER A 1 763 ? -15.880 24.361 -3.938 1.00 86.19 763 SER A N 1
ATOM 6007 C CA . SER A 1 763 ? -15.203 23.991 -5.193 1.00 86.19 763 SER A CA 1
ATOM 6008 C C . SER A 1 763 ? -13.737 23.590 -4.983 1.00 86.19 763 SER A C 1
ATOM 6010 O O . SER A 1 763 ? -13.233 22.671 -5.627 1.00 86.19 763 SER A O 1
ATOM 6012 N N . SER A 1 764 ? -13.036 24.251 -4.060 1.00 86.00 764 SER A N 1
ATOM 6013 C CA . SER A 1 764 ? -11.652 23.901 -3.725 1.00 86.00 764 SER A CA 1
ATOM 6014 C C . SER A 1 764 ? -11.561 22.569 -2.968 1.00 86.00 764 SER A C 1
ATOM 6016 O O . SER A 1 764 ? -10.652 21.786 -3.234 1.00 86.00 764 SER A O 1
ATOM 6018 N N . LEU A 1 765 ? -12.526 22.281 -2.088 1.00 86.94 765 LEU A N 1
ATOM 6019 C CA . LEU A 1 765 ? -12.642 20.997 -1.384 1.00 86.94 765 LEU A CA 1
ATOM 6020 C C . LEU A 1 765 ? -13.028 19.857 -2.347 1.00 86.94 765 LEU A C 1
ATOM 6022 O O . LEU A 1 765 ? -12.469 18.767 -2.255 1.00 86.94 765 LEU A O 1
ATOM 6026 N N . ASP A 1 766 ? -13.896 20.116 -3.329 1.00 88.81 766 ASP A N 1
ATOM 6027 C CA . ASP A 1 766 ? -14.272 19.153 -4.376 1.00 88.81 766 ASP A CA 1
ATOM 6028 C C . ASP A 1 766 ? -13.062 18.723 -5.234 1.00 88.81 766 ASP A C 1
ATOM 6030 O O . ASP A 1 766 ? -12.966 17.566 -5.644 1.00 88.81 766 ASP A O 1
ATOM 6034 N N . ILE A 1 767 ? -12.096 19.616 -5.482 1.00 90.44 767 ILE A N 1
ATOM 6035 C CA . ILE A 1 767 ? -10.856 19.295 -6.221 1.00 90.44 767 ILE A CA 1
ATOM 6036 C C . ILE A 1 767 ? -9.938 18.355 -5.428 1.00 90.44 767 ILE A C 1
ATOM 6038 O O . ILE A 1 767 ? -9.265 17.498 -6.019 1.00 90.44 767 ILE A O 1
ATOM 6042 N N . ASP A 1 768 ? -9.896 18.532 -4.111 1.00 90.25 768 ASP A N 1
ATOM 6043 C CA . ASP A 1 768 ? -9.091 17.737 -3.185 1.00 90.25 768 ASP A CA 1
ATOM 6044 C C . ASP A 1 768 ? -9.756 16.369 -2.915 1.00 90.25 768 ASP A C 1
ATOM 6046 O O . ASP A 1 768 ? -9.088 15.332 -2.957 1.00 90.25 768 ASP A O 1
ATOM 6050 N N . PHE A 1 769 ? -11.085 16.328 -2.769 1.00 90.38 769 PHE A N 1
ATOM 6051 C CA . PHE A 1 769 ? -11.867 15.086 -2.685 1.00 90.38 769 PHE A CA 1
ATOM 6052 C C . PHE A 1 769 ? -11.822 14.281 -3.987 1.00 90.38 769 PHE A C 1
ATOM 6054 O O . PHE A 1 769 ? -11.615 13.069 -3.945 1.00 90.38 769 PHE A O 1
ATOM 6061 N N . GLY A 1 770 ? -11.950 14.936 -5.146 1.00 90.50 770 GLY A N 1
ATOM 6062 C CA . GLY A 1 770 ? -11.834 14.268 -6.443 1.00 90.50 770 GLY A CA 1
ATOM 6063 C C . GLY A 1 770 ? -10.450 13.652 -6.671 1.00 90.50 770 GLY A C 1
ATOM 6064 O O . GLY A 1 770 ? -10.339 12.591 -7.284 1.00 90.50 770 GLY A O 1
ATOM 6065 N N . PHE A 1 771 ? -9.402 14.257 -6.102 1.00 88.19 771 PHE A N 1
ATOM 6066 C CA . PHE A 1 771 ? -8.052 13.696 -6.113 1.00 88.19 771 PHE A CA 1
ATOM 6067 C C . PHE A 1 771 ? -7.926 12.451 -5.224 1.00 88.19 771 PHE A C 1
ATOM 6069 O O . PHE A 1 771 ? -7.429 11.435 -5.706 1.00 88.19 771 PHE A O 1
ATOM 6076 N N . LEU A 1 772 ? -8.431 12.476 -3.981 1.00 87.06 772 LEU A N 1
ATOM 6077 C CA . LEU A 1 772 ? -8.488 11.270 -3.135 1.00 87.06 772 LEU A CA 1
ATOM 6078 C C . LEU A 1 772 ? -9.293 10.142 -3.795 1.00 87.06 772 LEU A C 1
ATOM 6080 O O . LEU A 1 772 ? -8.885 8.986 -3.758 1.00 87.06 772 LEU A O 1
ATOM 6084 N N . ALA A 1 773 ? -10.416 10.472 -4.432 1.00 84.88 773 ALA A N 1
ATOM 6085 C CA . ALA A 1 773 ? -11.254 9.506 -5.133 1.00 84.88 773 ALA A CA 1
ATOM 6086 C C . ALA A 1 773 ? -10.531 8.858 -6.329 1.00 84.88 773 ALA A C 1
ATOM 6088 O O . ALA A 1 773 ? -10.607 7.645 -6.515 1.00 84.88 773 ALA A O 1
ATOM 6089 N N . GLN A 1 774 ? -9.770 9.643 -7.096 1.00 82.50 774 GLN A N 1
ATOM 6090 C CA . GLN A 1 774 ? -8.946 9.164 -8.209 1.00 82.50 774 GLN A CA 1
ATOM 6091 C C . GLN A 1 774 ? -7.756 8.292 -7.756 1.00 82.50 774 GLN A C 1
ATOM 6093 O O . GLN A 1 774 ? -7.377 7.372 -8.481 1.00 82.50 774 GLN A O 1
ATOM 6098 N N . ASP A 1 775 ? -7.188 8.568 -6.579 1.00 76.81 775 ASP A N 1
ATOM 6099 C CA . ASP A 1 775 ? -6.104 7.798 -5.939 1.00 76.81 775 ASP A CA 1
ATOM 6100 C C . ASP A 1 775 ? -6.624 6.474 -5.330 1.00 76.81 775 ASP A C 1
ATOM 6102 O O . ASP A 1 775 ? -5.947 5.448 -5.370 1.00 76.81 775 ASP A O 1
ATOM 6106 N N . ALA A 1 776 ? -7.870 6.465 -4.838 1.00 70.94 776 ALA A N 1
ATOM 6107 C CA . ALA A 1 776 ? -8.562 5.273 -4.338 1.00 70.94 776 ALA A CA 1
ATOM 6108 C C . ALA A 1 776 ? -9.190 4.392 -5.442 1.00 70.94 776 ALA A C 1
ATOM 6110 O O . ALA A 1 776 ? -9.453 3.210 -5.211 1.00 70.94 776 ALA A O 1
ATOM 6111 N N . GLY A 1 777 ? -9.428 4.947 -6.637 1.00 71.75 777 GLY A N 1
ATOM 6112 C CA . GLY A 1 777 ? -10.054 4.256 -7.772 1.00 71.75 777 GLY A CA 1
ATOM 6113 C C . GLY A 1 777 ? -11.579 4.414 -7.881 1.00 71.75 777 GLY A C 1
ATOM 6114 O O . GLY A 1 777 ? -12.208 3.710 -8.668 1.00 71.75 777 GLY A O 1
ATOM 6115 N N . ASP A 1 778 ? -12.198 5.332 -7.129 1.00 76.12 778 ASP A N 1
ATOM 6116 C CA . ASP A 1 778 ? -13.604 5.712 -7.325 1.00 76.12 778 ASP A CA 1
ATOM 6117 C C . ASP A 1 778 ? -13.707 6.844 -8.352 1.00 76.12 778 ASP A C 1
ATOM 6119 O O . ASP A 1 778 ? -13.849 8.030 -8.035 1.00 76.12 778 ASP A O 1
ATOM 6123 N N . TYR A 1 779 ? -13.594 6.459 -9.621 1.00 83.31 779 TYR A N 1
ATOM 6124 C CA . TYR A 1 779 ? -13.598 7.403 -10.732 1.00 83.31 779 TYR A CA 1
ATOM 6125 C C . TYR A 1 779 ? -14.948 8.110 -10.924 1.00 83.31 779 TYR A C 1
ATOM 6127 O O . TYR A 1 779 ? -14.966 9.240 -11.407 1.00 83.31 779 TYR A O 1
ATOM 6135 N N . LEU A 1 780 ? -16.062 7.508 -10.485 1.00 83.75 780 LEU A N 1
ATOM 6136 C CA . LEU A 1 780 ? -17.389 8.130 -10.539 1.00 83.75 780 LEU A CA 1
ATOM 6137 C C . LEU A 1 780 ? -17.508 9.280 -9.532 1.00 83.75 780 LEU A C 1
ATOM 6139 O O . LEU A 1 780 ? -17.961 10.370 -9.890 1.00 83.75 780 LEU A O 1
ATOM 6143 N N . PHE A 1 781 ? -17.057 9.076 -8.289 1.00 85.38 781 PHE A N 1
ATOM 6144 C CA . PHE A 1 781 ? -17.005 10.153 -7.300 1.00 85.38 781 PHE A CA 1
ATOM 6145 C C . PHE A 1 781 ? -16.002 11.242 -7.715 1.00 85.38 781 PHE A C 1
ATOM 6147 O O . PHE A 1 781 ? -16.327 12.428 -7.625 1.00 85.38 781 PHE A O 1
ATOM 6154 N N . ALA A 1 782 ? -14.839 10.861 -8.261 1.00 90.50 782 ALA A N 1
ATOM 6155 C CA . ALA A 1 782 ? -13.852 11.806 -8.786 1.00 90.50 782 ALA A CA 1
ATOM 6156 C C . ALA A 1 782 ? -14.421 12.691 -9.911 1.00 90.50 782 ALA A C 1
ATOM 6158 O O . ALA A 1 782 ? -14.303 13.916 -9.862 1.00 90.50 782 ALA A O 1
ATOM 6159 N N . GLU A 1 783 ? -15.106 12.093 -10.888 1.00 91.75 783 GLU A N 1
ATOM 6160 C CA . GLU A 1 783 ? -15.738 12.801 -12.005 1.00 91.75 783 GLU A CA 1
ATOM 6161 C C . GLU A 1 783 ? -16.844 13.747 -11.518 1.00 91.75 783 GLU A C 1
ATOM 6163 O O . GLU A 1 783 ? -16.884 14.918 -11.905 1.00 91.75 783 GLU A O 1
ATOM 6168 N N . LYS A 1 784 ? -17.706 13.272 -10.610 1.00 90.62 784 LYS A N 1
ATOM 6169 C CA . LYS A 1 784 ? -18.778 14.061 -9.982 1.00 90.62 784 LYS A CA 1
ATOM 6170 C C . LYS A 1 784 ? -18.230 15.223 -9.141 1.00 90.62 784 LYS A C 1
ATOM 6172 O O . LYS A 1 784 ? -18.880 16.263 -9.044 1.00 90.62 784 LYS A O 1
ATOM 6177 N N . ALA A 1 785 ? -17.065 15.072 -8.514 1.00 90.62 785 ALA A N 1
ATOM 6178 C CA . ALA A 1 785 ? -16.405 16.135 -7.757 1.00 90.62 785 ALA A CA 1
ATOM 6179 C C . ALA A 1 785 ? -15.752 17.173 -8.689 1.00 90.62 785 ALA A C 1
ATOM 6181 O O . ALA A 1 785 ? -16.054 18.362 -8.591 1.00 90.62 785 ALA A O 1
ATOM 6182 N N . TYR A 1 786 ? -14.959 16.746 -9.678 1.00 93.56 786 TYR A N 1
ATOM 6183 C CA . TYR A 1 786 ? -14.351 17.669 -10.643 1.00 93.56 786 TYR A CA 1
ATOM 6184 C C . TYR A 1 786 ? -15.403 18.440 -11.460 1.00 93.56 786 TYR A C 1
ATOM 6186 O O . TYR A 1 786 ? -15.265 19.651 -11.625 1.00 93.56 786 TYR A O 1
ATOM 6194 N N . LYS A 1 787 ? -16.502 17.803 -11.894 1.00 92.06 787 LYS A N 1
ATOM 6195 C CA . LYS A 1 787 ? -17.599 18.492 -12.604 1.00 92.06 787 LYS A CA 1
ATOM 6196 C C . LYS A 1 787 ? -18.331 19.523 -11.727 1.00 92.06 787 LYS A C 1
ATOM 6198 O O . LYS A 1 787 ? -18.702 20.579 -12.241 1.00 92.06 787 LYS A O 1
ATOM 6203 N N . ARG A 1 788 ? -18.478 19.287 -10.412 1.00 89.06 788 ARG A N 1
ATOM 6204 C CA . ARG A 1 788 ? -18.971 20.302 -9.452 1.00 89.06 788 ARG A CA 1
ATOM 6205 C C . ARG A 1 788 ? -18.005 21.487 -9.346 1.00 89.06 788 ARG A C 1
ATOM 6207 O O . ARG A 1 788 ? -18.425 22.629 -9.534 1.00 89.06 788 ARG A O 1
ATOM 6214 N N . ALA A 1 789 ? -16.713 21.215 -9.157 1.00 90.25 789 ALA A N 1
ATOM 6215 C CA . ALA A 1 789 ? -15.688 22.250 -9.054 1.00 90.25 789 ALA A CA 1
ATOM 6216 C C . ALA A 1 789 ? -15.598 23.144 -10.307 1.00 90.25 789 ALA A C 1
ATOM 6218 O O . ALA A 1 789 ? -15.508 24.366 -10.166 1.00 90.25 789 ALA A O 1
ATOM 6219 N N . ILE A 1 790 ? -15.668 22.545 -11.507 1.00 91.75 790 ILE A N 1
ATOM 6220 C CA . ILE A 1 790 ? -15.698 23.252 -12.801 1.00 91.75 790 ILE A CA 1
ATOM 6221 C C . ILE A 1 790 ? -16.940 24.138 -12.901 1.00 91.75 790 ILE A C 1
ATOM 6223 O O . ILE A 1 790 ? -16.809 25.314 -13.229 1.00 91.75 790 ILE A O 1
ATOM 6227 N N . LYS A 1 791 ? -18.137 23.610 -12.589 1.00 89.94 791 LYS A N 1
ATOM 6228 C CA . LYS A 1 791 ? -19.395 24.374 -12.666 1.00 89.94 791 LYS A CA 1
ATOM 6229 C C . LYS A 1 791 ? -19.323 25.664 -11.844 1.00 89.94 791 LYS A C 1
ATOM 6231 O O . LYS A 1 791 ? -19.708 26.710 -12.352 1.00 89.94 791 LYS A O 1
ATOM 6236 N N . VAL A 1 792 ? -18.829 25.587 -10.608 1.00 87.25 792 VAL A N 1
ATOM 6237 C CA . VAL A 1 792 ? -18.676 26.759 -9.730 1.00 87.25 792 VAL A CA 1
ATOM 6238 C C . VAL A 1 792 ? -17.674 27.759 -10.305 1.00 87.25 792 VAL A C 1
ATOM 6240 O O . VAL A 1 792 ? -18.003 28.926 -10.482 1.00 87.25 792 VAL A O 1
ATOM 6243 N N . ARG A 1 793 ? -16.455 27.316 -10.632 1.00 88.81 793 ARG A N 1
ATOM 6244 C CA . ARG A 1 793 ? -15.383 28.236 -11.056 1.00 88.81 793 ARG A CA 1
ATOM 6245 C C . ARG A 1 793 ? -15.668 28.886 -12.405 1.00 88.81 793 ARG A C 1
ATOM 6247 O O . ARG A 1 793 ? -15.383 30.064 -12.572 1.00 88.81 793 ARG A O 1
ATOM 6254 N N . ARG A 1 794 ? -16.351 28.170 -13.304 1.00 88.81 794 ARG A N 1
ATOM 6255 C CA . ARG A 1 794 ? -16.892 28.719 -14.552 1.00 88.81 794 ARG A CA 1
ATOM 6256 C C . ARG A 1 794 ? -17.861 29.884 -14.324 1.00 88.81 794 ARG A C 1
ATOM 6258 O O . ARG A 1 794 ? -17.905 30.779 -15.162 1.00 88.81 794 ARG A O 1
ATOM 6265 N N . LEU A 1 795 ? -18.663 29.848 -13.258 1.00 87.25 795 LEU A N 1
ATOM 6266 C CA . LEU A 1 795 ? -19.633 30.904 -12.950 1.00 87.25 795 LEU A CA 1
ATOM 6267 C C . LEU A 1 795 ? -18.964 32.130 -12.315 1.00 87.25 795 LEU A C 1
ATOM 6269 O O . LEU A 1 795 ? -19.335 33.245 -12.660 1.00 87.25 795 LEU A O 1
ATOM 6273 N N . GLU A 1 796 ? -17.973 31.923 -11.443 1.00 86.00 796 GLU A N 1
ATOM 6274 C CA . GLU A 1 796 ? -17.283 33.015 -10.738 1.00 86.00 796 GLU A CA 1
ATOM 6275 C C . GLU A 1 796 ? -16.178 33.682 -11.580 1.00 86.00 796 GLU A C 1
ATOM 6277 O O . GLU A 1 796 ? -16.071 34.905 -11.619 1.00 86.00 796 GLU A O 1
ATOM 6282 N N . PHE A 1 797 ? -15.340 32.884 -12.252 1.00 84.62 797 PHE A N 1
ATOM 6283 C CA . PHE A 1 797 ? -14.124 33.346 -12.937 1.00 84.62 797 PHE A CA 1
ATOM 6284 C C . PHE A 1 797 ? -14.192 33.244 -14.470 1.00 84.62 797 PHE A C 1
ATOM 6286 O O . PHE A 1 797 ? -13.282 33.695 -15.161 1.00 84.62 797 PHE A O 1
ATOM 6293 N N . GLY A 1 798 ? -15.240 32.628 -15.023 1.00 84.75 798 GLY A N 1
ATOM 6294 C CA . GLY A 1 798 ? -15.324 32.302 -16.448 1.00 84.75 798 GLY A CA 1
ATOM 6295 C C . GLY A 1 798 ? -14.610 30.998 -16.832 1.00 84.75 798 GLY A C 1
ATOM 6296 O O . GLY A 1 798 ? -14.102 30.255 -15.988 1.00 84.75 798 GLY A O 1
ATOM 6297 N N . LEU A 1 799 ? -14.624 30.681 -18.132 1.00 82.62 799 LEU A N 1
ATOM 6298 C CA . LEU A 1 799 ? -14.014 29.459 -18.685 1.00 82.62 799 LEU A CA 1
ATOM 6299 C C . LEU A 1 799 ? -12.495 29.558 -18.853 1.00 82.62 799 LEU A C 1
ATOM 6301 O O . LEU A 1 799 ? -11.809 28.545 -18.746 1.00 82.62 799 LEU A O 1
ATOM 6305 N N . ASP A 1 800 ? -11.994 30.759 -19.128 1.00 82.88 800 ASP A N 1
ATOM 6306 C CA . ASP A 1 800 ? -10.607 30.988 -19.541 1.00 82.88 800 ASP A CA 1
ATOM 6307 C C . ASP A 1 800 ? -9.658 31.140 -18.335 1.00 82.88 800 ASP A C 1
ATOM 6309 O O . ASP A 1 800 ? -8.441 31.050 -18.475 1.00 82.88 800 ASP A O 1
ATOM 6313 N N . ASP A 1 801 ? -10.201 31.315 -17.123 1.00 83.50 801 ASP A N 1
ATOM 6314 C CA . ASP A 1 801 ? -9.400 31.458 -15.909 1.00 83.50 801 ASP A CA 1
ATOM 6315 C C . ASP A 1 801 ? -8.682 30.158 -15.502 1.00 83.50 801 ASP A C 1
ATOM 6317 O O . ASP A 1 801 ? -9.238 29.051 -15.462 1.00 83.50 801 ASP A O 1
ATOM 6321 N N . GLN A 1 802 ? -7.428 30.316 -15.080 1.00 81.12 802 GLN A N 1
ATOM 6322 C CA . GLN A 1 802 ? -6.546 29.228 -14.673 1.00 81.12 802 GLN A CA 1
ATOM 6323 C C . GLN A 1 802 ? -7.113 28.389 -13.506 1.00 81.12 802 GLN A C 1
ATOM 6325 O O . GLN A 1 802 ? -6.803 27.193 -13.396 1.00 81.12 802 GLN A O 1
ATOM 6330 N N . SER A 1 803 ? -7.962 28.966 -12.651 1.00 82.69 803 SER A N 1
ATOM 6331 C CA . SER A 1 803 ? -8.643 28.261 -11.561 1.00 82.69 803 SER A CA 1
ATOM 6332 C C . SER A 1 803 ? -9.714 27.302 -12.075 1.00 82.69 803 SER A C 1
ATOM 6334 O O . SER A 1 803 ? -9.873 26.238 -11.469 1.00 82.69 803 SER A O 1
ATOM 6336 N N . THR A 1 804 ? -10.420 27.648 -13.159 1.00 87.69 804 THR A N 1
ATOM 6337 C CA . THR A 1 804 ? -11.414 26.798 -13.848 1.00 87.69 804 THR A CA 1
ATOM 6338 C C . THR A 1 804 ? -10.734 25.688 -14.648 1.00 87.69 804 THR A C 1
ATOM 6340 O O . THR A 1 804 ? -11.179 24.541 -14.622 1.00 87.69 804 THR A O 1
ATOM 6343 N N . LEU A 1 805 ? -9.595 25.986 -15.274 1.00 88.69 805 LEU A N 1
ATOM 6344 C CA . LEU A 1 805 ? -8.857 25.034 -16.111 1.00 88.69 805 LEU A CA 1
ATOM 6345 C C . LEU A 1 805 ? -8.144 23.930 -15.302 1.00 88.69 805 LEU A C 1
ATOM 6347 O O . LEU A 1 805 ? -7.999 22.802 -15.772 1.00 88.69 805 LEU A O 1
ATOM 6351 N N . ASN A 1 806 ? -7.750 24.193 -14.051 1.00 87.56 806 ASN A N 1
ATOM 6352 C CA . ASN A 1 806 ? -7.102 23.205 -13.171 1.00 87.56 806 ASN A CA 1
ATOM 6353 C C . ASN A 1 806 ? -7.946 21.919 -12.933 1.00 87.56 806 ASN A C 1
ATOM 6355 O O . ASN A 1 806 ? -7.432 20.819 -13.169 1.00 87.56 806 ASN A O 1
ATOM 6359 N N . PRO A 1 807 ? -9.234 21.981 -12.530 1.00 90.25 807 PRO A N 1
ATOM 6360 C CA . PRO A 1 807 ? -10.071 20.784 -12.453 1.00 90.25 807 PRO A CA 1
ATOM 6361 C C . PRO A 1 807 ? -10.387 20.149 -13.819 1.00 90.25 807 PRO A C 1
ATOM 6363 O O . PRO A 1 807 ? -10.596 18.939 -13.860 1.00 90.25 807 PRO A O 1
ATOM 6366 N N . MET A 1 808 ? -10.352 20.891 -14.934 1.00 93.75 808 MET A N 1
ATOM 6367 C CA . MET A 1 808 ? -10.484 20.305 -16.282 1.00 93.75 808 MET A CA 1
ATOM 6368 C C . MET A 1 808 ? -9.263 19.440 -16.639 1.00 93.75 808 MET A C 1
ATOM 6370 O O . MET A 1 808 ? -9.424 18.291 -17.042 1.00 93.75 808 MET A O 1
ATOM 6374 N N . VAL A 1 809 ? -8.043 19.918 -16.358 1.00 90.62 809 VAL A N 1
ATOM 6375 C CA . VAL A 1 809 ? -6.787 19.140 -16.464 1.00 90.62 809 VAL A CA 1
ATOM 6376 C C . VAL A 1 809 ? -6.840 17.850 -15.630 1.00 90.62 809 VAL A C 1
ATOM 6378 O O . VAL A 1 809 ? -6.322 16.810 -16.042 1.00 90.62 809 VAL A O 1
ATOM 6381 N N . LYS A 1 810 ? -7.466 17.895 -14.448 1.00 91.12 810 LYS A N 1
ATOM 6382 C CA . LYS A 1 810 ? -7.678 16.712 -13.596 1.00 91.12 810 LYS A CA 1
ATOM 6383 C C . LYS A 1 810 ? -8.723 15.752 -14.179 1.00 91.12 810 LYS A C 1
ATOM 6385 O O . LYS A 1 810 ? -8.497 14.543 -14.159 1.00 91.12 810 LYS A O 1
ATOM 6390 N N . LEU A 1 811 ? -9.821 16.274 -14.729 1.00 94.50 811 LEU A N 1
ATOM 6391 C CA . LEU A 1 811 ? -10.877 15.493 -15.379 1.00 94.50 811 LEU A CA 1
ATOM 6392 C C . LEU A 1 811 ? -10.377 14.775 -16.647 1.00 94.50 811 LEU A C 1
ATOM 6394 O O . LEU A 1 811 ? -10.651 13.591 -16.815 1.00 94.50 811 LEU A O 1
ATOM 6398 N N . ALA A 1 812 ? -9.572 15.435 -17.483 1.00 89.56 812 ALA A N 1
ATOM 6399 C CA . ALA A 1 812 ? -8.972 14.810 -18.663 1.00 89.56 812 ALA A CA 1
ATOM 6400 C C . ALA A 1 812 ? -8.047 13.635 -18.282 1.00 89.56 812 ALA A C 1
ATOM 6402 O O . ALA A 1 812 ? -8.190 12.529 -18.804 1.00 89.56 812 ALA A O 1
ATOM 6403 N N . GLY A 1 813 ? -7.170 13.824 -17.287 1.00 84.75 813 GLY A N 1
ATOM 6404 C CA . GLY A 1 813 ? -6.327 12.745 -16.751 1.00 84.75 813 GLY A CA 1
ATOM 6405 C C . GLY A 1 813 ? -7.112 11.611 -16.069 1.00 84.75 813 GLY A C 1
ATOM 6406 O O . GLY A 1 813 ? -6.677 10.459 -16.073 1.00 84.75 813 GLY A O 1
ATOM 6407 N N . LEU A 1 814 ? -8.288 11.909 -15.509 1.00 85.31 814 LEU A N 1
ATOM 6408 C CA . LEU A 1 814 ? -9.216 10.912 -14.966 1.00 85.31 814 LEU A CA 1
ATOM 6409 C C . LEU A 1 814 ? -9.889 10.081 -16.074 1.00 85.31 814 LEU A C 1
ATOM 6411 O O . LEU A 1 814 ? -10.112 8.886 -15.880 1.00 85.31 814 LEU A O 1
ATOM 6415 N N . TYR A 1 815 ? -10.188 10.674 -17.232 1.00 81.94 815 TYR A N 1
ATOM 6416 C CA . TYR A 1 815 ? -10.685 9.944 -18.401 1.00 81.94 815 TYR A CA 1
ATOM 6417 C C . TYR A 1 815 ? -9.594 9.072 -19.045 1.00 81.94 815 TYR A C 1
ATOM 6419 O O . TYR A 1 815 ? -9.871 7.922 -19.386 1.00 81.94 815 TYR A O 1
ATOM 6427 N N . GLN A 1 816 ? -8.340 9.542 -19.117 1.00 75.69 816 GLN A N 1
ATOM 6428 C CA . GLN A 1 816 ? -7.205 8.719 -19.574 1.00 75.69 816 GLN A CA 1
ATOM 6429 C C . GLN A 1 816 ? -7.033 7.446 -18.729 1.00 75.69 816 GLN A C 1
ATOM 6431 O O . GLN A 1 816 ? -6.900 6.360 -19.288 1.00 75.69 816 GLN A O 1
ATOM 6436 N N . ARG A 1 817 ? -7.110 7.554 -17.390 1.00 73.12 817 ARG A N 1
ATOM 6437 C CA . ARG A 1 817 ? -7.056 6.396 -16.467 1.00 73.12 817 ARG A CA 1
ATOM 6438 C C . ARG A 1 817 ? -8.222 5.407 -16.630 1.00 73.12 817 ARG A C 1
ATOM 6440 O O . ARG A 1 817 ? -8.126 4.288 -16.146 1.00 73.12 817 ARG A O 1
ATOM 6447 N N . GLN A 1 818 ? -9.306 5.802 -17.299 1.00 73.12 818 GLN A N 1
ATOM 6448 C CA . GLN A 1 818 ? -10.469 4.956 -17.599 1.00 73.12 818 GLN A CA 1
ATOM 6449 C C . GLN A 1 818 ? -10.484 4.431 -19.047 1.00 73.12 818 GLN A C 1
ATOM 6451 O O . GLN A 1 818 ? -11.495 3.879 -19.471 1.00 73.12 818 GLN A O 1
ATOM 6456 N N . ALA A 1 819 ? -9.424 4.666 -19.830 1.00 72.75 819 ALA A N 1
ATOM 6457 C CA . ALA A 1 819 ? -9.396 4.446 -21.281 1.00 72.75 819 ALA A CA 1
ATOM 6458 C C . ALA A 1 819 ? -10.498 5.190 -22.078 1.00 72.75 819 ALA A C 1
ATOM 6460 O O . ALA A 1 819 ? -10.774 4.879 -23.236 1.00 72.75 819 ALA A O 1
ATOM 6461 N N . ARG A 1 820 ? -11.107 6.234 -21.495 1.00 76.75 820 ARG A N 1
ATOM 6462 C CA . ARG A 1 820 ? -12.133 7.089 -22.125 1.00 76.75 820 ARG A CA 1
ATOM 6463 C C . ARG A 1 820 ? -11.468 8.154 -23.005 1.00 76.75 820 ARG A C 1
ATOM 6465 O O . ARG A 1 820 ? -11.620 9.356 -22.794 1.00 76.75 820 ARG A O 1
ATOM 6472 N N . TYR A 1 821 ? -10.656 7.707 -23.965 1.00 76.12 821 TYR A N 1
ATOM 6473 C CA . TYR A 1 821 ? -9.685 8.563 -24.652 1.00 76.12 821 TYR A CA 1
ATOM 6474 C C . TYR A 1 821 ? -10.307 9.676 -25.505 1.00 76.12 821 TYR A C 1
ATOM 6476 O O . TYR A 1 821 ? -9.704 10.740 -25.591 1.00 76.12 821 TYR A O 1
ATOM 6484 N N . GLY A 1 822 ? -11.501 9.486 -26.078 1.00 75.69 822 GLY A N 1
ATOM 6485 C CA . GLY A 1 822 ? -12.202 10.548 -26.817 1.00 75.69 822 GLY A CA 1
ATOM 6486 C C . GLY A 1 822 ? -12.697 11.688 -25.915 1.00 75.69 822 GLY A C 1
ATOM 6487 O O . GLY A 1 822 ? -12.570 12.860 -26.260 1.00 75.69 822 GLY A O 1
ATOM 6488 N N . GLU A 1 823 ? -13.185 11.370 -24.711 1.00 82.25 823 GLU A N 1
ATOM 6489 C CA . GLU A 1 823 ? -13.540 12.392 -23.716 1.00 82.25 823 GLU A CA 1
ATOM 6490 C C . GLU A 1 823 ? -12.288 13.080 -23.149 1.00 82.25 823 GLU A C 1
ATOM 6492 O O . GLU A 1 823 ? -12.303 14.287 -22.907 1.00 82.25 823 GLU A O 1
ATOM 6497 N N . ALA A 1 824 ? -11.188 12.338 -22.969 1.00 84.12 824 ALA A N 1
ATOM 6498 C CA . ALA A 1 824 ? -9.901 12.913 -22.581 1.00 84.12 824 ALA A CA 1
ATOM 6499 C C . ALA A 1 824 ? -9.376 13.899 -23.637 1.00 84.12 824 ALA A C 1
ATOM 6501 O O . ALA A 1 824 ? -9.011 15.017 -23.289 1.00 84.12 824 ALA A O 1
ATOM 6502 N N . GLU A 1 825 ? -9.376 13.509 -24.915 1.00 88.62 825 GLU A N 1
ATOM 6503 C CA . GLU A 1 825 ? -8.989 14.349 -26.054 1.00 88.62 825 GLU A CA 1
ATOM 6504 C C . GLU A 1 825 ? -9.830 15.626 -26.120 1.00 88.62 825 GLU A C 1
ATOM 6506 O O . GLU A 1 825 ? -9.263 16.715 -26.170 1.00 88.62 825 GLU A O 1
ATOM 6511 N N . SER A 1 826 ? -11.160 15.517 -26.018 1.00 90.31 826 SER A N 1
ATOM 6512 C CA . SER A 1 826 ? -12.053 16.682 -26.035 1.00 90.31 826 SER A CA 1
ATOM 6513 C C . SER A 1 826 ? -11.741 17.685 -24.919 1.00 90.31 826 SER A C 1
ATOM 6515 O O . SER A 1 826 ? -11.706 18.885 -25.183 1.00 90.31 826 SER A O 1
ATOM 6517 N N . VAL A 1 827 ? -11.497 17.224 -23.684 1.00 92.31 827 VAL A N 1
ATOM 6518 C CA . VAL A 1 827 ? -11.178 18.127 -22.560 1.00 92.31 827 VAL A CA 1
ATOM 6519 C C . VAL A 1 827 ? -9.743 18.656 -22.654 1.00 92.31 827 VAL A C 1
ATOM 6521 O O . VAL A 1 827 ? -9.499 19.802 -22.285 1.00 92.31 827 VAL A O 1
ATOM 6524 N N . TRP A 1 828 ? -8.785 17.880 -23.175 1.00 92.75 828 TRP A N 1
ATOM 6525 C CA . TRP A 1 828 ? -7.428 18.381 -23.423 1.00 92.75 828 TRP A CA 1
ATOM 6526 C C . TRP A 1 828 ? -7.405 19.473 -24.496 1.00 92.75 828 TRP A C 1
ATOM 6528 O O . TRP A 1 828 ? -6.730 20.481 -24.296 1.00 92.75 828 TRP A O 1
ATOM 6538 N N . LEU A 1 829 ? -8.145 19.300 -25.595 1.00 90.69 829 LEU A N 1
ATOM 6539 C CA . LEU A 1 829 ? -8.263 20.298 -26.660 1.00 90.69 829 LEU A CA 1
ATOM 6540 C C . LEU A 1 829 ? -8.944 21.578 -26.157 1.00 90.69 829 LEU A C 1
ATOM 6542 O O . LEU A 1 829 ? -8.391 22.655 -26.362 1.00 90.69 829 LEU A O 1
ATOM 6546 N N . GLU A 1 830 ? -10.059 21.467 -25.420 1.00 91.50 830 GLU A N 1
ATOM 6547 C CA . GLU A 1 830 ? -10.713 22.627 -24.790 1.00 91.50 830 GLU A CA 1
ATOM 6548 C C . GLU A 1 830 ? -9.746 23.355 -23.839 1.00 91.50 830 GLU A C 1
ATOM 6550 O O . GLU A 1 830 ? -9.600 24.571 -23.912 1.00 91.50 830 GLU A O 1
ATOM 6555 N N . VAL A 1 831 ? -9.012 22.635 -22.982 1.00 90.88 831 VAL A N 1
ATOM 6556 C CA . VAL A 1 831 ? -8.020 23.254 -22.083 1.00 90.88 831 VAL A CA 1
ATOM 6557 C C . VAL A 1 831 ? -6.887 23.945 -22.852 1.00 90.88 831 VAL A C 1
ATOM 6559 O O . VAL A 1 831 ? -6.432 25.000 -22.416 1.00 90.88 831 VAL A O 1
ATOM 6562 N N . ILE A 1 832 ? -6.421 23.385 -23.970 1.00 90.00 832 ILE A N 1
ATOM 6563 C CA . ILE A 1 832 ? -5.365 23.987 -24.801 1.00 90.00 832 ILE A CA 1
ATOM 6564 C C . ILE A 1 832 ? -5.853 25.284 -25.454 1.00 90.00 832 ILE A C 1
ATOM 6566 O O . ILE A 1 832 ? -5.185 26.306 -25.317 1.00 90.00 832 ILE A O 1
ATOM 6570 N N . GLU A 1 833 ? -7.026 25.259 -26.095 1.00 87.81 833 GLU A N 1
ATOM 6571 C CA . GLU A 1 833 ? -7.662 26.430 -26.716 1.00 87.81 833 GLU A CA 1
ATOM 6572 C C . GLU A 1 833 ? -7.830 27.569 -25.697 1.00 87.81 833 GLU A C 1
ATOM 6574 O O . GLU A 1 833 ? -7.404 28.701 -25.930 1.00 87.81 833 GLU A O 1
ATOM 6579 N N . ARG A 1 834 ? -8.369 27.249 -24.514 1.00 86.00 834 ARG A N 1
ATOM 6580 C CA . ARG A 1 834 ? -8.570 28.207 -23.417 1.00 86.00 834 ARG A CA 1
ATOM 6581 C C . ARG A 1 834 ? -7.254 28.776 -22.886 1.00 86.00 834 ARG A C 1
ATOM 6583 O O . ARG A 1 834 ? -7.171 29.975 -22.643 1.00 86.00 834 ARG A O 1
ATOM 6590 N N . LEU A 1 835 ? -6.218 27.949 -22.726 1.00 83.62 835 LEU A N 1
ATOM 6591 C CA . LEU A 1 835 ? -4.907 28.402 -22.245 1.00 83.62 835 LEU A CA 1
ATOM 6592 C C . LEU A 1 835 ? -4.176 29.288 -23.253 1.00 83.62 835 LEU A C 1
ATOM 6594 O O . LEU A 1 835 ? -3.519 30.234 -22.832 1.00 83.62 835 LEU A O 1
ATOM 6598 N N . ASP A 1 836 ? -4.282 29.006 -24.552 1.00 76.62 836 ASP A N 1
ATOM 6599 C CA . ASP A 1 836 ? -3.680 29.855 -25.582 1.00 76.62 836 ASP A CA 1
ATOM 6600 C C . ASP A 1 836 ? -4.447 31.197 -25.730 1.00 76.62 836 ASP A C 1
ATOM 6602 O O . ASP A 1 836 ? -3.842 32.200 -26.106 1.00 76.62 836 ASP A O 1
ATOM 6606 N N . HIS A 1 837 ? -5.734 31.262 -25.348 1.00 74.62 837 HIS A N 1
ATOM 6607 C CA . HIS A 1 837 ? -6.497 32.515 -25.200 1.00 74.62 837 HIS A CA 1
ATOM 6608 C C . HIS A 1 837 ? -6.228 33.282 -23.889 1.00 74.62 837 HIS A C 1
ATOM 6610 O O . HIS A 1 837 ? -6.357 34.504 -23.869 1.00 74.62 837 HIS A O 1
ATOM 6616 N N . ALA A 1 838 ? -5.865 32.596 -22.800 1.00 69.06 838 ALA A N 1
ATOM 6617 C CA . ALA A 1 838 ? -5.698 33.187 -21.466 1.00 69.06 838 ALA A CA 1
ATOM 6618 C C . ALA A 1 838 ? -4.326 33.853 -21.215 1.00 69.06 838 ALA A C 1
ATOM 6620 O O . ALA A 1 838 ? -4.073 34.357 -20.118 1.00 69.06 838 ALA A O 1
ATOM 6621 N N . ILE A 1 839 ? -3.420 33.847 -22.199 1.00 66.50 839 ILE A N 1
ATOM 6622 C CA . ILE A 1 839 ? -2.107 34.498 -22.091 1.00 66.50 839 ILE A CA 1
ATOM 6623 C C . ILE A 1 839 ? -2.270 36.007 -22.300 1.00 66.50 839 ILE A C 1
ATOM 6625 O O . ILE A 1 839 ? -2.285 36.499 -23.426 1.00 66.50 839 ILE A O 1
ATOM 6629 N N . ASP A 1 840 ? -2.342 36.739 -21.191 1.00 65.12 840 ASP A N 1
ATOM 6630 C CA . ASP A 1 840 ? -2.140 38.188 -21.175 1.00 65.12 840 ASP A CA 1
ATOM 6631 C C . ASP A 1 840 ? -0.648 38.494 -21.452 1.00 65.12 840 ASP A C 1
ATOM 6633 O O . ASP A 1 840 ? 0.210 38.039 -20.684 1.00 65.12 840 ASP A O 1
ATOM 6637 N N . PRO A 1 841 ? -0.299 39.215 -22.538 1.00 59.06 841 PRO A N 1
ATOM 6638 C CA . PRO A 1 841 ? 1.086 39.574 -22.835 1.00 59.06 841 PRO A CA 1
ATOM 6639 C C . PRO A 1 841 ? 1.672 40.614 -21.863 1.00 59.06 841 PRO A C 1
ATOM 6641 O O . PRO A 1 841 ? 2.898 40.705 -21.774 1.00 59.06 841 PRO A O 1
ATOM 6644 N N . ASP A 1 842 ? 0.837 41.361 -21.131 1.00 56.66 842 ASP A N 1
ATOM 6645 C CA . ASP A 1 842 ? 1.259 42.430 -20.218 1.00 56.66 842 ASP A CA 1
ATOM 6646 C C . ASP A 1 842 ? 1.399 41.965 -18.745 1.00 56.66 842 ASP A C 1
ATOM 6648 O O . ASP A 1 842 ? 2.006 42.682 -17.942 1.00 56.66 842 ASP A O 1
ATOM 6652 N N . ASP A 1 843 ? 0.953 40.747 -18.374 1.00 67.00 843 ASP A N 1
ATOM 6653 C CA . ASP A 1 843 ? 1.302 40.101 -17.088 1.00 67.00 843 ASP A CA 1
ATOM 6654 C C . ASP A 1 843 ? 2.246 38.884 -17.245 1.00 67.00 843 ASP A C 1
ATOM 6656 O O . ASP A 1 843 ? 1.807 37.754 -17.502 1.00 67.00 843 ASP A O 1
ATOM 6660 N N . PRO A 1 844 ? 3.550 39.047 -16.935 1.00 63.59 844 PRO A N 1
ATOM 6661 C CA . PRO A 1 844 ? 4.516 37.951 -16.904 1.00 63.59 844 PRO A CA 1
ATOM 6662 C C . PRO A 1 844 ? 4.154 36.783 -15.971 1.00 63.59 844 PRO A C 1
ATOM 6664 O O . PRO A 1 844 ? 4.635 35.666 -16.190 1.00 63.59 844 PRO A O 1
ATOM 6667 N N . LYS A 1 845 ? 3.342 36.991 -14.921 1.00 64.06 845 LYS A N 1
ATOM 6668 C CA . LYS A 1 845 ? 2.921 35.906 -14.015 1.00 64.06 845 LYS A CA 1
ATOM 6669 C C . LYS A 1 845 ? 1.813 35.063 -14.631 1.00 64.06 845 LYS A C 1
ATOM 6671 O O . LYS A 1 845 ? 1.930 33.835 -14.583 1.00 64.06 845 LYS A O 1
ATOM 6676 N N . SER A 1 846 ? 0.801 35.684 -15.238 1.00 64.94 846 SER A N 1
ATOM 6677 C CA . SER A 1 846 ? -0.208 34.997 -16.046 1.00 64.94 846 SER A CA 1
ATOM 6678 C C . SER A 1 846 ? 0.473 34.167 -17.135 1.00 64.94 846 SER A C 1
ATOM 6680 O O . SER A 1 846 ? 0.376 32.938 -17.113 1.00 64.94 846 SER A O 1
ATOM 6682 N N . ALA A 1 847 ? 1.310 34.797 -17.968 1.00 65.12 847 ALA A N 1
ATOM 6683 C CA . ALA A 1 847 ? 2.038 34.133 -19.049 1.00 65.12 847 ALA A CA 1
ATOM 6684 C C . ALA A 1 847 ? 2.888 32.934 -18.571 1.00 65.12 847 ALA A C 1
ATOM 6686 O O . ALA A 1 847 ? 2.812 31.845 -19.144 1.00 65.12 847 ALA A O 1
ATOM 6687 N N . THR A 1 848 ? 3.651 33.077 -17.478 1.00 69.69 848 THR A N 1
ATOM 6688 C CA . THR A 1 848 ? 4.451 31.972 -16.902 1.00 69.69 848 THR A CA 1
ATOM 6689 C C . THR A 1 848 ? 3.577 30.820 -16.387 1.00 69.69 848 THR A C 1
ATOM 6691 O O . THR A 1 848 ? 3.942 29.642 -16.518 1.00 69.69 848 THR A O 1
ATOM 6694 N N . THR A 1 849 ? 2.418 31.135 -15.806 1.00 68.81 849 THR A N 1
ATOM 6695 C CA . THR A 1 849 ? 1.496 30.136 -15.246 1.00 68.81 849 THR A CA 1
ATOM 6696 C C . THR A 1 849 ? 0.763 29.389 -16.359 1.00 68.81 849 THR A C 1
ATOM 6698 O O . THR A 1 849 ? 0.823 28.157 -16.407 1.00 68.81 849 THR A O 1
ATOM 6701 N N . ALA A 1 850 ? 0.178 30.121 -17.310 1.00 71.94 850 ALA A N 1
ATOM 6702 C CA . ALA A 1 850 ? -0.493 29.576 -18.484 1.00 71.94 850 ALA A CA 1
ATOM 6703 C C . ALA A 1 850 ? 0.454 28.708 -19.331 1.00 71.94 850 ALA A C 1
ATOM 6705 O O . ALA A 1 850 ? 0.097 27.585 -19.688 1.00 71.94 850 ALA A O 1
ATOM 6706 N N . ALA A 1 851 ? 1.703 29.141 -19.554 1.00 73.62 851 ALA A N 1
ATOM 6707 C CA . ALA A 1 851 ? 2.713 28.338 -20.249 1.00 73.62 851 ALA A CA 1
ATOM 6708 C C . ALA A 1 851 ? 3.011 27.006 -19.532 1.00 73.62 851 ALA A C 1
ATOM 6710 O O . ALA A 1 851 ? 3.126 25.967 -20.185 1.00 73.62 851 ALA A O 1
ATOM 6711 N N . THR A 1 852 ? 3.078 27.001 -18.193 1.00 79.56 852 THR A N 1
ATOM 6712 C CA . THR A 1 852 ? 3.259 25.765 -17.402 1.00 79.56 852 THR A CA 1
ATOM 6713 C C . THR A 1 852 ? 2.093 24.796 -17.609 1.00 79.56 852 THR A C 1
ATOM 6715 O O . THR A 1 852 ? 2.303 23.608 -17.871 1.00 79.56 852 THR A O 1
ATOM 6718 N N . SER A 1 853 ? 0.863 25.304 -17.517 1.00 81.94 853 SER A N 1
ATOM 6719 C CA . SER A 1 853 ? -0.356 24.521 -17.728 1.00 81.94 853 SER A CA 1
ATOM 6720 C C . SER A 1 853 ? -0.482 24.024 -19.167 1.00 81.94 853 SER A C 1
ATOM 6722 O O . SER A 1 853 ? -0.878 22.879 -19.374 1.00 81.94 853 SER A O 1
ATOM 6724 N N . SER A 1 854 ? -0.086 24.831 -20.154 1.00 84.75 854 SER A N 1
ATOM 6725 C CA . SER A 1 854 ? -0.196 24.493 -21.575 1.00 84.75 854 SER A CA 1
ATOM 6726 C C . SER A 1 854 ? 0.791 23.385 -21.953 1.00 84.75 854 SER A C 1
ATOM 6728 O O . SER A 1 854 ? 0.386 22.394 -22.555 1.00 84.75 854 SER A O 1
ATOM 6730 N N . VAL A 1 855 ? 2.047 23.432 -21.479 1.00 86.81 855 VAL A N 1
ATOM 6731 C CA . VAL A 1 855 ? 2.990 22.299 -21.630 1.00 86.81 855 VAL A CA 1
ATOM 6732 C C . VAL A 1 855 ? 2.407 21.011 -21.036 1.00 86.81 855 VAL A C 1
ATOM 6734 O O . VAL A 1 855 ? 2.478 19.957 -21.668 1.00 86.81 855 VAL A O 1
ATOM 6737 N N . LYS A 1 856 ? 1.780 21.085 -19.853 1.00 86.19 856 LYS A N 1
ATOM 6738 C CA . LYS A 1 856 ? 1.132 19.924 -19.225 1.00 86.19 856 LYS A CA 1
ATOM 6739 C C . LYS A 1 856 ? -0.062 19.408 -20.040 1.00 86.19 856 LYS A C 1
ATOM 6741 O O . LYS A 1 856 ? -0.210 18.195 -20.164 1.00 86.19 856 LYS A O 1
ATOM 6746 N N . ALA A 1 857 ? -0.888 20.294 -20.593 1.00 89.00 857 ALA A N 1
ATOM 6747 C CA . ALA A 1 857 ? -2.041 19.922 -21.408 1.00 89.00 857 ALA A CA 1
ATOM 6748 C C . ALA A 1 857 ? -1.620 19.275 -22.737 1.00 89.00 857 ALA A C 1
ATOM 6750 O O . ALA A 1 857 ? -2.134 18.216 -23.087 1.00 89.00 857 ALA A O 1
ATOM 6751 N N . TRP A 1 858 ? -0.607 19.823 -23.414 1.00 92.00 858 TRP A N 1
ATOM 6752 C CA . TRP A 1 858 ? -0.031 19.230 -24.625 1.00 92.00 858 TRP A CA 1
ATOM 6753 C C . TRP A 1 858 ? 0.635 17.869 -24.372 1.00 92.00 858 TRP A C 1
ATOM 6755 O O . TRP A 1 858 ? 0.485 16.961 -25.188 1.00 92.00 858 TRP A O 1
ATOM 6765 N N . MET A 1 859 ? 1.298 17.671 -23.224 1.00 87.00 859 MET A N 1
ATOM 6766 C CA . MET A 1 859 ? 1.770 16.338 -22.815 1.00 87.00 859 MET A CA 1
ATOM 6767 C C . MET A 1 859 ? 0.607 15.376 -22.513 1.00 87.00 859 MET A C 1
ATOM 6769 O O . MET A 1 859 ? 0.670 14.211 -22.895 1.00 87.00 859 MET A O 1
ATOM 6773 N N . GLY A 1 860 ? -0.470 15.845 -21.874 1.00 81.69 860 GLY A N 1
ATOM 6774 C CA . GLY A 1 860 ? -1.682 15.053 -21.638 1.00 81.69 860 GLY A CA 1
ATOM 6775 C C . GLY A 1 860 ? -2.355 14.600 -22.938 1.00 81.69 860 GLY A C 1
ATOM 6776 O O . GLY A 1 860 ? -2.669 13.416 -23.098 1.00 81.69 860 GLY A O 1
ATOM 6777 N N . LEU A 1 861 ? -2.489 15.512 -23.903 1.00 91.06 861 LEU A N 1
ATOM 6778 C CA . LEU A 1 861 ? -2.994 15.223 -25.243 1.00 91.06 861 LEU A CA 1
ATOM 6779 C C . LEU A 1 861 ? -2.087 14.228 -25.982 1.00 91.06 861 LEU A C 1
ATOM 6781 O O . LEU A 1 861 ? -2.582 13.238 -26.513 1.00 91.06 861 LEU A O 1
ATOM 6785 N N . ALA A 1 862 ? -0.764 14.421 -25.940 1.00 83.50 862 ALA A N 1
ATOM 6786 C CA . ALA A 1 862 ? 0.193 13.485 -26.526 1.00 83.50 862 ALA A CA 1
ATOM 6787 C C . ALA A 1 862 ? 0.046 12.064 -25.963 1.00 83.50 862 ALA A C 1
ATOM 6789 O O . ALA A 1 862 ? -0.069 11.119 -26.737 1.00 83.50 862 ALA A O 1
ATOM 6790 N N . MET A 1 863 ? -0.023 11.905 -24.636 1.00 79.69 863 MET A N 1
ATOM 6791 C CA . MET A 1 863 ? -0.249 10.590 -24.020 1.00 79.69 863 MET A CA 1
ATOM 6792 C C . MET A 1 863 ? -1.604 9.989 -24.419 1.00 79.69 863 MET A C 1
ATOM 6794 O O . MET A 1 863 ? -1.702 8.780 -24.593 1.00 79.69 863 MET A O 1
ATOM 6798 N N . THR A 1 864 ? -2.633 10.820 -24.623 1.00 74.00 864 THR A N 1
ATOM 6799 C CA . THR A 1 864 ? -3.936 10.367 -25.140 1.00 74.00 864 THR A CA 1
ATOM 6800 C C . THR A 1 864 ? -3.802 9.819 -26.561 1.00 74.00 864 THR A C 1
ATOM 6802 O O . THR A 1 864 ? -4.291 8.729 -26.833 1.00 74.00 864 THR A O 1
ATOM 6805 N N . TYR A 1 865 ? -3.084 10.513 -27.448 1.00 76.25 865 TYR A N 1
ATOM 6806 C CA . TYR A 1 865 ? -2.829 10.042 -28.811 1.00 76.25 865 TYR A CA 1
ATOM 6807 C C . TYR A 1 865 ? -1.957 8.781 -28.867 1.00 76.25 865 TYR A C 1
ATOM 6809 O O . TYR A 1 865 ? -2.223 7.920 -29.701 1.00 76.25 865 TYR A O 1
ATOM 6817 N N . ILE A 1 866 ? -0.981 8.621 -27.963 1.00 65.44 866 ILE A N 1
ATOM 6818 C CA . ILE A 1 866 ? -0.209 7.371 -27.822 1.00 65.44 866 ILE A CA 1
ATOM 6819 C C . ILE A 1 866 ? -1.147 6.209 -27.472 1.00 65.44 866 ILE A C 1
ATOM 6821 O O . ILE A 1 866 ? -1.103 5.175 -28.128 1.00 65.44 866 ILE A O 1
ATOM 6825 N N . SER A 1 867 ? -2.046 6.387 -26.497 1.00 61.84 867 SER A N 1
ATOM 6826 C CA . SER A 1 867 ? -3.032 5.358 -26.132 1.00 61.84 867 SER A CA 1
ATOM 6827 C C . SER A 1 867 ? -4.122 5.112 -27.188 1.00 61.84 867 SER A C 1
ATOM 6829 O O . SER A 1 867 ? -4.812 4.103 -27.109 1.00 61.84 867 SER A O 1
ATOM 6831 N N . GLN A 1 868 ? -4.272 6.002 -28.174 1.00 59.81 868 GLN A N 1
ATOM 6832 C CA . GLN A 1 868 ? -5.122 5.814 -29.357 1.00 59.81 868 GLN A CA 1
ATOM 6833 C C . GLN A 1 868 ? -4.333 5.343 -30.603 1.00 59.81 868 GLN A C 1
ATOM 6835 O O . GLN A 1 868 ? -4.863 5.405 -31.710 1.00 59.81 868 GLN A O 1
ATOM 6840 N N . SER A 1 869 ? -3.056 4.959 -30.477 1.00 55.53 869 SER A N 1
ATOM 6841 C CA . SER A 1 869 ? -2.155 4.616 -31.601 1.00 55.53 869 SER A CA 1
ATOM 6842 C C . SER A 1 869 ? -1.943 5.727 -32.658 1.00 55.53 869 SER A C 1
ATOM 6844 O O . SER A 1 869 ? -1.316 5.492 -33.689 1.00 55.53 869 SER A O 1
ATOM 6846 N N . ARG A 1 870 ? -2.392 6.971 -32.423 1.00 67.25 870 ARG A N 1
ATOM 6847 C CA . ARG A 1 870 ? -2.279 8.115 -33.357 1.00 67.25 870 ARG A CA 1
ATOM 6848 C C . ARG A 1 870 ? -0.891 8.763 -33.272 1.00 67.25 870 ARG A C 1
ATOM 6850 O O . ARG A 1 870 ? -0.745 9.899 -32.817 1.00 67.25 870 ARG A O 1
ATOM 6857 N N . LEU A 1 871 ? 0.142 8.029 -33.689 1.00 58.81 871 LEU A N 1
ATOM 6858 C CA . LEU A 1 871 ? 1.547 8.378 -33.426 1.00 58.81 871 LEU A CA 1
ATOM 6859 C C . LEU A 1 871 ? 1.976 9.735 -34.015 1.00 58.81 871 LEU A C 1
ATOM 6861 O O . LEU A 1 871 ? 2.664 10.494 -33.334 1.00 58.81 871 LEU A O 1
ATOM 6865 N N . ASP A 1 872 ? 1.519 10.102 -35.216 1.00 66.75 872 ASP A N 1
ATOM 6866 C CA . ASP A 1 872 ? 1.802 11.426 -35.795 1.00 66.75 872 ASP A CA 1
ATOM 6867 C C . ASP A 1 872 ? 1.163 12.564 -34.991 1.00 66.75 872 ASP A C 1
ATOM 6869 O O . ASP A 1 872 ? 1.784 13.605 -34.761 1.00 66.75 872 ASP A O 1
ATOM 6873 N N . ALA A 1 873 ? -0.065 12.372 -34.503 1.00 74.06 873 ALA A N 1
ATOM 6874 C CA . ALA A 1 873 ? -0.723 13.344 -33.635 1.00 74.06 873 ALA A CA 1
ATOM 6875 C C . ALA A 1 873 ? 0.011 13.456 -32.285 1.00 74.06 873 ALA A C 1
ATOM 6877 O O . ALA A 1 873 ? 0.208 14.563 -31.781 1.00 74.06 873 ALA A O 1
ATOM 6878 N N . ALA A 1 874 ? 0.499 12.334 -31.739 1.00 74.62 874 ALA A N 1
ATOM 6879 C CA . ALA A 1 874 ? 1.326 12.306 -30.534 1.00 74.62 874 ALA A CA 1
ATOM 6880 C C . ALA A 1 874 ? 2.666 13.040 -30.716 1.00 74.62 874 ALA A C 1
ATOM 6882 O O . ALA A 1 874 ? 3.025 13.865 -29.875 1.00 74.62 874 ALA A O 1
ATOM 6883 N N . ILE A 1 875 ? 3.388 12.805 -31.819 1.00 74.25 875 ILE A N 1
ATOM 6884 C CA . ILE A 1 875 ? 4.641 13.513 -32.130 1.00 74.25 875 ILE A CA 1
ATOM 6885 C C . ILE A 1 875 ? 4.384 15.013 -32.285 1.00 74.25 875 ILE A C 1
ATOM 6887 O O . ILE A 1 875 ? 5.113 15.812 -31.697 1.00 74.25 875 ILE A O 1
ATOM 6891 N N . ASN A 1 876 ? 3.335 15.412 -33.009 1.00 80.69 876 ASN A N 1
ATOM 6892 C CA . ASN A 1 876 ? 2.973 16.822 -33.150 1.00 80.69 876 ASN A CA 1
ATOM 6893 C C . ASN A 1 876 ? 2.628 17.464 -31.793 1.00 80.69 876 ASN A C 1
ATOM 6895 O O . ASN A 1 876 ? 3.131 18.544 -31.484 1.00 80.69 876 ASN A O 1
ATOM 6899 N N . ALA A 1 877 ? 1.868 16.779 -30.935 1.00 85.19 877 ALA A N 1
ATOM 6900 C CA . ALA A 1 877 ? 1.554 17.257 -29.589 1.00 85.19 877 ALA A CA 1
ATOM 6901 C C . ALA A 1 877 ? 2.800 17.375 -28.683 1.00 85.19 877 ALA A C 1
ATOM 6903 O O . ALA A 1 877 ? 2.944 18.358 -27.954 1.00 85.19 877 ALA A O 1
ATOM 6904 N N . LEU A 1 878 ? 3.753 16.440 -28.771 1.00 79.25 878 LEU A N 1
ATOM 6905 C CA . LEU A 1 878 ? 5.036 16.531 -28.061 1.00 79.25 878 LEU A CA 1
ATOM 6906 C C . LEU A 1 878 ? 5.934 17.651 -28.603 1.00 79.25 878 LEU A C 1
ATOM 6908 O O . LEU A 1 878 ? 6.624 18.303 -27.821 1.00 79.25 878 LEU A O 1
ATOM 6912 N N . LEU A 1 879 ? 5.922 17.920 -29.912 1.00 81.94 879 LEU A N 1
ATOM 6913 C CA . LEU A 1 879 ? 6.634 19.061 -30.496 1.00 81.94 879 LEU A CA 1
ATOM 6914 C C . LEU A 1 879 ? 6.040 20.394 -30.015 1.00 81.94 879 LEU A C 1
ATOM 6916 O O . LEU A 1 879 ? 6.800 21.284 -29.632 1.00 81.94 879 LEU A O 1
ATOM 6920 N N . GLN A 1 880 ? 4.710 20.503 -29.934 1.00 89.25 880 GLN A N 1
ATOM 6921 C CA . GLN A 1 880 ? 4.009 21.662 -29.362 1.00 89.25 880 GLN A CA 1
ATOM 6922 C C . GLN A 1 880 ? 4.311 21.850 -27.864 1.00 89.25 880 GLN A C 1
ATOM 6924 O O . GLN A 1 880 ? 4.575 22.975 -27.425 1.00 89.25 880 GLN A O 1
ATOM 6929 N N . ALA A 1 881 ? 4.362 20.759 -27.087 1.00 87.44 881 ALA A N 1
ATOM 6930 C CA . ALA A 1 881 ? 4.810 20.783 -25.693 1.00 87.44 881 ALA A CA 1
ATOM 6931 C C . ALA A 1 881 ? 6.273 21.246 -25.574 1.00 87.44 881 ALA A C 1
ATOM 6933 O O . ALA A 1 881 ? 6.586 22.105 -24.746 1.00 87.44 881 ALA A O 1
ATOM 6934 N N . ARG A 1 882 ? 7.171 20.726 -26.426 1.00 86.88 882 ARG A N 1
ATOM 6935 C CA . ARG A 1 882 ? 8.594 21.094 -26.443 1.00 86.88 882 ARG A CA 1
ATOM 6936 C C . ARG A 1 882 ? 8.788 22.570 -26.778 1.00 86.88 882 ARG A C 1
ATOM 6938 O O . ARG A 1 882 ? 9.526 23.247 -26.072 1.00 86.88 882 ARG A O 1
ATOM 6945 N N . GLN A 1 883 ? 8.097 23.079 -27.798 1.00 84.50 883 GLN A N 1
ATOM 6946 C CA . GLN A 1 883 ? 8.167 24.482 -28.216 1.00 84.50 883 GLN A CA 1
ATOM 6947 C C . GLN A 1 883 ? 7.717 25.429 -27.094 1.00 84.50 883 GLN A C 1
ATOM 6949 O O . GLN A 1 883 ? 8.458 26.347 -26.740 1.00 84.50 883 GLN A O 1
ATOM 6954 N N . ARG A 1 884 ? 6.556 25.173 -26.467 1.00 86.00 884 ARG A N 1
ATOM 6955 C CA . ARG A 1 884 ? 6.083 25.972 -25.319 1.00 86.00 884 ARG A CA 1
ATOM 6956 C C . ARG A 1 884 ? 7.029 25.867 -24.117 1.00 86.00 884 ARG A C 1
ATOM 6958 O O . ARG A 1 884 ? 7.259 26.864 -23.435 1.00 86.00 884 ARG A O 1
ATOM 6965 N N . LYS A 1 885 ? 7.647 24.702 -23.880 1.00 84.00 885 LYS A N 1
ATOM 6966 C CA . LYS A 1 885 ? 8.620 24.521 -22.791 1.00 84.00 885 LYS A CA 1
ATOM 6967 C C . LYS A 1 885 ? 9.948 25.241 -23.051 1.00 84.00 885 LYS A C 1
ATOM 6969 O O . LYS A 1 885 ? 10.493 25.826 -22.121 1.00 84.00 885 LYS A O 1
ATOM 6974 N N . MET A 1 886 ? 10.436 25.260 -24.292 1.00 82.44 886 MET A N 1
ATOM 6975 C CA . MET A 1 886 ? 11.612 26.043 -24.699 1.00 82.44 886 MET A CA 1
ATOM 6976 C C . MET A 1 886 ? 11.366 27.550 -24.552 1.00 82.44 886 MET A C 1
ATOM 6978 O O . MET A 1 886 ? 12.200 28.242 -23.971 1.00 82.44 886 MET A O 1
ATOM 6982 N N . ALA A 1 887 ? 10.191 28.035 -24.974 1.00 82.38 887 ALA A N 1
ATOM 6983 C CA . ALA A 1 887 ? 9.784 29.429 -24.789 1.00 82.38 887 ALA A CA 1
ATOM 6984 C C . ALA A 1 887 ? 9.709 29.819 -23.300 1.00 82.38 887 ALA A C 1
ATOM 6986 O O . ALA A 1 887 ? 10.277 30.836 -22.908 1.00 82.38 887 ALA A O 1
ATOM 6987 N N . GLN A 1 888 ? 9.102 28.978 -22.449 1.00 81.56 888 GLN A N 1
ATOM 6988 C CA . GLN A 1 888 ? 9.079 29.188 -20.994 1.00 81.56 888 GLN A CA 1
ATOM 6989 C C . GLN A 1 888 ? 10.490 29.276 -20.386 1.00 81.56 888 GLN A C 1
ATOM 6991 O O . GLN A 1 888 ? 10.723 30.066 -19.476 1.00 81.56 888 GLN A O 1
ATOM 6996 N N . LEU A 1 889 ? 11.417 28.439 -20.854 1.00 80.19 889 LEU A N 1
ATOM 6997 C CA . LEU A 1 889 ? 12.798 28.384 -20.367 1.00 80.19 889 LEU A CA 1
ATOM 6998 C C . LEU A 1 889 ? 13.708 29.451 -21.001 1.00 80.19 889 LEU A C 1
ATOM 7000 O O . LEU A 1 889 ? 14.889 29.493 -20.669 1.00 80.19 889 LEU A O 1
ATOM 7004 N N . GLN A 1 890 ? 13.186 30.272 -21.923 1.00 82.94 890 GLN A N 1
ATOM 7005 C CA . GLN A 1 890 ? 13.942 31.244 -22.726 1.00 82.94 890 GLN A CA 1
ATOM 7006 C C . GLN A 1 890 ? 15.187 30.633 -23.402 1.00 82.94 890 GLN A C 1
ATOM 7008 O O . GLN A 1 890 ? 16.212 31.294 -23.562 1.00 82.94 890 GLN A O 1
ATOM 7013 N N . THR A 1 891 ? 15.103 29.358 -23.804 1.00 74.25 891 THR A N 1
ATOM 7014 C CA . THR A 1 891 ? 16.239 28.599 -24.343 1.00 74.25 891 THR A CA 1
ATOM 7015 C C . THR A 1 891 ? 16.027 28.187 -25.794 1.00 74.25 891 THR A C 1
ATOM 7017 O O . THR A 1 891 ? 14.958 27.713 -26.180 1.00 74.25 891 THR A O 1
ATOM 7020 N N . SER A 1 892 ? 17.079 28.335 -26.597 1.00 75.81 892 SER A N 1
ATOM 7021 C CA . SER A 1 892 ? 17.167 27.817 -27.963 1.00 75.81 892 SER A CA 1
ATOM 7022 C C . SER A 1 892 ? 17.763 26.405 -28.038 1.00 75.81 892 SER A C 1
ATOM 7024 O O . SER A 1 892 ? 17.756 25.819 -29.115 1.00 75.81 892 SER A O 1
ATOM 7026 N N . ASP A 1 893 ? 18.244 25.837 -26.922 1.00 68.19 893 ASP A N 1
ATOM 7027 C CA . ASP A 1 893 ? 18.809 24.482 -26.860 1.00 68.19 893 ASP A CA 1
ATOM 7028 C C . ASP A 1 893 ? 17.688 23.416 -26.851 1.00 68.19 893 ASP A C 1
ATOM 7030 O O . ASP A 1 893 ? 17.000 23.264 -25.834 1.00 68.19 893 ASP A O 1
ATOM 7034 N N . PRO A 1 894 ? 17.488 22.638 -27.938 1.00 57.66 894 PRO A N 1
ATOM 7035 C CA . PRO A 1 894 ? 16.471 21.589 -27.981 1.00 57.66 894 PRO A CA 1
ATOM 7036 C C . PRO A 1 894 ? 16.824 20.378 -27.104 1.00 57.66 894 PRO A C 1
ATOM 7038 O O . PRO A 1 894 ? 15.964 19.519 -26.904 1.00 57.66 894 PRO A O 1
ATOM 7041 N N . ASN A 1 895 ? 18.054 20.304 -26.583 1.00 56.19 895 ASN A N 1
ATOM 7042 C CA . ASN A 1 895 ? 18.577 19.240 -25.725 1.00 56.19 895 ASN A CA 1
ATOM 7043 C C . ASN A 1 895 ? 18.701 19.669 -24.248 1.00 56.19 895 ASN A C 1
ATOM 7045 O O . ASN A 1 895 ? 19.256 18.927 -23.437 1.00 56.19 895 ASN A O 1
ATOM 7049 N N . HIS A 1 896 ? 18.162 20.837 -23.878 1.00 66.25 896 HIS A N 1
ATOM 7050 C CA . HIS A 1 896 ? 18.152 21.335 -22.503 1.00 66.25 896 HIS A CA 1
ATOM 7051 C C . HIS A 1 896 ? 17.525 20.313 -21.530 1.00 66.25 896 HIS A C 1
ATOM 7053 O O . HIS A 1 896 ? 16.449 19.781 -21.800 1.00 66.25 896 HIS A O 1
ATOM 7059 N N . GLU A 1 897 ? 18.144 20.074 -20.366 1.00 59.47 897 GLU A N 1
ATOM 7060 C CA . GLU A 1 897 ? 17.794 18.975 -19.440 1.00 59.47 897 GLU A CA 1
ATOM 7061 C C . GLU A 1 897 ? 16.297 18.924 -19.079 1.00 59.47 897 GLU A C 1
ATOM 7063 O O . GLU A 1 897 ? 15.672 17.865 -19.120 1.00 59.47 897 GLU A O 1
ATOM 7068 N N . ALA A 1 898 ? 15.679 20.080 -18.822 1.00 65.88 898 ALA A N 1
ATOM 7069 C CA . ALA A 1 898 ? 14.248 20.195 -18.517 1.00 65.88 898 ALA A CA 1
ATOM 7070 C C . ALA A 1 898 ? 13.287 19.819 -19.679 1.00 65.88 898 ALA A C 1
ATOM 7072 O O . ALA A 1 898 ? 12.069 19.879 -19.502 1.00 65.88 898 ALA A O 1
ATOM 7073 N N . LEU A 1 899 ? 13.808 19.436 -20.852 1.00 71.19 899 LEU A N 1
ATOM 7074 C CA . LEU A 1 899 ? 13.075 18.841 -21.978 1.00 71.19 899 LEU A CA 1
ATOM 7075 C C . LEU A 1 899 ? 13.209 17.309 -22.032 1.00 71.19 899 LEU A C 1
ATOM 7077 O O . LEU A 1 899 ? 12.507 16.683 -22.824 1.00 71.19 899 LEU A O 1
ATOM 7081 N N . SER A 1 900 ? 14.078 16.706 -21.208 1.00 55.91 900 SER A N 1
ATOM 7082 C CA . SER A 1 900 ? 14.462 15.286 -21.248 1.00 55.91 900 SER A CA 1
ATOM 7083 C C . SER A 1 900 ? 13.260 14.348 -21.381 1.00 55.91 900 SER A C 1
ATOM 7085 O O . SER A 1 900 ? 13.193 13.587 -22.339 1.00 55.91 900 SER A O 1
ATOM 7087 N N . ALA A 1 901 ? 12.235 14.496 -20.533 1.00 56.09 901 ALA A N 1
ATOM 7088 C CA . ALA A 1 901 ? 11.022 13.678 -20.606 1.00 56.09 901 ALA A CA 1
ATOM 7089 C C . ALA A 1 901 ? 10.289 13.779 -21.962 1.00 56.09 901 ALA A C 1
ATOM 7091 O O . ALA A 1 901 ? 9.855 12.762 -22.500 1.00 56.09 901 ALA A O 1
ATOM 7092 N N . ILE A 1 902 ? 10.168 14.980 -22.540 1.00 68.81 902 ILE A N 1
ATOM 7093 C CA . ILE A 1 902 ? 9.503 15.198 -23.838 1.00 68.81 902 ILE A CA 1
ATOM 7094 C C . ILE A 1 902 ? 10.360 14.611 -24.969 1.00 68.81 902 ILE A C 1
ATOM 7096 O O . ILE A 1 902 ? 9.848 13.904 -25.837 1.00 68.81 902 ILE A O 1
ATOM 7100 N N . ASN A 1 903 ? 11.674 14.847 -24.928 1.00 61.84 903 ASN A N 1
ATOM 7101 C CA . ASN A 1 903 ? 12.626 14.309 -25.898 1.00 61.84 903 ASN A CA 1
ATOM 7102 C C . ASN A 1 903 ? 12.717 12.772 -25.842 1.00 61.84 903 ASN A C 1
ATOM 7104 O O . ASN A 1 903 ? 12.853 12.151 -26.891 1.00 61.84 903 ASN A O 1
ATOM 7108 N N . THR A 1 904 ? 12.579 12.141 -24.669 1.00 50.84 904 THR A N 1
ATOM 7109 C CA . THR A 1 904 ? 12.516 10.675 -24.537 1.00 50.84 904 THR A CA 1
ATOM 7110 C C . THR A 1 904 ? 11.282 10.101 -25.233 1.00 50.84 904 THR A C 1
ATOM 7112 O O . THR A 1 904 ? 11.423 9.178 -26.030 1.00 50.84 904 THR A O 1
ATOM 7115 N N . HIS A 1 905 ? 10.089 10.669 -25.017 1.00 56.09 905 HIS A N 1
ATOM 7116 C CA . HIS A 1 905 ? 8.878 10.208 -25.710 1.00 56.09 905 HIS A CA 1
ATOM 7117 C C . HIS A 1 905 ? 8.969 10.444 -27.229 1.00 56.09 905 HIS A C 1
ATOM 7119 O O . HIS A 1 905 ? 8.614 9.563 -28.009 1.00 56.09 905 HIS A O 1
ATOM 7125 N N . LEU A 1 906 ? 9.523 11.586 -27.663 1.00 60.94 906 LEU A N 1
ATOM 7126 C CA . LEU A 1 906 ? 9.808 11.845 -29.080 1.00 60.94 906 LEU A CA 1
ATOM 7127 C C . LEU A 1 906 ? 10.799 10.834 -29.673 1.00 60.94 906 LEU A C 1
ATOM 7129 O O . LEU A 1 906 ? 10.613 10.418 -30.812 1.00 60.94 906 LEU A O 1
ATOM 7133 N N . ALA A 1 907 ? 11.837 10.437 -28.933 1.00 53.38 907 ALA A N 1
ATOM 7134 C CA . ALA A 1 907 ? 12.814 9.456 -29.396 1.00 53.38 907 ALA A CA 1
ATOM 7135 C C . ALA A 1 907 ? 12.172 8.076 -29.596 1.00 53.38 907 ALA A C 1
ATOM 7137 O O . ALA A 1 907 ? 12.320 7.509 -30.673 1.00 53.38 907 ALA A O 1
ATOM 7138 N N . ILE A 1 908 ? 11.405 7.585 -28.614 1.00 51.00 908 ILE A N 1
ATOM 7139 C CA . ILE A 1 908 ? 10.703 6.288 -28.671 1.00 51.00 908 ILE A CA 1
ATOM 7140 C C . ILE A 1 908 ? 9.741 6.238 -29.871 1.00 51.00 908 ILE A C 1
ATOM 7142 O O . ILE A 1 908 ? 9.805 5.312 -30.677 1.00 51.00 908 ILE A O 1
ATOM 7146 N N . LEU A 1 909 ? 8.895 7.262 -30.039 1.00 52.62 909 LEU A N 1
ATOM 7147 C CA . LEU A 1 909 ? 7.912 7.314 -31.132 1.00 52.62 909 LEU A CA 1
ATOM 7148 C C . LEU A 1 909 ? 8.550 7.437 -32.524 1.00 52.62 909 LEU A C 1
ATOM 7150 O O . LEU A 1 909 ? 7.965 6.995 -33.509 1.00 52.62 909 LEU A O 1
ATOM 7154 N N . ARG A 1 910 ? 9.746 8.030 -32.622 1.00 58.16 910 ARG A N 1
ATOM 7155 C CA . ARG A 1 910 ? 10.509 8.110 -33.878 1.00 58.16 910 ARG A CA 1
ATOM 7156 C C . ARG A 1 910 ? 11.235 6.804 -34.198 1.00 58.16 910 ARG A C 1
ATOM 7158 O O . ARG A 1 910 ? 11.295 6.437 -35.367 1.00 58.16 910 ARG A O 1
ATOM 7165 N N . ASP A 1 911 ? 11.734 6.100 -33.181 1.00 47.22 911 ASP A N 1
ATOM 7166 C CA . ASP A 1 911 ? 12.379 4.787 -33.321 1.00 47.22 911 ASP A CA 1
ATOM 7167 C C . ASP A 1 911 ? 11.401 3.761 -33.916 1.00 47.22 911 ASP A C 1
ATOM 7169 O O . ASP A 1 911 ? 11.718 3.091 -34.898 1.00 47.22 911 ASP A O 1
ATOM 7173 N N . GLY A 1 912 ? 10.167 3.726 -33.395 1.00 40.31 912 GLY A N 1
ATOM 7174 C CA . GLY A 1 912 ? 9.102 2.835 -33.868 1.00 40.31 912 GLY A CA 1
ATOM 7175 C C . GLY A 1 912 ? 8.617 3.086 -35.303 1.00 40.31 912 GLY A C 1
ATOM 7176 O O . GLY A 1 912 ? 7.997 2.199 -35.882 1.00 40.31 912 GLY A O 1
ATOM 7177 N N . MET A 1 913 ? 8.910 4.251 -35.899 1.00 39.28 913 MET A N 1
ATOM 7178 C CA . MET A 1 913 ? 8.478 4.607 -37.263 1.00 39.28 913 MET A CA 1
ATOM 7179 C C . MET A 1 913 ? 9.615 4.667 -38.300 1.00 39.28 913 MET A C 1
ATOM 7181 O O . MET A 1 913 ? 9.359 4.973 -39.463 1.00 39.28 913 MET A O 1
ATOM 7185 N N . GLY A 1 914 ? 10.864 4.362 -37.922 1.00 40.81 914 GLY A N 1
ATOM 7186 C CA . GLY A 1 914 ? 11.967 4.072 -38.859 1.00 40.81 914 GLY A CA 1
ATOM 7187 C C . GLY A 1 914 ? 12.367 5.180 -39.851 1.00 40.81 914 GLY A C 1
ATOM 7188 O O . GLY A 1 914 ? 13.082 4.905 -40.815 1.00 40.81 914 GLY A O 1
ATOM 7189 N N . GLY A 1 915 ? 11.901 6.417 -39.660 1.00 42.00 915 GLY A N 1
ATOM 7190 C CA . GLY A 1 915 ? 12.133 7.531 -40.584 1.00 42.00 915 GLY A CA 1
ATOM 7191 C C . GLY A 1 915 ? 13.424 8.307 -40.301 1.00 42.00 915 GLY A C 1
ATOM 7192 O O . GLY A 1 915 ? 13.783 8.547 -39.147 1.00 42.00 915 GLY A O 1
ATOM 7193 N N . ASN A 1 916 ? 14.109 8.739 -41.362 1.00 41.56 916 ASN A N 1
ATOM 7194 C CA . ASN A 1 916 ? 15.333 9.535 -41.271 1.00 41.56 916 ASN A CA 1
ATOM 7195 C C . ASN A 1 916 ? 15.000 11.041 -41.249 1.00 41.56 916 ASN A C 1
ATOM 7197 O O . ASN A 1 916 ? 14.526 11.581 -42.248 1.00 41.56 916 ASN A O 1
ATOM 7201 N N . TRP A 1 917 ? 15.227 11.708 -40.111 1.00 45.75 917 TRP A N 1
ATOM 7202 C CA . TRP A 1 917 ? 14.683 13.045 -39.813 1.00 45.75 917 TRP A CA 1
ATOM 7203 C C . TRP A 1 917 ? 15.721 14.042 -39.254 1.00 45.75 917 TRP A C 1
ATOM 7205 O O . TRP A 1 917 ? 15.449 14.722 -38.263 1.00 45.75 917 TRP A O 1
ATOM 7215 N N . ASN A 1 918 ? 16.895 14.154 -39.886 1.00 47.97 918 ASN A N 1
ATOM 7216 C CA . ASN A 1 918 ? 17.863 15.228 -39.614 1.00 47.97 918 ASN A CA 1
ATOM 7217 C C . ASN A 1 918 ? 17.907 16.249 -40.765 1.00 47.97 918 ASN A C 1
ATOM 7219 O O . ASN A 1 918 ? 17.901 15.878 -41.936 1.00 47.97 918 ASN A O 1
ATOM 7223 N N . THR A 1 919 ? 17.980 17.537 -40.417 1.00 42.38 919 THR A N 1
ATOM 7224 C CA . THR A 1 919 ? 18.058 18.678 -41.356 1.00 42.38 919 THR A CA 1
ATOM 7225 C C . THR A 1 919 ? 19.418 19.390 -41.341 1.00 42.38 919 THR A C 1
ATOM 7227 O O . THR A 1 919 ? 19.573 20.425 -41.980 1.00 42.38 919 THR A O 1
ATOM 7230 N N . GLU A 1 920 ? 20.383 18.870 -40.582 1.00 51.44 920 GLU A N 1
ATOM 7231 C CA . GLU A 1 920 ? 21.744 19.406 -40.422 1.00 51.44 920 GLU A CA 1
ATOM 7232 C C . GLU A 1 920 ? 22.735 18.581 -41.257 1.00 51.44 920 GLU A C 1
ATOM 7234 O O . GLU A 1 920 ? 22.504 17.389 -41.488 1.00 51.44 920 GLU A O 1
ATOM 7239 N N . THR A 1 921 ? 23.835 19.185 -41.716 1.00 68.56 921 THR A N 1
ATOM 7240 C CA . THR A 1 921 ? 24.833 18.476 -42.533 1.00 68.56 921 THR A CA 1
ATOM 7241 C C . THR A 1 921 ? 25.871 17.770 -41.661 1.00 68.56 921 THR A C 1
ATOM 7243 O O . THR A 1 921 ? 26.080 18.125 -40.503 1.00 68.56 921 THR A O 1
ATOM 7246 N N . ILE A 1 922 ? 26.552 16.756 -42.206 1.00 73.62 922 ILE A N 1
ATOM 7247 C CA . ILE A 1 922 ? 27.552 15.995 -41.441 1.00 73.62 922 ILE A CA 1
ATOM 7248 C C . ILE A 1 922 ? 28.683 16.894 -40.883 1.00 73.62 922 ILE A C 1
ATOM 7250 O O . ILE A 1 922 ? 28.962 16.758 -39.693 1.00 73.62 922 ILE A O 1
ATOM 7254 N N . PRO A 1 923 ? 29.250 17.870 -41.626 1.00 70.31 923 PRO A N 1
ATOM 7255 C CA . PRO A 1 923 ? 30.202 18.835 -41.064 1.00 70.31 923 PRO A CA 1
ATOM 7256 C C . PRO A 1 923 ? 29.671 19.656 -39.874 1.00 70.31 923 PRO A C 1
ATOM 7258 O O . PRO A 1 923 ? 30.428 19.940 -38.945 1.00 70.31 923 PRO A O 1
ATOM 7261 N N . ASP A 1 924 ? 28.376 20.001 -39.845 1.00 68.38 924 ASP A N 1
ATOM 7262 C CA . ASP A 1 924 ? 27.765 20.695 -38.697 1.00 68.38 924 ASP A CA 1
ATOM 7263 C C . ASP A 1 924 ? 27.743 19.792 -37.451 1.00 68.38 924 ASP A C 1
ATOM 7265 O O . ASP A 1 924 ? 27.994 20.242 -36.329 1.00 68.38 924 ASP A O 1
ATOM 7269 N N . LEU A 1 925 ? 27.467 18.498 -37.654 1.00 71.88 925 LEU A N 1
ATOM 7270 C CA . LEU A 1 925 ? 27.438 17.470 -36.612 1.00 71.88 925 LEU A CA 1
ATOM 7271 C C . LEU A 1 925 ? 28.852 17.136 -36.101 1.00 71.88 925 LEU A C 1
ATOM 7273 O O . LEU A 1 925 ? 29.049 17.020 -34.890 1.00 71.88 925 LEU A O 1
ATOM 7277 N N . GLU A 1 926 ? 29.841 17.050 -36.998 1.00 79.56 926 GLU A N 1
ATOM 7278 C CA . GLU A 1 926 ? 31.269 16.892 -36.680 1.00 79.56 926 GLU A CA 1
ATOM 7279 C C . GLU A 1 926 ? 31.762 18.089 -35.833 1.00 79.56 926 GLU A C 1
ATOM 7281 O O . GLU A 1 926 ? 32.255 17.905 -34.715 1.00 79.56 926 GLU A O 1
ATOM 7286 N N . ALA A 1 927 ? 31.516 19.328 -36.281 1.00 73.88 927 ALA A N 1
ATOM 7287 C CA . ALA A 1 927 ? 31.890 20.547 -35.555 1.00 73.88 927 ALA A CA 1
ATOM 7288 C C . ALA A 1 927 ? 31.139 20.729 -34.216 1.00 73.88 927 ALA A C 1
ATOM 7290 O O . ALA A 1 927 ? 31.693 21.283 -33.255 1.00 73.88 927 ALA A O 1
ATOM 7291 N N . ARG A 1 928 ? 29.888 20.250 -34.111 1.00 77.81 928 ARG A N 1
ATOM 7292 C CA . ARG A 1 928 ? 29.146 20.193 -32.839 1.00 77.81 928 ARG A CA 1
ATOM 7293 C C . ARG A 1 928 ? 29.764 19.179 -31.880 1.00 77.81 928 ARG A C 1
ATOM 7295 O O . ARG A 1 928 ? 29.947 19.513 -30.709 1.00 77.81 928 ARG A O 1
ATOM 7302 N N . LEU A 1 929 ? 30.122 17.984 -32.352 1.00 79.81 929 LEU A N 1
ATOM 7303 C CA . LEU A 1 929 ? 30.760 16.969 -31.515 1.00 79.81 929 LEU A CA 1
ATOM 7304 C C . LEU A 1 929 ? 32.119 17.445 -30.985 1.00 79.81 929 LEU A C 1
ATOM 7306 O O . LEU A 1 929 ? 32.385 17.271 -29.795 1.00 79.81 929 LEU A O 1
ATOM 7310 N N . GLU A 1 930 ? 32.946 18.107 -31.803 1.00 81.31 930 GLU A N 1
ATOM 7311 C CA . GLU A 1 930 ? 34.180 18.724 -31.299 1.00 81.31 930 GLU A CA 1
ATOM 7312 C C . GLU A 1 930 ? 33.911 19.734 -30.174 1.00 81.31 930 GLU A C 1
ATOM 7314 O O . GLU A 1 930 ? 34.659 19.796 -29.200 1.00 81.31 930 GLU A O 1
ATOM 7319 N N . ARG A 1 931 ? 32.863 20.560 -30.308 1.00 76.44 931 ARG A N 1
ATOM 7320 C CA . ARG A 1 931 ? 32.499 21.554 -29.290 1.00 76.44 931 ARG A CA 1
ATOM 7321 C C . ARG A 1 931 ? 32.098 20.871 -27.983 1.00 76.44 931 ARG A C 1
ATOM 7323 O O . ARG A 1 931 ? 32.646 21.209 -26.941 1.00 76.44 931 ARG A O 1
ATOM 7330 N N . CYS A 1 932 ? 31.248 19.846 -28.038 1.00 70.50 932 CYS A N 1
ATOM 7331 C CA . CYS A 1 932 ? 30.901 19.054 -26.855 1.00 70.50 932 CYS A CA 1
ATOM 7332 C C . CYS A 1 932 ? 32.128 18.374 -26.216 1.00 70.50 932 CYS A C 1
ATOM 7334 O O . CYS A 1 932 ? 32.229 18.348 -24.995 1.00 70.50 932 CYS A O 1
ATOM 7336 N N . LEU A 1 933 ? 33.086 17.888 -27.015 1.00 75.81 933 LEU A N 1
ATOM 7337 C CA . LEU A 1 933 ? 34.334 17.283 -26.523 1.00 75.81 933 LEU A CA 1
ATOM 7338 C C . LEU A 1 933 ? 35.355 18.294 -25.960 1.00 75.81 933 LEU A C 1
ATOM 7340 O O . LEU A 1 933 ? 36.293 17.872 -25.284 1.00 75.81 933 LEU A O 1
ATOM 7344 N N . ARG A 1 934 ? 35.194 19.596 -26.233 1.00 75.75 934 ARG A N 1
ATOM 7345 C CA . ARG A 1 934 ? 35.965 20.689 -25.610 1.00 75.75 934 ARG A CA 1
ATOM 7346 C C . ARG A 1 934 ? 35.306 21.199 -24.327 1.00 75.75 934 ARG A C 1
ATOM 7348 O O . ARG A 1 934 ? 35.997 21.410 -23.334 1.00 75.75 934 ARG A O 1
ATOM 7355 N N . AS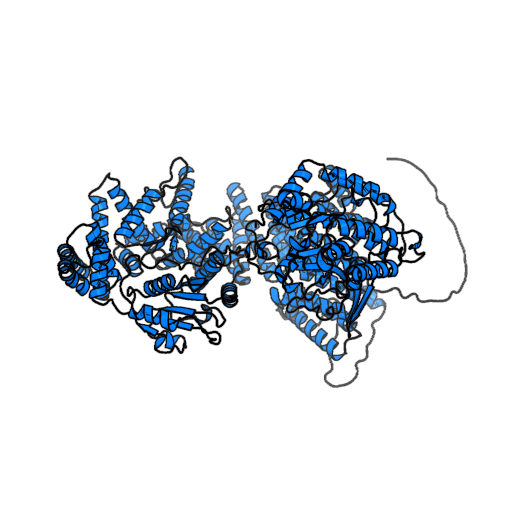P A 1 935 ? 33.988 21.380 -24.357 1.00 63.22 935 ASP A N 1
ATOM 7356 C CA . ASP A 1 935 ? 33.250 22.125 -23.331 1.00 63.22 935 ASP A CA 1
ATOM 7357 C C . ASP A 1 935 ? 32.671 21.224 -22.219 1.00 63.22 935 ASP A C 1
ATOM 7359 O O . ASP A 1 935 ? 32.297 21.719 -21.150 1.00 63.22 935 ASP A O 1
ATOM 7363 N N . HIS A 1 936 ? 32.567 19.910 -22.452 1.00 61.69 936 HIS A N 1
ATOM 7364 C CA . HIS A 1 936 ? 31.955 18.931 -21.545 1.00 61.69 936 HIS A CA 1
ATOM 7365 C C . HIS A 1 936 ? 32.803 17.655 -21.406 1.00 61.69 936 HIS A C 1
ATOM 7367 O O . HIS A 1 936 ? 33.711 17.389 -22.194 1.00 61.69 936 HIS A O 1
ATOM 7373 N N . GLU A 1 937 ? 32.510 16.829 -20.395 1.00 67.62 937 GLU A N 1
ATOM 7374 C CA . GLU A 1 937 ? 33.195 15.543 -20.242 1.00 67.62 937 GLU A CA 1
ATOM 7375 C C . GLU A 1 937 ? 32.914 14.597 -21.426 1.00 67.62 937 GLU A C 1
ATOM 7377 O O . GLU A 1 937 ? 31.861 14.644 -22.071 1.00 67.62 937 GLU A O 1
ATOM 7382 N N . LYS A 1 938 ? 33.851 13.669 -21.680 1.00 61.69 938 LYS A N 1
ATOM 7383 C CA . LYS A 1 938 ? 33.788 12.696 -22.790 1.00 61.69 938 LYS A CA 1
ATOM 7384 C C . LYS A 1 938 ? 32.478 11.895 -22.839 1.00 61.69 938 LYS A C 1
ATOM 7386 O O . LYS A 1 938 ? 32.073 11.459 -23.917 1.00 61.69 938 LYS A O 1
ATOM 7391 N N . TRP A 1 939 ? 31.847 11.686 -21.687 1.00 63.25 939 TRP A N 1
ATOM 7392 C CA . TRP A 1 939 ? 30.603 10.935 -21.547 1.00 63.25 939 TRP A CA 1
ATOM 7393 C C . TRP A 1 939 ? 29.417 11.801 -21.092 1.00 63.25 939 TRP A C 1
ATOM 7395 O O . TRP A 1 939 ? 28.396 11.252 -20.693 1.00 63.25 939 TRP A O 1
ATOM 7405 N N . ASP A 1 940 ? 29.513 13.134 -21.151 1.00 71.62 940 ASP A N 1
ATOM 7406 C CA . ASP A 1 940 ? 28.360 13.996 -20.869 1.00 71.62 940 ASP A CA 1
ATOM 7407 C C . ASP A 1 940 ? 27.186 13.684 -21.812 1.00 71.62 940 ASP A C 1
ATOM 7409 O O . ASP A 1 940 ? 27.382 13.380 -22.991 1.00 71.62 940 ASP A O 1
ATOM 7413 N N . SER A 1 941 ? 25.958 13.807 -21.305 1.00 56.44 941 SER A N 1
ATOM 7414 C CA . SER A 1 941 ? 24.713 13.587 -22.054 1.00 56.44 941 SER A CA 1
ATOM 7415 C C . SER A 1 941 ? 24.677 14.253 -23.441 1.00 56.44 941 SER A C 1
ATOM 7417 O O . SER A 1 941 ? 24.219 13.642 -24.408 1.00 56.44 941 SER A O 1
ATOM 7419 N N . ARG A 1 942 ? 25.222 15.469 -23.571 1.00 62.31 942 ARG A N 1
ATOM 7420 C CA . ARG A 1 942 ? 25.314 16.238 -24.820 1.00 62.31 942 ARG A CA 1
ATOM 7421 C C . ARG A 1 942 ? 26.357 15.651 -25.765 1.00 62.31 942 ARG A C 1
ATOM 7423 O O . ARG A 1 942 ? 26.093 15.511 -26.955 1.00 62.31 942 ARG A O 1
ATOM 7430 N N . THR A 1 943 ? 27.509 15.247 -25.232 1.00 71.56 943 THR A N 1
ATOM 7431 C CA . THR A 1 943 ? 28.580 14.566 -25.977 1.00 71.56 943 THR A CA 1
ATOM 7432 C C . THR A 1 943 ? 28.117 13.206 -26.502 1.00 71.56 943 THR A C 1
ATOM 7434 O O . THR A 1 943 ? 28.392 12.860 -27.652 1.00 71.56 943 THR A O 1
ATOM 7437 N N . LEU A 1 944 ? 27.361 12.448 -25.699 1.00 68.25 944 LEU A N 1
ATOM 7438 C CA . LEU A 1 944 ? 26.741 11.193 -26.129 1.00 68.25 944 LEU A CA 1
ATOM 7439 C C . LEU A 1 944 ? 25.700 11.441 -27.227 1.00 68.25 944 LEU A C 1
ATOM 7441 O O . LEU A 1 944 ? 25.738 10.772 -28.258 1.00 68.25 944 LEU A O 1
ATOM 7445 N N . ARG A 1 945 ? 24.819 12.434 -27.057 1.00 69.00 945 ARG A N 1
ATOM 7446 C CA . ARG A 1 945 ? 23.794 12.768 -28.056 1.00 69.00 945 ARG A CA 1
ATOM 7447 C C . ARG A 1 945 ? 24.393 13.245 -29.385 1.00 69.00 945 ARG A C 1
ATOM 7449 O O . ARG A 1 945 ? 23.932 12.815 -30.438 1.00 69.00 945 ARG A O 1
ATOM 7456 N N . ALA A 1 946 ? 25.458 14.046 -29.349 1.00 68.25 946 ALA A N 1
ATOM 7457 C CA . ALA A 1 946 ? 26.186 14.457 -30.550 1.00 68.25 946 ALA A CA 1
ATOM 7458 C C . ALA A 1 946 ? 26.813 13.258 -31.291 1.00 68.25 946 ALA A C 1
ATOM 7460 O O . ALA A 1 946 ? 26.771 13.215 -32.519 1.00 68.25 946 ALA A O 1
ATOM 7461 N N . ARG A 1 947 ? 27.324 12.248 -30.566 1.00 78.50 947 ARG A N 1
ATOM 7462 C CA . ARG A 1 947 ? 27.788 10.980 -31.165 1.00 78.50 947 ARG A CA 1
ATOM 7463 C C . ARG A 1 947 ? 26.646 10.163 -31.777 1.00 78.50 947 ARG A C 1
ATOM 7465 O O . ARG A 1 947 ? 26.827 9.608 -32.854 1.00 78.50 947 ARG A O 1
ATOM 7472 N N . GLU A 1 948 ? 25.478 10.112 -31.137 1.00 76.31 948 GLU A N 1
ATOM 7473 C CA . GLU A 1 948 ? 24.287 9.448 -31.690 1.00 76.31 948 GLU A CA 1
ATOM 7474 C C . GLU A 1 948 ? 23.866 10.076 -33.029 1.00 76.31 948 GLU A C 1
ATOM 7476 O O . GLU A 1 948 ? 23.663 9.378 -34.021 1.00 76.31 948 GLU A O 1
ATOM 7481 N N . GLU A 1 949 ? 23.746 11.403 -33.072 1.00 71.88 949 GLU A N 1
ATOM 7482 C CA . GLU A 1 949 ? 23.246 12.134 -34.241 1.00 71.88 949 GLU A CA 1
ATOM 7483 C C . GLU A 1 949 ? 24.245 12.128 -35.404 1.00 71.88 949 GLU A C 1
ATOM 7485 O O . GLU A 1 949 ? 23.840 11.885 -36.542 1.00 71.88 949 GLU A O 1
ATOM 7490 N N . LEU A 1 950 ? 25.543 12.298 -35.121 1.00 78.38 950 LEU A N 1
ATOM 7491 C CA . LEU A 1 950 ? 26.606 12.154 -36.118 1.00 78.38 950 LEU A CA 1
ATOM 7492 C C . LEU A 1 950 ? 26.687 10.716 -36.652 1.00 78.38 950 LEU A C 1
ATOM 7494 O O . LEU A 1 950 ? 26.691 10.515 -37.863 1.00 78.38 950 LEU A O 1
ATOM 7498 N N . GLY A 1 951 ? 26.687 9.711 -35.771 1.00 72.94 951 GLY A N 1
ATOM 7499 C CA . GLY A 1 951 ? 26.765 8.301 -36.162 1.00 72.94 951 GLY A CA 1
ATOM 7500 C C . GLY A 1 951 ? 25.603 7.857 -37.056 1.00 72.94 951 GLY A C 1
ATOM 7501 O O . GLY A 1 951 ? 25.821 7.203 -38.074 1.00 72.94 951 GLY A O 1
ATOM 7502 N N . ASN A 1 952 ? 24.373 8.279 -36.740 1.00 66.62 952 ASN A N 1
ATOM 7503 C CA . ASN A 1 952 ? 23.208 8.014 -37.590 1.00 66.62 952 ASN A CA 1
ATOM 7504 C C . ASN A 1 952 ? 23.304 8.730 -38.956 1.00 66.62 952 ASN A C 1
ATOM 7506 O O . ASN A 1 952 ? 22.937 8.147 -39.976 1.00 66.62 952 ASN A O 1
ATOM 7510 N N . ALA A 1 953 ? 23.817 9.966 -39.005 1.00 67.44 953 ALA A N 1
ATOM 7511 C CA . ALA A 1 953 ? 23.990 10.704 -40.260 1.00 67.44 953 ALA A CA 1
ATOM 7512 C C . ALA A 1 953 ? 25.090 10.098 -41.155 1.00 67.44 953 ALA A C 1
ATOM 7514 O O . ALA A 1 953 ? 24.899 9.969 -42.364 1.00 67.44 953 ALA A O 1
ATOM 7515 N N . LEU A 1 954 ? 26.204 9.658 -40.562 1.00 70.88 954 LEU A N 1
ATOM 7516 C CA . LEU A 1 954 ? 27.269 8.917 -41.245 1.00 70.88 954 LEU A CA 1
ATOM 7517 C C . LEU A 1 954 ? 26.748 7.593 -41.818 1.00 70.88 954 LEU A C 1
ATOM 7519 O O . LEU A 1 954 ? 26.986 7.301 -42.990 1.00 70.88 954 LEU A O 1
ATOM 7523 N N . ALA A 1 955 ? 25.965 6.836 -41.040 1.00 61.59 955 ALA A N 1
ATOM 7524 C CA . ALA A 1 955 ? 25.325 5.608 -41.506 1.00 61.59 955 ALA A CA 1
ATOM 7525 C C . ALA A 1 955 ? 24.372 5.872 -42.686 1.00 61.59 955 ALA A C 1
ATOM 7527 O O . ALA A 1 955 ? 24.436 5.177 -43.698 1.00 61.59 955 ALA A O 1
ATOM 7528 N N . ALA A 1 956 ? 23.544 6.920 -42.614 1.00 59.31 956 ALA A N 1
ATOM 7529 C CA . ALA A 1 956 ? 22.664 7.316 -43.717 1.00 59.31 956 ALA A CA 1
ATOM 7530 C C . ALA A 1 956 ? 23.425 7.743 -44.992 1.00 59.31 956 ALA A C 1
ATOM 7532 O O . ALA A 1 956 ? 22.888 7.619 -46.092 1.00 59.31 956 ALA A O 1
ATOM 7533 N N . ALA A 1 957 ? 24.670 8.213 -44.856 1.00 65.38 957 ALA A N 1
ATOM 7534 C CA . ALA A 1 957 ? 25.564 8.559 -45.962 1.00 65.38 957 ALA A CA 1
ATOM 7535 C C . ALA A 1 957 ? 26.471 7.400 -46.434 1.00 65.38 957 ALA A C 1
ATOM 7537 O O . ALA A 1 957 ? 27.276 7.595 -47.342 1.00 65.38 957 ALA A O 1
ATOM 7538 N N . GLY A 1 958 ? 26.374 6.207 -45.835 1.00 61.78 958 GLY A N 1
ATOM 7539 C CA . GLY A 1 958 ? 27.224 5.056 -46.167 1.00 61.78 958 GLY A CA 1
ATOM 7540 C C . GLY A 1 958 ? 28.639 5.083 -45.568 1.00 61.78 958 GLY A C 1
ATOM 7541 O O . GLY A 1 958 ? 29.448 4.214 -45.886 1.00 61.78 958 GLY A O 1
ATOM 7542 N N . ARG A 1 959 ? 28.954 6.049 -44.691 1.00 75.06 959 ARG A N 1
ATOM 7543 C CA . ARG A 1 959 ? 30.236 6.178 -43.966 1.00 75.06 959 ARG A CA 1
ATOM 7544 C C . ARG A 1 959 ? 30.251 5.242 -42.746 1.00 75.06 959 ARG A C 1
ATOM 7546 O O . ARG A 1 959 ? 30.229 5.680 -41.598 1.00 75.06 959 ARG A O 1
ATOM 7553 N N . PHE A 1 960 ? 30.192 3.935 -42.997 1.00 68.62 960 PHE A N 1
ATOM 7554 C CA . PHE A 1 960 ? 29.860 2.928 -41.980 1.00 68.62 960 PHE A CA 1
ATOM 7555 C C . PHE A 1 960 ? 30.952 2.677 -40.924 1.00 68.62 960 PHE A C 1
ATOM 7557 O O . PHE A 1 960 ? 30.629 2.543 -39.743 1.00 68.62 960 PHE A O 1
ATOM 7564 N N . ASP A 1 961 ? 32.233 2.672 -41.298 1.00 68.75 961 ASP A N 1
ATOM 7565 C CA . ASP A 1 961 ? 33.329 2.495 -40.327 1.00 68.75 961 ASP A CA 1
ATOM 7566 C C . ASP A 1 961 ? 33.382 3.667 -39.323 1.00 68.75 961 ASP A C 1
ATOM 7568 O O . ASP A 1 961 ? 33.593 3.487 -38.124 1.00 68.75 961 ASP A O 1
ATOM 7572 N N . GLU A 1 962 ? 33.099 4.881 -39.803 1.00 74.88 962 GLU A N 1
ATOM 7573 C CA . GLU A 1 962 ? 33.038 6.104 -38.995 1.00 74.88 962 GLU A CA 1
ATOM 7574 C C . GLU A 1 962 ? 31.766 6.135 -38.128 1.00 74.88 962 GLU A C 1
ATOM 7576 O O . GLU A 1 962 ? 31.810 6.470 -36.941 1.00 74.88 962 GLU A O 1
ATOM 7581 N N . ALA A 1 963 ? 30.628 5.708 -38.686 1.00 69.12 963 ALA A N 1
ATOM 7582 C CA . ALA A 1 963 ? 29.387 5.533 -37.936 1.00 69.12 963 ALA A CA 1
ATOM 7583 C C . ALA A 1 963 ? 29.530 4.513 -36.792 1.00 69.12 963 ALA A C 1
ATOM 7585 O O . ALA A 1 963 ? 28.960 4.727 -35.718 1.00 69.12 963 ALA A O 1
ATOM 7586 N N . GLU A 1 964 ? 30.309 3.437 -36.978 1.00 75.62 964 GLU A N 1
ATOM 7587 C CA . GLU A 1 964 ? 30.585 2.461 -35.919 1.00 75.62 964 GLU A CA 1
ATOM 7588 C C . GLU A 1 964 ? 31.287 3.108 -34.718 1.00 75.62 964 GLU A C 1
ATOM 7590 O O . GLU A 1 964 ? 30.824 2.899 -33.595 1.00 75.62 964 GLU A O 1
ATOM 7595 N N . GLU A 1 965 ? 32.329 3.932 -34.910 1.00 75.50 965 GLU A N 1
ATOM 7596 C CA . GLU A 1 965 ? 33.028 4.567 -33.777 1.00 75.50 965 GLU A CA 1
ATOM 7597 C C . GLU A 1 965 ? 32.066 5.413 -32.933 1.00 75.50 965 GLU A C 1
ATOM 7599 O O . GLU A 1 965 ? 32.034 5.305 -31.702 1.00 75.50 965 GLU A O 1
ATOM 7604 N N . HIS A 1 966 ? 31.241 6.233 -33.585 1.00 79.31 966 HIS A N 1
ATOM 7605 C CA . HIS A 1 966 ? 30.326 7.128 -32.888 1.00 79.31 966 HIS A CA 1
ATOM 7606 C C . HIS A 1 966 ? 29.160 6.382 -32.222 1.00 79.31 966 HIS A C 1
ATOM 7608 O O . HIS A 1 966 ? 28.885 6.641 -31.047 1.00 79.31 966 HIS A O 1
ATOM 7614 N N . LEU A 1 967 ? 28.526 5.415 -32.898 1.00 69.81 967 LEU A N 1
ATOM 7615 C CA . LEU A 1 967 ? 27.402 4.649 -32.339 1.00 69.81 967 LEU A CA 1
ATOM 7616 C C . LEU A 1 967 ? 27.845 3.660 -31.244 1.00 69.81 967 LEU A C 1
ATOM 7618 O O . LEU A 1 967 ? 27.146 3.512 -30.237 1.00 69.81 967 LEU A O 1
ATOM 7622 N N . TYR A 1 968 ? 29.027 3.046 -31.371 1.00 71.75 968 TYR A N 1
ATOM 7623 C CA . TYR A 1 968 ? 29.615 2.228 -30.306 1.00 71.75 968 TYR A CA 1
ATOM 7624 C C . TYR A 1 968 ? 30.002 3.087 -29.094 1.00 71.75 968 TYR A C 1
ATOM 7626 O O . TYR A 1 968 ? 29.688 2.734 -27.954 1.00 71.75 968 TYR A O 1
ATOM 7634 N N . ALA A 1 969 ? 30.643 4.242 -29.312 1.00 70.62 969 ALA A N 1
ATOM 7635 C CA . ALA A 1 969 ? 31.006 5.159 -28.231 1.00 70.62 969 ALA A CA 1
ATOM 7636 C C . ALA A 1 969 ? 29.781 5.774 -27.532 1.00 70.62 969 ALA A C 1
ATOM 7638 O O . ALA A 1 969 ? 29.844 6.027 -26.331 1.00 70.62 969 ALA A O 1
ATOM 7639 N N . TYR A 1 970 ? 28.668 5.971 -28.242 1.00 72.38 970 TYR A N 1
ATOM 7640 C CA . TYR A 1 970 ? 27.373 6.336 -27.665 1.00 72.38 970 TYR A CA 1
ATOM 7641 C C . TYR A 1 970 ? 26.859 5.244 -26.711 1.00 72.38 970 TYR A C 1
ATOM 7643 O O . TYR A 1 970 ? 26.716 5.498 -25.513 1.00 72.38 970 TYR A O 1
ATOM 7651 N N . ALA A 1 971 ? 26.665 4.013 -27.200 1.00 62.34 971 ALA A N 1
ATOM 7652 C CA . ALA A 1 971 ? 26.131 2.910 -26.394 1.00 62.34 971 ALA A CA 1
ATOM 7653 C C . ALA A 1 971 ? 27.036 2.552 -25.201 1.00 62.34 971 ALA A C 1
ATOM 7655 O O . ALA A 1 971 ? 26.569 2.398 -24.070 1.00 62.34 971 ALA A O 1
ATOM 7656 N N . HIS A 1 972 ? 28.352 2.496 -25.423 1.00 62.66 972 HIS A N 1
ATOM 7657 C CA . HIS A 1 972 ? 29.315 2.267 -24.351 1.00 62.66 972 HIS A CA 1
ATOM 7658 C C . HIS A 1 972 ? 29.416 3.463 -23.388 1.00 62.66 972 HIS A C 1
ATOM 7660 O O . HIS A 1 972 ? 29.648 3.273 -22.196 1.00 62.66 972 HIS A O 1
ATOM 7666 N N . GLY A 1 973 ? 29.208 4.692 -23.863 1.00 54.94 973 GLY A N 1
ATOM 7667 C CA . GLY A 1 973 ? 29.167 5.890 -23.031 1.00 54.94 973 GLY A CA 1
ATOM 7668 C C . GLY A 1 973 ? 28.015 5.867 -22.026 1.00 54.94 973 GLY A C 1
ATOM 7669 O O . GLY A 1 973 ? 28.260 6.030 -20.832 1.00 54.94 973 GLY A O 1
ATOM 7670 N N . TYR A 1 974 ? 26.794 5.537 -22.466 1.00 53.31 974 TYR A N 1
ATOM 7671 C CA . TYR A 1 974 ? 25.648 5.336 -21.563 1.00 53.31 974 TYR A CA 1
ATOM 7672 C C . TYR A 1 974 ? 25.954 4.297 -20.471 1.00 53.31 974 TYR A C 1
ATOM 7674 O O . TYR A 1 974 ? 25.723 4.561 -19.288 1.00 53.31 974 TYR A O 1
ATOM 7682 N N . ALA A 1 975 ? 26.585 3.176 -20.839 1.00 52.66 975 ALA A N 1
ATOM 7683 C CA . ALA A 1 975 ? 26.997 2.140 -19.891 1.00 52.66 975 ALA A CA 1
ATOM 7684 C C . ALA A 1 975 ? 28.021 2.615 -18.843 1.00 52.66 975 ALA A C 1
ATOM 7686 O O . ALA A 1 975 ? 28.021 2.109 -17.721 1.00 52.66 975 ALA A O 1
ATOM 7687 N N . ASN A 1 976 ? 28.885 3.578 -19.186 1.00 55.38 976 ASN A N 1
ATOM 7688 C CA . ASN A 1 976 ? 29.866 4.154 -18.261 1.00 55.38 976 ASN A CA 1
ATOM 7689 C C . ASN A 1 976 ? 29.259 5.214 -17.320 1.00 55.38 976 ASN A C 1
ATOM 7691 O O . ASN A 1 976 ? 29.775 5.392 -16.219 1.00 55.38 976 ASN A O 1
ATOM 7695 N N . VAL A 1 977 ? 28.188 5.906 -17.729 1.00 49.53 977 VAL A N 1
ATOM 7696 C CA . VAL A 1 977 ? 27.539 6.973 -16.936 1.00 49.53 977 VAL A CA 1
ATOM 7697 C C . VAL A 1 977 ? 26.446 6.426 -16.022 1.00 49.53 977 VAL A C 1
ATOM 7699 O O . VAL A 1 977 ? 26.395 6.769 -14.843 1.00 49.53 977 VAL A O 1
ATOM 7702 N N . TYR A 1 978 ? 25.565 5.580 -16.560 1.00 45.81 978 TYR A N 1
ATOM 7703 C CA . TYR A 1 978 ? 24.367 5.099 -15.862 1.00 45.81 978 TYR A CA 1
ATOM 7704 C C . TYR A 1 978 ? 24.471 3.631 -15.420 1.00 45.81 978 TYR A C 1
ATOM 7706 O O . TYR A 1 978 ? 23.642 3.163 -14.646 1.00 45.81 978 TYR A O 1
ATOM 7714 N N . GLY A 1 979 ? 25.506 2.914 -15.868 1.00 43.84 979 GLY A N 1
ATOM 7715 C CA . GLY A 1 979 ? 25.681 1.480 -15.635 1.00 43.84 979 GLY A CA 1
ATOM 7716 C C . GLY A 1 979 ? 25.080 0.617 -16.747 1.00 43.84 979 GLY A C 1
ATOM 7717 O O . GLY A 1 979 ? 24.292 1.077 -17.575 1.00 43.84 979 GLY A O 1
ATOM 7718 N N . THR A 1 980 ? 25.467 -0.660 -16.778 1.00 48.41 980 THR A N 1
ATOM 7719 C CA . THR A 1 980 ? 25.028 -1.636 -17.795 1.00 48.41 980 THR A CA 1
ATOM 7720 C C . THR A 1 980 ? 23.559 -2.039 -17.669 1.00 48.41 980 THR A C 1
ATOM 7722 O O . THR A 1 980 ? 22.942 -2.366 -18.675 1.00 48.41 980 THR A O 1
ATOM 7725 N N . GLU A 1 981 ? 23.007 -1.984 -16.455 1.00 49.94 981 GLU A N 1
ATOM 7726 C CA . GLU A 1 981 ? 21.625 -2.375 -16.131 1.00 49.94 981 GLU A CA 1
ATOM 7727 C C . GLU A 1 981 ? 20.598 -1.242 -16.369 1.00 49.94 981 GLU A C 1
ATOM 7729 O O . GLU A 1 981 ? 19.397 -1.441 -16.194 1.00 49.94 981 GLU A O 1
ATOM 7734 N N . ASP A 1 982 ? 21.036 -0.033 -16.742 1.00 56.50 982 ASP A N 1
ATOM 7735 C CA . ASP A 1 982 ? 20.136 1.112 -16.909 1.00 56.50 982 ASP A CA 1
ATOM 7736 C C . ASP A 1 982 ? 19.304 1.028 -18.200 1.00 56.50 982 ASP A C 1
ATOM 7738 O O . ASP A 1 982 ? 19.806 0.702 -19.277 1.00 56.50 982 ASP A O 1
ATOM 7742 N N . ALA A 1 983 ? 18.029 1.414 -18.108 1.00 55.28 983 ALA A N 1
ATOM 7743 C CA . ALA A 1 983 ? 17.077 1.424 -19.220 1.00 55.28 983 ALA A CA 1
ATOM 7744 C C . ALA A 1 983 ? 17.601 2.132 -20.484 1.00 55.28 983 ALA A C 1
ATOM 7746 O O . ALA A 1 983 ? 17.388 1.662 -21.601 1.00 55.28 983 ALA A O 1
ATOM 7747 N N . ARG A 1 984 ? 18.309 3.253 -20.312 1.00 56.72 984 ARG A N 1
ATOM 7748 C CA . ARG A 1 984 ? 18.867 4.067 -21.399 1.00 56.72 984 ARG A CA 1
ATOM 7749 C C . ARG A 1 984 ? 20.081 3.386 -22.024 1.00 56.72 984 ARG A C 1
ATOM 7751 O O . ARG A 1 984 ? 20.237 3.427 -23.239 1.00 56.72 984 ARG A O 1
ATOM 7758 N N . THR A 1 985 ? 20.893 2.703 -21.218 1.00 57.16 985 THR A N 1
ATOM 7759 C CA . THR A 1 985 ? 21.990 1.850 -21.699 1.00 57.16 985 THR A CA 1
ATOM 7760 C C . THR A 1 985 ? 21.461 0.681 -22.527 1.00 57.16 985 THR A C 1
ATOM 7762 O O . THR A 1 985 ? 21.981 0.410 -23.610 1.00 57.16 985 THR A O 1
ATOM 7765 N N . LEU A 1 986 ? 20.390 0.022 -22.073 1.00 61.66 986 LEU A N 1
ATOM 7766 C CA . LEU A 1 986 ? 19.749 -1.064 -22.818 1.00 61.66 986 LEU A CA 1
ATOM 7767 C C . LEU A 1 986 ? 19.135 -0.561 -24.132 1.00 61.66 986 LEU A C 1
ATOM 7769 O O . LEU A 1 986 ? 19.354 -1.183 -25.171 1.00 61.66 986 LEU A O 1
ATOM 7773 N N . ALA A 1 987 ? 18.456 0.589 -24.131 1.00 60.06 987 ALA A N 1
ATOM 7774 C CA . ALA A 1 987 ? 17.966 1.218 -25.358 1.00 60.06 987 ALA A CA 1
ATOM 7775 C C . ALA A 1 987 ? 19.113 1.591 -26.323 1.00 60.06 987 ALA A C 1
ATOM 7777 O O . ALA A 1 987 ? 19.024 1.318 -27.520 1.00 60.06 987 ALA A O 1
ATOM 7778 N N . ALA A 1 988 ? 20.226 2.132 -25.817 1.00 60.31 988 ALA A N 1
ATOM 7779 C CA . ALA A 1 988 ? 21.381 2.503 -26.634 1.00 60.31 988 ALA A CA 1
ATOM 7780 C C . ALA A 1 988 ? 22.085 1.282 -27.264 1.00 60.31 988 ALA A C 1
ATOM 7782 O O . ALA A 1 988 ? 22.405 1.301 -28.454 1.00 60.31 988 ALA A O 1
ATOM 7783 N N . PHE A 1 989 ? 22.262 0.182 -26.518 1.00 66.19 989 PHE A N 1
ATOM 7784 C CA . PHE A 1 989 ? 22.764 -1.078 -27.085 1.00 66.19 989 PHE A CA 1
ATOM 7785 C C . PHE A 1 989 ? 21.787 -1.713 -28.082 1.00 66.19 989 PHE A C 1
ATOM 7787 O O . PHE A 1 989 ? 22.228 -2.283 -29.078 1.00 66.19 989 PHE A O 1
ATOM 7794 N N . ARG A 1 990 ? 20.472 -1.578 -27.870 1.00 77.88 990 ARG A N 1
ATOM 7795 C CA . ARG A 1 990 ? 19.456 -2.014 -28.838 1.00 77.88 990 ARG A CA 1
ATOM 7796 C C . ARG A 1 990 ? 19.533 -1.207 -30.138 1.00 77.88 990 ARG A C 1
ATOM 7798 O O . ARG A 1 990 ? 19.484 -1.801 -31.212 1.00 77.88 990 ARG A O 1
ATOM 7805 N N . ARG A 1 991 ? 19.744 0.114 -30.060 1.00 66.94 991 ARG A N 1
ATOM 7806 C CA . ARG A 1 991 ? 19.997 0.972 -31.234 1.00 66.94 991 ARG A CA 1
ATOM 7807 C C . ARG A 1 991 ? 21.255 0.532 -31.993 1.00 66.94 991 ARG A C 1
ATOM 7809 O O . ARG A 1 991 ? 21.230 0.427 -33.216 1.00 66.94 991 ARG A O 1
ATOM 7816 N N . TYR A 1 992 ? 22.326 0.190 -31.273 1.00 74.25 992 TYR A N 1
ATOM 7817 C CA . TYR A 1 992 ? 23.550 -0.360 -31.869 1.00 74.25 992 TYR A CA 1
ATOM 7818 C C . TYR A 1 992 ? 23.331 -1.736 -32.535 1.00 74.25 992 TYR A C 1
ATOM 7820 O O . TYR A 1 992 ? 23.891 -2.003 -33.597 1.00 74.25 992 TYR A O 1
ATOM 7828 N N . ALA A 1 993 ? 22.474 -2.593 -31.972 1.00 71.50 993 ALA A N 1
ATOM 7829 C CA . ALA A 1 993 ? 22.099 -3.874 -32.579 1.00 71.50 993 ALA A CA 1
ATOM 7830 C C . ALA A 1 993 ? 21.331 -3.696 -33.903 1.00 71.50 993 ALA A C 1
ATOM 7832 O O . ALA A 1 993 ? 21.633 -4.383 -34.881 1.00 71.50 993 ALA A O 1
ATOM 7833 N N . TYR A 1 994 ? 20.401 -2.732 -33.969 1.00 69.25 994 TYR A N 1
ATOM 7834 C CA . TYR A 1 994 ? 19.740 -2.348 -35.223 1.00 69.25 994 TYR A CA 1
ATOM 7835 C C . TYR A 1 994 ? 20.738 -1.809 -36.255 1.00 69.25 994 TYR A C 1
ATOM 7837 O O . TYR A 1 994 ? 20.694 -2.234 -37.405 1.00 69.25 994 TYR A O 1
ATOM 7845 N N . TYR A 1 995 ? 21.709 -0.989 -35.839 1.00 74.19 995 TYR A N 1
ATOM 7846 C CA . TYR A 1 995 ? 22.782 -0.549 -36.733 1.00 74.19 995 TYR A CA 1
ATOM 7847 C C . TYR A 1 995 ? 23.560 -1.732 -37.347 1.00 74.19 995 TYR A C 1
ATOM 7849 O O . TYR A 1 995 ? 23.696 -1.796 -38.567 1.00 74.19 995 TYR A O 1
ATOM 7857 N N . ARG A 1 996 ? 24.002 -2.723 -36.549 1.00 74.94 996 ARG A N 1
ATOM 7858 C CA . ARG A 1 996 ? 24.671 -3.933 -37.088 1.00 74.94 996 ARG A CA 1
ATOM 7859 C C . ARG A 1 996 ? 23.769 -4.743 -38.025 1.00 74.94 996 ARG A C 1
ATOM 7861 O O . ARG A 1 996 ? 24.263 -5.311 -38.997 1.00 74.94 996 ARG A O 1
ATOM 7868 N N . LEU A 1 997 ? 22.462 -4.788 -37.764 1.00 70.75 997 LEU A N 1
ATOM 7869 C CA . LEU A 1 997 ? 21.500 -5.466 -38.635 1.00 70.75 997 LEU A CA 1
ATOM 7870 C C . LEU A 1 997 ? 21.409 -4.795 -40.012 1.00 70.75 997 LEU A C 1
ATOM 7872 O O . LEU A 1 997 ? 21.474 -5.488 -41.026 1.00 70.75 997 LEU A O 1
ATOM 7876 N N . ASP A 1 998 ? 21.322 -3.466 -40.051 1.00 66.75 998 ASP A N 1
ATOM 7877 C CA . ASP A 1 998 ? 21.235 -2.705 -41.303 1.00 66.75 998 ASP A CA 1
ATOM 7878 C C . ASP A 1 998 ? 22.571 -2.698 -42.082 1.00 66.75 998 ASP A C 1
ATOM 7880 O O . ASP A 1 998 ? 22.567 -2.557 -43.303 1.00 66.75 998 ASP A O 1
ATOM 7884 N N . GLN A 1 999 ? 23.703 -2.971 -41.413 1.00 69.88 999 GLN A N 1
ATOM 7885 C CA . GLN A 1 999 ? 24.992 -3.302 -42.051 1.00 69.88 999 GLN A CA 1
ATOM 7886 C C . GLN A 1 999 ? 25.060 -4.713 -42.663 1.00 69.88 999 GLN A C 1
ATOM 7888 O O . GLN A 1 999 ? 26.079 -5.091 -43.240 1.00 69.88 999 GLN A O 1
ATOM 7893 N N . GLY A 1 1000 ? 24.030 -5.545 -42.496 1.00 67.56 1000 GLY A N 1
ATOM 7894 C CA . GLY A 1 1000 ? 24.083 -6.957 -42.881 1.00 67.56 1000 GLY A CA 1
ATOM 7895 C C . GLY A 1 1000 ? 24.965 -7.826 -41.970 1.00 67.56 1000 GLY A C 1
ATOM 7896 O O . GLY A 1 1000 ? 25.104 -9.024 -42.234 1.00 67.56 1000 GLY A O 1
ATOM 7897 N N . MET A 1 1001 ? 25.492 -7.284 -40.861 1.00 76.19 1001 MET A N 1
ATOM 7898 C CA . MET A 1 1001 ? 26.254 -8.006 -39.824 1.00 76.19 1001 MET A CA 1
ATOM 7899 C C . MET A 1 1001 ? 25.306 -8.818 -38.922 1.00 76.19 1001 MET A C 1
ATOM 7901 O O . MET A 1 1001 ? 25.258 -8.690 -37.697 1.00 76.19 1001 MET A O 1
ATOM 7905 N N . THR A 1 1002 ? 24.499 -9.657 -39.566 1.00 73.75 1002 THR A N 1
ATOM 7906 C CA . THR A 1 1002 ? 23.327 -10.334 -38.999 1.00 73.75 1002 THR A CA 1
ATOM 7907 C C . THR A 1 1002 ? 23.606 -11.284 -37.826 1.00 73.75 1002 THR A C 1
ATOM 7909 O O . THR A 1 1002 ? 22.745 -11.330 -36.945 1.00 73.75 1002 THR A O 1
ATOM 7912 N N . PRO A 1 1003 ? 24.755 -11.991 -37.715 1.00 73.44 1003 PRO A N 1
ATOM 7913 C CA . PRO A 1 1003 ? 25.055 -12.796 -36.525 1.00 73.44 1003 PRO A CA 1
ATOM 7914 C C . PRO A 1 1003 ? 25.406 -11.927 -35.310 1.00 73.44 1003 PRO A C 1
ATOM 7916 O O . PRO A 1 1003 ? 25.025 -12.234 -34.187 1.00 73.44 1003 PRO A O 1
ATOM 7919 N N . GLU A 1 1004 ? 26.091 -10.803 -35.531 1.00 70.94 1004 GLU A N 1
ATOM 7920 C CA . GLU A 1 1004 ? 26.470 -9.878 -34.458 1.00 70.94 1004 GLU A CA 1
ATOM 7921 C C . GLU A 1 1004 ? 25.245 -9.126 -33.925 1.00 70.94 1004 GLU A C 1
ATOM 7923 O O . GLU A 1 1004 ? 25.112 -8.915 -32.721 1.00 70.94 1004 GLU A O 1
ATOM 7928 N N . ALA A 1 1005 ? 24.312 -8.773 -34.816 1.00 70.81 1005 ALA A N 1
ATOM 7929 C CA . ALA A 1 1005 ? 23.007 -8.247 -34.436 1.00 70.81 1005 ALA A CA 1
ATOM 7930 C C . ALA A 1 1005 ? 22.188 -9.270 -33.625 1.00 70.81 1005 ALA A C 1
ATOM 7932 O O . ALA A 1 1005 ? 21.600 -8.904 -32.610 1.00 70.81 1005 ALA A O 1
ATOM 7933 N N . GLU A 1 1006 ? 22.172 -10.548 -34.026 1.00 82.12 1006 GLU A N 1
ATOM 7934 C CA . GLU A 1 1006 ? 21.506 -11.628 -33.281 1.00 82.12 1006 GLU A CA 1
ATOM 7935 C C . GLU A 1 1006 ? 22.049 -11.760 -31.848 1.00 82.12 1006 GLU A C 1
ATOM 7937 O O . GLU A 1 1006 ? 21.263 -11.779 -30.898 1.00 82.12 1006 GLU A O 1
ATOM 7942 N N . ASP A 1 1007 ? 23.375 -11.797 -31.680 1.00 70.12 1007 ASP A N 1
ATOM 7943 C CA . ASP A 1 1007 ? 24.018 -11.874 -30.363 1.00 70.12 1007 ASP A CA 1
ATOM 7944 C C . ASP A 1 1007 ? 23.703 -10.641 -29.497 1.00 70.12 1007 ASP A C 1
ATOM 7946 O O . ASP A 1 1007 ? 23.363 -10.778 -28.317 1.00 70.12 1007 ASP A O 1
ATOM 7950 N N . LEU A 1 1008 ? 23.747 -9.434 -30.078 1.00 69.00 1008 LEU A N 1
ATOM 7951 C CA . LEU A 1 1008 ? 23.407 -8.193 -29.374 1.00 69.00 1008 LEU A CA 1
ATOM 7952 C C . LEU A 1 1008 ? 21.929 -8.146 -28.955 1.00 69.00 1008 LEU A C 1
ATOM 7954 O O . LEU A 1 1008 ? 21.640 -7.790 -27.811 1.00 69.00 1008 LEU A O 1
ATOM 7958 N N . PHE A 1 1009 ? 20.991 -8.534 -29.827 1.00 76.25 1009 PHE A N 1
ATOM 7959 C CA . PHE A 1 1009 ? 19.568 -8.580 -29.474 1.00 76.25 1009 PHE A CA 1
ATOM 7960 C C . PHE A 1 1009 ? 19.264 -9.662 -28.431 1.00 76.25 1009 PHE A C 1
ATOM 7962 O O . PHE A 1 1009 ? 18.466 -9.405 -27.531 1.00 76.25 1009 PHE A O 1
ATOM 7969 N N . ARG A 1 1010 ? 19.913 -10.836 -28.489 1.00 76.94 1010 ARG A N 1
ATOM 7970 C CA . ARG A 1 1010 ? 19.781 -11.879 -27.452 1.00 76.94 1010 ARG A CA 1
ATOM 7971 C C . ARG A 1 1010 ? 20.274 -11.398 -26.093 1.00 76.94 1010 ARG A C 1
ATOM 7973 O O . ARG A 1 1010 ? 19.552 -11.551 -25.110 1.00 76.94 1010 ARG A O 1
ATOM 7980 N N . LEU A 1 1011 ? 21.458 -10.785 -26.041 1.00 63.38 1011 LEU A N 1
ATOM 7981 C CA . LEU A 1 1011 ? 22.020 -10.221 -24.812 1.00 63.38 1011 LEU A CA 1
ATOM 7982 C C . LEU A 1 1011 ? 21.099 -9.141 -24.224 1.00 63.38 1011 LEU A C 1
ATOM 7984 O O . LEU A 1 1011 ? 20.797 -9.158 -23.034 1.00 63.38 1011 LEU A O 1
ATOM 7988 N N . ASN A 1 1012 ? 20.612 -8.232 -25.072 1.00 70.75 1012 ASN A N 1
ATOM 7989 C CA . ASN A 1 1012 ? 19.725 -7.144 -24.674 1.00 70.75 1012 ASN A CA 1
ATOM 7990 C C . ASN A 1 1012 ? 18.363 -7.651 -24.165 1.00 70.75 1012 ASN A C 1
ATOM 7992 O O . ASN A 1 1012 ? 17.888 -7.203 -23.124 1.00 70.75 1012 ASN A O 1
ATOM 7996 N N . LEU A 1 1013 ? 17.763 -8.623 -24.860 1.00 73.56 1013 LEU A N 1
ATOM 7997 C CA . LEU A 1 1013 ? 16.497 -9.243 -24.471 1.00 73.56 1013 LEU A CA 1
ATOM 7998 C C . LEU A 1 1013 ? 16.612 -9.996 -23.139 1.00 73.56 1013 LEU A C 1
ATOM 8000 O O . LEU A 1 1013 ? 15.757 -9.821 -22.274 1.00 73.56 1013 LEU A O 1
ATOM 8004 N N . ALA A 1 1014 ? 17.663 -10.801 -22.961 1.00 67.31 1014 ALA A N 1
ATOM 8005 C CA . ALA A 1 1014 ? 17.899 -11.535 -21.719 1.00 67.31 1014 ALA A CA 1
ATOM 8006 C C . ALA A 1 1014 ? 18.061 -10.585 -20.521 1.00 67.31 1014 ALA A C 1
ATOM 8008 O O . ALA A 1 1014 ? 17.533 -10.852 -19.443 1.00 67.31 1014 ALA A O 1
ATOM 8009 N N . GLU A 1 1015 ? 18.738 -9.453 -20.720 1.00 58.91 1015 GLU A N 1
ATOM 8010 C CA . GLU A 1 1015 ? 18.977 -8.461 -19.672 1.00 58.91 1015 GLU A CA 1
ATOM 8011 C C . GLU A 1 1015 ? 17.711 -7.660 -19.317 1.00 58.91 1015 GLU A C 1
ATOM 8013 O O . GLU A 1 1015 ? 17.407 -7.495 -18.134 1.00 58.91 1015 GLU A O 1
ATOM 8018 N N . ILE A 1 1016 ? 16.895 -7.267 -20.308 1.00 57.56 1016 ILE A N 1
ATOM 8019 C CA . ILE A 1 1016 ? 15.553 -6.700 -20.067 1.00 57.56 1016 ILE A CA 1
ATOM 8020 C C . ILE A 1 1016 ? 14.695 -7.698 -19.274 1.00 57.56 1016 ILE A C 1
ATOM 8022 O O . ILE A 1 1016 ? 14.137 -7.344 -18.236 1.00 57.56 1016 ILE A O 1
ATOM 8026 N N . GLN A 1 1017 ? 14.639 -8.964 -19.703 1.00 71.44 1017 GLN A N 1
ATOM 8027 C CA . GLN A 1 1017 ? 13.848 -10.001 -19.032 1.00 71.44 1017 GLN A CA 1
ATOM 8028 C C . GLN A 1 1017 ? 14.340 -10.305 -17.608 1.00 71.44 1017 GLN A C 1
ATOM 8030 O O . GLN A 1 1017 ? 13.519 -10.596 -16.736 1.00 71.44 1017 GLN A O 1
ATOM 8035 N N . ARG A 1 1018 ? 15.652 -10.210 -17.346 1.00 73.44 1018 ARG A N 1
ATOM 8036 C CA . ARG A 1 1018 ? 16.243 -10.373 -16.007 1.00 73.44 1018 ARG A CA 1
ATOM 8037 C C . ARG A 1 1018 ? 15.891 -9.220 -15.069 1.00 73.44 1018 ARG A C 1
ATOM 8039 O O . ARG A 1 1018 ? 15.627 -9.463 -13.894 1.00 73.44 1018 ARG A O 1
ATOM 8046 N N . LEU A 1 1019 ? 15.933 -7.985 -15.564 1.00 56.56 1019 LEU A N 1
ATOM 8047 C CA . LEU A 1 1019 ? 15.778 -6.775 -14.750 1.00 56.56 1019 LEU A CA 1
ATOM 8048 C C . LEU A 1 1019 ? 14.319 -6.340 -14.569 1.00 56.56 1019 LEU A C 1
ATOM 8050 O O . LEU A 1 1019 ? 14.008 -5.664 -13.592 1.00 56.56 1019 LEU A O 1
ATOM 8054 N N . ARG A 1 1020 ? 13.440 -6.691 -15.515 1.00 56.38 1020 ARG A N 1
ATOM 8055 C CA . ARG A 1 1020 ? 12.062 -6.173 -15.614 1.00 56.38 1020 ARG A CA 1
ATOM 8056 C C . ARG A 1 1020 ? 10.995 -7.257 -15.805 1.00 56.38 1020 ARG A C 1
ATOM 8058 O O . ARG A 1 1020 ? 9.805 -6.964 -15.837 1.00 56.38 1020 ARG A O 1
ATOM 8065 N N . GLY A 1 1021 ? 11.407 -8.521 -15.897 1.00 53.97 1021 GLY A N 1
ATOM 8066 C CA . GLY A 1 1021 ? 10.514 -9.659 -16.090 1.00 53.97 1021 GLY A CA 1
ATOM 8067 C C . GLY A 1 1021 ? 10.131 -9.907 -17.553 1.00 53.97 1021 GLY A C 1
ATOM 8068 O O . GLY A 1 1021 ? 10.395 -9.121 -18.459 1.00 53.97 1021 GLY A O 1
ATOM 8069 N N . GLN A 1 1022 ? 9.488 -11.050 -17.798 1.00 58.78 1022 GLN A N 1
ATOM 8070 C CA . GLN A 1 1022 ? 9.199 -11.548 -19.152 1.00 58.78 1022 GLN A CA 1
ATOM 8071 C C . GLN A 1 1022 ? 8.086 -10.790 -19.902 1.00 58.78 1022 GLN A C 1
ATOM 8073 O O . GLN A 1 1022 ? 7.837 -11.095 -21.066 1.00 58.78 1022 GLN A O 1
ATOM 8078 N N . ARG A 1 1023 ? 7.415 -9.832 -19.249 1.00 56.66 1023 ARG A N 1
ATOM 8079 C CA . ARG A 1 1023 ? 6.322 -9.017 -19.811 1.00 56.66 1023 ARG A CA 1
ATOM 8080 C C . ARG A 1 1023 ? 6.651 -7.515 -19.861 1.00 56.66 1023 ARG A C 1
ATOM 8082 O O . ARG A 1 1023 ? 5.740 -6.697 -19.867 1.00 56.66 1023 ARG A O 1
ATOM 8089 N N . ASP A 1 1024 ? 7.924 -7.128 -19.853 1.00 68.94 1024 ASP A N 1
ATOM 8090 C CA . ASP A 1 1024 ? 8.283 -5.717 -20.042 1.00 68.94 1024 ASP A CA 1
ATOM 8091 C C . ASP A 1 1024 ? 8.095 -5.286 -21.504 1.00 68.94 1024 ASP A C 1
ATOM 8093 O O . ASP A 1 1024 ? 8.512 -5.994 -22.422 1.00 68.94 1024 ASP A O 1
ATOM 8097 N N . VAL A 1 1025 ? 7.510 -4.106 -21.727 1.00 60.34 1025 VAL A N 1
ATOM 8098 C CA . VAL A 1 1025 ? 7.204 -3.600 -23.078 1.00 60.34 1025 VAL A CA 1
ATOM 8099 C C . VAL A 1 1025 ? 8.481 -3.360 -23.901 1.00 60.34 1025 VAL A C 1
ATOM 8101 O O . VAL A 1 1025 ? 8.460 -3.514 -25.120 1.00 60.34 1025 VAL A O 1
ATOM 8104 N N . GLU A 1 1026 ? 9.633 -3.079 -23.277 1.00 63.47 1026 GLU A N 1
ATOM 8105 C CA . GLU A 1 1026 ? 10.895 -2.929 -24.017 1.00 63.47 1026 GLU A CA 1
ATOM 8106 C C . GLU A 1 1026 ? 11.393 -4.254 -24.621 1.00 63.47 1026 GLU A C 1
ATOM 8108 O O . GLU A 1 1026 ? 12.175 -4.238 -25.578 1.00 63.47 1026 GLU A O 1
ATOM 8113 N N . ALA A 1 1027 ? 10.926 -5.404 -24.114 1.00 73.62 1027 ALA A N 1
ATOM 8114 C CA . ALA A 1 1027 ? 11.274 -6.716 -24.654 1.00 73.62 1027 ALA A CA 1
ATOM 8115 C C . ALA A 1 1027 ? 10.695 -6.940 -26.063 1.00 73.62 1027 ALA A C 1
ATOM 8117 O O . ALA A 1 1027 ? 11.297 -7.683 -26.842 1.00 73.62 1027 ALA A O 1
ATOM 8118 N N . TYR A 1 1028 ? 9.594 -6.261 -26.427 1.00 81.44 1028 TYR A N 1
ATOM 8119 C CA . TYR A 1 1028 ? 9.041 -6.279 -27.788 1.00 81.44 1028 TYR A CA 1
ATOM 8120 C C . TYR A 1 1028 ? 10.098 -5.873 -28.823 1.00 81.44 1028 TYR A C 1
ATOM 8122 O O . TYR A 1 1028 ? 10.358 -6.621 -29.765 1.00 81.44 1028 TYR A O 1
ATOM 8130 N N . TYR A 1 1029 ? 10.762 -4.727 -28.628 1.00 72.38 1029 TYR A N 1
ATOM 8131 C CA . TYR A 1 1029 ? 11.704 -4.187 -29.614 1.00 72.38 1029 TYR A CA 1
ATOM 8132 C C . TYR A 1 1029 ? 12.914 -5.102 -29.842 1.00 72.38 1029 TYR A C 1
ATOM 8134 O O . TYR A 1 1029 ? 13.461 -5.131 -30.946 1.00 72.38 1029 TYR A O 1
ATOM 8142 N N . SER A 1 1030 ? 13.330 -5.853 -28.817 1.00 76.25 1030 SER A N 1
ATOM 8143 C CA . SER A 1 1030 ? 14.456 -6.792 -28.905 1.00 76.25 1030 SER A CA 1
ATOM 8144 C C . SER A 1 1030 ? 14.033 -8.169 -29.429 1.00 76.25 1030 SER A C 1
ATOM 8146 O O . SER A 1 1030 ? 14.803 -8.779 -30.165 1.00 76.25 1030 SER A O 1
ATOM 8148 N N . LEU A 1 1031 ? 12.802 -8.630 -29.165 1.00 82.19 1031 LEU A N 1
ATOM 8149 C CA . LEU A 1 1031 ? 12.207 -9.797 -29.841 1.00 82.19 1031 LEU A CA 1
ATOM 8150 C C . LEU A 1 1031 ? 12.021 -9.544 -31.346 1.00 82.19 1031 LEU A C 1
ATOM 8152 O O . LEU A 1 1031 ? 12.412 -10.377 -32.163 1.00 82.19 1031 LEU A O 1
ATOM 8156 N N . PHE A 1 1032 ? 11.478 -8.380 -31.711 1.00 81.88 1032 PHE A N 1
ATOM 8157 C CA . PHE A 1 1032 ? 11.256 -7.954 -33.094 1.00 81.88 1032 PHE A CA 1
ATOM 8158 C C . PHE A 1 1032 ? 12.581 -7.817 -33.866 1.00 81.88 1032 PHE A C 1
ATOM 8160 O O . PHE A 1 1032 ? 12.734 -8.362 -34.964 1.00 81.88 1032 PHE A O 1
ATOM 8167 N N . GLY A 1 1033 ? 13.580 -7.165 -33.260 1.00 73.12 1033 GLY A N 1
ATOM 8168 C CA . GLY A 1 1033 ? 14.926 -7.025 -33.826 1.00 73.12 1033 GLY A CA 1
ATOM 8169 C C . GLY A 1 1033 ? 15.632 -8.368 -34.013 1.00 73.12 1033 GLY A C 1
ATOM 8170 O O . GLY A 1 1033 ? 16.175 -8.637 -35.086 1.00 73.12 1033 GLY A O 1
ATOM 8171 N N . LEU A 1 1034 ? 15.540 -9.255 -33.016 1.00 85.75 1034 LEU A N 1
ATOM 8172 C CA . LEU A 1 1034 ? 16.068 -10.617 -33.091 1.00 85.75 1034 LEU A CA 1
ATOM 8173 C C . LEU A 1 1034 ? 15.387 -11.439 -34.197 1.00 85.75 1034 LEU A C 1
ATOM 8175 O O . LEU A 1 1034 ? 16.070 -12.117 -34.963 1.00 85.75 1034 LEU A O 1
ATOM 8179 N N . GLY A 1 1035 ? 14.060 -11.327 -34.332 1.00 80.75 1035 GLY A N 1
ATOM 8180 C CA . GLY A 1 1035 ? 13.291 -11.956 -35.408 1.00 80.75 1035 GLY A CA 1
ATOM 8181 C C . GLY A 1 1035 ? 13.755 -11.509 -36.798 1.00 80.75 1035 GLY A C 1
ATOM 8182 O O . GLY A 1 1035 ? 13.983 -12.353 -37.666 1.00 80.75 1035 GLY A O 1
ATOM 8183 N N . LYS A 1 1036 ? 13.992 -10.201 -36.999 1.00 80.12 1036 LYS A N 1
ATOM 8184 C CA . LYS A 1 1036 ? 14.589 -9.678 -38.244 1.00 80.12 1036 LYS A CA 1
ATOM 8185 C C . LYS A 1 1036 ? 16.011 -10.211 -38.471 1.00 80.12 1036 LYS A C 1
ATOM 8187 O O . LYS A 1 1036 ? 16.310 -10.652 -39.578 1.00 80.12 1036 LYS A O 1
ATOM 8192 N N . ALA A 1 1037 ? 16.875 -10.195 -37.452 1.00 77.62 1037 ALA A N 1
ATOM 8193 C CA . ALA A 1 1037 ? 18.272 -10.631 -37.568 1.00 77.62 1037 ALA A CA 1
ATOM 8194 C C . ALA A 1 1037 ? 18.412 -12.118 -37.933 1.00 77.62 1037 ALA A C 1
ATOM 8196 O O . ALA A 1 1037 ? 19.260 -12.484 -38.746 1.00 77.62 1037 ALA A O 1
ATOM 8197 N N . ILE A 1 1038 ? 17.537 -12.966 -37.393 1.00 81.25 1038 ILE A N 1
ATOM 8198 C CA . ILE A 1 1038 ? 17.499 -14.408 -37.667 1.00 81.25 1038 ILE A CA 1
ATOM 8199 C C . ILE A 1 1038 ? 16.866 -14.702 -39.038 1.00 81.25 1038 ILE A C 1
ATOM 8201 O O . ILE A 1 1038 ? 17.405 -15.499 -39.810 1.00 81.25 1038 ILE A O 1
ATOM 8205 N N . ALA A 1 1039 ? 15.793 -14.002 -39.419 1.00 79.69 1039 ALA A N 1
ATOM 8206 C CA . ALA A 1 1039 ? 15.216 -14.113 -40.762 1.00 79.69 1039 ALA A CA 1
ATOM 8207 C C . ALA A 1 1039 ? 16.180 -13.646 -41.871 1.00 79.69 1039 ALA A C 1
ATOM 8209 O O . ALA A 1 1039 ? 16.198 -14.221 -42.962 1.00 79.69 1039 ALA A O 1
ATOM 8210 N N . ALA A 1 1040 ? 17.025 -12.650 -41.591 1.00 78.69 1040 ALA A N 1
ATOM 8211 C CA . ALA A 1 1040 ? 18.073 -12.194 -42.501 1.00 78.69 1040 ALA A CA 1
ATOM 8212 C C . ALA A 1 1040 ? 19.160 -13.262 -42.759 1.00 78.69 1040 ALA A C 1
ATOM 8214 O O . ALA A 1 1040 ? 19.759 -13.277 -43.831 1.00 78.69 1040 ALA A O 1
ATOM 8215 N N . GLN A 1 1041 ? 19.347 -14.211 -41.834 1.00 86.00 1041 GLN A N 1
ATOM 8216 C CA . GLN A 1 1041 ? 20.185 -15.409 -42.007 1.00 86.00 1041 GLN A CA 1
ATOM 8217 C C . GLN A 1 1041 ? 19.429 -16.596 -42.645 1.00 86.00 1041 GLN A C 1
ATOM 8219 O O . GLN A 1 1041 ? 19.867 -17.741 -42.546 1.00 86.00 1041 GLN A O 1
ATOM 8224 N N . ALA A 1 1042 ? 18.266 -16.348 -43.255 1.00 83.69 1042 ALA A N 1
ATOM 8225 C CA . ALA A 1 1042 ? 17.358 -17.348 -43.825 1.00 83.69 1042 ALA A CA 1
ATOM 8226 C C . ALA A 1 1042 ? 16.783 -18.390 -42.834 1.00 83.69 1042 ALA A C 1
ATOM 8228 O O . ALA A 1 1042 ? 16.168 -19.372 -43.254 1.00 83.69 1042 ALA A O 1
ATOM 8229 N N . ARG A 1 1043 ? 16.889 -18.161 -41.516 1.00 88.50 1043 ARG A N 1
ATOM 8230 C CA . ARG A 1 1043 ? 16.260 -18.980 -40.457 1.00 88.50 1043 ARG A CA 1
ATOM 8231 C C . ARG A 1 1043 ? 14.802 -18.556 -40.227 1.00 88.50 1043 ARG A C 1
ATOM 8233 O O . ARG A 1 1043 ? 14.399 -18.197 -39.123 1.00 88.50 1043 ARG A O 1
ATOM 8240 N N . TYR A 1 1044 ? 14.010 -18.553 -41.300 1.00 82.56 1044 TYR A N 1
ATOM 8241 C CA . TYR A 1 1044 ? 12.670 -17.952 -41.331 1.00 82.56 1044 TYR A CA 1
ATOM 8242 C C . TYR A 1 1044 ? 11.706 -18.517 -40.280 1.00 82.56 1044 TYR A C 1
ATOM 8244 O O . TYR A 1 1044 ? 10.967 -17.747 -39.678 1.00 82.56 1044 TYR A O 1
ATOM 8252 N N . ASP A 1 1045 ? 11.747 -19.823 -40.007 1.00 82.31 1045 ASP A N 1
ATOM 8253 C CA . ASP A 1 1045 ? 10.840 -20.470 -39.047 1.00 82.31 1045 ASP A CA 1
ATOM 8254 C C . ASP A 1 1045 ? 11.091 -19.994 -37.596 1.00 82.31 1045 ASP A C 1
ATOM 8256 O O . ASP A 1 1045 ? 10.157 -19.757 -36.830 1.00 82.31 1045 ASP A O 1
ATOM 8260 N N . GLU A 1 1046 ? 12.362 -19.781 -37.229 1.00 85.56 1046 GLU A N 1
ATOM 8261 C CA . GLU A 1 1046 ? 12.771 -19.223 -35.930 1.00 85.56 1046 GLU A CA 1
ATOM 8262 C C . GLU A 1 1046 ? 12.455 -17.718 -35.850 1.00 85.56 1046 GLU A C 1
ATOM 8264 O O . GLU A 1 1046 ? 12.012 -17.233 -34.808 1.00 85.56 1046 GLU A O 1
ATOM 8269 N N . GLY A 1 1047 ? 12.604 -16.994 -36.967 1.00 83.44 1047 GLY A N 1
ATOM 8270 C CA . GLY A 1 1047 ? 12.190 -15.593 -37.097 1.00 83.44 1047 GLY A CA 1
ATOM 8271 C C . GLY A 1 1047 ? 10.684 -15.393 -36.888 1.00 83.44 1047 GLY A C 1
ATOM 8272 O O . GLY A 1 1047 ? 10.290 -14.514 -36.122 1.00 83.44 1047 GLY A O 1
ATOM 8273 N N . ILE A 1 1048 ? 9.846 -16.250 -37.485 1.00 84.06 1048 ILE A N 1
ATOM 8274 C CA . ILE A 1 1048 ? 8.383 -16.238 -37.303 1.00 84.06 1048 ILE A CA 1
ATOM 8275 C C . ILE A 1 1048 ? 8.021 -16.479 -35.838 1.00 84.06 1048 ILE A C 1
ATOM 8277 O O . ILE A 1 1048 ? 7.272 -15.691 -35.271 1.00 84.06 1048 ILE A O 1
ATOM 8281 N N . LEU A 1 1049 ? 8.606 -17.495 -35.193 1.00 87.38 1049 LEU A N 1
ATOM 8282 C CA . LEU A 1 1049 ? 8.347 -17.799 -33.779 1.00 87.38 1049 LEU A CA 1
ATOM 8283 C C . LEU A 1 1049 ? 8.709 -16.633 -32.838 1.00 87.38 1049 LEU A C 1
ATOM 8285 O O . LEU A 1 1049 ? 8.099 -16.467 -31.780 1.00 87.38 1049 LEU A O 1
ATOM 8289 N N . LEU A 1 1050 ? 9.716 -15.831 -33.188 1.00 87.88 1050 LEU A N 1
ATOM 8290 C CA . LEU A 1 1050 ? 10.096 -14.633 -32.434 1.00 87.88 1050 LEU A CA 1
ATOM 8291 C C . LEU A 1 1050 ? 9.159 -13.452 -32.704 1.00 87.88 1050 LEU A C 1
ATOM 8293 O O . LEU A 1 1050 ? 8.821 -12.728 -31.768 1.00 87.88 1050 LEU A O 1
ATOM 8297 N N . MET A 1 1051 ? 8.689 -13.296 -33.943 1.00 83.56 1051 MET A N 1
ATOM 8298 C CA . MET A 1 1051 ? 7.674 -12.301 -34.287 1.00 83.56 1051 MET A CA 1
ATOM 8299 C C . MET A 1 1051 ? 6.309 -12.627 -33.670 1.00 83.56 1051 MET A C 1
ATOM 8301 O O . MET A 1 1051 ? 5.658 -11.719 -33.165 1.00 83.56 1051 MET A O 1
ATOM 8305 N N . GLU A 1 1052 ? 5.896 -13.898 -33.609 1.00 84.25 1052 GLU A N 1
ATOM 8306 C CA . GLU A 1 1052 ? 4.690 -14.316 -32.877 1.00 84.25 1052 GLU A CA 1
ATOM 8307 C C . GLU A 1 1052 ? 4.815 -14.004 -31.377 1.00 84.25 1052 GLU A C 1
ATOM 8309 O O . GLU A 1 1052 ? 3.884 -13.469 -30.786 1.00 84.25 1052 GLU A O 1
ATOM 8314 N N . LYS A 1 1053 ? 5.989 -14.214 -30.764 1.00 86.75 1053 LYS A N 1
ATOM 8315 C CA . LYS A 1 1053 ? 6.234 -13.809 -29.365 1.00 86.75 1053 LYS A CA 1
ATOM 8316 C C . LYS A 1 1053 ? 6.192 -12.293 -29.161 1.00 86.75 1053 LYS A C 1
ATOM 8318 O O . LYS A 1 1053 ? 5.672 -11.847 -28.144 1.00 86.75 1053 LYS A O 1
ATOM 8323 N N . ALA A 1 1054 ? 6.728 -11.507 -30.098 1.00 80.44 1054 ALA A N 1
ATOM 8324 C CA . ALA A 1 1054 ? 6.654 -10.046 -30.052 1.00 80.44 1054 ALA A CA 1
ATOM 8325 C C . ALA A 1 1054 ? 5.196 -9.561 -30.172 1.00 80.44 1054 ALA A C 1
ATOM 8327 O O . ALA A 1 1054 ? 4.735 -8.759 -29.361 1.00 80.44 1054 ALA A O 1
ATOM 8328 N N . LYS A 1 1055 ? 4.459 -10.114 -31.142 1.00 85.31 1055 LYS A N 1
ATOM 8329 C CA . LYS A 1 1055 ? 3.029 -9.887 -31.376 1.00 85.31 1055 LYS A CA 1
ATOM 8330 C C . LYS A 1 1055 ? 2.197 -10.206 -30.128 1.00 85.31 1055 LYS A C 1
ATOM 8332 O O . LYS A 1 1055 ? 1.468 -9.341 -29.659 1.00 85.31 1055 LYS A O 1
ATOM 8337 N N . ASP A 1 1056 ? 2.310 -11.422 -29.592 1.00 83.19 1056 ASP A N 1
ATOM 8338 C CA . ASP A 1 1056 ? 1.498 -11.907 -28.467 1.00 83.19 1056 ASP A CA 1
ATOM 8339 C C . ASP A 1 1056 ? 1.794 -11.140 -27.167 1.00 83.19 1056 ASP A C 1
ATOM 8341 O O . ASP A 1 1056 ? 0.871 -10.844 -26.405 1.00 83.19 1056 ASP A O 1
ATOM 8345 N N . LEU A 1 1057 ? 3.061 -10.769 -26.928 1.00 77.94 1057 LEU A N 1
ATOM 8346 C CA . LEU A 1 1057 ? 3.454 -9.893 -25.820 1.00 77.94 1057 LEU A C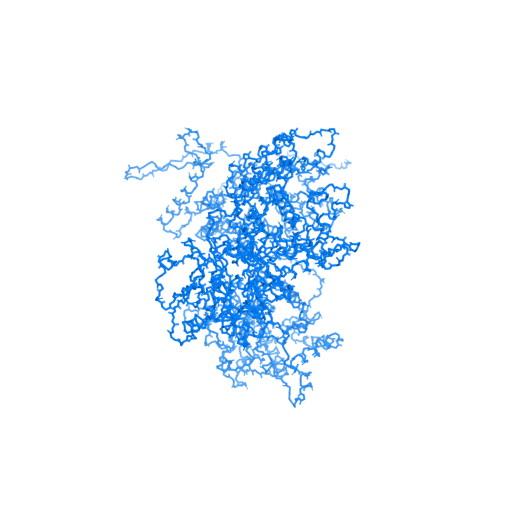A 1
ATOM 8347 C C . LEU A 1 1057 ? 2.711 -8.552 -25.900 1.00 77.94 1057 LEU A C 1
ATOM 8349 O O . LEU A 1 1057 ? 2.051 -8.161 -24.937 1.00 77.94 1057 LEU A O 1
ATOM 8353 N N . GLN A 1 1058 ? 2.771 -7.883 -27.054 1.00 71.94 1058 GLN A N 1
ATOM 8354 C CA . GLN A 1 1058 ? 2.170 -6.562 -27.208 1.00 71.94 1058 GLN A CA 1
ATOM 8355 C C . GLN A 1 1058 ? 0.634 -6.613 -27.235 1.00 71.94 1058 GLN A C 1
ATOM 8357 O O . GLN A 1 1058 ? -0.010 -5.777 -26.605 1.00 71.94 1058 GLN A O 1
ATOM 8362 N N . GLU A 1 1059 ? 0.038 -7.609 -27.899 1.00 77.56 1059 GLU A N 1
ATOM 8363 C CA . GLU A 1 1059 ? -1.419 -7.810 -27.963 1.00 77.56 1059 GLU A CA 1
ATOM 8364 C C . GLU A 1 1059 ? -2.020 -8.040 -26.569 1.00 77.56 1059 GLU A C 1
ATOM 8366 O O . GLU A 1 1059 ? -3.085 -7.507 -26.260 1.00 77.56 1059 GLU A O 1
ATOM 8371 N N . THR A 1 1060 ? -1.305 -8.758 -25.694 1.00 73.06 1060 THR A N 1
ATOM 8372 C CA . THR A 1 1060 ? -1.718 -8.988 -24.298 1.00 73.06 1060 THR A CA 1
ATOM 8373 C C . THR A 1 1060 ? -1.742 -7.699 -23.463 1.00 73.06 1060 THR A C 1
ATOM 8375 O O . THR A 1 1060 ? -2.460 -7.639 -22.467 1.00 73.06 1060 THR A O 1
ATOM 8378 N N . GLN A 1 1061 ? -0.956 -6.680 -23.829 1.00 63.75 1061 GLN A N 1
ATOM 8379 C CA . GLN A 1 1061 ? -0.760 -5.470 -23.015 1.00 63.75 1061 GLN A CA 1
ATOM 8380 C C . GLN A 1 1061 ? -1.460 -4.227 -23.569 1.00 63.75 1061 GLN A C 1
ATOM 8382 O O . GLN A 1 1061 ? -1.968 -3.426 -22.789 1.00 63.75 1061 GLN A O 1
ATOM 8387 N N . LEU A 1 1062 ? -1.484 -4.060 -24.893 1.00 60.41 1062 LEU A N 1
ATOM 8388 C CA . LEU A 1 1062 ? -2.000 -2.870 -25.584 1.00 60.41 1062 LEU A CA 1
ATOM 8389 C C . LEU A 1 1062 ? -3.165 -3.188 -26.541 1.00 60.41 1062 LEU A C 1
ATOM 8391 O O . LEU A 1 1062 ? -3.680 -2.288 -27.198 1.00 60.41 1062 LEU A O 1
ATOM 8395 N N . GLY A 1 1063 ? -3.597 -4.452 -26.609 1.00 60.62 1063 GLY A N 1
ATOM 8396 C CA . GLY A 1 1063 ? -4.678 -4.909 -27.479 1.00 60.62 1063 GLY A CA 1
ATOM 8397 C C . GLY A 1 1063 ? -4.234 -5.245 -28.906 1.00 60.62 1063 GLY A C 1
ATOM 8398 O O . GLY A 1 1063 ? -3.142 -4.902 -29.355 1.00 60.62 1063 GLY A O 1
ATOM 8399 N N . ALA A 1 1064 ? -5.112 -5.936 -29.636 1.00 62.81 1064 ALA A N 1
ATOM 8400 C CA . ALA A 1 1064 ? -4.842 -6.472 -30.976 1.00 62.81 1064 ALA A CA 1
ATOM 8401 C C . ALA A 1 1064 ? -4.756 -5.415 -32.097 1.00 62.81 1064 ALA A C 1
ATOM 8403 O O . ALA A 1 1064 ? -4.427 -5.757 -33.228 1.00 62.81 1064 ALA A O 1
ATOM 8404 N N . GLU A 1 1065 ? -5.074 -4.155 -31.789 1.00 54.78 1065 GLU A N 1
ATOM 8405 C CA . GLU A 1 1065 ? -5.186 -3.028 -32.733 1.00 54.78 1065 GLU A CA 1
ATOM 8406 C C . GLU A 1 1065 ? -4.045 -2.003 -32.544 1.00 54.78 1065 GLU A C 1
ATOM 8408 O O . GLU A 1 1065 ? -4.099 -0.883 -33.045 1.00 54.78 1065 GLU A O 1
ATOM 8413 N N . HIS A 1 1066 ? -3.000 -2.369 -31.794 1.00 54.59 1066 HIS A N 1
ATOM 8414 C CA . HIS A 1 1066 ? -1.820 -1.535 -31.577 1.00 54.59 1066 HIS A CA 1
ATOM 8415 C C . HIS A 1 1066 ? -0.745 -1.805 -32.643 1.00 54.59 1066 HIS A C 1
ATOM 8417 O O . HIS A 1 1066 ? -0.293 -2.943 -32.766 1.00 54.59 1066 HIS A O 1
ATOM 8423 N N . LEU A 1 1067 ? -0.245 -0.761 -33.321 1.00 52.16 1067 LEU A N 1
ATOM 8424 C CA . LEU A 1 1067 ? 0.661 -0.828 -34.487 1.00 52.16 1067 LEU A CA 1
ATOM 8425 C C . LEU A 1 1067 ? 1.782 -1.884 -34.405 1.00 52.16 1067 LEU A C 1
ATOM 8427 O O . LEU A 1 1067 ? 2.042 -2.584 -35.372 1.00 52.16 1067 LEU A O 1
ATOM 8431 N N . HIS A 1 1068 ? 2.446 -2.048 -33.259 1.00 61.94 1068 HIS A N 1
ATOM 8432 C CA . HIS A 1 1068 ? 3.487 -3.077 -33.072 1.00 61.94 1068 HIS A CA 1
ATOM 8433 C C . HIS A 1 1068 ? 2.999 -4.530 -33.283 1.00 61.94 1068 HIS A C 1
ATOM 8435 O O . HIS A 1 1068 ? 3.756 -5.371 -33.767 1.00 61.94 1068 HIS A O 1
ATOM 8441 N N . VAL A 1 1069 ? 1.738 -4.837 -32.959 1.00 66.69 1069 VAL A N 1
ATOM 8442 C CA . VAL A 1 1069 ? 1.095 -6.126 -33.275 1.00 66.69 1069 VAL A CA 1
ATOM 8443 C C . VAL A 1 1069 ? 1.008 -6.286 -34.795 1.00 66.69 1069 VAL A C 1
ATOM 8445 O O . VAL A 1 1069 ? 1.361 -7.340 -35.328 1.00 66.69 1069 VAL A O 1
ATOM 8448 N N . THR A 1 1070 ? 0.626 -5.219 -35.499 1.00 64.69 1070 THR A N 1
ATOM 8449 C CA . THR A 1 1070 ? 0.566 -5.146 -36.964 1.00 64.69 1070 THR A CA 1
ATOM 8450 C C . THR A 1 1070 ? 1.950 -5.264 -37.599 1.00 64.69 1070 THR A C 1
ATOM 8452 O O . THR A 1 1070 ? 2.131 -6.120 -38.459 1.00 64.69 1070 THR A O 1
ATOM 8455 N N . SER A 1 1071 ? 2.965 -4.530 -37.131 1.00 63.88 1071 SER A N 1
ATOM 8456 C CA . SER A 1 1071 ? 4.351 -4.641 -37.617 1.00 63.88 1071 SER A CA 1
ATOM 8457 C C . SER A 1 1071 ? 4.912 -6.056 -37.444 1.00 63.88 1071 SER A C 1
ATOM 8459 O O . SER A 1 1071 ? 5.601 -6.570 -38.327 1.00 63.88 1071 SER A O 1
ATOM 8461 N N . ALA A 1 1072 ? 4.598 -6.727 -36.331 1.00 70.75 1072 ALA A N 1
ATOM 8462 C CA . ALA A 1 1072 ? 4.951 -8.130 -36.136 1.00 70.75 1072 ALA A CA 1
ATOM 8463 C C . ALA A 1 1072 ? 4.190 -9.055 -37.109 1.00 70.75 1072 ALA A C 1
ATOM 8465 O O . ALA A 1 1072 ? 4.793 -9.968 -37.673 1.00 70.75 1072 ALA A O 1
ATOM 8466 N N . CYS A 1 1073 ? 2.908 -8.790 -37.391 1.00 73.94 1073 CYS A N 1
ATOM 8467 C CA . CYS A 1 1073 ? 2.133 -9.500 -38.418 1.00 73.94 1073 CYS A CA 1
ATOM 8468 C C . CYS A 1 1073 ? 2.677 -9.274 -39.845 1.00 73.94 1073 CYS A C 1
ATOM 8470 O O . CYS A 1 1073 ? 2.716 -10.215 -40.642 1.00 73.94 1073 CYS A O 1
ATOM 8472 N N . GLU A 1 1074 ? 3.152 -8.074 -40.178 1.00 70.12 1074 GLU A N 1
ATOM 8473 C CA . GLU A 1 1074 ? 3.837 -7.791 -41.446 1.00 70.12 1074 GLU A CA 1
ATOM 8474 C C . GLU A 1 1074 ? 5.167 -8.551 -41.540 1.00 70.12 1074 GLU A C 1
ATOM 8476 O O . GLU A 1 1074 ? 5.450 -9.176 -42.565 1.00 70.12 1074 GLU A O 1
ATOM 8481 N N . GLY A 1 1075 ? 5.954 -8.560 -40.458 1.00 68.88 1075 GLY A N 1
ATOM 8482 C CA . GLY A 1 1075 ? 7.190 -9.336 -40.349 1.00 68.88 1075 GLY A CA 1
ATOM 8483 C C . GLY A 1 1075 ? 6.954 -10.834 -40.554 1.00 68.88 1075 GLY A C 1
ATOM 8484 O O . GLY A 1 1075 ? 7.627 -11.452 -41.378 1.00 68.88 1075 GLY A O 1
ATOM 8485 N N . ILE A 1 1076 ? 5.944 -11.400 -39.884 1.00 80.62 1076 ILE A N 1
ATOM 8486 C CA . ILE A 1 1076 ? 5.479 -12.780 -40.096 1.00 80.62 1076 ILE A CA 1
ATOM 8487 C C . ILE A 1 1076 ? 5.129 -12.998 -41.571 1.00 80.62 1076 ILE A C 1
ATOM 8489 O O . ILE A 1 1076 ? 5.649 -13.924 -42.188 1.00 80.62 1076 ILE A O 1
ATOM 8493 N N . SER A 1 1077 ? 4.306 -12.130 -42.163 1.00 75.06 1077 SER A N 1
ATOM 8494 C CA . SER A 1 1077 ? 3.841 -12.272 -43.550 1.00 75.06 1077 SER A CA 1
ATOM 8495 C C . SER A 1 1077 ? 5.000 -12.304 -44.558 1.00 75.06 1077 SER A C 1
ATOM 8497 O O . SER A 1 1077 ? 5.011 -13.147 -45.454 1.00 75.06 1077 SER A O 1
ATOM 8499 N N . GLN A 1 1078 ? 6.020 -11.458 -44.371 1.00 74.38 1078 GLN A N 1
ATOM 8500 C CA . GLN A 1 1078 ? 7.228 -11.424 -45.212 1.00 74.38 1078 GLN A CA 1
ATOM 8501 C C . GLN A 1 1078 ? 8.128 -12.665 -45.051 1.00 74.38 1078 GLN A C 1
ATOM 8503 O O . GLN A 1 1078 ? 8.837 -13.046 -45.987 1.00 74.38 1078 GLN A O 1
ATOM 8508 N N . MET A 1 1079 ? 8.130 -13.294 -43.871 1.00 82.50 1079 MET A N 1
ATOM 8509 C CA . MET A 1 1079 ? 8.927 -14.494 -43.586 1.00 82.50 1079 MET A CA 1
ATOM 8510 C C . MET A 1 1079 ? 8.218 -15.784 -44.017 1.00 82.50 1079 MET A C 1
ATOM 8512 O O . MET A 1 1079 ? 8.872 -16.708 -44.499 1.00 82.50 1079 MET A O 1
ATOM 8516 N N . VAL A 1 1080 ? 6.890 -15.848 -43.881 1.00 79.31 1080 VAL A N 1
ATOM 8517 C CA . VAL A 1 1080 ? 6.076 -17.052 -44.121 1.00 79.31 1080 VAL A CA 1
ATOM 8518 C C . VAL A 1 1080 ? 6.204 -17.575 -45.550 1.00 79.31 1080 VAL A C 1
ATOM 8520 O O . VAL A 1 1080 ? 6.341 -18.782 -45.726 1.00 79.31 1080 VAL A O 1
ATOM 8523 N N . GLU A 1 1081 ? 6.254 -16.716 -46.573 1.00 70.06 1081 GLU A N 1
ATOM 8524 C CA . GLU A 1 1081 ? 6.475 -17.160 -47.964 1.00 70.06 1081 GLU A CA 1
ATOM 8525 C C . GLU A 1 1081 ? 7.814 -17.906 -48.156 1.00 70.06 1081 GLU A C 1
ATOM 8527 O O . GLU A 1 1081 ? 7.947 -18.727 -49.064 1.00 70.06 1081 GLU A O 1
ATOM 8532 N N . ARG A 1 1082 ? 8.804 -17.647 -47.290 1.00 76.44 1082 ARG A N 1
ATOM 8533 C CA . ARG A 1 1082 ? 10.176 -18.184 -47.362 1.00 76.44 1082 ARG A CA 1
ATOM 8534 C C . ARG A 1 1082 ? 10.449 -19.301 -46.343 1.00 76.44 1082 ARG A C 1
ATOM 8536 O O . ARG A 1 1082 ? 11.466 -19.988 -46.441 1.00 76.44 1082 ARG A O 1
ATOM 8543 N N . ALA A 1 1083 ? 9.531 -19.512 -45.398 1.00 77.19 1083 ALA A N 1
ATOM 8544 C CA . ALA A 1 1083 ? 9.561 -20.519 -44.337 1.00 77.19 1083 ALA A CA 1
ATOM 8545 C C . ALA A 1 1083 ? 9.376 -21.944 -44.885 1.00 77.19 1083 ALA A C 1
ATOM 8547 O O . ALA A 1 1083 ? 8.307 -22.548 -44.787 1.00 77.19 1083 ALA A O 1
ATOM 8548 N N . SER A 1 1084 ? 10.407 -22.461 -45.556 1.00 67.88 1084 SER A N 1
ATOM 8549 C CA . SER A 1 1084 ? 10.331 -23.689 -46.359 1.00 67.88 1084 SER A CA 1
ATOM 8550 C C . SER A 1 1084 ? 10.140 -24.988 -45.563 1.00 67.88 1084 SER A C 1
ATOM 8552 O O . SER A 1 1084 ? 9.689 -25.967 -46.158 1.00 67.88 1084 SER A O 1
ATOM 8554 N N . SER A 1 1085 ? 10.422 -25.012 -44.251 1.00 72.69 1085 SER A N 1
ATOM 8555 C CA . SER A 1 1085 ? 10.272 -26.225 -43.428 1.00 72.69 1085 SER A CA 1
ATOM 8556 C C . SER A 1 1085 ? 8.843 -26.456 -42.913 1.00 72.69 1085 SER A C 1
ATOM 8558 O O . SER A 1 1085 ? 8.450 -27.603 -42.698 1.00 72.69 1085 SER A O 1
ATOM 8560 N N . MET A 1 1086 ? 8.035 -25.395 -42.786 1.00 75.94 1086 MET A N 1
ATOM 8561 C CA . MET A 1 1086 ? 6.602 -25.484 -42.474 1.00 75.94 1086 MET A CA 1
ATOM 8562 C C . MET A 1 1086 ? 5.804 -26.196 -43.583 1.00 75.94 1086 MET A C 1
ATOM 8564 O O . MET A 1 1086 ? 6.215 -26.223 -44.750 1.00 75.94 1086 MET A O 1
ATOM 8568 N N . THR A 1 1087 ? 4.612 -26.725 -43.275 1.00 78.44 1087 THR A N 1
ATOM 8569 C CA . THR A 1 1087 ? 3.719 -27.210 -44.340 1.00 78.44 1087 THR A CA 1
ATOM 8570 C C . THR A 1 1087 ? 3.042 -26.041 -45.064 1.00 78.44 1087 THR A C 1
ATOM 8572 O O . THR A 1 1087 ? 2.975 -24.912 -44.574 1.00 78.44 1087 THR A O 1
ATOM 8575 N N . TYR A 1 1088 ? 2.499 -26.302 -46.258 1.00 68.81 1088 TYR A N 1
ATOM 8576 C CA . TYR A 1 1088 ? 1.706 -25.302 -46.982 1.00 68.81 1088 TYR A CA 1
ATOM 8577 C C . TYR A 1 1088 ? 0.424 -24.904 -46.224 1.00 68.81 1088 TYR A C 1
ATOM 8579 O O . TYR A 1 1088 ? -0.024 -23.768 -46.358 1.00 68.81 1088 TYR A O 1
ATOM 8587 N N . ALA A 1 1089 ? -0.147 -25.805 -45.415 1.00 69.88 1089 ALA A N 1
ATOM 8588 C CA . ALA A 1 1089 ? -1.319 -25.503 -44.597 1.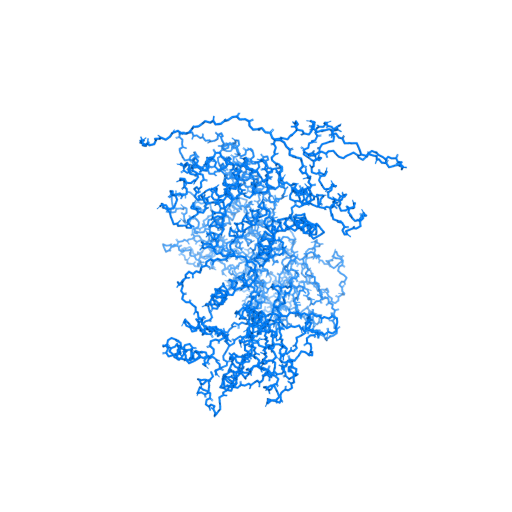00 69.88 1089 ALA A CA 1
ATOM 8589 C C . ALA A 1 1089 ? -0.968 -24.528 -43.461 1.00 69.88 1089 ALA A C 1
ATOM 8591 O O . ALA A 1 1089 ? -1.636 -23.505 -43.322 1.00 69.88 1089 ALA A O 1
ATOM 8592 N N . ASP A 1 1090 ? 0.121 -24.791 -42.731 1.00 72.38 1090 ASP A N 1
ATOM 8593 C CA . ASP A 1 1090 ? 0.558 -23.947 -41.609 1.00 72.38 1090 ASP A CA 1
ATOM 8594 C C . ASP A 1 1090 ? 0.932 -22.544 -42.097 1.00 72.38 1090 ASP A C 1
ATOM 8596 O O . ASP A 1 1090 ? 0.410 -21.555 -41.586 1.00 72.38 1090 ASP A O 1
ATOM 8600 N N . ARG A 1 1091 ? 1.742 -22.450 -43.167 1.00 71.75 1091 ARG A N 1
ATOM 8601 C CA . ARG A 1 1091 ? 2.062 -21.165 -43.816 1.00 71.75 1091 ARG A CA 1
ATOM 8602 C C . ARG A 1 1091 ? 0.797 -20.391 -44.187 1.00 71.75 1091 ARG A C 1
ATOM 8604 O O . ARG A 1 1091 ? 0.703 -19.196 -43.920 1.00 71.75 1091 ARG A O 1
ATOM 8611 N N . ARG A 1 1092 ? -0.187 -21.063 -44.793 1.00 68.88 1092 ARG A N 1
ATOM 8612 C CA . ARG A 1 1092 ? -1.435 -20.429 -45.234 1.00 68.88 1092 ARG A CA 1
ATOM 8613 C C . ARG A 1 1092 ? -2.270 -19.914 -44.061 1.00 68.88 1092 ARG A C 1
ATOM 8615 O O . ARG A 1 1092 ? -2.844 -18.836 -44.187 1.00 68.88 1092 ARG A O 1
ATOM 8622 N N . GLU A 1 1093 ? -2.333 -20.639 -42.946 1.00 74.44 1093 GLU A N 1
ATOM 8623 C CA . GLU A 1 1093 ? -3.093 -20.208 -41.766 1.00 74.44 1093 GLU A CA 1
ATOM 8624 C C . GLU A 1 1093 ? -2.376 -19.094 -40.987 1.00 74.44 1093 GLU A C 1
ATOM 8626 O O . GLU A 1 1093 ? -3.012 -18.118 -40.594 1.00 74.44 1093 GLU A O 1
ATOM 8631 N N . ILE A 1 1094 ? -1.049 -19.168 -40.835 1.00 73.94 1094 ILE A N 1
ATOM 8632 C CA . ILE A 1 1094 ? -0.253 -18.108 -40.195 1.00 73.94 1094 ILE A CA 1
ATOM 8633 C C . ILE A 1 1094 ? -0.366 -16.800 -41.000 1.00 73.94 1094 ILE A C 1
ATOM 8635 O O . ILE A 1 1094 ? -0.692 -15.759 -40.429 1.00 73.94 1094 ILE A O 1
ATOM 8639 N N . ALA A 1 1095 ? -0.205 -16.852 -42.330 1.00 70.19 1095 ALA A N 1
ATOM 8640 C CA . ALA A 1 1095 ? -0.412 -15.688 -43.197 1.00 70.19 1095 ALA A CA 1
ATOM 8641 C C . ALA A 1 1095 ? -1.856 -15.160 -43.129 1.00 70.19 1095 ALA A C 1
ATOM 8643 O O . ALA A 1 1095 ? -2.067 -13.955 -43.018 1.00 70.19 1095 ALA A O 1
ATOM 8644 N N . ARG A 1 1096 ? -2.863 -16.047 -43.141 1.00 75.25 1096 ARG A N 1
ATOM 8645 C CA . ARG A 1 1096 ? -4.280 -15.671 -42.999 1.00 75.25 1096 ARG A CA 1
ATOM 8646 C C . ARG A 1 1096 ? -4.547 -14.932 -41.685 1.00 75.25 1096 ARG A C 1
ATOM 8648 O O . ARG A 1 1096 ? -5.256 -13.929 -41.712 1.00 75.25 1096 ARG A O 1
ATOM 8655 N N . ARG A 1 1097 ? -3.994 -15.402 -40.561 1.00 75.94 1097 ARG A N 1
ATOM 8656 C CA . ARG A 1 1097 ? -4.126 -14.754 -39.244 1.00 75.94 1097 ARG A CA 1
ATOM 8657 C C . ARG A 1 1097 ? -3.451 -13.383 -39.226 1.00 75.94 1097 ARG A C 1
ATOM 8659 O O . ARG A 1 1097 ? -4.089 -12.416 -38.827 1.00 75.94 1097 ARG A O 1
ATOM 8666 N N . ALA A 1 1098 ? -2.215 -13.284 -39.716 1.00 70.81 1098 ALA A N 1
ATOM 8667 C CA . ALA A 1 1098 ? -1.478 -12.023 -39.786 1.00 70.81 1098 ALA A CA 1
ATOM 8668 C C . ALA A 1 1098 ? -2.201 -10.966 -40.648 1.00 70.81 1098 ALA A C 1
ATOM 8670 O O . ALA A 1 1098 ? -2.432 -9.845 -40.196 1.00 70.81 1098 ALA A O 1
ATOM 8671 N N . ILE A 1 1099 ? -2.640 -11.346 -41.853 1.00 67.38 1099 ILE A N 1
ATOM 8672 C CA . ILE A 1 1099 ? -3.386 -10.469 -42.772 1.00 67.38 1099 ILE A CA 1
ATOM 8673 C C . ILE A 1 1099 ? -4.750 -10.070 -42.184 1.00 67.38 1099 ILE A C 1
ATOM 8675 O O . ILE A 1 1099 ? -5.181 -8.933 -42.359 1.00 67.38 1099 ILE A O 1
ATOM 8679 N N . ALA A 1 1100 ? -5.426 -10.957 -41.446 1.00 70.25 1100 ALA A N 1
ATOM 8680 C CA . ALA A 1 1100 ? -6.691 -10.628 -40.788 1.00 70.25 1100 ALA A CA 1
ATOM 8681 C C . ALA A 1 1100 ? -6.545 -9.563 -39.683 1.00 70.25 1100 ALA A C 1
ATOM 8683 O O . ALA A 1 1100 ? -7.481 -8.791 -39.481 1.00 70.25 1100 ALA A O 1
ATOM 8684 N N . THR A 1 1101 ? -5.396 -9.489 -39.001 1.00 67.50 1101 THR A N 1
ATOM 8685 C CA . THR A 1 1101 ? -5.089 -8.397 -38.060 1.00 67.50 1101 THR A CA 1
ATOM 8686 C C . THR A 1 1101 ? -4.786 -7.095 -38.808 1.00 67.50 1101 THR A C 1
ATOM 8688 O O . THR A 1 1101 ? -5.441 -6.089 -38.548 1.00 67.50 1101 THR A O 1
ATOM 8691 N N . ILE A 1 1102 ? -3.888 -7.127 -39.803 1.00 60.25 1102 ILE A N 1
ATOM 8692 C CA . ILE A 1 1102 ? -3.511 -5.951 -40.619 1.00 60.25 1102 ILE A CA 1
ATOM 8693 C C . ILE A 1 1102 ? -4.743 -5.286 -41.273 1.00 60.25 1102 ILE A C 1
ATOM 8695 O O . ILE A 1 1102 ? -4.873 -4.060 -41.300 1.00 60.25 1102 ILE A O 1
ATOM 8699 N N . ASN A 1 1103 ? -5.691 -6.096 -41.757 1.00 56.59 1103 ASN A N 1
ATOM 8700 C CA . ASN A 1 1103 ? -6.905 -5.615 -42.421 1.00 56.59 1103 ASN A CA 1
ATOM 8701 C C . ASN A 1 1103 ? -7.950 -4.998 -41.467 1.00 56.59 1103 ASN A C 1
ATOM 8703 O O . ASN A 1 1103 ? -8.864 -4.324 -41.940 1.00 56.59 1103 ASN A O 1
ATOM 8707 N N . LYS A 1 1104 ? -7.860 -5.218 -40.146 1.00 61.50 1104 LYS A N 1
ATOM 8708 C CA . LYS A 1 1104 ? -8.750 -4.550 -39.176 1.00 61.50 1104 LYS A CA 1
ATOM 8709 C C . LYS A 1 1104 ? -8.356 -3.092 -38.966 1.00 61.50 1104 LYS A C 1
ATOM 8711 O O . LYS A 1 1104 ? -9.215 -2.219 -39.013 1.00 61.50 1104 LYS A O 1
ATOM 8716 N N . GLU A 1 1105 ? -7.065 -2.836 -38.767 1.00 49.66 1105 GLU A N 1
ATOM 8717 C CA . GLU A 1 1105 ? -6.534 -1.491 -38.509 1.00 49.66 1105 GLU A CA 1
ATOM 8718 C C . GLU A 1 1105 ? -6.753 -0.564 -39.717 1.00 49.66 1105 GLU A C 1
ATOM 8720 O O . GLU A 1 1105 ? -7.238 0.558 -39.573 1.00 49.66 1105 GLU A O 1
ATOM 8725 N N . THR A 1 1106 ? -6.514 -1.064 -40.934 1.00 45.66 1106 THR A N 1
ATOM 8726 C CA . THR A 1 1106 ? -6.753 -0.297 -42.172 1.00 45.66 1106 THR A CA 1
ATOM 8727 C C . THR A 1 1106 ? -8.225 0.058 -42.401 1.00 45.66 1106 THR A C 1
ATOM 8729 O O . THR A 1 1106 ? -8.500 1.122 -42.952 1.00 45.66 1106 THR A O 1
ATOM 8732 N N . ALA A 1 1107 ? -9.171 -0.766 -41.936 1.00 41.16 1107 ALA A N 1
ATOM 8733 C CA . ALA A 1 1107 ? -10.603 -0.458 -41.987 1.00 41.16 1107 ALA A CA 1
ATOM 8734 C C . ALA A 1 1107 ? -11.050 0.562 -40.917 1.00 41.16 1107 ALA A C 1
ATOM 8736 O O . ALA A 1 1107 ? -12.064 1.231 -41.102 1.00 41.16 1107 ALA A O 1
ATOM 8737 N N . ALA A 1 1108 ? -10.305 0.705 -39.816 1.00 40.22 1108 ALA A N 1
ATOM 8738 C CA . ALA A 1 1108 ? -10.567 1.716 -38.788 1.00 40.22 1108 ALA A CA 1
ATOM 8739 C C . ALA A 1 1108 ? -9.995 3.102 -39.153 1.00 40.22 1108 ALA A C 1
ATOM 8741 O O . ALA A 1 1108 ? -10.522 4.122 -38.712 1.00 40.22 1108 ALA A O 1
ATOM 8742 N N . ALA A 1 1109 ? -8.938 3.147 -39.972 1.00 37.09 1109 ALA A N 1
ATOM 8743 C CA . ALA A 1 1109 ? -8.243 4.382 -40.340 1.00 37.09 1109 ALA A CA 1
ATOM 8744 C C . ALA A 1 1109 ? -8.984 5.266 -41.371 1.00 37.09 1109 ALA A C 1
ATOM 8746 O O . ALA A 1 1109 ? -8.723 6.467 -41.424 1.00 37.09 1109 ALA A O 1
ATOM 8747 N N . TYR A 1 1110 ? -9.894 4.701 -42.178 1.00 33.97 1110 TYR A N 1
ATOM 8748 C CA . TYR A 1 1110 ? -10.588 5.411 -43.267 1.00 33.97 1110 TYR A CA 1
ATOM 8749 C C . TYR A 1 1110 ? -12.092 5.066 -43.319 1.00 33.97 1110 TYR A C 1
ATOM 8751 O O . TYR A 1 1110 ? -12.474 4.115 -44.001 1.00 33.97 1110 TYR A O 1
ATOM 8759 N N . PRO A 1 1111 ? -12.965 5.828 -42.627 1.00 33.47 1111 PRO A N 1
ATOM 8760 C CA . PRO A 1 1111 ? -14.405 5.536 -42.578 1.00 33.47 1111 PRO A CA 1
ATOM 8761 C C . PRO A 1 1111 ? -15.183 5.856 -43.869 1.00 33.47 1111 PRO A C 1
ATOM 8763 O O . PRO A 1 1111 ? -16.219 5.242 -44.127 1.00 33.47 1111 PRO A O 1
ATOM 8766 N N . ASP A 1 1112 ? -14.714 6.819 -44.672 1.00 32.81 1112 ASP A N 1
ATOM 8767 C CA . ASP A 1 1112 ? -15.494 7.415 -45.765 1.00 32.81 1112 ASP A CA 1
ATOM 8768 C C . ASP A 1 1112 ? -15.197 6.813 -47.155 1.00 32.81 1112 ASP A C 1
ATOM 8770 O O . ASP A 1 1112 ? -14.329 7.265 -47.900 1.00 32.81 1112 ASP A O 1
ATOM 8774 N N . GLY A 1 1113 ? -16.025 5.847 -47.555 1.00 36.59 1113 GLY A N 1
ATOM 8775 C CA . GLY A 1 1113 ? -16.593 5.776 -48.912 1.00 36.59 1113 GLY A CA 1
ATOM 8776 C C . GLY A 1 1113 ? -15.748 5.282 -50.101 1.00 36.59 1113 GLY A C 1
ATOM 8777 O O . GLY A 1 1113 ? -16.334 4.672 -50.996 1.00 36.59 1113 GLY A O 1
ATOM 8778 N N . GLU A 1 1114 ? -14.427 5.481 -50.167 1.00 29.48 1114 GLU A N 1
ATOM 8779 C CA . GLU A 1 1114 ? -13.608 5.096 -51.346 1.00 29.48 1114 GLU A CA 1
ATOM 8780 C C . GLU A 1 1114 ? -13.217 3.598 -51.378 1.00 29.48 1114 GLU A C 1
ATOM 8782 O O . GLU A 1 1114 ? -12.053 3.215 -51.490 1.00 29.48 1114 GLU A O 1
ATOM 8787 N N . LEU A 1 1115 ? -14.214 2.716 -51.295 1.00 31.48 1115 LEU A N 1
ATOM 8788 C CA . LEU A 1 1115 ? -14.047 1.282 -51.013 1.00 31.48 1115 LEU A CA 1
ATOM 8789 C C . LEU A 1 1115 ? -13.893 0.381 -52.265 1.00 31.48 1115 LEU A C 1
ATOM 8791 O O . LEU A 1 1115 ? -14.336 -0.765 -52.258 1.00 31.48 1115 LEU A O 1
ATOM 8795 N N . ASP A 1 1116 ? -13.279 0.883 -53.345 1.00 27.39 1116 ASP A N 1
ATOM 8796 C CA . ASP A 1 1116 ? -13.268 0.200 -54.661 1.00 27.39 1116 ASP A CA 1
ATOM 8797 C C . ASP A 1 1116 ? -11.865 0.010 -55.291 1.00 27.39 1116 ASP A C 1
ATOM 8799 O O . ASP A 1 1116 ? -11.733 -0.368 -56.457 1.00 27.39 1116 ASP A O 1
ATOM 8803 N N . LYS A 1 1117 ? -10.775 0.255 -54.538 1.00 28.62 1117 LYS A N 1
ATOM 8804 C CA . LYS A 1 1117 ? -9.388 -0.013 -54.987 1.00 28.62 1117 LYS A CA 1
ATOM 8805 C C . LYS A 1 1117 ? -8.511 -0.634 -53.896 1.00 28.62 1117 LYS A C 1
ATOM 8807 O O . LYS A 1 1117 ? -8.284 -0.055 -52.843 1.00 28.62 1117 LYS A O 1
ATOM 8812 N N . TRP A 1 1118 ? -7.961 -1.812 -54.196 1.00 28.03 1118 TRP A N 1
ATOM 8813 C CA . TRP A 1 1118 ? -7.108 -2.591 -53.294 1.00 28.03 1118 TRP A CA 1
ATOM 8814 C C . TRP A 1 1118 ? -5.627 -2.197 -53.424 1.00 28.03 1118 TRP A C 1
ATOM 8816 O O . TRP A 1 1118 ? -4.966 -2.578 -54.396 1.00 28.03 1118 TRP A O 1
ATOM 8826 N N . THR A 1 1119 ? -5.080 -1.500 -52.423 1.00 26.97 1119 THR A N 1
ATOM 8827 C CA . THR A 1 1119 ? -3.651 -1.134 -52.356 1.00 26.97 1119 THR A CA 1
ATOM 8828 C C . THR A 1 1119 ? -3.076 -1.233 -50.944 1.00 26.97 1119 THR A C 1
ATOM 8830 O O . THR A 1 1119 ? -3.452 -0.463 -50.067 1.00 26.97 1119 THR A O 1
ATOM 8833 N N . THR A 1 1120 ? -2.071 -2.092 -50.764 1.00 30.12 1120 THR A N 1
ATOM 8834 C CA . THR A 1 1120 ? -1.009 -1.888 -49.762 1.00 30.12 1120 THR A CA 1
ATOM 8835 C C . THR A 1 1120 ? 0.178 -1.166 -50.425 1.00 30.12 1120 THR A C 1
ATOM 8837 O O . THR A 1 1120 ? 0.320 -1.249 -51.651 1.00 30.12 1120 THR A O 1
ATOM 8840 N N . PRO A 1 1121 ? 1.073 -0.485 -49.676 1.00 29.25 1121 PRO A N 1
ATOM 8841 C CA . PRO A 1 1121 ? 2.075 0.420 -50.262 1.00 29.25 1121 PRO A CA 1
ATOM 8842 C C . PRO A 1 1121 ? 3.121 -0.189 -51.217 1.00 29.25 1121 PRO A C 1
ATOM 8844 O O . PRO A 1 1121 ? 3.909 0.565 -51.788 1.00 29.25 1121 PRO A O 1
ATOM 8847 N N . ARG A 1 1122 ? 3.185 -1.523 -51.386 1.00 28.38 1122 ARG A N 1
ATOM 8848 C CA . ARG A 1 1122 ? 4.148 -2.205 -52.283 1.00 28.38 1122 ARG A CA 1
ATOM 8849 C C . ARG A 1 1122 ? 3.594 -3.361 -53.141 1.00 28.38 1122 ARG A C 1
ATOM 8851 O O . ARG A 1 1122 ? 4.388 -4.114 -53.695 1.00 28.38 1122 ARG A O 1
ATOM 8858 N N . GLY A 1 1123 ? 2.276 -3.433 -53.355 1.00 30.73 1123 GLY A N 1
ATOM 8859 C CA . GLY A 1 1123 ? 1.717 -4.094 -54.549 1.00 30.73 1123 GLY A CA 1
ATOM 8860 C C . GLY A 1 1123 ? 0.887 -5.373 -54.348 1.00 30.73 1123 GLY A C 1
ATOM 8861 O O . GLY A 1 1123 ? 1.395 -6.429 -53.999 1.00 30.73 1123 GLY A O 1
ATOM 8862 N N . HIS A 1 1124 ? -0.398 -5.232 -54.673 1.00 32.66 1124 HIS A N 1
ATOM 8863 C CA . HIS A 1 1124 ? -1.363 -6.195 -55.228 1.00 32.66 1124 HIS A CA 1
ATOM 8864 C C . HIS A 1 1124 ? -1.094 -7.719 -55.170 1.00 32.66 1124 HIS A C 1
ATOM 8866 O O . HIS A 1 1124 ? -0.342 -8.272 -55.971 1.00 32.66 1124 HIS A O 1
ATOM 8872 N N . TYR A 1 1125 ? -1.945 -8.412 -54.406 1.00 27.95 1125 TYR A N 1
ATOM 8873 C CA . TYR A 1 1125 ? -2.446 -9.751 -54.738 1.00 27.95 1125 TYR A CA 1
ATOM 8874 C C . TYR A 1 1125 ? -3.980 -9.691 -54.866 1.00 27.95 1125 TYR A C 1
ATOM 8876 O O . TYR A 1 1125 ? -4.638 -9.133 -53.989 1.00 27.95 1125 TYR A O 1
ATOM 8884 N N . THR A 1 1126 ? -4.570 -10.293 -55.904 1.00 27.94 1126 THR A N 1
ATOM 8885 C CA . THR A 1 1126 ? -6.033 -10.451 -56.042 1.00 27.94 1126 THR A CA 1
ATOM 8886 C C . THR A 1 1126 ? -6.439 -11.924 -55.976 1.00 27.94 1126 THR A C 1
ATOM 8888 O O . THR A 1 1126 ? -6.128 -12.718 -56.860 1.00 27.94 1126 THR A O 1
ATOM 8891 N N . LEU A 1 1127 ? -7.189 -12.301 -54.935 1.00 27.48 1127 LEU A N 1
ATOM 8892 C CA . LEU A 1 1127 ? -7.814 -13.624 -54.819 1.00 27.48 1127 LEU A CA 1
ATOM 8893 C C . LEU A 1 1127 ? -9.194 -13.642 -55.497 1.00 27.48 1127 LEU A C 1
ATOM 8895 O O . LEU A 1 1127 ? -10.230 -13.687 -54.837 1.00 27.48 1127 LEU A O 1
ATOM 8899 N N . SER A 1 1128 ? -9.208 -13.627 -56.829 1.00 29.98 1128 SER A N 1
ATOM 8900 C CA . SER A 1 1128 ? -10.411 -13.860 -57.639 1.00 29.98 1128 SER A CA 1
ATOM 8901 C C . SER A 1 1128 ? -10.398 -15.285 -58.206 1.00 29.98 1128 SER A C 1
ATOM 8903 O O . SER A 1 1128 ? -9.690 -15.559 -59.172 1.00 29.98 1128 SER A O 1
ATOM 8905 N N . GLY A 1 1129 ? -11.162 -16.199 -57.598 1.00 28.31 1129 GLY A N 1
ATOM 8906 C CA . GLY A 1 1129 ? -11.182 -17.612 -58.000 1.00 28.31 1129 GLY A CA 1
ATOM 8907 C C . GLY A 1 1129 ? -12.196 -18.465 -57.240 1.00 28.31 1129 GLY A C 1
ATOM 8908 O O . GLY A 1 1129 ? -11.830 -19.256 -56.372 1.00 28.31 1129 GLY A O 1
ATOM 8909 N N . THR A 1 1130 ? -13.481 -18.310 -57.560 1.00 39.31 1130 THR A N 1
ATOM 8910 C CA . THR A 1 1130 ? -14.536 -19.258 -57.174 1.00 39.31 1130 THR A CA 1
ATOM 8911 C C . THR A 1 1130 ? -14.664 -20.339 -58.247 1.00 39.31 1130 THR A C 1
ATOM 8913 O O . THR A 1 1130 ? -15.119 -20.076 -59.355 1.00 39.31 1130 THR A O 1
ATOM 8916 N N . GLY A 1 1131 ? -14.274 -21.571 -57.912 1.00 33.06 1131 GLY A N 1
ATOM 8917 C CA . GLY A 1 1131 ? -14.135 -22.666 -58.881 1.00 33.06 1131 GLY A CA 1
ATOM 8918 C C . GLY A 1 1131 ? -12.662 -22.993 -59.139 1.00 33.06 1131 GLY A C 1
ATOM 8919 O O . GLY A 1 1131 ? -11.798 -22.127 -59.040 1.00 33.06 1131 GLY A O 1
ATOM 8920 N N . GLY A 1 1132 ? -12.361 -24.272 -59.367 1.00 35.28 1132 GLY A N 1
ATOM 8921 C CA . GLY A 1 1132 ? -10.988 -24.774 -59.355 1.00 35.28 1132 GLY A CA 1
ATOM 8922 C C . GLY A 1 1132 ? -10.342 -24.863 -60.734 1.00 35.28 1132 GLY A C 1
ATOM 8923 O O . GLY A 1 1132 ? -10.562 -25.843 -61.433 1.00 35.28 1132 GLY A O 1
ATOM 8924 N N . GLU A 1 1133 ? -9.456 -23.919 -61.047 1.00 32.22 1133 GLU A N 1
ATOM 8925 C CA . GLU A 1 1133 ? -8.409 -24.051 -62.070 1.00 32.22 1133 GLU A CA 1
ATOM 8926 C C . GLU A 1 1133 ? -7.143 -23.290 -61.619 1.00 32.22 1133 GLU A C 1
ATOM 8928 O O . GLU A 1 1133 ? -7.173 -22.561 -60.624 1.00 32.22 1133 GLU A O 1
ATOM 8933 N N . ARG A 1 1134 ? -5.990 -23.517 -62.267 1.00 26.95 1134 ARG A N 1
ATOM 8934 C CA . ARG A 1 1134 ? -4.711 -22.901 -61.856 1.00 26.95 1134 ARG A CA 1
ATOM 8935 C C . ARG A 1 1134 ? -4.542 -21.510 -62.489 1.00 26.95 1134 ARG A C 1
ATOM 8937 O O . ARG A 1 1134 ? -4.588 -21.435 -63.712 1.00 26.95 1134 ARG A O 1
ATOM 8944 N N . PRO A 1 1135 ? -4.256 -20.445 -61.717 1.00 29.67 1135 PRO A N 1
ATOM 8945 C CA . PRO A 1 1135 ? -3.892 -19.151 -62.288 1.00 29.67 1135 PRO A CA 1
ATOM 8946 C C . PRO A 1 1135 ? -2.445 -19.158 -62.809 1.00 29.67 1135 PRO A C 1
ATOM 8948 O O . PRO A 1 1135 ? -1.535 -19.631 -62.125 1.00 29.67 1135 PRO A O 1
ATOM 8951 N N . GLU A 1 1136 ? -2.226 -18.593 -63.997 1.00 26.67 1136 GLU A N 1
ATOM 8952 C CA . GLU A 1 1136 ? -0.889 -18.273 -64.516 1.00 26.67 1136 GLU A CA 1
ATOM 8953 C C . GLU A 1 1136 ? -0.444 -16.863 -64.090 1.00 26.67 1136 GLU A C 1
ATOM 8955 O O . GLU A 1 1136 ? -1.262 -15.964 -63.891 1.00 26.67 1136 GLU A O 1
ATOM 8960 N N . LEU A 1 1137 ? 0.871 -16.664 -63.957 1.00 27.36 1137 LEU A N 1
ATOM 8961 C CA . LEU A 1 1137 ? 1.486 -15.383 -63.594 1.00 27.36 1137 LEU A CA 1
ATOM 8962 C C . LEU A 1 1137 ? 2.042 -14.679 -64.837 1.00 27.36 1137 LEU A C 1
ATOM 8964 O O . LEU A 1 1137 ? 2.959 -15.185 -65.483 1.00 27.36 1137 LEU A O 1
ATOM 8968 N N . VAL A 1 1138 ? 1.532 -13.481 -65.131 1.00 26.98 1138 VAL A N 1
ATOM 8969 C CA . VAL A 1 1138 ? 2.034 -12.612 -66.207 1.00 26.98 1138 VAL A CA 1
ATOM 8970 C C . VAL A 1 1138 ? 2.974 -11.556 -65.619 1.00 26.98 1138 VAL A C 1
ATOM 8972 O O . VAL A 1 1138 ? 2.630 -10.874 -64.655 1.00 26.98 1138 VAL A O 1
ATOM 8975 N N . TYR A 1 1139 ? 4.166 -11.402 -66.201 1.00 27.98 1139 TYR A N 1
ATOM 8976 C CA . TYR A 1 1139 ? 5.181 -10.448 -65.741 1.00 27.98 1139 TYR A CA 1
ATOM 8977 C C . TYR A 1 1139 ? 5.165 -9.146 -66.554 1.00 27.98 1139 TYR A C 1
ATOM 8979 O O . TYR A 1 1139 ? 5.289 -9.179 -67.777 1.00 27.98 1139 TYR A O 1
ATOM 8987 N N . LEU A 1 1140 ? 5.116 -7.997 -65.868 1.00 29.08 1140 LEU A N 1
ATOM 8988 C CA . LEU A 1 1140 ? 5.315 -6.674 -66.477 1.00 29.08 1140 LEU A CA 1
ATOM 8989 C C . LEU A 1 1140 ? 6.796 -6.369 -66.769 1.00 29.08 1140 LEU A C 1
ATOM 8991 O O . LEU A 1 1140 ? 7.721 -6.946 -66.168 1.00 29.08 1140 LEU A O 1
ATOM 8995 N N . THR A 1 1141 ? 7.003 -5.455 -67.718 1.00 33.28 1141 THR A N 1
ATOM 8996 C CA . THR A 1 1141 ? 8.260 -5.243 -68.444 1.00 33.28 1141 THR A CA 1
ATOM 8997 C C . THR A 1 1141 ? 9.290 -4.411 -67.668 1.00 33.28 1141 THR A C 1
ATOM 8999 O O . THR A 1 1141 ? 9.052 -3.917 -66.563 1.00 33.28 1141 THR A O 1
ATOM 9002 N N . ARG A 1 1142 ? 10.502 -4.289 -68.226 1.00 31.25 1142 ARG A N 1
ATOM 9003 C CA . ARG A 1 1142 ? 11.652 -3.671 -67.546 1.00 31.25 1142 ARG A CA 1
ATOM 9004 C C . ARG A 1 1142 ? 11.560 -2.142 -67.449 1.00 31.25 1142 ARG A C 1
ATOM 9006 O O . ARG A 1 1142 ? 12.048 -1.585 -66.472 1.00 31.25 1142 ARG A O 1
ATOM 9013 N N . GLU A 1 1143 ? 10.939 -1.468 -68.417 1.00 29.72 1143 GLU A N 1
ATOM 9014 C CA . GLU A 1 1143 ? 10.799 -0.001 -68.391 1.00 29.72 1143 GLU A CA 1
ATOM 9015 C C . GLU A 1 1143 ? 9.764 0.472 -67.363 1.00 29.72 1143 GLU A C 1
ATOM 9017 O O . GLU A 1 1143 ? 9.966 1.493 -66.707 1.00 29.72 1143 GLU A O 1
ATOM 9022 N N . GLU A 1 1144 ? 8.694 -0.301 -67.167 1.00 34.59 1144 GLU A N 1
ATOM 9023 C CA . GLU A 1 1144 ? 7.627 0.000 -66.206 1.00 34.59 1144 GLU A CA 1
ATOM 9024 C C . GLU A 1 1144 ? 8.159 -0.001 -64.763 1.00 34.59 1144 GLU A C 1
ATOM 9026 O O . GLU A 1 1144 ? 7.844 0.899 -63.984 1.00 34.59 1144 GLU A O 1
ATOM 9031 N N . ARG A 1 1145 ? 9.065 -0.935 -64.432 1.00 35.81 1145 ARG A N 1
ATOM 9032 C CA . ARG A 1 1145 ? 9.741 -0.988 -63.119 1.00 35.81 1145 ARG A CA 1
ATOM 9033 C C . ARG A 1 1145 ? 10.588 0.258 -62.846 1.00 35.81 1145 ARG A C 1
ATOM 9035 O O . ARG A 1 1145 ? 10.584 0.769 -61.730 1.00 35.81 1145 ARG A O 1
ATOM 9042 N N . ASN A 1 1146 ? 11.279 0.772 -63.864 1.00 33.12 1146 ASN A N 1
ATOM 9043 C CA . ASN A 1 1146 ? 12.234 1.873 -63.711 1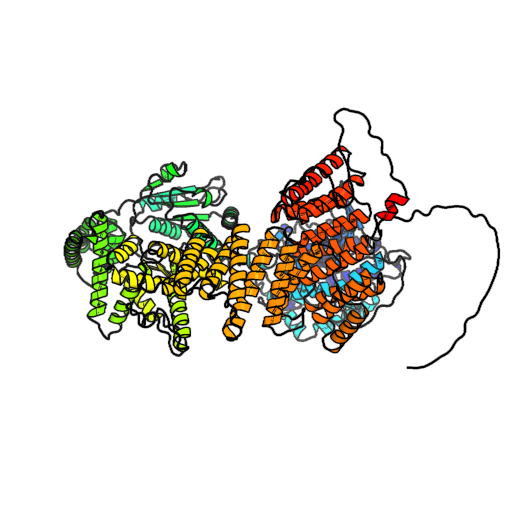.00 33.12 1146 ASN A CA 1
ATOM 9044 C C . ASN A 1 1146 ? 11.575 3.239 -63.445 1.00 33.12 1146 ASN A C 1
ATOM 9046 O O . ASN A 1 1146 ? 12.255 4.155 -62.987 1.00 33.12 1146 ASN A O 1
ATOM 9050 N N . ARG A 1 1147 ? 10.270 3.406 -63.712 1.00 32.25 1147 ARG A N 1
ATOM 9051 C CA . ARG A 1 1147 ? 9.548 4.666 -63.438 1.00 32.25 1147 ARG A CA 1
ATOM 9052 C C . ARG A 1 1147 ? 9.016 4.783 -62.004 1.00 32.25 1147 ARG A C 1
ATOM 9054 O O . ARG A 1 1147 ? 8.623 5.877 -61.612 1.00 32.25 1147 ARG A O 1
ATOM 9061 N N . ALA A 1 1148 ? 9.012 3.698 -61.225 1.00 29.02 1148 ALA A N 1
ATOM 9062 C CA . ALA A 1 1148 ? 8.364 3.640 -59.909 1.00 29.02 1148 ALA A CA 1
ATOM 9063 C C . ALA A 1 1148 ? 9.318 3.773 -58.700 1.00 29.02 1148 ALA A C 1
ATOM 9065 O O . ALA A 1 1148 ? 8.861 3.934 -57.570 1.00 29.02 1148 ALA A O 1
ATOM 9066 N N . THR A 1 1149 ? 10.640 3.706 -58.894 1.00 29.94 1149 THR A N 1
ATOM 9067 C CA . THR A 1 1149 ? 11.615 3.597 -57.792 1.00 29.94 1149 THR A CA 1
ATOM 9068 C C . THR A 1 1149 ? 12.407 4.882 -57.533 1.00 29.94 1149 THR A C 1
ATOM 9070 O O . THR A 1 1149 ? 13.380 5.173 -58.228 1.00 29.94 1149 THR A O 1
ATOM 9073 N N . ARG A 1 1150 ? 12.058 5.600 -56.455 1.00 29.05 1150 ARG A N 1
ATOM 9074 C CA . ARG A 1 1150 ? 12.914 6.604 -55.780 1.00 29.05 1150 ARG A CA 1
ATOM 9075 C C . ARG A 1 1150 ? 13.286 6.181 -54.346 1.00 29.05 1150 ARG A C 1
ATOM 9077 O O . ARG A 1 1150 ? 13.234 6.975 -53.416 1.00 29.05 1150 ARG A O 1
ATOM 9084 N N . PHE A 1 1151 ? 13.685 4.921 -54.181 1.00 27.83 1151 PHE A N 1
ATOM 9085 C CA . PHE A 1 1151 ? 14.326 4.396 -52.969 1.00 27.83 1151 PHE A CA 1
ATOM 9086 C C . PHE A 1 1151 ? 15.473 3.451 -53.377 1.00 27.83 1151 PHE A C 1
ATOM 9088 O O . PHE A 1 1151 ? 15.298 2.723 -54.358 1.00 27.83 1151 PHE A O 1
ATOM 9095 N N . PRO A 1 1152 ? 16.623 3.425 -52.674 1.00 29.50 1152 PRO A N 1
ATOM 9096 C CA . PRO A 1 1152 ? 17.692 2.469 -52.960 1.00 29.50 1152 PRO A CA 1
ATOM 9097 C C . PRO A 1 1152 ? 17.292 1.036 -52.579 1.00 29.50 1152 PRO A C 1
ATOM 9099 O O . PRO A 1 1152 ? 16.774 0.796 -51.488 1.00 29.50 1152 PRO A O 1
ATOM 9102 N N . ASN A 1 1153 ? 17.582 0.067 -53.449 1.00 29.05 1153 ASN A N 1
ATOM 9103 C CA . ASN A 1 1153 ? 17.431 -1.355 -53.134 1.00 29.05 1153 ASN A CA 1
ATOM 9104 C C . ASN A 1 1153 ? 18.674 -1.863 -52.387 1.00 29.05 1153 ASN A C 1
ATOM 9106 O O . ASN A 1 1153 ? 19.764 -1.864 -52.952 1.00 29.05 1153 ASN A O 1
ATOM 9110 N N . LEU A 1 1154 ? 18.497 -2.350 -51.154 1.00 31.67 1154 LEU A N 1
ATOM 9111 C CA . LEU A 1 1154 ? 19.553 -2.993 -50.350 1.00 31.67 1154 LEU A CA 1
ATOM 9112 C C . LEU A 1 1154 ? 19.385 -4.520 -50.194 1.00 31.67 1154 LEU A C 1
ATOM 9114 O O . LEU A 1 1154 ? 20.190 -5.159 -49.528 1.00 31.67 1154 LEU A O 1
ATOM 9118 N N . TRP A 1 1155 ? 18.361 -5.119 -50.816 1.00 33.97 1155 TRP A N 1
ATOM 9119 C CA . TRP A 1 1155 ? 17.978 -6.525 -50.607 1.00 33.97 1155 TRP A CA 1
ATOM 9120 C C . TRP A 1 1155 ? 17.871 -7.343 -51.908 1.00 33.97 1155 TRP A C 1
ATOM 9122 O O . TRP A 1 1155 ? 16.868 -8.007 -52.159 1.00 33.97 1155 TRP A O 1
ATOM 9132 N N . GLU A 1 1156 ? 18.939 -7.350 -52.709 1.00 27.61 1156 GLU A N 1
ATOM 9133 C CA . GLU A 1 1156 ? 19.202 -8.415 -53.690 1.00 27.61 1156 GLU A CA 1
ATOM 9134 C C . GLU A 1 1156 ? 20.603 -9.012 -53.460 1.00 27.61 1156 GLU A C 1
ATOM 9136 O O . GLU A 1 1156 ? 21.586 -8.266 -53.454 1.00 27.61 1156 GLU A O 1
ATOM 9141 N N . PRO A 1 1157 ? 20.752 -10.344 -53.317 1.00 26.84 1157 PRO A N 1
ATOM 9142 C CA . PRO A 1 1157 ? 22.063 -10.977 -53.356 1.00 26.84 1157 PRO A CA 1
ATOM 9143 C C . PRO A 1 1157 ? 22.598 -10.923 -54.790 1.00 26.84 1157 PRO A C 1
ATOM 9145 O O . PRO A 1 1157 ? 21.978 -11.478 -55.703 1.00 26.84 1157 PRO A O 1
ATOM 9148 N N . LYS A 1 1158 ? 23.770 -10.310 -55.002 1.00 26.66 1158 LYS A N 1
ATOM 9149 C CA . LYS A 1 1158 ? 24.468 -10.379 -56.295 1.00 26.66 1158 LYS A CA 1
ATOM 9150 C C . LYS A 1 1158 ? 24.761 -11.843 -56.634 1.00 26.66 1158 LYS A C 1
ATOM 9152 O O . LYS A 1 1158 ? 25.649 -12.451 -56.043 1.00 26.66 1158 LYS A O 1
ATOM 9157 N N . ARG A 1 1159 ? 24.041 -12.405 -57.609 1.00 28.20 1159 ARG A N 1
ATOM 9158 C CA . ARG A 1 1159 ? 24.410 -13.687 -58.217 1.00 28.20 1159 ARG A CA 1
ATOM 9159 C C . ARG A 1 1159 ? 25.648 -13.483 -59.079 1.00 28.20 1159 ARG A C 1
ATOM 9161 O O . ARG A 1 1159 ? 25.551 -12.922 -60.171 1.00 28.20 1159 ARG A O 1
ATOM 9168 N N . GLU A 1 1160 ? 26.788 -13.977 -58.608 1.00 30.69 1160 GLU A N 1
ATOM 9169 C CA . GLU A 1 1160 ? 27.938 -14.228 -59.473 1.00 30.69 1160 GLU A CA 1
ATOM 9170 C C . GLU A 1 1160 ? 27.475 -15.103 -60.640 1.00 30.69 1160 GLU A C 1
ATOM 9172 O O . GLU A 1 1160 ? 27.051 -16.245 -60.460 1.00 30.69 1160 GLU A O 1
ATOM 9177 N N . THR A 1 1161 ? 27.484 -14.529 -61.839 1.00 27.55 1161 THR A N 1
ATO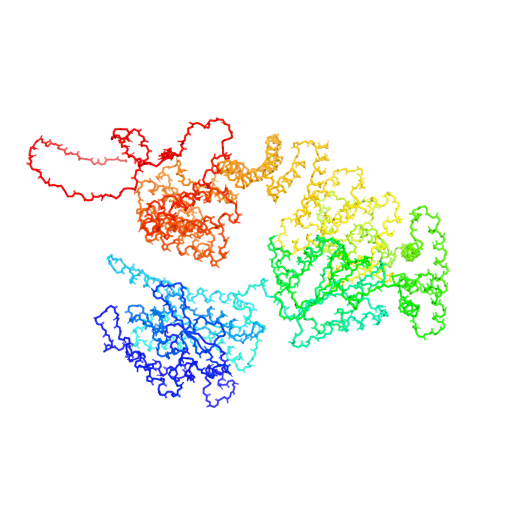M 9178 C CA . THR A 1 1161 ? 27.093 -15.219 -63.065 1.00 27.55 1161 THR A CA 1
ATOM 9179 C C . THR A 1 1161 ? 28.321 -15.248 -63.950 1.00 27.55 1161 THR A C 1
ATOM 9181 O O . THR A 1 1161 ? 28.725 -14.214 -64.481 1.00 27.55 1161 THR A O 1
ATOM 9184 N N . VAL A 1 1162 ? 28.942 -16.422 -64.062 1.00 29.78 1162 VAL A N 1
ATOM 9185 C CA . VAL A 1 1162 ? 30.050 -16.641 -64.994 1.00 29.78 1162 VAL A CA 1
ATOM 9186 C C . VAL A 1 1162 ? 29.526 -16.397 -66.406 1.00 29.78 1162 VAL A C 1
ATOM 9188 O O . VAL A 1 1162 ? 28.589 -17.062 -66.843 1.00 29.78 1162 VAL A O 1
ATOM 9191 N N . LEU A 1 1163 ? 30.130 -15.439 -67.101 1.00 25.25 1163 LEU A N 1
ATOM 9192 C CA . LEU A 1 1163 ? 29.910 -15.171 -68.516 1.00 25.25 1163 LEU A CA 1
ATOM 9193 C C . LEU A 1 1163 ? 31.268 -14.945 -69.175 1.00 25.25 1163 LEU A C 1
ATOM 9195 O O . LEU A 1 1163 ? 32.151 -14.301 -68.608 1.00 25.25 1163 LEU A O 1
ATOM 9199 N N . GLU A 1 1164 ? 31.440 -15.559 -70.337 1.00 25.61 1164 GLU A N 1
ATOM 9200 C CA . GLU A 1 1164 ? 32.731 -15.700 -71.004 1.00 25.61 1164 GLU A CA 1
ATOM 9201 C C . GLU A 1 1164 ? 33.115 -14.429 -71.780 1.00 25.61 1164 GLU A C 1
ATOM 9203 O O . GLU A 1 1164 ? 32.265 -13.639 -72.193 1.00 25.61 1164 GLU A O 1
ATOM 9208 N N . LEU A 1 1165 ? 34.421 -14.237 -71.981 1.00 24.12 1165 LEU A N 1
ATOM 9209 C CA . LEU A 1 1165 ? 34.967 -13.155 -72.804 1.00 24.12 1165 LEU A CA 1
ATOM 9210 C C . LEU A 1 1165 ? 34.602 -13.349 -74.283 1.00 24.12 1165 LEU A C 1
ATOM 9212 O O . LEU A 1 1165 ? 34.676 -14.464 -74.801 1.00 24.12 1165 LEU A O 1
ATOM 9216 N N . PRO A 1 1166 ? 34.355 -12.243 -74.996 1.00 25.62 1166 PRO A N 1
ATOM 9217 C CA . PRO A 1 1166 ? 35.112 -11.995 -76.227 1.00 25.62 1166 PRO A CA 1
ATOM 9218 C C . PRO A 1 1166 ? 36.051 -10.786 -76.105 1.00 25.62 1166 PRO A C 1
ATOM 9220 O O . PRO A 1 1166 ? 35.862 -9.905 -75.269 1.00 25.62 1166 PRO A O 1
ATOM 9223 N N . ILE A 1 1167 ? 37.070 -10.750 -76.965 1.00 26.23 1167 ILE A N 1
ATOM 9224 C CA . ILE A 1 1167 ? 38.088 -9.694 -77.054 1.00 26.23 1167 ILE A CA 1
ATOM 9225 C C . ILE A 1 1167 ? 37.941 -8.984 -78.402 1.00 26.23 1167 ILE A C 1
ATOM 9227 O O . ILE A 1 1167 ? 37.940 -9.672 -79.413 1.00 26.23 1167 ILE A O 1
ATOM 9231 N N . GLU A 1 1168 ? 37.898 -7.647 -78.402 1.00 24.64 1168 GLU A N 1
ATOM 9232 C CA . GLU A 1 1168 ? 38.402 -6.719 -79.444 1.00 24.64 1168 GLU A CA 1
ATOM 9233 C C . GLU A 1 1168 ? 38.149 -5.278 -78.925 1.00 24.64 1168 GLU A C 1
ATOM 9235 O O . GLU A 1 1168 ? 37.038 -4.973 -78.508 1.00 24.64 1168 GLU A O 1
ATOM 9240 N N . LEU A 1 1169 ? 39.143 -4.429 -78.620 1.00 26.06 1169 LEU A N 1
ATOM 9241 C CA . LEU A 1 1169 ? 40.227 -3.787 -79.400 1.00 26.06 1169 LEU A CA 1
ATOM 9242 C C . LEU A 1 1169 ? 39.854 -2.407 -79.990 1.00 26.06 1169 LEU A C 1
ATOM 9244 O O . LEU A 1 1169 ? 38.869 -2.295 -80.709 1.00 26.06 1169 LEU A O 1
ATOM 9248 N N . LEU A 1 1170 ? 40.747 -1.428 -79.721 1.00 24.52 1170 LEU A N 1
ATOM 9249 C CA . LEU A 1 1170 ? 40.875 0.001 -80.127 1.00 24.52 1170 LEU A CA 1
ATOM 9250 C C . LEU A 1 1170 ? 40.864 0.926 -78.877 1.00 24.52 1170 LEU A C 1
ATOM 9252 O O . LEU A 1 1170 ? 39.964 0.816 -78.054 1.00 24.52 1170 LEU A O 1
ATOM 9256 N N . HIS A 1 1171 ? 41.918 1.695 -78.534 1.00 24.50 1171 HIS A N 1
ATOM 9257 C CA . HIS A 1 1171 ? 42.515 2.875 -79.220 1.00 24.50 1171 HIS A CA 1
ATOM 9258 C C . HIS A 1 1171 ? 41.469 4.006 -79.437 1.00 24.50 1171 HIS A C 1
ATOM 9260 O O . HIS A 1 1171 ? 40.371 3.696 -79.878 1.00 24.50 1171 HIS A O 1
ATOM 9266 N N . VAL A 1 1172 ? 41.680 5.321 -79.220 1.00 25.31 1172 VAL A N 1
ATOM 9267 C CA . VAL A 1 1172 ? 42.837 6.195 -78.855 1.00 25.31 1172 VAL A CA 1
ATOM 9268 C C . VAL A 1 1172 ? 42.243 7.601 -78.494 1.00 25.31 1172 VAL A C 1
ATOM 9270 O O . VAL A 1 1172 ? 41.160 7.895 -78.992 1.00 25.31 1172 VAL A O 1
ATOM 9273 N N . GLU A 1 1173 ? 42.765 8.523 -77.659 1.00 25.61 1173 GLU A N 1
ATOM 9274 C CA . GLU A 1 1173 ? 44.060 8.703 -76.962 1.00 25.61 1173 GLU A CA 1
ATOM 9275 C C . GLU A 1 1173 ? 43.966 9.642 -75.711 1.00 25.61 1173 GLU A C 1
ATOM 9277 O O . GLU A 1 1173 ? 42.918 10.207 -75.414 1.00 25.61 1173 GLU A O 1
ATOM 9282 N N . ASP A 1 1174 ? 45.104 9.786 -75.017 1.00 25.98 1174 ASP A N 1
ATOM 9283 C CA . ASP A 1 1174 ? 45.650 10.855 -74.137 1.00 25.98 1174 ASP A CA 1
ATOM 9284 C C . ASP A 1 1174 ? 44.962 12.249 -73.977 1.00 25.98 1174 ASP A C 1
ATOM 9286 O O . ASP A 1 1174 ? 44.559 12.862 -74.968 1.00 25.98 1174 ASP A O 1
ATOM 9290 N N . ARG A 1 1175 ? 44.999 12.824 -72.742 1.00 27.27 1175 ARG A N 1
ATOM 9291 C CA . ARG A 1 1175 ? 45.675 14.128 -72.442 1.00 27.27 1175 ARG A CA 1
ATOM 9292 C C . ARG A 1 1175 ? 45.691 14.630 -70.976 1.00 27.27 1175 ARG A C 1
ATOM 9294 O O . ARG A 1 1175 ? 44.681 15.062 -70.434 1.00 27.27 1175 ARG A O 1
ATOM 9301 N N . THR A 1 1176 ? 46.918 14.734 -70.447 1.00 27.62 1176 THR A N 1
ATOM 9302 C CA . THR A 1 1176 ? 47.496 15.803 -69.576 1.00 27.62 1176 THR A CA 1
ATOM 9303 C C . THR A 1 1176 ? 46.870 16.215 -68.227 1.00 27.62 1176 THR A C 1
ATOM 9305 O O . THR A 1 1176 ? 45.774 16.764 -68.164 1.00 27.62 1176 THR A O 1
ATOM 9308 N N . VAL A 1 1177 ? 47.712 16.175 -67.180 1.00 29.41 1177 VAL A N 1
ATOM 9309 C CA . VAL A 1 1177 ? 47.610 16.940 -65.914 1.00 29.41 1177 VAL A CA 1
ATOM 9310 C C . VAL A 1 1177 ? 48.748 17.977 -65.850 1.00 29.41 1177 VAL A C 1
ATOM 9312 O O . VAL A 1 1177 ? 49.875 17.643 -66.215 1.00 29.41 1177 VAL A O 1
ATOM 9315 N N . PRO A 1 1178 ? 48.470 19.215 -65.403 1.00 31.09 1178 PRO A N 1
ATOM 9316 C CA . PRO A 1 1178 ? 49.312 19.929 -64.416 1.00 31.09 1178 PRO A CA 1
ATOM 9317 C C . PRO A 1 1178 ? 48.437 20.552 -63.289 1.00 31.09 1178 PRO A C 1
ATOM 9319 O O . PRO A 1 1178 ? 47.316 20.959 -63.565 1.00 31.09 1178 PRO A O 1
ATOM 9322 N N . SER A 1 1179 ? 48.751 20.600 -61.983 1.00 27.88 1179 SER A N 1
ATOM 9323 C CA . SER A 1 1179 ? 49.987 20.803 -61.186 1.00 27.88 1179 SER A CA 1
ATOM 9324 C C . SER A 1 1179 ? 50.319 22.272 -60.822 1.00 27.88 1179 SER A C 1
ATOM 9326 O O . SER A 1 1179 ? 51.085 22.916 -61.535 1.00 27.88 1179 SER A O 1
ATOM 9328 N N . SER A 1 1180 ? 49.782 22.752 -59.689 1.00 28.14 1180 SER A N 1
ATOM 9329 C CA . SER A 1 1180 ? 50.243 23.880 -58.830 1.00 28.14 1180 SER A CA 1
ATOM 9330 C C . SER A 1 1180 ? 49.240 24.005 -57.661 1.00 28.14 1180 SER A C 1
ATOM 9332 O O . SER A 1 1180 ? 48.041 24.022 -57.925 1.00 28.14 1180 SER A O 1
ATOM 9334 N N . GLU A 1 1181 ? 49.591 23.834 -56.384 1.00 29.80 1181 GLU A N 1
ATOM 9335 C CA . GLU A 1 1181 ? 50.359 24.730 -55.487 1.00 29.80 1181 GLU A CA 1
ATOM 9336 C C . GLU A 1 1181 ? 49.565 25.945 -54.944 1.00 29.80 1181 GLU A C 1
ATOM 9338 O O . GLU A 1 1181 ? 48.936 26.677 -55.697 1.00 29.80 1181 GLU A O 1
ATOM 9343 N N . GLU A 1 1182 ? 49.608 26.075 -53.608 1.00 28.64 1182 GLU A N 1
ATOM 9344 C CA . GLU A 1 1182 ? 49.337 27.214 -52.700 1.00 28.64 1182 GLU A CA 1
ATOM 9345 C C . GLU A 1 1182 ? 48.393 28.370 -53.127 1.00 28.64 1182 GLU A C 1
ATOM 9347 O O . GLU A 1 1182 ? 48.733 29.165 -53.998 1.00 28.64 1182 GLU A O 1
ATOM 9352 N N . PHE A 1 1183 ? 47.299 28.608 -52.375 1.00 25.98 1183 PHE A N 1
ATOM 9353 C CA . PHE A 1 1183 ? 47.251 29.632 -51.297 1.00 25.98 1183 PHE A CA 1
ATOM 9354 C C . PHE A 1 1183 ? 45.863 29.760 -50.617 1.00 25.98 1183 PHE A C 1
ATOM 9356 O O . PHE A 1 1183 ? 44.842 29.629 -51.285 1.00 25.98 1183 PHE A O 1
ATOM 9363 N N . VAL A 1 1184 ? 45.883 30.145 -49.324 1.00 32.16 1184 VAL A N 1
ATOM 9364 C CA . VAL A 1 1184 ? 44.756 30.516 -48.416 1.00 32.16 1184 VAL A CA 1
ATOM 9365 C C . VAL A 1 1184 ? 43.753 29.405 -48.085 1.00 32.16 1184 VAL A C 1
ATOM 9367 O O . VAL A 1 1184 ? 42.794 29.193 -48.853 1.00 32.16 1184 VAL A O 1
#

Foldseek 3Di:
DVLLCVVQVNPDQAQVQQQAQEEEAFAVRQVLLCVRFVLVDGPVVSVVLVLVLLCQWLPPVQADPDLAGGELVSLLVSVVVVCVVSVQDFALARPCSLVGGRWYWYWWAFPVGLQDIDIHTNHDFPPDPCPQSRRPTPSLRNSQRNQAGNHHHWDWDDGDPDITTIHHRLLPCNFCLLVRLQVLLRSDDQFAFALAREGEEQEAADDDDDDDDDDDDCVVVVVSVVSSVCSSVVNVVVVVVVCVLCVVQPLRYDYHHQYNSVVQDSSNSVCVVVSVVSSVVSCPDPVNVVNVNSNSCSSNVVDGRSDGSNSRNPDDLLQDFDLPDAAAEQDAQDPLDFDDCVVLVLVCVQVPDDDPPDWFEAEFEEEEAALLCSVNSVRVSCVVCVVAASHEAEFAALDPLSLFLSLVVCSVNPRVHLDDLPDGSLNSLQVVQPDPGQHEYEHEQHDLPDVVVSHRDHTSYHYYYYHHDQCSCVSNVPPDDPSRYDYRDADPQLRLLLSLCVLLVHDSPPPVSSVLSNVVCVLLVNRSLLSNLLSLLCNVVVHHSVVSSVQLVVQLVVLVPDPLCPPPDSSLSSSLSSLVSLLVVLVCLLPVQVPDPSNLLSVLLLLCLLQCLLFQQWFAALLLLFLLLLLVCVQVVVVHDAPQPPAPDDCCQSSPADPVRGGDSVSNVSSVVSCVSSPQWDADPPRRGIGGRNSSSVSSLSPDDLVSSLRSLLVNLRSLLSSQDDPVDPDSVSLVVLSSSLRGLVSSVVVLVSDDPPLQSQLVSLCSNLVSCLSSVVLVSNLVSLVSSLVSCCVVPNCLDPSNLVSLLVNLVSCVVVLVLVSSLVSLVSSLVSLVVQDDVPDPVSNLSSLVVNLSSLQSNLVSCVLVLVLVSNLVSLVVSLVSVCVSVVHPDSVPPVSVVSVVSNVVSCVVVPDDDDPDALVVLVVQLVVCVVPHPCLPPSNLVSLVNNLVNCVVVVVNVSSCVSLVSSLVSCCVPVNCLDPVSLVSLLVVLVSCVLVLVLVVSLVSLVVSLVSCCVNPNPLDLVNLSSLQSNLSSCVSVVVLVVSLVSLVSSLVSCCVPSNLLHVSNLVSLVSNLVSLVSNVVDDPVVSVVSNVVSVVSNVVNVCVVDPDDPPDDDDDPPDDDDPDDDDDDDDDDDDDDDVVVVVPDPDDDPDDDDPPDDDDDDDDDDDDDDDDDDDDDDDD

Sequence (1184 aa):
MRRVQEKEGLNTLPRPCDYFDLMAGTSTGGLIAILLGRLQMTTQEALDTYDQVAKRIFNRSNRKLSEYQFKATTLQDAVEKIVAERSRGDLLKDPQAAQRKGKAFVCAVDAKGLDVVQLFRTYETPNSEDTWLKDCKVWEAARATTAAPAYFKPVEIKRGSVAKTFIDGAVSCNNPAGKLLEEAGRVFNSRRKIGAILSIGTGTKPKNMPTDEGSGKLGYAKALFKMLKNQAVDTEHVHLGLKARFKNFPNAYFRFNVPGGGHIGLADWDRMGELKAMTEKYLSLPAVTQEIEEIADVLASKKTLGITVAHIACLTNDDLYIDTKTARPMGSPSHKFVGRRDILERLDSFFAPRGGNVTGRRQFLLCGMGGAGKTQIALKFAESSGQRFNHVFWVDAENLQTARQSYKEIAITEMGQKLDDDTSTEDVQNWIASLRDEWLLILDNSITANLERTVPVGNRGNIIYTSRDQKLDQSLGLTLPPEAVAVVNDLDLEDAITLLLKAANLVAYSEHLRQEAEPVATELGCLALAIDQAGSYIFMQRCSIADYLQVFRERRAELLRDERYKGQDPRSQAVYATFDISYRAVKALATDQEGHFEGEDARNALRILDLVCFYHNEGIPEEIFQRAALKRHRRVRKGLPHPLAGGAVCLESLLYVADDRRWSAMPFRFGVMLLEQFSLVKQDMSRRTISMHVLIHSWAVDRMEPEYKADNILCAKTILCCAIPTAETLEPYDAYFRRMLYPHAKALEKHADVTYAQDLTQSSLDIDFGFLAQDAGDYLFAEKAYKRAIKVRRLEFGLDDQSTLNPMVKLAGLYQRQARYGEAESVWLEVIERLDHAIDPDDPKSATTAATSSVKAWMGLAMTYISQSRLDAAINALLQARQRKMAQLQTSDPNHEALSAINTHLAILRDGMGGNWNTETIPDLEARLERCLRDHEKWDSRTLRAREELGNALAAAGRFDEAEEHLYAYAHGYANVYGTEDARTLAAFRRYAYYRLDQGMTPEAEDLFRLNLAEIQRLRGQRDVEAYYSLFGLGKAIAAQARYDEGILLMEKAKDLQETQLGAEHLHVTSACEGISQMVERASSMTYADRREIARRAIATINKETAAAYPDGELDKWTTPRGHYTLSGTGGERPELVYLTREERNRATRFPNLWEPKRETVLELPIELLHVEDRTVPSSEEFV

Secondary structure (DSSP, 8-state):
-HHHHHHTT-SSPPPGGGT-SEEEEEHHHHHHHIIIIIS---HHHHHHHHHHHHHHHSSGGGB-SSSSSB-SHHHHHHHHHHHHHHTS-SBSS-TTSTTSS-EEEEEEEETTEEEEEEEEESS--TT-GGGGGTT-BHHHHHHHHT--TTTS--EEEEETTEEEEEEEGGGT-SSTHHHHHHHHHHHS-TTPBP--EEEEE-----S--------SS-HHHHHHHHHHHHHHHHHHHHHHHHHHHTTTSTTSEEEEE-TTGGGS-TT-GGGHHHHHHHHHHHHTSHHHHHHHHHHHHHHHHT---S-BGGGTTT--GGG---TT-----SSPPPTT----HHHHHHHHHHT-PPPTT--S-EEEEEEE-TTSSHHHHHHHHHHHTTTT-SEEEEEE-SSHHHHHHHHHHHIIIII-----TT--HHHHHHHHHH-SS-EEEEEET--SSSGGGGS-SSSS-EEEEEES-TTHHHHTT----GGGEEEE-PPPHHHHHHHHHHHTT--TT-HHHHHHHHHHHHHTTT-HHHHHHHHHHHHHHT--HHHHHHHHHHHHHHHTT-GGGTTS-HHHHHHHHHHHHHHHHHHHHHHHTTTSHHHHHHHHHHHHHHHHTTS-SS-EETHHHHHHHHHHHHHHTTT---TTSS-SS--TTTT-B-TTS-B--HHHHHHHHHHHHTTSSEEETTTTEEE--HHHHHHHHHTS-HHHHHHHHHHHHHHHHHHPPPTTS--HHHHHHHHHHHHHHHHHHTT-S---S-HHHHHHHHHHHHHHHHHHT-HHHHHHHHHHHHHHHHHHT-SSSHHHHHHHHHHHHHHHTTT-HHHHHHHHHHHHHHHHHS--TT-HHHHHHHHHHHHHHHHHHHHHHHHTT-HHHHHHHHHHHHHHHHHHTT---TT-GGGHHHHHHHHHHHHTTT-----S-HHHHHHHHHHHHHHS-TT-HHHHHHHHHHHHHHHHTT-HHHHHHHHHHHHHHHHHHT-TTSHHHHHHHHHHHHHHHHTT-HHHHHHHHHHHHHHHHHHH-TT-THHHHHHHHHHHHHHHTT-HHHHHHHHHHHHHHHHHHH-TTSHHHHHHHHHHHHHHTT-TTS-HHHHHHHHHHHHHHHHHHHHHH--SS-TT----TT-------SS--PPPPPPPPHHHHHTS--S---------------------------------

pLDDT: mean 73.96, std 18.66, range [24.12, 96.0]